Protein 2RFG (pdb70)

Solvent-accessible surface area: 39670 Å² total; per-residue (Å²): 158,10,133,2,0,0,0,5,2,1,1,0,0,91,138,19,111,30,25,94,185,14,0,24,36,1,0,57,45,0,26,160,64,30,8,69,0,0,1,2,2,11,14,13,0,5,23,25,6,9,67,50,89,35,3,35,146,3,1,30,30,0,14,124,47,1,123,75,114,18,42,3,0,0,2,0,22,0,12,17,1,80,43,0,20,93,15,0,81,45,0,42,146,19,49,5,67,0,0,4,0,4,4,0,27,10,9,86,8,30,61,70,0,1,18,53,0,0,68,65,0,5,83,38,6,107,25,30,0,0,0,13,2,14,26,49,27,1,54,17,20,5,88,0,107,10,0,25,113,0,8,86,21,94,71,0,13,0,0,12,6,5,15,61,60,7,20,12,0,3,109,0,58,105,77,15,146,66,127,16,1,15,0,1,19,36,11,24,5,0,5,0,6,11,4,6,25,10,31,0,0,4,0,18,1,0,0,0,4,0,44,42,1,7,96,0,1,62,2,8,70,134,34,63,16,163,65,0,22,128,8,7,58,108,1,5,58,0,4,62,1,0,90,102,37,42,12,3,6,1,0,0,22,0,0,30,64,42,68,31,18,64,62,64,23,39,50,1,8,18,109,14,56,132,115,3,33,54,36,0,109,90,27,9,91,137,37,108,112,137,11,127,0,0,0,0,5,1,1,1,0,3,79,141,49,104,8,16,71,184,16,1,32,36,1,0,56,54,0,25,160,64,29,7,60,0,0,2,1,2,13,14,13,0,4,25,26,8,13,77,55,104,10,4,46,64,2,2,34,56,0,14,131,45,0,120,75,114,18,41,4,0,0,2,0,25,1,12,16,1,85,50,0,21,90,20,0,66,37,1,57,150,27,49,6,66,0,0,5,0,4,2,0,24,8,9,82,6,30,60,66,0,0,18,51,0,0,70,58,0,5,85,39,7,109,24,26,0,0,0,14,2,13,29,49,27,1,52,15,20,3,89,12,118,12,0,25,111,0,7,87,20,93,74,0,14,0,0,14,6,5,16,64,54,7,7,19,0,3,101,0,66,81,82,20,156,63,132,14,3,14,0,1,19,36,8,43,6,1,5,1,7,12,3,8,24,8,27,0,0,4,0,18,0,0,1,9,12,3,45,43,0,4,95,0,0,48,7,8,49,141,26,58,16,176,44,0,25,110,0,4,56,66,0,4,49,0,1,89,1,1,86,100,35,41,11,3,7,1,0,0,22,0,0,30,59,42,69,25,16,56,68,67,30,52,58,0,8,19,104,13,56,122,115,3,36,53,37,0,93,95,33,9,81,75,27,75,137,64,101,124,145,132,122,163,205,125,15,103,0,0,0,0,4,2,1,1,0,8,77,145,55,110,7,14,68,178,17,1,35,36,2,0,57,46,0,26,165,65,29,8,47,0,0,1,1,2,10,16,10,0,5,25,25,6,12,74,54,102,12,4,48,63,2,2,33,55,0,13,133,49,0,120,72,112,19,31,4,0,0,2,0,22,2,13,16,0,75,47,0,19,99,13,0,68,40,0,57,151,30,50,6,66,0,0,4,0,3,3,0,26,9,10,84,8,29,63,67,0,1,18,51,0,0,69,67,0,5,84,40,6,110,25,30,0,0,0,10,2,14,29,48,22,0,52,16,21,5,93,18,115,13,0,26,112,0,8,88,22,96,70,0,35,0,0,11,8,5,15,63,60,7,23,24,0,3,95,0,67,79,85,21,158,60,132,14,7,13,0,1,19,36,7,25,5,0,3,1,6,11,3,8,22,8,34,0,0,4,0,15,0,0,0,0,5,0,46,39,0,4,95,0,0,47,7,9,53,144,39,71,16,214,58,0,31,118,0,5,60,85,0,2,51,0,3,34,1,0,89,102,37,40,10,4,6,1,0,0,29,0,0,28,70,44,69,24,17,59,54,103,28,47,54,1,7,19,103,13,56,127,112,4,35,44,34,0,85,80,28,12,89,133,39,111,116,173,8,121,0,0,0,0,6,2,1,1,0,8,75,142,55,101,8,16,76,183,15,1,34,35,1,0,55,50,0,26,163,62,29,7,60,0,0,1,1,1,13,16,14,0,5,27,26,8,12,73,56,103,10,4,47,62,2,1,35,56,0,14,128,48,0,129,73,116,19,42,3,1,0,2,0,24,0,12,14,0,80,54,0,21,85,22,0,75,25,0,57,139,27,48,5,67,0,0,4,0,4,3,0,24,8,8,84,8,33,62,65,0,0,21,51,0,0,71,66,0,6,83,39,7,110,26,31,0,0,0,13,2,15,28,50,26,1,56,18,21,5,95,25,138,11,0,27,105,0,9,87,20,95,72,0,29,0,0,14,6,4,17,59,59,6,22,24,0,3,99,0,65,71,79,15,148,68,126,17,0,15,0,1,19,34,8,27,4,0,4,0,6,11,3,7,22,8,23,0,0,4,0,16,0,0,0,0,5,1,48,39,0,4,91,0,0,49,6,9,63,141,37,66,16,211,58,0,30,119,0,4,60,82,0,3,52,0,4,41,1,1,90,98,36,41,10,3,6,1,0,0,31,0,0,25,67,46,69,26,16,57,75,104,28,49,51,1,8,21,115,12,56,127,116,3,40,44,37,0,92,77,25,12,87,131,43,104,119

Nearest PDB structures (foldseek):
  2rfg-assembly1_D  TM=1.002E+00  e=3.900E-53  Hahella chejuensis
  3flu-assembly1_B  TM=9.776E-01  e=7.282E-31  Neisseria meningitidis serogroup B
  6p90-assembly1_B  TM=9.715E-01  e=3.902E-30  Pseudomonas aeruginosa
  4nq1-assembly1_B  TM=9.819E-01  e=1.284E-29  Legionella pneumophila 2300/99 Alcoy
  3a5f-assembly1_A  TM=9.567E-01  e=3.688E-28  Clostridium botulinum A str. ATCC 19397

Organism: Hahella chejuensis (strain KCTC 2396) (NCBI:txid349521)

Radius of gyration: 30.72 Å; Cα contacts (8 Å, |Δi|>4): 2810; chains: 4; bounding box: 77×77×80 Å

Foldseek 3Di:
DAFAEEAADAFFDDPNHGPLVLLLLLLVVLLVQAHQEYEYLDVLNVVVPADLVRLLVSLLSSQVSNVPSHAYAYELEDQDLVSSLVSLVSNVVSRHQHYEYEYQAPVNDDLVSVLVSLVSNLVSDDHAYAYEAACVGRVDGNALVSLLVQLVRPRHAEYADNPPPLCRVVSNVVRHDDHHAYEYADLLCRLSNLVSPHRYYHDHLCSQNVNLSRVLSVCSVVVNSVVNVVSSVLCVLVVCLCPVAPPPLSSLLSCVLVVSHHSDDDPPRDHDDPVSSVSSNVSSVVVVD/DQFAAEEADAFFDDPRHGPLVLLLVLLVVLLVQFHQHYEAQDVLNVVVPDDLVRLLVSLLSSQVSNVPVHAYAYELEDQDLVSSLVSLASSVVSRHQHYEYEYQAPVNDDLVSVLVSLVSSLVSDDHAYAYEAACVGRVHGNALVSLQVLLVRPRDAEYADNPPPLCRVVSNVVRHDDHHAYEYAALLCRLVNLVSPHRYYHDHCCSQNVNLSRVLRVCSVVVNSVSNVVSSVLCVLVSCLCPVAPPPLSSLLSCVLVVSHHSDDDPPPDHDDPVSSVSSNVSSVVVVVVCVVPDDD/DQFAAEEADAFFDDPHATPLVLLLVLLVVLLVQAHQHYEALDVQNVVVPADLVRLLVSLLSSLVSNVPVHAYAYELEDQDLVSSLVSLVSNVVSPHQHYEYEYQAPVNDDLVVVLVSVVSSLVSDDHAYAYEAACVGRVDGNALVSLLVLLVRPRHAEYADNPPPLCRVVSNVVRHDDHHAYEYAALLCRLSNLVSPHRYYHDHLCSQNVNLSRVLRVCSVVVNSVSNVVSSVLCVLVSCLCPVDPPPLSSLLSCVLVVSHHSDDDPPDDHDDPVSSVSSNVSSVVSVD/DQFAEEEADAFFDDPRHGPLVLLLVLLVVLLVQAHQHYEALDVLNVVVPADPVRLLVSLLSSQVSNVPVHAYAYELEDQDLVSSLVSLASSVVSRHQHYEYEYQAPVNDDLVVVLVSLVSSLVSDDHAYAYEAACVGRVDGNALVSVLVSLVRPRHAEYADNPPPLCRVVSNPVRHDDHHAYEYAALLCRLVNLVSPHGYYHDHLCSQNVNLRRQLSVCSNVVNSVSNVVSSVLCVLVSCLCPVDPPPLSSLLSCVLVVSHHSDDDPVPDHDDPVSSVSSNVSSVVVVD

CATH classification: 3.20.20.70

B-factor: mean 15.88, std 7.18, range [5.64, 97.79]

Sequence (1164 aa):
MFRGSLLIAMITPFINGQVDEKKALAGLLVDWQIKHGAHGLVPVVGTTGESPTLTEEEHKRVVALVAEEQAQGRVPVIAGAGSNNPVEAVRYAQHAQQAGADAVLCVAGYYNRPSQEGLYQHFKMMVHDAIDIPIIVVYNIPPRAVVDIKPETMARLAALPRIVGVKDATTDLARISRERMLINKPFSSFLSGDDMTAIAYNASGGQGCISVSANIAPALYYGQMQTATLQGDFREALRIHDLLLAPLHHEALFREPSPAGAKYAASLLGLCNEECRLPIVPLSEQTKSDIKNIINELYRMFRRGSLIAMITPFINGQVDEKALAGLVDWQIKHGAHGLVPVGTTGESPTLTEEEHKRVVALVAEQAQGRVPVIAGAGSNNPVEAVRYAQHAQQAGADAVLCVAGYYNRPSQEGLYQHFKMVHDAIDIPIIIVYNIPPRAVVVDIKPETMARLAALPRRIVGVKDATTDLARISRERMMLINKPFSFLSGDDMTAIAYNASGGQQGCISVSSANIAPALYGQMQTATLQGDFREALRIHDLLAPLHEALFFREPSPAGAKYAASLLGLCNEEECRLPIVPLSEQTKSDIKNIINELYRLEHHHHHHMFRGSLIAMITPFINGQVDEKALAGLVDWQIKHGAHGLVPVGTTGESPTLTEEEHKRVVALVAEEQAQGRVPVIAGAGSNNPVEAVRYAQHAQQAGADAVLCVAGYYNRPSQEGLYQHFKMVHDAIDIPIIIVVYNIPPRAVVDIKKPETMARLAALPRIIVGVKDATTDLARISRERMLINNKPFSFLSGDDMTAIIAYNASGGQQGCISVSANIAPALYGQQMQTATLQGDFREALRIHDLLAPLHEALFREPSPAGAKYAASSLLGLCNEECRLPIVPLSEQTKSDIKNIINELYRMFRGSLIAMITPFINGQVDEKALAGLVDWQIKHGAHGLVPVVGTTGESPTLTEEEHKRVVALVAEQAQGRVPVIAGAGSNNPVEEAVRYAQHAQQAGADAVLCVAGYYNRRPSQEGLYQHFKMMVHDAIDIPIIVVYNIPPRAVVDIKPETMARLAALPRIVGVKDATTDLARISRERMLINKPFSFLSGDDMTAIAYNASGGQGCISVSANIAPALYGQMQTATLQGDFREALRIHDLLAPLHEALFREPSPAGAKYAASLLGLCNEECRLPIVPLSEQTKSDIKNIINELYR

Structure (mmCIF, N/CA/C/O backbone):
data_2RFG
#
_entry.id   2RFG
#
_cell.length_a   67.061
_cell.length_b   120.644
_cell.length_c   161.137
_cell.angle_alpha   90.00
_cell.angle_beta   90.00
_cell.angle_gamma   90.00
#
_symmetry.space_group_name_H-M   'P 21 21 21'
#
loop_
_entity.id
_entity.type
_entity.pdbx_description
1 polymer 'Dihydrodipicolinate synthase'
2 non-polymer 'MAGNESIUM ION'
3 non-polymer ETHANOL
4 water water
#
loop_
_atom_site.group_PDB
_atom_site.id
_atom_site.type_symbol
_atom_site.label_atom_id
_atom_site.label_alt_id
_atom_site.label_comp_id
_atom_site.label_asym_id
_atom_site.label_entity_id
_atom_site.label_seq_id
_atom_site.pdbx_PDB_ins_code
_atom_site.Cartn_x
_atom_site.Cartn_y
_atom_site.Cartn_z
_atom_site.occupancy
_atom_site.B_iso_or_equiv
_atom_site.auth_seq_id
_atom_site.auth_comp_id
_atom_site.auth_asym_id
_atom_site.auth_atom_id
_atom_site.pdbx_PDB_model_num
ATOM 1 N N . MET A 1 1 ? -41.676 -23.783 -0.986 1.00 25.51 1 MET A N 1
ATOM 2 C CA . MET A 1 1 ? -41.046 -24.356 -2.207 1.00 25.21 1 MET A CA 1
ATOM 3 C C . MET A 1 1 ? -39.834 -25.144 -1.770 1.00 23.75 1 MET A C 1
ATOM 4 O O . MET A 1 1 ? -39.386 -26.074 -2.452 1.00 25.07 1 MET A O 1
ATOM 9 N N . PHE A 1 2 ? -39.311 -24.751 -0.615 1.00 21.07 2 PHE A N 1
ATOM 10 C CA . PHE A 1 2 ? -38.093 -25.312 -0.073 1.00 17.97 2 PHE A CA 1
ATOM 11 C C . PHE A 1 2 ? -38.377 -25.774 1.340 1.00 15.54 2 PHE A C 1
ATOM 12 O O . PHE A 1 2 ? -38.987 -25.040 2.121 1.00 14.69 2 PHE A O 1
ATOM 20 N N . ARG A 1 3 ? -37.953 -26.997 1.647 1.00 13.73 3 ARG A N 1
ATOM 21 C CA . ARG A 1 3 ? -38.314 -27.669 2.902 1.00 13.33 3 ARG A CA 1
ATOM 22 C C . ARG A 1 3 ? -37.147 -28.504 3.379 1.00 12.50 3 ARG A C 1
ATOM 23 O O . ARG A 1 3 ? -36.425 -29.098 2.561 1.00 12.36 3 ARG A O 1
ATOM 31 N N . GLY A 1 4 ? -36.980 -28.587 4.696 1.00 10.84 4 GLY A N 1
ATOM 32 C CA . GLY A 1 4 ? -36.019 -29.515 5.297 1.00 11.43 4 GLY A CA 1
ATOM 33 C C . GLY A 1 4 ? -34.621 -28.956 5.441 1.00 11.51 4 GLY A C 1
ATOM 34 O O . GLY A 1 4 ? -34.433 -27.775 5.766 1.00 11.67 4 GLY A O 1
ATOM 35 N N . SER A 1 5 ? -33.633 -29.821 5.216 1.00 11.46 5 SER A N 1
ATOM 36 C CA . SER A 1 5 ? -32.240 -29.497 5.454 1.00 11.77 5 SER A CA 1
ATOM 37 C C . SER A 1 5 ? -31.566 -28.964 4.186 1.00 11.56 5 SER A C 1
ATOM 38 O O . SER A 1 5 ? -31.219 -29.736 3.281 1.00 11.68 5 SER A O 1
ATOM 41 N N . LEU A 1 6 ? -31.401 -27.644 4.129 1.00 11.52 6 LEU A N 1
ATOM 42 C CA A LEU A 1 6 ? -30.755 -26.974 3.010 0.50 11.82 6 LEU A CA 1
ATOM 43 C CA B LEU A 1 6 ? -30.725 -27.003 3.006 0.50 11.73 6 LEU A CA 1
ATOM 44 C C . LEU A 1 6 ? -29.358 -26.552 3.468 1.00 12.16 6 LEU A C 1
ATOM 45 O O . LEU A 1 6 ? -29.202 -26.063 4.579 1.00 13.95 6 LEU A O 1
ATOM 54 N N . ILE A 1 7 ? -28.353 -26.743 2.623 1.00 11.22 7 ILE A N 1
ATOM 55 C CA . ILE A 1 7 ? -26.980 -26.544 3.091 1.00 10.73 7 ILE A CA 1
ATOM 56 C C . ILE A 1 7 ? -26.407 -25.216 2.625 1.00 10.23 7 ILE A C 1
ATOM 57 O O . ILE A 1 7 ? -26.361 -24.942 1.425 1.00 10.69 7 ILE A O 1
ATOM 62 N N . ALA A 1 8 ? -25.947 -24.411 3.578 1.00 10.07 8 ALA A N 1
ATOM 63 C CA . ALA A 1 8 ? -25.240 -23.167 3.263 1.00 10.32 8 ALA A CA 1
ATOM 64 C C . ALA A 1 8 ? -23.813 -23.577 2.893 1.00 9.91 8 ALA A C 1
ATOM 65 O O . ALA A 1 8 ? -22.942 -23.667 3.763 1.00 10.02 8 ALA A O 1
ATOM 67 N N . MET A 1 9 ? -23.592 -23.871 1.614 1.00 10.02 9 MET A N 1
ATOM 68 C CA . MET A 1 9 ? -22.340 -24.543 1.210 1.00 10.25 9 MET A CA 1
ATOM 69 C C . MET A 1 9 ? -21.082 -23.740 1.484 1.00 9.94 9 MET A C 1
ATOM 70 O O . MET A 1 9 ? -21.008 -22.549 1.179 1.00 10.29 9 MET A O 1
ATOM 75 N N . ILE A 1 10 ? -20.072 -24.424 2.015 1.00 9.65 10 ILE A N 1
ATOM 76 C CA . ILE A 1 10 ? -18.706 -23.888 1.996 1.00 9.67 10 ILE A CA 1
ATOM 77 C C . ILE A 1 10 ? -18.170 -23.811 0.561 1.00 9.85 10 ILE A C 1
ATOM 78 O O . ILE A 1 10 ? -18.605 -24.573 -0.309 1.00 9.91 10 ILE A O 1
ATOM 83 N N . THR A 1 11 ? -17.238 -22.889 0.325 1.00 9.43 11 THR A N 1
ATOM 84 C CA . THR A 1 11 ? -16.518 -22.811 -0.950 1.00 9.71 11 THR A CA 1
ATOM 85 C C . THR A 1 11 ? -15.071 -23.231 -0.696 1.00 9.95 11 THR A C 1
ATOM 86 O O . THR A 1 11 ? -14.365 -22.579 0.047 1.00 10.14 11 THR A O 1
ATOM 90 N N . PRO A 1 12 ? -14.629 -24.342 -1.300 1.00 9.71 12 PRO A N 1
ATOM 91 C CA . PRO A 1 12 ? -13.269 -24.841 -1.076 1.00 9.80 12 PRO A CA 1
ATOM 92 C C . PRO A 1 12 ? -12.237 -24.091 -1.903 1.00 9.14 12 PRO A C 1
ATOM 93 O O . PRO A 1 12 ? -12.541 -23.655 -3.029 1.00 9.66 12 PRO A O 1
ATOM 97 N N . PHE A 1 13 ? -11.029 -23.958 -1.344 1.00 9.35 13 PHE A N 1
ATOM 98 C CA . PHE A 1 13 ? -9.923 -23.268 -2.000 1.00 9.62 13 PHE A CA 1
ATOM 99 C C . PHE A 1 13 ? -8.683 -24.143 -2.072 1.00 9.75 13 PHE A C 1
ATOM 100 O O . PHE A 1 13 ? -8.477 -25.020 -1.234 1.00 9.89 13 PHE A O 1
ATOM 108 N N . ILE A 1 14 ? -7.842 -23.861 -3.058 1.00 10.36 14 ILE A N 1
ATOM 109 C CA . ILE A 1 14 ? -6.476 -24.370 -3.063 1.00 11.54 14 ILE A CA 1
ATOM 110 C C . ILE A 1 14 ? -5.577 -23.241 -3.555 1.00 10.93 14 ILE A C 1
ATOM 111 O O . ILE A 1 14 ? -5.888 -22.589 -4.559 1.00 10.51 14 ILE A O 1
ATOM 116 N N . ASN A 1 15 ? -4.487 -22.988 -2.829 1.00 11.37 15 ASN A N 1
ATOM 117 C CA . ASN A 1 15 ? -3.685 -21.793 -3.077 1.00 11.61 15 ASN A CA 1
ATOM 118 C C . ASN A 1 15 ? -4.522 -20.523 -3.154 1.00 11.46 15 ASN A C 1
ATOM 119 O O . ASN A 1 15 ? -4.237 -19.610 -3.937 1.00 12.60 15 ASN A O 1
ATOM 124 N N . GLY A 1 16 ? -5.575 -20.478 -2.345 1.00 10.55 16 GLY A N 1
ATOM 125 C CA . GLY A 1 16 ? -6.441 -19.312 -2.313 1.00 11.33 16 GLY A CA 1
ATOM 126 C C . GLY A 1 16 ? -7.419 -19.195 -3.465 1.00 11.56 16 GLY A C 1
ATOM 127 O O . GLY A 1 16 ? -8.245 -18.283 -3.460 1.00 12.96 16 GLY A O 1
ATOM 128 N N . GLN A 1 17 ? -7.341 -20.108 -4.438 1.00 10.41 17 GLN A N 1
ATOM 129 C CA . GLN A 1 17 ? -8.227 -20.095 -5.607 1.00 10.48 17 GLN A CA 1
ATOM 130 C C . GLN A 1 17 ? -9.373 -21.080 -5.407 1.00 9.76 17 GLN A C 1
ATOM 131 O O . GLN A 1 17 ? -9.214 -22.070 -4.696 1.00 9.85 17 GLN A O 1
ATOM 137 N N . VAL A 1 18 ? -10.513 -20.841 -6.052 1.00 9.57 18 VAL A N 1
ATOM 138 C CA . VAL A 1 18 ? -11.628 -21.781 -5.901 1.00 9.75 18 VAL A CA 1
ATOM 139 C C . VAL A 1 18 ? -11.243 -23.163 -6.453 1.00 9.41 18 VAL A C 1
ATOM 140 O O . VAL A 1 18 ? -10.812 -23.295 -7.603 1.00 9.55 18 VAL A O 1
ATOM 144 N N . ASP A 1 19 ? -11.393 -24.175 -5.602 1.00 8.83 19 ASP A N 1
ATOM 145 C CA . ASP A 1 19 ? -11.095 -25.559 -5.965 1.00 9.23 19 ASP A CA 1
ATOM 146 C C . ASP A 1 19 ? -12.378 -26.145 -6.554 1.00 8.96 19 ASP A C 1
ATOM 147 O O . ASP A 1 19 ? -13.247 -26.647 -5.826 1.00 9.08 19 ASP A O 1
ATOM 152 N N . GLU A 1 20 ? -12.505 -26.007 -7.872 1.00 9.20 20 GLU A N 1
ATOM 153 C CA . GLU A 1 20 ? -13.693 -26.494 -8.576 1.00 9.23 20 GLU A CA 1
ATOM 154 C C . GLU A 1 20 ? -13.852 -28.007 -8.458 1.00 9.27 20 GLU A C 1
ATOM 155 O O . GLU A 1 20 ? -14.972 -28.516 -8.380 1.00 9.98 20 GLU A O 1
ATOM 161 N N . LYS A 1 21 ? -12.739 -28.731 -8.458 1.00 9.03 21 LYS A N 1
ATOM 162 C CA A LYS A 1 21 ? -12.796 -30.182 -8.281 0.50 9.07 21 LYS A CA 1
ATOM 163 C CA B LYS A 1 21 ? -12.794 -30.176 -8.290 0.50 8.98 21 LYS A CA 1
ATOM 164 C C . LYS A 1 21 ? -13.421 -30.529 -6.938 1.00 9.26 21 LYS A C 1
ATOM 165 O O . LYS A 1 21 ? -14.337 -31.351 -6.863 1.00 9.46 21 LYS A O 1
ATOM 176 N N . ALA A 1 22 ? -12.932 -29.891 -5.877 1.00 9.23 22 ALA A N 1
ATOM 177 C CA . ALA A 1 22 ? -13.492 -30.146 -4.550 1.00 9.27 22 ALA A CA 1
ATOM 178 C C . ALA A 1 22 ? -14.947 -29.705 -4.482 1.00 9.90 22 ALA A C 1
ATOM 179 O O . ALA A 1 22 ? -15.761 -30.381 -3.864 1.00 10.10 22 ALA A O 1
ATOM 181 N N . LEU A 1 23 ? -15.272 -28.578 -5.112 1.00 9.50 23 LEU A N 1
ATOM 182 C CA . LEU A 1 23 ? -16.639 -28.055 -5.055 1.00 10.21 23 LEU A CA 1
ATOM 183 C C . LEU A 1 23 ? -17.617 -29.023 -5.720 1.00 9.99 23 LEU A C 1
ATOM 184 O O . LEU A 1 23 ? -18.678 -29.332 -5.162 1.00 9.96 23 LEU A O 1
ATOM 189 N N . ALA A 1 24 ? -17.271 -29.512 -6.910 1.00 9.55 24 ALA A N 1
ATOM 190 C CA . ALA A 1 24 ? -18.131 -30.487 -7.585 1.00 9.88 24 ALA A CA 1
ATOM 191 C C . ALA A 1 24 ? -18.281 -31.749 -6.739 1.00 10.38 24 ALA A C 1
ATOM 192 O O . ALA A 1 24 ? -19.369 -32.315 -6.651 1.00 10.09 24 ALA A O 1
ATOM 194 N N . GLY A 1 25 ? -17.192 -32.189 -6.110 1.00 10.42 25 GLY A N 1
ATOM 195 C CA . GLY A 1 25 ? -17.240 -33.371 -5.248 1.00 11.23 25 GLY A CA 1
ATOM 196 C C . GLY A 1 25 ? -18.108 -33.150 -4.027 1.00 11.17 25 GLY A C 1
ATOM 197 O O . GLY A 1 25 ? -18.798 -34.064 -3.566 1.00 11.37 25 GLY A O 1
ATOM 198 N N . LEU A 1 26 ? -18.079 -31.929 -3.507 1.00 10.47 26 LEU A N 1
ATOM 199 C CA A LEU A 1 26 ? -18.903 -31.567 -2.364 0.50 10.75 26 LEU A CA 1
ATOM 200 C CA B LEU A 1 26 ? -18.910 -31.552 -2.354 0.50 10.55 26 LEU A CA 1
ATOM 201 C C . LEU A 1 26 ? -20.399 -31.587 -2.709 1.00 10.86 26 LEU A C 1
ATOM 202 O O . LEU A 1 26 ? -21.225 -32.074 -1.931 1.00 10.65 26 LEU A O 1
ATOM 211 N N . VAL A 1 27 ? -20.744 -31.068 -3.883 1.00 10.19 27 VAL A N 1
ATOM 212 C CA . VAL A 1 27 ? -22.133 -31.125 -4.348 1.00 9.86 27 VAL A CA 1
ATOM 213 C C . VAL A 1 27 ? -22.602 -32.582 -4.393 1.00 10.00 27 VAL A C 1
ATOM 214 O O . VAL A 1 27 ? -23.673 -32.924 -3.863 1.00 10.31 27 VAL A O 1
ATOM 218 N N . ASP A 1 28 ? -21.808 -33.446 -5.030 1.00 10.18 28 ASP A N 1
ATOM 219 C CA . ASP A 1 28 ? -22.194 -34.851 -5.158 1.00 9.94 28 ASP A CA 1
ATOM 220 C C . ASP A 1 28 ? -22.304 -35.531 -3.780 1.00 9.59 28 ASP A C 1
ATOM 221 O O . ASP A 1 28 ? -23.250 -36.273 -3.533 1.00 10.33 28 ASP A O 1
ATOM 226 N N . TRP A 1 29 ? -21.339 -35.285 -2.892 1.00 9.65 29 TRP A N 1
ATOM 227 C CA . TRP A 1 29 ? -21.304 -35.950 -1.589 1.00 9.20 29 TRP A CA 1
ATOM 228 C C . TRP A 1 29 ? -22.473 -35.483 -0.718 1.00 9.69 29 TRP A C 1
ATOM 229 O O . TRP A 1 29 ? -23.153 -36.292 -0.077 1.00 9.78 29 TRP A O 1
ATOM 240 N N . GLN A 1 30 ? -22.728 -34.177 -0.720 1.00 9.68 30 GLN A N 1
ATOM 241 C CA . GLN A 1 30 ? -23.822 -33.635 0.090 1.00 9.61 30 GLN A CA 1
ATOM 242 C C . GLN A 1 30 ? -25.189 -34.132 -0.389 1.00 9.88 30 GLN A C 1
ATOM 243 O O . GLN A 1 30 ? -26.043 -34.492 0.434 1.00 10.25 30 GLN A O 1
ATOM 249 N N . ILE A 1 31 ? -25.384 -34.201 -1.706 1.00 9.59 31 ILE A N 1
ATOM 250 C CA . ILE A 1 31 ? -26.618 -34.788 -2.241 1.00 9.89 31 ILE A CA 1
ATOM 251 C C . ILE A 1 31 ? -26.718 -36.281 -1.896 1.00 9.78 31 ILE A C 1
ATOM 252 O O . ILE A 1 31 ? -27.776 -36.746 -1.447 1.00 10.86 31 ILE A O 1
ATOM 257 N N . LYS A 1 32 ? -25.621 -37.025 -2.062 1.00 9.87 32 LYS A N 1
ATOM 258 C CA . LYS A 1 32 ? -25.630 -38.455 -1.742 1.00 10.22 32 LYS A CA 1
ATOM 259 C C . LYS A 1 32 ? -26.039 -38.693 -0.286 1.00 10.31 32 LYS A C 1
ATOM 260 O O . LYS A 1 32 ? -26.765 -39.654 0.011 1.00 11.81 32 LYS A O 1
ATOM 266 N N . HIS A 1 33 ? -25.579 -37.812 0.604 1.00 10.75 33 HIS A N 1
ATOM 267 C CA . HIS A 1 33 ? -25.762 -38.013 2.045 1.00 10.93 33 HIS A CA 1
ATOM 268 C C . HIS A 1 33 ? -26.878 -37.184 2.653 1.00 11.84 33 HIS A C 1
ATOM 269 O O . HIS A 1 33 ? -26.892 -36.959 3.869 1.00 13.50 33 HIS A O 1
ATOM 276 N N . GLY A 1 34 ? -27.812 -36.741 1.815 1.00 11.66 34 GLY A N 1
ATOM 277 C CA . GLY A 1 34 ? -29.107 -36.286 2.321 1.00 11.35 34 GLY A CA 1
ATOM 278 C C . GLY A 1 34 ? -29.442 -34.812 2.263 1.00 11.42 34 GLY A C 1
ATOM 279 O O . GLY A 1 34 ? -30.417 -34.397 2.882 1.00 11.60 34 GLY A O 1
ATOM 280 N N . ALA A 1 35 ? -28.693 -34.004 1.517 1.00 10.52 35 ALA A N 1
ATOM 281 C CA . ALA A 1 35 ? -29.085 -32.601 1.343 1.00 10.73 35 ALA A CA 1
ATOM 282 C C . ALA A 1 35 ? -30.480 -32.517 0.726 1.00 10.82 35 ALA A C 1
ATOM 283 O O . ALA A 1 35 ? -30.787 -33.248 -0.211 1.00 11.34 35 ALA A O 1
ATOM 285 N N . HIS A 1 36 ? -31.308 -31.613 1.242 1.00 11.07 36 HIS A N 1
ATOM 286 C CA . HIS A 1 36 ? -32.588 -31.294 0.594 1.00 10.79 36 HIS A CA 1
ATOM 287 C C . HIS A 1 36 ? -32.528 -30.112 -0.404 1.00 12.46 36 HIS A C 1
ATOM 288 O O . HIS A 1 36 ? -33.493 -29.849 -1.095 1.00 12.81 36 HIS A O 1
ATOM 295 N N . GLY A 1 37 ? -31.415 -29.370 -0.364 1.00 10.20 37 GLY A N 1
ATOM 296 C CA . GLY A 1 37 ? -31.190 -28.228 -1.225 1.00 10.19 37 GLY A CA 1
ATOM 297 C C . GLY A 1 37 ? -29.807 -27.720 -0.915 1.00 10.03 37 GLY A C 1
ATOM 298 O O . GLY A 1 37 ? -29.220 -28.073 0.117 1.00 10.31 37 GLY A O 1
ATOM 299 N N . LEU A 1 38 ? -29.284 -26.922 -1.838 1.00 10.32 38 LEU A N 1
ATOM 300 C CA . LEU A 1 38 ? -27.935 -26.376 -1.718 1.00 10.45 38 LEU A CA 1
ATOM 301 C C . LEU A 1 38 ? -28.002 -24.879 -1.884 1.00 11.08 38 LEU A C 1
ATOM 302 O O . LEU A 1 38 ? -28.705 -24.389 -2.772 1.00 10.41 38 LEU A O 1
ATOM 307 N N . VAL A 1 39 ? -27.299 -24.161 -1.011 1.00 10.57 39 VAL A N 1
ATOM 308 C CA . VAL A 1 39 ? -27.328 -22.702 -0.980 1.00 11.55 39 VAL A CA 1
ATOM 309 C C . VAL A 1 39 ? -25.889 -22.178 -1.057 1.00 12.20 39 VAL A C 1
ATOM 310 O O . VAL A 1 39 ? -25.294 -21.824 -0.033 1.00 13.00 39 VAL A O 1
ATOM 314 N N . PRO A 1 40 ? -25.325 -22.157 -2.274 1.00 12.50 40 PRO A N 1
ATOM 315 C CA . PRO A 1 40 ? -23.947 -21.704 -2.400 1.00 13.32 40 PRO A CA 1
ATOM 316 C C . PRO A 1 40 ? -23.820 -20.188 -2.319 1.00 13.37 40 PRO A C 1
ATOM 317 O O . PRO A 1 40 ? -24.782 -19.450 -2.564 1.00 14.27 40 PRO A O 1
ATOM 321 N N . VAL A 1 41 ? -22.603 -19.759 -1.995 1.00 12.35 41 VAL A N 1
ATOM 322 C CA A VAL A 1 41 ? -22.206 -18.341 -1.980 0.50 12.74 41 VAL A CA 1
ATOM 323 C CA B VAL A 1 41 ? -22.203 -18.344 -1.960 0.50 12.65 41 VAL A CA 1
ATOM 324 C C . VAL A 1 41 ? -23.097 -17.428 -1.117 1.00 12.98 41 VAL A C 1
ATOM 325 O O . VAL A 1 41 ? -23.445 -16.313 -1.527 1.00 13.14 41 VAL A O 1
ATOM 332 N N . GLY A 1 42 ? -23.445 -17.913 0.069 1.00 12.98 42 GLY A N 1
ATOM 333 C CA . GLY A 1 42 ? -23.849 -17.035 1.181 1.00 13.49 42 GLY A CA 1
ATOM 334 C C . GLY A 1 42 ? -22.557 -16.664 1.928 1.00 13.52 42 GLY A C 1
ATOM 335 O O . GLY A 1 42 ? -21.458 -16.911 1.411 1.00 13.31 42 GLY A O 1
ATOM 336 N N . THR A 1 43 ? -22.632 -16.115 3.152 1.00 14.23 43 THR A N 1
ATOM 337 C CA . THR A 1 43 ? -21.370 -15.832 3.852 1.00 14.78 43 THR A CA 1
ATOM 338 C C . THR A 1 43 ? -20.653 -17.099 4.248 1.00 13.40 43 THR A C 1
ATOM 339 O O . THR A 1 43 ? -19.433 -17.098 4.354 1.00 13.12 43 THR A O 1
ATOM 343 N N . THR A 1 44 ? -21.395 -18.192 4.458 1.00 12.52 44 THR A N 1
ATOM 344 C CA . THR A 1 44 ? -20.714 -19.469 4.747 1.00 12.14 44 THR A CA 1
ATOM 345 C C . THR A 1 44 ? -19.831 -19.905 3.566 1.00 11.72 44 THR A C 1
ATOM 346 O O . THR A 1 44 ? -18.792 -20.553 3.759 1.00 11.41 44 THR A O 1
ATOM 350 N N . GLY A 1 45 ? -20.258 -19.542 2.354 1.00 11.34 45 GLY A N 1
ATOM 351 C CA . GLY A 1 45 ? -19.491 -19.782 1.130 1.00 11.41 45 GLY A CA 1
ATOM 352 C C . GLY A 1 45 ? -18.513 -18.657 0.812 1.00 11.22 45 GLY A C 1
ATOM 353 O O . GLY A 1 45 ? -17.951 -18.607 -0.279 1.00 11.65 45 GLY A O 1
ATOM 354 N N . GLU A 1 46 ? -18.308 -17.757 1.779 1.00 10.88 46 GLU A N 1
ATOM 355 C CA . GLU A 1 46 ? -17.339 -16.655 1.671 1.00 10.88 46 GLU A CA 1
ATOM 356 C C . GLU A 1 46 ? -17.638 -15.690 0.524 1.00 11.54 46 GLU A C 1
ATOM 357 O O . GLU A 1 46 ? -16.730 -15.142 -0.103 1.00 11.84 46 GLU A O 1
ATOM 363 N N . SER A 1 47 ? -18.929 -15.454 0.290 1.00 12.13 47 SER A N 1
ATOM 364 C CA . SER A 1 47 ? -19.359 -14.442 -0.683 1.00 13.22 47 SER A CA 1
ATOM 365 C C . SER A 1 47 ? -18.594 -13.100 -0.558 1.00 13.00 47 SER A C 1
ATOM 366 O O . SER A 1 47 ? -18.222 -12.525 -1.578 1.00 13.30 47 SER A O 1
ATOM 369 N N . PRO A 1 48 ? -18.344 -12.612 0.677 1.00 12.72 48 PRO A N 1
ATOM 370 C CA . PRO A 1 48 ? -17.653 -11.314 0.748 1.00 12.42 48 PRO A CA 1
ATOM 371 C C . PRO A 1 48 ? -16.254 -11.248 0.141 1.00 12.28 48 PRO A C 1
ATOM 372 O O . PRO A 1 48 ? -15.816 -10.165 -0.281 1.00 13.09 48 PRO A O 1
ATOM 376 N N . THR A 1 49 ? -15.565 -12.382 0.081 1.00 11.58 49 THR A N 1
ATOM 377 C CA . THR A 1 49 ? -14.186 -12.354 -0.402 1.00 11.66 49 THR A CA 1
ATOM 378 C C . THR A 1 49 ? -14.013 -12.995 -1.783 1.00 11.89 49 THR A C 1
ATOM 379 O O . THR A 1 49 ? -12.896 -13.045 -2.302 1.00 12.74 49 THR A O 1
ATOM 383 N N . LEU A 1 50 ? -15.109 -13.475 -2.372 1.00 11.81 50 LEU A N 1
ATOM 384 C CA . LEU A 1 50 ? -15.096 -13.891 -3.784 1.00 12.26 50 LEU A CA 1
ATOM 385 C C . LEU A 1 50 ? -15.283 -12.661 -4.660 1.00 12.94 50 LEU A C 1
ATOM 386 O O . LEU A 1 50 ? -16.076 -11.762 -4.323 1.00 13.86 50 LEU A O 1
ATOM 391 N N . THR A 1 51 ? -14.590 -12.616 -5.794 1.00 12.93 51 THR A N 1
ATOM 392 C CA . THR A 1 51 ? -14.851 -11.558 -6.757 1.00 13.25 51 THR A CA 1
ATOM 393 C C . THR A 1 51 ? -16.230 -11.801 -7.350 1.00 13.35 51 THR A C 1
ATOM 394 O O . THR A 1 51 ? -16.774 -12.914 -7.275 1.00 12.71 51 THR A O 1
ATOM 398 N N . GLU A 1 52 ? -16.801 -10.776 -7.968 1.00 14.39 52 GLU A N 1
ATOM 399 C CA . GLU A 1 52 ? -18.084 -10.935 -8.642 1.00 15.32 52 GLU A CA 1
ATOM 400 C C . GLU A 1 52 ? -18.041 -12.102 -9.644 1.00 14.65 52 GLU A C 1
ATOM 401 O O . GLU A 1 52 ? -18.973 -12.910 -9.718 1.00 15.04 52 GLU A O 1
ATOM 407 N N . GLU A 1 53 ? -16.954 -12.211 -10.400 1.00 13.98 53 GLU A N 1
ATOM 408 C CA . GLU A 1 53 ? -16.849 -13.271 -11.394 1.00 13.34 53 GLU A CA 1
ATOM 409 C C . GLU A 1 53 ? -16.699 -14.655 -10.753 1.00 13.16 53 GLU A C 1
ATOM 410 O O . GLU A 1 53 ? -17.287 -15.643 -11.227 1.00 13.68 53 GLU A O 1
ATOM 416 N N . GLU A 1 54 ? -15.924 -14.731 -9.671 1.00 11.99 54 GLU A N 1
ATOM 417 C CA . GLU A 1 54 ? -15.799 -15.994 -8.939 1.00 12.04 54 GLU A CA 1
ATOM 418 C C . GLU A 1 54 ? -17.153 -16.455 -8.399 1.00 12.24 54 GLU A C 1
ATOM 419 O O . GLU A 1 54 ? -17.502 -17.634 -8.469 1.00 11.96 54 GLU A O 1
ATOM 425 N N . HIS A 1 55 ? -17.903 -15.511 -7.851 1.00 12.92 55 HIS A N 1
ATOM 426 C CA . HIS A 1 55 ? -19.220 -15.770 -7.287 1.00 13.81 55 HIS A CA 1
ATOM 427 C C . HIS A 1 55 ? -20.098 -16.439 -8.345 1.00 13.74 55 HIS A C 1
ATOM 428 O O . HIS A 1 55 ? -20.697 -17.504 -8.111 1.00 14.14 55 HIS A O 1
ATOM 435 N N . LYS A 1 56 ? -20.148 -15.831 -9.527 1.00 13.93 56 LYS A N 1
ATOM 436 C CA . LYS A 1 56 ? -20.936 -16.334 -10.636 1.00 14.15 56 LYS A CA 1
ATOM 437 C C . LYS A 1 56 ? -20.473 -17.724 -11.062 1.00 13.50 56 LYS A C 1
ATOM 438 O O . LYS A 1 56 ? -21.281 -18.620 -11.283 1.00 13.93 56 LYS A O 1
ATOM 444 N N . ARG A 1 57 ? -19.165 -17.923 -11.156 1.00 13.05 57 ARG A N 1
ATOM 445 C CA . ARG A 1 57 ? -18.681 -19.221 -11.594 1.00 13.27 57 ARG A CA 1
ATOM 446 C C . ARG A 1 57 ? -18.984 -20.339 -10.581 1.00 12.67 57 ARG A C 1
ATOM 447 O O . ARG A 1 57 ? -19.263 -21.468 -10.978 1.00 13.22 57 ARG A O 1
ATOM 455 N N . VAL A 1 58 ? -18.943 -20.017 -9.287 1.00 12.17 58 VAL A N 1
ATOM 456 C CA . VAL A 1 58 ? -19.318 -20.967 -8.239 1.00 12.23 58 VAL A CA 1
ATOM 457 C C . VAL A 1 58 ? -20.800 -21.352 -8.357 1.00 12.35 58 VAL A C 1
ATOM 458 O O . VAL A 1 58 ? -21.143 -22.529 -8.327 1.00 12.53 58 VAL A O 1
ATOM 462 N N . VAL A 1 59 ? -21.677 -20.360 -8.486 1.00 12.48 59 VAL A N 1
ATOM 463 C CA . VAL A 1 59 ? -23.101 -20.644 -8.659 1.00 12.53 59 VAL A CA 1
ATOM 464 C C . VAL A 1 59 ? -23.354 -21.538 -9.875 1.00 12.30 59 VAL A C 1
ATOM 465 O O . VAL A 1 59 ? -24.114 -22.521 -9.800 1.00 12.45 59 VAL A O 1
ATOM 469 N N . ALA A 1 60 ? -22.726 -21.205 -11.008 1.00 11.91 60 ALA A N 1
ATOM 470 C CA . ALA A 1 60 ? -22.889 -21.989 -12.222 1.00 12.73 60 ALA A CA 1
ATOM 471 C C . ALA A 1 60 ? -22.465 -23.444 -12.021 1.00 12.25 60 ALA A C 1
ATOM 472 O O . ALA A 1 60 ? -23.165 -24.369 -12.440 1.00 13.01 60 ALA A O 1
ATOM 474 N N . LEU A 1 61 ? -21.322 -23.650 -11.369 1.00 12.25 61 LEU A N 1
ATOM 475 C CA . LEU A 1 61 ? -20.847 -25.004 -11.149 1.00 11.30 61 LEU A CA 1
ATOM 476 C C . LEU A 1 61 ? -21.824 -25.790 -10.273 1.00 11.30 61 LEU A C 1
ATOM 477 O O . LEU A 1 61 ? -22.129 -26.942 -10.561 1.00 11.52 61 LEU A O 1
ATOM 482 N N . VAL A 1 62 ? -22.290 -25.180 -9.187 1.00 10.71 62 VAL A N 1
ATOM 483 C CA . VAL A 1 62 ? -23.183 -25.900 -8.284 1.00 10.66 62 VAL A CA 1
ATOM 484 C C . VAL A 1 62 ? -24.508 -26.234 -8.978 1.00 11.03 62 VAL A C 1
ATOM 485 O O . VAL A 1 62 ? -25.007 -27.357 -8.860 1.00 11.23 62 VAL A O 1
ATOM 489 N N . ALA A 1 63 ? -25.062 -25.273 -9.714 1.00 11.31 63 ALA A N 1
ATOM 490 C CA . ALA A 1 63 ? -26.293 -25.538 -10.459 1.00 11.55 63 ALA A CA 1
ATOM 491 C C . ALA A 1 63 ? -26.110 -26.681 -11.457 1.00 12.16 63 ALA A C 1
ATOM 492 O O . ALA A 1 63 ? -26.942 -27.593 -11.543 1.00 12.15 63 ALA A O 1
ATOM 494 N N . GLU A 1 64 ? -25.016 -26.643 -12.209 1.00 12.09 64 GLU A N 1
ATOM 495 C CA A GLU A 1 64 ? -24.737 -27.694 -13.185 0.50 12.52 64 GLU A CA 1
ATOM 496 C CA B GLU A 1 64 ? -24.727 -27.690 -13.184 0.50 12.75 64 GLU A CA 1
ATOM 497 C C . GLU A 1 64 ? -24.527 -29.050 -12.515 1.00 12.33 64 GLU A C 1
ATOM 498 O O . GLU A 1 64 ? -25.135 -30.045 -12.917 1.00 12.96 64 GLU A O 1
ATOM 509 N N . GLN A 1 65 ? -23.670 -29.095 -11.493 1.00 11.69 65 GLN A N 1
ATOM 510 C CA . GLN A 1 65 ? -23.338 -30.370 -10.855 1.00 11.44 65 GLN A CA 1
ATOM 511 C C . GLN A 1 65 ? -24.528 -30.975 -10.108 1.00 11.56 65 GLN A C 1
ATOM 512 O O . GLN A 1 65 ? -24.650 -32.204 -10.020 1.00 11.68 65 GLN A O 1
ATOM 518 N N . ALA A 1 66 ? -25.409 -30.125 -9.588 1.00 11.19 66 ALA A N 1
ATOM 519 C CA . ALA A 1 66 ? -26.594 -30.626 -8.888 1.00 11.29 66 ALA A CA 1
ATOM 520 C C . ALA A 1 66 ? -27.497 -31.418 -9.838 1.00 11.85 66 ALA A C 1
ATOM 521 O O . ALA A 1 66 ? -28.191 -32.343 -9.401 1.00 11.52 66 ALA A O 1
ATOM 523 N N . GLN A 1 67 ? -27.474 -31.051 -11.121 1.00 12.20 67 GLN A N 1
ATOM 524 C CA . GLN A 1 67 ? -28.221 -31.779 -12.157 1.00 13.26 67 GLN A CA 1
ATOM 525 C C . GLN A 1 67 ? -29.708 -31.945 -11.795 1.00 13.16 67 GLN A C 1
ATOM 526 O O . GLN A 1 67 ? -30.313 -32.991 -12.074 1.00 14.18 67 GLN A O 1
ATOM 532 N N . GLY A 1 68 ? -30.276 -30.916 -11.170 1.00 13.19 68 GLY A N 1
ATOM 533 C CA . GLY A 1 68 ? -31.694 -30.886 -10.814 1.00 12.99 68 GLY A CA 1
ATOM 534 C C . GLY A 1 68 ? -32.120 -31.843 -9.719 1.00 13.06 68 GLY A C 1
ATOM 535 O O . GLY A 1 68 ? -33.320 -32.011 -9.468 1.00 13.63 68 GLY A O 1
ATOM 536 N N . ARG A 1 69 ? -31.157 -32.471 -9.048 1.00 12.50 69 ARG A N 1
ATOM 537 C CA . ARG A 1 69 ? -31.478 -33.474 -8.035 1.00 12.30 69 ARG A CA 1
ATOM 538 C C . ARG A 1 69 ? -32.072 -32.886 -6.773 1.00 12.23 69 ARG A C 1
ATOM 539 O O . ARG A 1 69 ? -32.880 -33.531 -6.113 1.00 13.75 69 ARG A O 1
ATOM 547 N N . VAL A 1 70 ? -31.630 -31.673 -6.438 1.00 11.82 70 VAL A N 1
ATOM 548 C CA . VAL A 1 70 ? -32.152 -30.887 -5.315 1.00 11.99 70 VAL A CA 1
ATOM 549 C C . VAL A 1 70 ? -32.171 -29.422 -5.767 1.00 11.84 70 VAL A C 1
ATOM 550 O O . VAL A 1 70 ? -31.450 -29.059 -6.695 1.00 12.15 70 VAL A O 1
ATOM 554 N N . PRO A 1 71 ? -33.021 -28.577 -5.146 1.00 12.26 71 PRO A N 1
ATOM 555 C CA . PRO A 1 71 ? -33.016 -27.144 -5.478 1.00 12.44 71 PRO A CA 1
ATOM 556 C C . PRO A 1 71 ? -31.690 -26.479 -5.140 1.00 11.62 71 PRO A C 1
ATOM 557 O O . PRO A 1 71 ? -31.054 -26.816 -4.127 1.00 11.47 71 PRO A O 1
ATOM 561 N N . VAL A 1 72 ? -31.280 -25.559 -6.003 1.00 11.28 72 VAL A N 1
ATOM 562 C CA . VAL A 1 72 ? -30.099 -24.736 -5.775 1.00 10.93 72 VAL A CA 1
ATOM 563 C C . VAL A 1 72 ? -30.572 -23.287 -5.620 1.00 11.25 72 VAL A C 1
ATOM 564 O O . VAL A 1 72 ? -31.198 -22.716 -6.528 1.00 11.44 72 VAL A O 1
ATOM 568 N N . ILE A 1 73 ? -30.314 -22.728 -4.445 1.00 10.60 73 ILE A N 1
ATOM 569 C CA . ILE A 1 73 ? -30.697 -21.356 -4.120 1.00 11.32 73 ILE A CA 1
ATOM 570 C C . ILE A 1 73 ? -29.412 -20.569 -4.050 1.00 11.67 73 ILE A C 1
ATOM 571 O O . ILE A 1 73 ? -28.643 -20.745 -3.113 1.00 11.64 73 ILE A O 1
ATOM 576 N N . ALA A 1 74 ? -29.180 -19.702 -5.029 1.00 11.34 74 ALA A N 1
ATOM 577 C CA . ALA A 1 74 ? -27.892 -19.019 -5.139 1.00 11.18 74 ALA A CA 1
ATOM 578 C C . ALA A 1 74 ? -27.847 -17.761 -4.297 1.00 11.09 74 ALA A C 1
ATOM 579 O O . ALA A 1 74 ? -28.771 -16.954 -4.335 1.00 10.81 74 ALA A O 1
ATOM 581 N N . GLY A 1 75 ? -26.763 -17.561 -3.551 1.00 11.11 75 GLY A N 1
ATOM 582 C CA . GLY A 1 75 ? -26.601 -16.295 -2.838 1.00 11.45 75 GLY A CA 1
ATOM 583 C C . GLY A 1 75 ? -26.543 -15.161 -3.848 1.00 11.80 75 GLY A C 1
ATOM 584 O O . GLY A 1 75 ? -25.846 -15.260 -4.872 1.00 12.70 75 GLY A O 1
ATOM 585 N N . ALA A 1 76 ? -27.311 -14.109 -3.586 1.00 11.48 76 ALA A N 1
ATOM 586 C CA . ALA A 1 76 ? -27.258 -12.878 -4.382 1.00 12.00 76 ALA A CA 1
ATOM 587 C C . ALA A 1 76 ? -27.287 -11.676 -3.442 1.00 11.91 76 ALA A C 1
ATOM 588 O O . ALA A 1 76 ? -28.048 -10.718 -3.628 1.00 13.09 76 ALA A O 1
ATOM 590 N N . GLY A 1 77 ? -26.452 -11.748 -2.412 1.00 12.28 77 GLY A N 1
ATOM 591 C CA . GLY A 1 77 ? -26.392 -10.701 -1.412 1.00 12.11 77 GLY A CA 1
ATOM 592 C C . GLY A 1 77 ? -25.490 -9.563 -1.827 1.00 12.11 77 GLY A C 1
ATOM 593 O O . GLY A 1 77 ? -24.489 -9.758 -2.523 1.00 13.50 77 GLY A O 1
ATOM 594 N N . SER A 1 78 ? -25.875 -8.364 -1.412 1.00 11.67 78 SER A N 1
ATOM 595 C CA . SER A 1 78 ? -25.030 -7.180 -1.501 1.00 11.25 78 SER A CA 1
ATOM 596 C C . SER A 1 78 ? -25.709 -6.072 -0.719 1.00 10.79 78 SER A C 1
ATOM 597 O O . SER A 1 78 ? -26.917 -6.118 -0.503 1.00 10.83 78 SER A O 1
ATOM 600 N N . ASN A 1 79 ? -24.931 -5.078 -0.304 1.00 10.55 79 ASN A N 1
ATOM 601 C CA . ASN A 1 79 ? -25.519 -3.845 0.220 1.00 10.46 79 ASN A CA 1
ATOM 602 C C . ASN A 1 79 ? -25.829 -2.812 -0.870 1.00 10.86 79 ASN A C 1
ATOM 603 O O . ASN A 1 79 ? -26.372 -1.739 -0.587 1.00 10.86 79 ASN A O 1
ATOM 608 N N . ASN A 1 80 ? -25.502 -3.179 -2.112 1.00 10.45 80 ASN A N 1
ATOM 609 C CA . ASN A 1 80 ? -25.842 -2.380 -3.283 1.00 10.22 80 ASN A CA 1
ATOM 610 C C . ASN A 1 80 ? -26.819 -3.165 -4.171 1.00 10.24 80 ASN A C 1
ATOM 611 O O . ASN A 1 80 ? -26.426 -4.184 -4.765 1.00 9.67 80 ASN A O 1
ATOM 616 N N . PRO A 1 81 ? -28.089 -2.706 -4.272 1.00 10.38 81 PRO A N 1
ATOM 617 C CA . PRO A 1 81 ? -29.042 -3.505 -5.064 1.00 10.60 81 PRO A CA 1
ATOM 618 C C . PRO A 1 81 ? -28.670 -3.653 -6.536 1.00 10.51 81 PRO A C 1
ATOM 619 O O . PRO A 1 81 ? -29.049 -4.639 -7.159 1.00 10.34 81 PRO A O 1
ATOM 623 N N . VAL A 1 82 ? -27.916 -2.701 -7.075 1.00 10.54 82 VAL A N 1
ATOM 624 C CA . VAL A 1 82 ? -27.445 -2.814 -8.461 1.00 11.30 82 VAL A CA 1
ATOM 625 C C . VAL A 1 82 ? -26.552 -4.057 -8.623 1.00 11.42 82 VAL A C 1
ATOM 626 O O . VAL A 1 82 ? -26.679 -4.803 -9.602 1.00 11.63 82 VAL A O 1
ATOM 630 N N . GLU A 1 83 ? -25.675 -4.293 -7.649 1.00 11.79 83 GLU A N 1
ATOM 631 C CA . GLU A 1 83 ? -24.834 -5.489 -7.644 1.00 13.23 83 GLU A CA 1
ATOM 632 C C . GLU A 1 83 ? -25.649 -6.770 -7.398 1.00 12.19 83 GLU A C 1
ATOM 633 O O . GLU A 1 83 ? -25.432 -7.796 -8.055 1.00 12.34 83 GLU A O 1
ATOM 639 N N . ALA A 1 84 ? -26.587 -6.704 -6.454 1.00 11.81 84 ALA A N 1
ATOM 640 C CA . ALA A 1 84 ? -27.459 -7.838 -6.192 1.00 11.30 84 ALA A CA 1
ATOM 641 C C . ALA A 1 84 ? -28.235 -8.265 -7.454 1.00 10.93 84 ALA A C 1
ATOM 642 O O . ALA A 1 84 ? -28.400 -9.464 -7.723 1.00 11.26 84 ALA A O 1
ATOM 644 N N . VAL A 1 85 ? -28.709 -7.280 -8.223 1.00 10.88 85 VAL A N 1
ATOM 645 C CA . VAL A 1 85 ? -29.395 -7.571 -9.479 1.00 10.71 85 VAL A CA 1
ATOM 646 C C . VAL A 1 85 ? -28.478 -8.377 -10.410 1.00 10.90 85 VAL A C 1
ATOM 647 O O . VAL A 1 85 ? -28.914 -9.373 -10.996 1.00 11.55 85 VAL A O 1
ATOM 651 N N . ARG A 1 86 ? -27.215 -7.963 -10.529 1.00 11.36 86 ARG A N 1
ATOM 652 C CA . ARG A 1 86 ? -26.279 -8.693 -11.399 1.00 11.89 86 ARG A CA 1
ATOM 653 C C . ARG A 1 86 ? -26.083 -10.136 -10.935 1.00 12.28 86 ARG A C 1
ATOM 654 O O . ARG A 1 86 ? -26.086 -11.053 -11.752 1.00 13.64 86 ARG A O 1
ATOM 662 N N . TYR A 1 87 ? -25.935 -10.346 -9.627 1.00 12.89 87 TYR A N 1
ATOM 663 C CA . TYR A 1 87 ? -25.799 -11.712 -9.110 1.00 13.74 87 TYR A CA 1
ATOM 664 C C . TYR A 1 87 ? -27.033 -12.545 -9.393 1.00 13.49 87 TYR A C 1
ATOM 665 O O . TYR A 1 87 ? -26.928 -13.717 -9.766 1.00 14.38 87 TYR A O 1
ATOM 674 N N . ALA A 1 88 ? -28.209 -11.953 -9.198 1.00 12.43 88 ALA A N 1
ATOM 675 C CA . ALA A 1 88 ? -29.454 -12.698 -9.366 1.00 13.14 88 ALA A CA 1
ATOM 676 C C . ALA A 1 88 ? -29.719 -13.038 -10.831 1.00 13.39 88 ALA A C 1
ATOM 677 O O . ALA A 1 88 ? -30.206 -14.135 -11.147 1.00 13.51 88 ALA A O 1
ATOM 679 N N . GLN A 1 89 ? -29.419 -12.090 -11.722 1.00 13.83 89 GLN A N 1
ATOM 680 C CA . GLN A 1 89 ? -29.569 -12.329 -13.159 1.00 14.31 89 GLN A CA 1
ATOM 681 C C . GLN A 1 89 ? -28.632 -13.430 -13.633 1.00 14.57 89 GLN A C 1
ATOM 682 O O . GLN A 1 89 ? -29.032 -14.302 -14.414 1.00 14.79 89 GLN A O 1
ATOM 688 N N . HIS A 1 90 ? -27.392 -13.406 -13.156 1.00 15.36 90 HIS A N 1
ATOM 689 C CA . HIS A 1 90 ? -26.496 -14.487 -13.526 1.00 16.34 90 HIS A CA 1
ATOM 690 C C . HIS A 1 90 ? -27.019 -15.825 -12.988 1.00 16.46 90 HIS A C 1
ATOM 691 O O . HIS A 1 90 ? -27.014 -16.839 -13.700 1.00 16.55 90 HIS A O 1
ATOM 698 N N . ALA A 1 91 ? -27.439 -15.832 -11.722 1.00 16.05 91 ALA A N 1
ATOM 699 C CA . ALA A 1 91 ? -27.954 -17.060 -11.106 1.00 15.75 91 ALA A CA 1
ATOM 700 C C . ALA A 1 91 ? -29.056 -17.686 -11.948 1.00 16.16 91 ALA A C 1
ATOM 701 O O . ALA A 1 91 ? -29.057 -18.894 -12.193 1.00 15.44 91 ALA A O 1
ATOM 703 N N . GLN A 1 92 ? -29.988 -16.861 -12.423 1.00 15.41 92 GLN A N 1
ATOM 704 C CA . GLN A 1 92 ? -31.077 -17.357 -13.250 1.00 15.86 92 GLN A CA 1
ATOM 705 C C . GLN A 1 92 ? -30.551 -17.974 -14.543 1.00 16.31 92 GLN A C 1
ATOM 706 O O . GLN A 1 92 ? -30.948 -19.077 -14.934 1.00 16.99 92 GLN A O 1
ATOM 712 N N . GLN A 1 93 ? -29.655 -17.251 -15.199 1.00 17.10 93 GLN A N 1
ATOM 713 C CA . GLN A 1 93 ? -29.093 -17.722 -16.467 1.00 18.00 93 GLN A CA 1
ATOM 714 C C . GLN A 1 93 ? -28.301 -19.013 -16.295 1.00 18.41 93 GLN A C 1
ATOM 715 O O . GLN A 1 93 ? -28.262 -19.856 -17.201 1.00 18.77 93 GLN A O 1
ATOM 721 N N . ALA A 1 94 ? -27.699 -19.171 -15.117 1.00 17.52 94 ALA A N 1
ATOM 722 C CA . ALA A 1 94 ? -26.898 -20.355 -14.791 1.00 18.06 94 ALA A CA 1
ATOM 723 C C . ALA A 1 94 ? -27.746 -21.554 -14.353 1.00 17.78 94 ALA A C 1
ATOM 724 O O . ALA A 1 94 ? -27.220 -22.663 -14.195 1.00 18.91 94 ALA A O 1
ATOM 726 N N . GLY A 1 95 ? -29.045 -21.343 -14.172 1.00 17.25 95 GLY A N 1
ATOM 727 C CA . GLY A 1 95 ? -29.954 -22.434 -13.863 1.00 16.65 95 GLY A CA 1
ATOM 728 C C . GLY A 1 95 ? -30.240 -22.637 -12.387 1.00 16.32 95 GLY A C 1
ATOM 729 O O . GLY A 1 95 ? -30.756 -23.689 -12.001 1.00 16.25 95 GLY A O 1
ATOM 730 N N . ALA A 1 96 ? -29.931 -21.634 -11.567 1.00 15.48 96 ALA A N 1
ATOM 731 C CA . ALA A 1 96 ? -30.337 -21.674 -10.159 1.00 14.84 96 ALA A CA 1
ATOM 732 C C . ALA A 1 96 ? -31.857 -21.650 -10.079 1.00 14.32 96 ALA A C 1
ATOM 733 O O . ALA A 1 96 ? -32.520 -21.076 -10.950 1.00 14.92 96 ALA A O 1
ATOM 735 N N . ASP A 1 97 ? -32.405 -22.276 -9.045 1.00 13.35 97 ASP A N 1
ATOM 736 C CA . ASP A 1 97 ? -33.853 -22.345 -8.847 1.00 13.39 97 ASP A CA 1
ATOM 737 C C . ASP A 1 97 ? -34.440 -21.130 -8.132 1.00 13.14 97 ASP A C 1
ATOM 738 O O . ASP A 1 97 ? -35.626 -20.834 -8.254 1.00 13.78 97 ASP A O 1
ATOM 743 N N . ALA A 1 98 ? -33.603 -20.445 -7.359 1.00 12.31 98 ALA A N 1
ATOM 744 C CA . ALA A 1 98 ? -34.011 -19.288 -6.573 1.00 11.70 98 ALA A CA 1
ATOM 745 C C . ALA A 1 98 ? -32.745 -18.560 -6.158 1.00 10.63 98 ALA A C 1
ATOM 746 O O . ALA A 1 98 ? -31.635 -19.047 -6.416 1.00 10.65 98 ALA A O 1
ATOM 748 N N . VAL A 1 99 ? -32.915 -17.392 -5.529 1.00 9.96 99 VAL A N 1
ATOM 749 C CA . VAL A 1 99 ? -31.790 -16.665 -4.941 1.00 10.48 99 VAL A CA 1
ATOM 750 C C . VAL A 1 99 ? -32.078 -16.334 -3.484 1.00 10.14 99 VAL A C 1
ATOM 751 O O . VAL A 1 99 ? -33.245 -16.195 -3.085 1.00 10.63 99 VAL A O 1
ATOM 755 N N . LEU A 1 100 ? -30.996 -16.220 -2.709 1.00 9.77 100 LEU A N 1
ATOM 756 C CA . LEU A 1 100 ? -31.041 -15.828 -1.303 1.00 9.89 100 LEU A CA 1
ATOM 757 C C . LEU A 1 100 ? -30.433 -14.429 -1.205 1.00 10.08 100 LEU A C 1
ATOM 758 O O . LEU A 1 100 ? -29.265 -14.251 -1.556 1.00 10.20 100 LEU A O 1
ATOM 763 N N . CYS A 1 101 ? -31.206 -13.466 -0.695 1.00 10.60 101 CYS A N 1
ATOM 764 C CA . CYS A 1 101 ? -30.805 -12.055 -0.740 1.00 10.68 101 CYS A CA 1
ATOM 765 C C . CYS A 1 101 ? -30.805 -11.360 0.615 1.00 10.67 101 CYS A C 1
ATOM 766 O O . CYS A 1 101 ? -31.860 -11.142 1.208 1.00 10.37 101 CYS A O 1
ATOM 769 N N . VAL A 1 102 ? -29.610 -10.997 1.077 1.00 11.14 102 VAL A N 1
ATOM 770 C CA . VAL A 1 102 ? -29.446 -10.061 2.184 1.00 11.36 102 VAL A CA 1
ATOM 771 C C . VAL A 1 102 ? -29.310 -8.650 1.606 1.00 11.55 102 VAL A C 1
ATOM 772 O O . VAL A 1 102 ? -28.922 -8.489 0.434 1.00 11.65 102 VAL A O 1
ATOM 776 N N . ALA A 1 103 ? -29.615 -7.639 2.420 1.00 10.77 103 ALA A N 1
ATOM 777 C CA . ALA A 1 103 ? -29.492 -6.235 1.999 1.00 10.73 103 ALA A CA 1
ATOM 778 C C . ALA A 1 103 ? -29.040 -5.377 3.168 1.00 10.67 103 ALA A C 1
ATOM 779 O O . ALA A 1 103 ? -29.230 -5.750 4.330 1.00 11.12 103 ALA A O 1
ATOM 781 N N . GLY A 1 104 ? -28.456 -4.221 2.856 1.00 10.24 104 GLY A N 1
ATOM 782 C CA . GLY A 1 104 ? -28.350 -3.134 3.829 1.00 9.98 104 GLY A CA 1
ATOM 783 C C . GLY A 1 104 ? -27.275 -3.229 4.895 1.00 9.56 104 GLY A C 1
ATOM 784 O O . GLY A 1 104 ? -27.229 -2.385 5.794 1.00 10.57 104 GLY A O 1
ATOM 785 N N . TYR A 1 105 ? -26.409 -4.240 4.829 1.00 10.07 105 TYR A N 1
ATOM 786 C CA . TYR A 1 105 ? -25.301 -4.256 5.788 1.00 10.08 105 TYR A CA 1
ATOM 787 C C . TYR A 1 105 ? -24.353 -3.082 5.547 1.00 10.32 105 TYR A C 1
ATOM 788 O O . TYR A 1 105 ? -24.094 -2.693 4.407 1.00 10.68 105 TYR A O 1
ATOM 797 N N . TYR A 1 106 ? -23.866 -2.514 6.647 1.00 10.36 106 TYR A N 1
ATOM 798 C CA . TYR A 1 106 ? -22.901 -1.423 6.655 1.00 11.15 106 TYR A CA 1
ATOM 799 C C . TYR A 1 106 ? -23.488 -0.049 6.289 1.00 11.12 106 TYR A C 1
ATOM 800 O O . TYR A 1 106 ? -23.366 0.900 7.084 1.00 11.48 106 TYR A O 1
ATOM 809 N N . ASN A 1 107 ? -24.150 0.073 5.136 1.00 11.07 107 ASN A N 1
ATOM 810 C CA . ASN A 1 107 ? -24.835 1.344 4.839 1.00 10.82 107 ASN A CA 1
ATOM 811 C C . ASN A 1 107 ? -26.115 1.602 5.651 1.00 11.24 107 ASN A C 1
ATOM 812 O O . ASN A 1 107 ? -26.515 2.754 5.813 1.00 10.97 107 ASN A O 1
ATOM 817 N N . ARG A 1 108 ? -26.723 0.541 6.180 1.00 11.32 108 ARG A N 1
ATOM 818 C CA . ARG A 1 108 ? -27.750 0.644 7.228 1.00 12.01 108 ARG A CA 1
ATOM 819 C C . ARG A 1 108 ? -28.975 1.503 6.838 1.00 11.55 108 ARG A C 1
ATOM 820 O O . ARG A 1 108 ? -29.286 2.498 7.507 1.00 11.99 108 ARG A O 1
ATOM 828 N N . PRO A 1 109 ? -29.676 1.120 5.752 1.00 11.33 109 PRO A N 1
ATOM 829 C CA . PRO A 1 109 ? -30.830 1.888 5.280 1.00 11.14 109 PRO A CA 1
ATOM 830 C C . PRO A 1 109 ? -32.096 1.699 6.120 1.00 11.36 109 PRO A C 1
ATOM 831 O O . PRO A 1 109 ? -32.152 0.840 7.009 1.00 12.19 109 PRO A O 1
ATOM 835 N N . SER A 1 110 ? -33.102 2.509 5.793 1.00 10.78 110 SER A N 1
ATOM 836 C CA . SER A 1 110 ? -34.439 2.423 6.373 1.00 10.96 110 SER A CA 1
ATOM 837 C C . SER A 1 110 ? -35.207 1.198 5.869 1.00 11.18 110 SER A C 1
ATOM 838 O O . SER A 1 110 ? -34.783 0.514 4.928 1.00 11.11 110 SER A O 1
ATOM 841 N N . GLN A 1 111 ? -36.369 0.956 6.472 1.00 10.67 111 GLN A N 1
ATOM 842 C CA . GLN A 1 111 ? -37.248 -0.103 5.996 1.00 11.13 111 GLN A CA 1
ATOM 843 C C . GLN A 1 111 ? -37.652 0.110 4.534 1.00 11.03 111 GLN A C 1
ATOM 844 O O . GLN A 1 111 ? -37.682 -0.848 3.760 1.00 11.60 111 GLN A O 1
ATOM 850 N N . GLU A 1 112 ? -37.936 1.358 4.158 1.00 11.13 112 GLU A N 1
ATOM 851 C CA . GLU A 1 112 ? -38.291 1.662 2.772 1.00 11.23 112 GLU A CA 1
ATOM 852 C C . GLU A 1 112 ? -37.115 1.382 1.825 1.00 10.97 112 GLU A C 1
ATOM 853 O O . GLU A 1 112 ? -37.312 0.877 0.717 1.00 10.97 112 GLU A O 1
ATOM 859 N N . GLY A 1 113 ? -35.895 1.708 2.260 1.00 10.90 113 GLY A N 1
ATOM 860 C CA . GLY A 1 113 ? -34.692 1.423 1.474 1.00 11.42 113 GLY A CA 1
ATOM 861 C C . GLY A 1 113 ? -34.517 -0.071 1.253 1.00 10.75 113 GLY A C 1
ATOM 862 O O . GLY A 1 113 ? -34.197 -0.516 0.136 1.00 10.55 113 GLY A O 1
ATOM 863 N N . LEU A 1 114 ? -34.740 -0.852 2.315 1.00 10.98 114 LEU A N 1
ATOM 864 C CA . LEU A 1 114 ? -34.673 -2.313 2.208 1.00 10.83 114 LEU A CA 1
ATOM 865 C C . LEU A 1 114 ? -35.727 -2.827 1.231 1.00 11.04 114 LEU A C 1
ATOM 866 O O . LEU A 1 114 ? -35.427 -3.646 0.354 1.00 11.26 114 LEU A O 1
ATOM 871 N N . TYR A 1 115 ? -36.955 -2.330 1.376 1.00 10.97 115 TYR A N 1
ATOM 872 C CA . TYR A 1 115 ? -38.023 -2.724 0.471 1.00 10.93 115 TYR A CA 1
ATOM 873 C C . TYR A 1 115 ? -37.646 -2.459 -0.989 1.00 11.30 115 TYR A C 1
ATOM 874 O O . TYR A 1 115 ? -37.793 -3.332 -1.847 1.00 11.38 115 TYR A O 1
ATOM 883 N N . GLN A 1 116 ? -37.159 -1.253 -1.268 1.00 10.94 116 GLN A N 1
ATOM 884 C CA . GLN A 1 116 ? -36.790 -0.899 -2.642 1.00 11.50 116 GLN A CA 1
ATOM 885 C C . GLN A 1 116 ? -35.646 -1.759 -3.195 1.00 10.98 116 GLN A C 1
ATOM 886 O O . GLN A 1 116 ? -35.633 -2.101 -4.382 1.00 11.58 116 GLN A O 1
ATOM 892 N N . HIS A 1 117 ? -34.696 -2.117 -2.331 1.00 10.49 117 HIS A N 1
ATOM 893 C CA . HIS A 1 117 ? -33.614 -3.011 -2.730 1.00 10.07 117 HIS A CA 1
ATOM 894 C C . HIS A 1 117 ? -34.191 -4.337 -3.219 1.00 10.22 117 HIS A C 1
ATOM 895 O O . HIS A 1 117 ? -33.907 -4.778 -4.342 1.00 10.34 117 HIS A O 1
ATOM 902 N N . PHE A 1 118 ? -35.019 -4.965 -2.377 1.00 10.35 118 PHE A N 1
ATOM 903 C CA . PHE A 1 118 ? -35.590 -6.263 -2.725 1.00 10.79 118 PHE A CA 1
ATOM 904 C C . PHE A 1 118 ? -36.507 -6.171 -3.926 1.00 10.67 118 PHE A C 1
ATOM 905 O O . PHE A 1 118 ? -36.518 -7.082 -4.750 1.00 11.35 118 PHE A O 1
ATOM 913 N N . LYS A 1 119 ? -37.253 -5.073 -4.040 1.00 11.25 119 LYS A N 1
ATOM 914 C CA . LYS A 1 119 ? -38.142 -4.899 -5.199 1.00 11.76 119 LYS A CA 1
ATOM 915 C C . LYS A 1 119 ? -37.337 -4.788 -6.501 1.00 11.71 119 LYS A C 1
ATOM 916 O O . LYS A 1 119 ? -37.749 -5.327 -7.536 1.00 11.46 119 LYS A O 1
ATOM 922 N N . MET A 1 120 ? -36.186 -4.110 -6.452 1.00 11.58 120 MET A N 1
ATOM 923 C CA A MET A 1 120 ? -35.316 -4.017 -7.621 0.50 12.09 120 MET A CA 1
ATOM 924 C CA B MET A 1 120 ? -35.294 -4.026 -7.612 0.50 11.81 120 MET A CA 1
ATOM 925 C C . MET A 1 120 ? -34.867 -5.411 -8.073 1.00 11.81 120 MET A C 1
ATOM 926 O O . MET A 1 120 ? -34.902 -5.727 -9.264 1.00 12.31 120 MET A O 1
ATOM 935 N N . VAL A 1 121 ? -34.444 -6.244 -7.121 1.00 11.23 121 VAL A N 1
ATOM 936 C CA . VAL A 1 121 ? -33.989 -7.585 -7.470 1.00 11.46 121 VAL A CA 1
ATOM 937 C C . VAL A 1 121 ? -35.165 -8.397 -8.021 1.00 11.51 121 VAL A C 1
ATOM 938 O O . VAL A 1 121 ? -35.048 -9.045 -9.063 1.00 11.90 121 VAL A O 1
ATOM 942 N N . HIS A 1 122 ? -36.296 -8.337 -7.323 1.00 11.52 122 HIS A N 1
ATOM 943 C CA . HIS A 1 122 ? -37.509 -9.043 -7.721 1.00 11.54 122 HIS A CA 1
ATOM 944 C C . HIS A 1 122 ? -37.888 -8.728 -9.162 1.00 11.92 122 HIS A C 1
ATOM 945 O O . HIS A 1 122 ? -38.101 -9.639 -9.970 1.00 12.10 122 HIS A O 1
ATOM 952 N N . ASP A 1 123 ? -37.943 -7.437 -9.481 1.00 12.15 123 ASP A N 1
ATOM 953 C CA . ASP A 1 123 ? -38.431 -6.996 -10.787 1.00 12.50 123 ASP A CA 1
ATOM 954 C C . ASP A 1 123 ? -37.460 -7.311 -11.927 1.00 13.16 123 ASP A C 1
ATOM 955 O O . ASP A 1 123 ? -37.856 -7.292 -13.097 1.00 13.69 123 ASP A O 1
ATOM 960 N N . ALA A 1 124 ? -36.208 -7.614 -11.586 1.00 13.15 124 ALA A N 1
ATOM 961 C CA . ALA A 1 124 ? -35.164 -7.858 -12.580 1.00 14.07 124 ALA A CA 1
ATOM 962 C C . ALA A 1 124 ? -35.027 -9.320 -13.001 1.00 14.36 124 ALA A C 1
ATOM 963 O O . ALA A 1 124 ? -34.307 -9.622 -13.955 1.00 15.76 124 ALA A O 1
ATOM 965 N N . ILE A 1 125 ? -35.713 -10.224 -12.303 1.00 14.36 125 ILE A N 1
ATOM 966 C CA . ILE A 1 125 ? -35.547 -11.667 -12.537 1.00 14.38 125 ILE A CA 1
ATOM 967 C C . ILE A 1 125 ? -36.887 -12.397 -12.592 1.00 14.55 125 ILE A C 1
ATOM 968 O O . ILE A 1 125 ? -37.928 -11.830 -12.244 1.00 14.86 125 ILE A O 1
ATOM 973 N N . ASP A 1 126 ? -36.851 -13.655 -13.036 1.00 14.70 126 ASP A N 1
ATOM 974 C CA . ASP A 1 126 ? -38.053 -14.477 -13.153 1.00 15.77 126 ASP A CA 1
ATOM 975 C C . ASP A 1 126 ? -38.096 -15.612 -12.139 1.00 15.42 126 ASP A C 1
ATOM 976 O O . ASP A 1 126 ? -39.119 -16.283 -12.007 1.00 16.95 126 ASP A O 1
ATOM 981 N N . ILE A 1 127 ? -36.990 -15.828 -11.430 1.00 14.49 127 ILE A N 1
ATOM 982 C CA . ILE A 1 127 ? -36.934 -16.878 -10.412 1.00 14.01 127 ILE A CA 1
ATOM 983 C C . ILE A 1 127 ? -37.235 -16.312 -9.019 1.00 13.63 127 ILE A C 1
ATOM 984 O O . ILE A 1 127 ? -37.129 -15.098 -8.796 1.00 13.89 127 ILE A O 1
ATOM 989 N N . PRO A 1 128 ? -37.670 -17.176 -8.094 1.00 13.06 128 PRO A N 1
ATOM 990 C CA . PRO A 1 128 ? -38.024 -16.660 -6.771 1.00 13.01 128 PRO A CA 1
ATOM 991 C C . PRO A 1 128 ? -36.859 -16.253 -5.868 1.00 12.34 128 PRO A C 1
ATOM 992 O O . PRO A 1 128 ? -35.695 -16.623 -6.109 1.00 12.24 128 PRO A O 1
ATOM 996 N N . ILE A 1 129 ? -37.224 -15.509 -4.822 1.00 11.32 129 ILE A N 1
ATOM 997 C CA . ILE A 1 129 ? -36.298 -14.932 -3.839 1.00 11.22 129 ILE A CA 1
ATOM 998 C C . ILE A 1 129 ? -36.662 -15.406 -2.444 1.00 10.96 129 ILE A C 1
ATOM 999 O O . ILE A 1 129 ? -37.846 -15.411 -2.051 1.00 10.97 129 ILE A O 1
ATOM 1004 N N . ILE A 1 130 ? -35.630 -15.803 -1.709 1.00 10.34 130 ILE A N 1
ATOM 1005 C CA . ILE A 1 130 ? -35.697 -15.969 -0.258 1.00 10.11 130 ILE A CA 1
ATOM 1006 C C . ILE A 1 130 ? -34.997 -14.749 0.351 1.00 10.35 130 ILE A C 1
ATOM 1007 O O . ILE A 1 130 ? -33.815 -14.510 0.080 1.00 10.51 130 ILE A O 1
ATOM 1012 N N . VAL A 1 131 ? -35.720 -13.983 1.159 1.00 10.10 131 VAL A N 1
ATOM 1013 C CA A VAL A 1 131 ? -35.207 -12.802 1.870 0.50 10.13 131 VAL A CA 1
ATOM 1014 C CA B VAL A 1 131 ? -35.086 -12.828 1.779 0.50 10.49 131 VAL A CA 1
ATOM 1015 C C . VAL A 1 131 ? -34.322 -13.250 3.033 1.00 10.28 131 VAL A C 1
ATOM 1016 O O . VAL A 1 131 ? -34.738 -14.109 3.790 1.00 11.25 131 VAL A O 1
ATOM 1023 N N . TYR A 1 132 ? -33.146 -12.658 3.202 1.00 10.24 132 TYR A N 1
ATOM 1024 C CA . TYR A 1 132 ? -32.225 -13.061 4.265 1.00 10.26 132 TYR A CA 1
ATOM 1025 C C . TYR A 1 132 ? -32.221 -12.003 5.364 1.00 10.81 132 TYR A C 1
ATOM 1026 O O . TYR A 1 132 ? -31.727 -10.889 5.157 1.00 10.98 132 TYR A O 1
ATOM 1035 N N . ASN A 1 133 ? -32.807 -12.332 6.519 1.00 9.87 133 ASN A N 1
ATOM 1036 C CA . ASN A 1 133 ? -32.879 -11.376 7.626 1.00 10.18 133 ASN A CA 1
ATOM 1037 C C . ASN A 1 133 ? -31.858 -11.767 8.680 1.00 10.22 133 ASN A C 1
ATOM 1038 O O . ASN A 1 133 ? -32.014 -12.783 9.353 1.00 10.48 133 ASN A O 1
ATOM 1043 N N . ILE A 1 134 ? -30.790 -10.987 8.794 1.00 10.04 134 ILE A N 1
ATOM 1044 C CA . ILE A 1 134 ? -29.695 -11.339 9.689 1.00 10.33 134 ILE A CA 1
ATOM 1045 C C . ILE A 1 134 ? -29.112 -10.108 10.413 1.00 9.92 134 ILE A C 1
ATOM 1046 O O . ILE A 1 134 ? -27.950 -9.738 10.213 1.00 9.69 134 ILE A O 1
ATOM 1051 N N . PRO A 1 135 ? -29.918 -9.485 11.291 1.00 9.73 135 PRO A N 1
ATOM 1052 C CA . PRO A 1 135 ? -29.394 -8.340 12.055 1.00 10.13 135 PRO A CA 1
ATOM 1053 C C . PRO A 1 135 ? -28.055 -8.596 12.805 1.00 9.79 135 PRO A C 1
ATOM 1054 O O . PRO A 1 135 ? -27.252 -7.679 12.905 1.00 9.94 135 PRO A O 1
ATOM 1058 N N . PRO A 1 136 ? -27.812 -9.821 13.335 1.00 10.14 136 PRO A N 1
ATOM 1059 C CA . PRO A 1 136 ? -26.507 -10.026 13.983 1.00 10.58 136 PRO A CA 1
ATOM 1060 C C . PRO A 1 136 ? -25.267 -9.777 13.124 1.00 10.99 136 PRO A C 1
ATOM 1061 O O . PRO A 1 136 ? -24.200 -9.509 13.683 1.00 12.21 136 PRO A O 1
ATOM 1065 N N . ARG A 1 137 ? -25.407 -9.847 11.798 1.00 10.45 137 ARG A N 1
ATOM 1066 C CA . ARG A 1 137 ? -24.316 -9.512 10.888 1.00 10.50 137 ARG A CA 1
ATOM 1067 C C . ARG A 1 137 ? -24.537 -8.168 10.197 1.00 10.91 137 ARG A C 1
ATOM 1068 O O . ARG A 1 137 ? -23.574 -7.431 9.968 1.00 10.89 137 ARG A O 1
ATOM 1076 N N . ALA A 1 138 ? -25.786 -7.863 9.850 1.00 10.51 138 ALA A N 1
ATOM 1077 C CA . ALA A 1 138 ? -26.100 -6.710 8.987 1.00 10.89 138 ALA A CA 1
ATOM 1078 C C . ALA A 1 138 ? -26.572 -5.475 9.734 1.00 11.38 138 ALA A C 1
ATOM 1079 O O . ALA A 1 138 ? -26.657 -4.387 9.142 1.00 10.78 138 ALA A O 1
ATOM 1081 N N . VAL A 1 139 ? -26.863 -5.645 11.027 1.00 11.15 139 VAL A N 1
ATOM 1082 C CA . VAL A 1 139 ? -27.464 -4.623 11.916 1.00 11.17 139 VAL A CA 1
ATOM 1083 C C . VAL A 1 139 ? -28.919 -4.315 11.568 1.00 11.13 139 VAL A C 1
ATOM 1084 O O . VAL A 1 139 ? -29.802 -4.397 12.432 1.00 11.46 139 VAL A O 1
ATOM 1088 N N . VAL A 1 140 ? -29.163 -3.962 10.308 1.00 11.17 140 VAL A N 1
ATOM 1089 C CA . VAL A 1 140 ? -30.534 -3.752 9.857 1.00 12.15 140 VAL A CA 1
ATOM 1090 C C . VAL A 1 140 ? -31.365 -5.016 10.048 1.00 11.48 140 VAL A C 1
ATOM 1091 O O . VAL A 1 140 ? -30.859 -6.147 9.967 1.00 10.74 140 VAL A O 1
ATOM 1095 N N . ASP A 1 141 ? -32.649 -4.794 10.286 1.00 11.78 141 ASP A N 1
ATOM 1096 C CA . ASP A 1 141 ? -33.587 -5.847 10.589 1.00 12.54 141 ASP A CA 1
ATOM 1097 C C . ASP A 1 141 ? -34.826 -5.564 9.762 1.00 12.39 141 ASP A C 1
ATOM 1098 O O . ASP A 1 141 ? -35.449 -4.515 9.932 1.00 13.56 141 ASP A O 1
ATOM 1103 N N . ILE A 1 142 ? -35.167 -6.485 8.857 1.00 12.05 142 ILE A N 1
ATOM 1104 C CA . ILE A 1 142 ? -36.441 -6.406 8.128 1.00 12.62 142 ILE A CA 1
ATOM 1105 C C . ILE A 1 142 ? -37.601 -6.694 9.092 1.00 12.27 142 ILE A C 1
ATOM 1106 O O . ILE A 1 142 ? -37.794 -7.825 9.531 1.00 12.37 142 ILE A O 1
ATOM 1111 N N . LYS A 1 143 ? -38.357 -5.655 9.438 1.00 12.14 143 LYS A N 1
ATOM 1112 C CA . LYS A 1 143 ? -39.456 -5.792 10.400 1.00 12.53 143 LYS A CA 1
ATOM 1113 C C . LYS A 1 143 ? -40.659 -6.533 9.820 1.00 12.29 143 LYS A C 1
ATOM 1114 O O . LYS A 1 143 ? -40.822 -6.585 8.600 1.00 12.09 143 LYS A O 1
ATOM 1120 N N . PRO A 1 144 ? -41.504 -7.120 10.692 1.00 11.94 144 PRO A N 1
ATOM 1121 C CA . PRO A 1 144 ? -42.629 -7.920 10.193 1.00 12.26 144 PRO A CA 1
ATOM 1122 C C . PRO A 1 144 ? -43.502 -7.220 9.140 1.00 12.33 144 PRO A C 1
ATOM 1123 O O . PRO A 1 144 ? -43.876 -7.844 8.147 1.00 12.71 144 PRO A O 1
ATOM 1127 N N . GLU A 1 145 ? -43.811 -5.944 9.342 1.00 12.95 145 GLU A N 1
ATOM 1128 C CA . GLU A 1 145 ? -44.640 -5.215 8.383 1.00 13.50 145 GLU A CA 1
ATOM 1129 C C . GLU A 1 145 ? -43.943 -5.092 7.023 1.00 12.53 145 GLU A C 1
ATOM 1130 O O . GLU A 1 145 ? -44.587 -5.165 5.971 1.00 13.06 145 GLU A O 1
ATOM 1136 N N . THR A 1 146 ? -42.621 -4.959 7.051 1.00 12.15 146 THR A N 1
ATOM 1137 C CA . THR A 1 146 ? -41.825 -4.888 5.828 1.00 11.52 146 THR A CA 1
ATOM 1138 C C . THR A 1 146 ? -41.775 -6.257 5.153 1.00 11.55 146 THR A C 1
ATOM 1139 O O . THR A 1 146 ? -41.887 -6.357 3.928 1.00 11.38 146 THR A O 1
ATOM 1143 N N . MET A 1 147 ? -41.626 -7.306 5.958 1.00 11.51 147 MET A N 1
ATOM 1144 C CA . MET A 1 147 ? -41.670 -8.669 5.456 1.00 11.76 147 MET A CA 1
ATOM 1145 C C . MET A 1 147 ? -42.997 -8.969 4.755 1.00 11.75 147 MET A C 1
ATOM 1146 O O . MET A 1 147 ? -43.009 -9.634 3.718 1.00 12.67 147 MET A O 1
ATOM 1151 N N . ALA A 1 148 ? -44.100 -8.469 5.318 1.00 12.16 148 ALA A N 1
ATOM 1152 C CA . ALA A 1 148 ? -45.426 -8.670 4.724 1.00 12.22 148 ALA A CA 1
ATOM 1153 C C . ALA A 1 148 ? -45.535 -7.920 3.394 1.00 12.60 148 ALA A C 1
ATOM 1154 O O . ALA A 1 148 ? -46.097 -8.449 2.429 1.00 13.07 148 ALA A O 1
ATOM 1156 N N . ARG A 1 149 ? -44.989 -6.704 3.344 1.00 12.98 149 ARG A N 1
ATOM 1157 C CA . ARG A 1 149 ? -44.916 -5.953 2.082 1.00 13.75 149 ARG A CA 1
ATOM 1158 C C . ARG A 1 149 ? -44.145 -6.743 1.024 1.00 13.59 149 ARG A C 1
ATOM 1159 O O . ARG A 1 149 ? -44.555 -6.832 -0.139 1.00 13.68 149 ARG A O 1
ATOM 1167 N N . LEU A 1 150 ? -43.015 -7.313 1.427 1.00 12.65 150 LEU A N 1
ATOM 1168 C CA . LEU A 1 150 ? -42.224 -8.151 0.526 1.00 12.69 150 LEU A CA 1
ATOM 1169 C C . LEU A 1 150 ? -43.000 -9.389 0.058 1.00 13.17 150 LEU A C 1
ATOM 1170 O O . LEU A 1 150 ? -42.970 -9.732 -1.131 1.00 13.38 150 LEU A O 1
ATOM 1175 N N . ALA A 1 151 ? -43.716 -10.044 0.978 1.00 12.62 151 ALA A N 1
ATOM 1176 C CA . ALA A 1 151 ? -44.490 -11.247 0.642 1.00 13.41 151 ALA A CA 1
ATOM 1177 C C . ALA A 1 151 ? -45.633 -10.947 -0.328 1.00 13.60 151 ALA A C 1
ATOM 1178 O O . ALA A 1 151 ? -46.138 -11.855 -0.997 1.00 13.82 151 ALA A O 1
ATOM 1180 N N . ALA A 1 152 ? -46.027 -9.677 -0.419 1.00 13.98 152 ALA A N 1
ATOM 1181 C CA . ALA A 1 152 ? -47.042 -9.256 -1.383 1.00 14.10 152 ALA A CA 1
ATOM 1182 C C . ALA A 1 152 ? -46.533 -9.296 -2.828 1.00 13.95 152 ALA A C 1
ATOM 1183 O O . ALA A 1 152 ? -47.341 -9.294 -3.777 1.00 15.49 152 ALA A O 1
ATOM 1185 N N . LEU A 1 153 ? -45.211 -9.317 -2.995 1.00 13.97 153 LEU A N 1
ATOM 1186 C CA . LEU A 1 153 ? -44.608 -9.453 -4.318 1.00 13.64 153 LEU A CA 1
ATOM 1187 C C . LEU A 1 153 ? -44.656 -10.925 -4.717 1.00 13.62 153 LEU A C 1
ATOM 1188 O O . LEU A 1 153 ? -44.348 -11.800 -3.897 1.00 13.70 153 LEU A O 1
ATOM 1193 N N . PRO A 1 154 ? -45.034 -11.214 -5.975 1.00 13.44 154 PRO A N 1
ATOM 1194 C CA . PRO A 1 154 ? -45.343 -12.594 -6.361 1.00 13.32 154 PRO A CA 1
ATOM 1195 C C . PRO A 1 154 ? -44.176 -13.576 -6.252 1.00 13.28 154 PRO A C 1
ATOM 1196 O O . PRO A 1 154 ? -44.398 -14.760 -5.985 1.00 14.09 154 PRO A O 1
ATOM 1200 N N . ARG A 1 155 ? -42.948 -13.101 -6.440 1.00 13.13 155 ARG A N 1
ATOM 1201 C CA . ARG A 1 155 ? -41.814 -14.020 -6.458 1.00 13.47 155 ARG A CA 1
ATOM 1202 C C . ARG A 1 155 ? -40.912 -13.909 -5.221 1.00 12.50 155 ARG A C 1
ATOM 1203 O O . ARG A 1 155 ? -39.813 -14.472 -5.211 1.00 12.42 155 ARG A O 1
ATOM 1211 N N . ILE A 1 156 ? -41.375 -13.212 -4.182 1.00 11.93 156 ILE A N 1
ATOM 1212 C CA . ILE A 1 156 ? -40.743 -13.343 -2.865 1.00 12.20 156 ILE A CA 1
ATOM 1213 C C . ILE A 1 156 ? -41.464 -14.492 -2.168 1.00 11.99 156 ILE A C 1
ATOM 1214 O O . ILE A 1 156 ? -42.668 -14.401 -1.884 1.00 12.50 156 ILE A O 1
ATOM 1219 N N . VAL A 1 157 ? -40.747 -15.586 -1.922 1.00 11.73 157 VAL A N 1
ATOM 1220 C CA . VAL A 1 157 ? -41.422 -16.835 -1.531 1.00 11.39 157 VAL A CA 1
ATOM 1221 C C . VAL A 1 157 ? -41.017 -17.404 -0.174 1.00 11.33 157 VAL A C 1
ATOM 1222 O O . VAL A 1 157 ? -41.523 -18.447 0.230 1.00 11.74 157 VAL A O 1
ATOM 1226 N N . GLY A 1 158 ? -40.113 -16.729 0.528 1.00 10.56 158 GLY A N 1
ATOM 1227 C CA . GLY A 1 158 ? -39.696 -17.211 1.831 1.00 10.21 158 GLY A CA 1
ATOM 1228 C C . GLY A 1 158 ? -38.662 -16.315 2.475 1.00 10.15 158 GLY A C 1
ATOM 1229 O O . GLY A 1 158 ? -38.297 -15.264 1.928 1.00 9.82 158 GLY A O 1
ATOM 1230 N N . VAL A 1 159 ? -38.217 -16.737 3.660 1.00 9.50 159 VAL A N 1
ATOM 1231 C CA . VAL A 1 159 ? -37.250 -15.987 4.453 1.00 10.09 159 VAL A CA 1
ATOM 1232 C C . VAL A 1 159 ? -36.270 -16.958 5.096 1.00 10.01 159 VAL A C 1
ATOM 1233 O O . VAL A 1 159 ? -36.658 -18.054 5.523 1.00 10.10 159 VAL A O 1
ATOM 1237 N N . LYS A 1 160 ? -34.996 -16.564 5.113 1.00 9.72 160 LYS A N 1
ATOM 1238 C CA . LYS A 1 160 ? -33.992 -17.203 5.973 1.00 9.88 160 LYS A CA 1
ATOM 1239 C C . LYS A 1 160 ? -33.875 -16.303 7.199 1.00 9.89 160 LYS A C 1
ATOM 1240 O O . LYS A 1 160 ? -33.319 -15.202 7.128 1.00 10.19 160 LYS A O 1
ATOM 1246 N N . ASP A 1 161 ? -34.447 -16.760 8.310 1.00 10.34 161 ASP A N 1
ATOM 1247 C CA . ASP A 1 161 ? -34.538 -15.946 9.519 1.00 10.47 161 ASP A CA 1
ATOM 1248 C C . ASP A 1 161 ? -33.377 -16.249 10.449 1.00 10.54 161 ASP A C 1
ATOM 1249 O O . ASP A 1 161 ? -33.356 -17.285 11.137 1.00 10.36 161 ASP A O 1
ATOM 1254 N N . ALA A 1 162 ? -32.395 -15.355 10.434 1.00 10.40 162 ALA A N 1
ATOM 1255 C CA . ALA A 1 162 ? -31.229 -15.479 11.305 1.00 10.83 162 ALA A CA 1
ATOM 1256 C C . ALA A 1 162 ? -31.235 -14.383 12.379 1.00 11.04 162 ALA A C 1
ATOM 1257 O O . ALA A 1 162 ? -30.179 -13.947 12.870 1.00 11.74 162 ALA A O 1
ATOM 1259 N N . THR A 1 163 ? -32.429 -13.953 12.767 1.00 10.91 163 THR A N 1
ATOM 1260 C CA . THR A 1 163 ? -32.536 -12.959 13.832 1.00 11.09 163 THR A CA 1
ATOM 1261 C C . THR A 1 163 ? -32.179 -13.557 15.198 1.00 12.10 163 THR A C 1
ATOM 1262 O O . THR A 1 163 ? -31.754 -12.835 16.091 1.00 12.95 163 THR A O 1
ATOM 1266 N N . THR A 1 164 ? -32.378 -14.871 15.331 1.00 12.60 164 THR A N 1
ATOM 1267 C CA . THR A 1 164 ? -32.341 -15.601 16.617 1.00 14.48 164 THR A CA 1
ATOM 1268 C C . THR A 1 164 ? -33.431 -15.151 17.591 1.00 14.12 164 THR A C 1
ATOM 1269 O O . THR A 1 164 ? -33.401 -15.512 18.774 1.00 15.23 164 THR A O 1
ATOM 1273 N N . ASP A 1 165 ? -34.384 -14.365 17.096 1.00 12.67 165 ASP A N 1
ATOM 1274 C CA . ASP A 1 165 ? -35.548 -13.942 17.879 1.00 12.12 165 ASP A CA 1
ATOM 1275 C C . ASP A 1 165 ? -36.688 -14.884 17.541 1.00 11.54 165 ASP A C 1
ATOM 1276 O O . ASP A 1 165 ? -37.323 -14.759 16.487 1.00 11.12 165 ASP A O 1
ATOM 1281 N N . LEU A 1 166 ? -36.941 -15.852 18.418 1.00 10.95 166 LEU A N 1
ATOM 1282 C CA . LEU A 1 166 ? -37.930 -16.884 18.108 1.00 10.91 166 LEU A CA 1
ATOM 1283 C C . LEU A 1 166 ? -39.379 -16.410 18.154 1.00 10.74 166 LEU A C 1
ATOM 1284 O O . LEU A 1 166 ? -40.285 -17.146 17.748 1.00 11.87 166 LEU A O 1
ATOM 1289 N N . ALA A 1 167 ? -39.595 -15.184 18.632 1.00 10.63 167 ALA A N 1
ATOM 1290 C CA . ALA A 1 167 ? -40.917 -14.565 18.553 1.00 10.38 167 ALA A CA 1
ATOM 1291 C C . ALA A 1 167 ? -41.193 -13.986 17.157 1.00 10.76 167 ALA A C 1
ATOM 1292 O O . ALA A 1 167 ? -42.336 -13.693 16.830 1.00 11.45 167 ALA A O 1
ATOM 1294 N N . ARG A 1 168 ? -40.149 -13.831 16.342 1.00 11.50 168 ARG A N 1
ATOM 1295 C CA . ARG A 1 168 ? -40.316 -13.127 15.065 1.00 11.57 168 ARG A CA 1
ATOM 1296 C C . ARG A 1 168 ? -41.198 -13.875 14.077 1.00 11.81 168 ARG A C 1
ATOM 1297 O O . ARG A 1 168 ? -42.053 -13.276 13.413 1.00 11.56 168 ARG A O 1
ATOM 1305 N N . ILE A 1 169 ? -41.003 -15.187 13.985 1.00 11.96 169 ILE A N 1
ATOM 1306 C CA . ILE A 1 169 ? -41.784 -15.964 13.024 1.00 12.46 169 ILE A CA 1
ATOM 1307 C C . ILE A 1 169 ? -43.305 -15.862 13.265 1.00 13.11 169 ILE A C 1
ATOM 1308 O O . ILE A 1 169 ? -44.073 -15.776 12.309 1.00 13.23 169 ILE A O 1
ATOM 1313 N N . SER A 1 170 ? -43.718 -15.830 14.531 1.00 14.36 170 SER A N 1
ATOM 1314 C CA . SER A 1 170 ? -45.133 -15.657 14.892 1.00 15.84 170 SER A CA 1
ATOM 1315 C C . SER A 1 170 ? -45.667 -14.343 14.305 1.00 15.59 170 SER A C 1
ATOM 1316 O O . SER A 1 170 ? -46.745 -14.302 13.703 1.00 16.40 170 SER A O 1
ATOM 1319 N N . ARG A 1 171 ? -44.880 -13.279 14.458 1.00 15.55 171 ARG A N 1
ATOM 1320 C CA . ARG A 1 171 ? -45.270 -11.954 13.982 1.00 15.85 171 ARG A CA 1
ATOM 1321 C C . ARG A 1 171 ? -45.401 -11.905 12.458 1.00 15.10 171 ARG A C 1
ATOM 1322 O O . ARG A 1 171 ? -46.325 -11.294 11.928 1.00 15.67 171 ARG A O 1
ATOM 1330 N N . GLU A 1 172 ? -44.495 -12.574 11.757 1.00 13.88 172 GLU A N 1
ATOM 1331 C CA . GLU A 1 172 ? -44.562 -12.626 10.301 1.00 13.70 172 GLU A CA 1
ATOM 1332 C C . GLU A 1 172 ? -45.727 -13.486 9.817 1.00 14.22 172 GLU A C 1
ATOM 1333 O O . GLU A 1 172 ? -46.466 -13.104 8.909 1.00 14.12 172 GLU A O 1
ATOM 1339 N N . ARG A 1 173 ? -45.882 -14.657 10.427 1.00 13.91 173 ARG A N 1
ATOM 1340 C CA . ARG A 1 173 ? -46.954 -15.578 10.062 1.00 14.62 173 ARG A CA 1
ATOM 1341 C C . ARG A 1 173 ? -48.341 -14.940 10.123 1.00 15.48 173 ARG A C 1
ATOM 1342 O O . ARG A 1 173 ? -49.177 -15.186 9.245 1.00 15.51 173 ARG A O 1
ATOM 1350 N N . MET A 1 174 ? -48.562 -14.116 11.146 1.00 15.91 174 MET A N 1
ATOM 1351 C CA . MET A 1 174 ? -49.827 -13.388 11.335 1.00 18.42 174 MET A CA 1
ATOM 1352 C C . MET A 1 174 ? -50.162 -12.445 10.184 1.00 16.60 174 MET A C 1
ATOM 1353 O O . MET A 1 174 ? -51.324 -12.075 9.998 1.00 16.52 174 MET A O 1
ATOM 1358 N N . LEU A 1 175 ? -49.136 -12.038 9.440 1.00 14.96 175 LEU A N 1
ATOM 1359 C CA . LEU A 1 175 ? -49.274 -11.001 8.419 1.00 13.94 175 LEU A CA 1
ATOM 1360 C C . LEU A 1 175 ? -49.167 -11.522 6.994 1.00 13.73 175 LEU A C 1
ATOM 1361 O O . LEU A 1 175 ? -49.440 -10.789 6.046 1.00 14.82 175 LEU A O 1
ATOM 1366 N N . ILE A 1 176 ? -48.759 -12.780 6.844 1.00 13.25 176 ILE A N 1
ATOM 1367 C CA . ILE A 1 176 ? -48.523 -13.360 5.525 1.00 13.51 176 ILE A CA 1
ATOM 1368 C C . ILE A 1 176 ? -49.579 -14.423 5.229 1.00 13.80 176 ILE A C 1
ATOM 1369 O O . ILE A 1 176 ? -49.837 -15.295 6.069 1.00 14.78 176 ILE A O 1
ATOM 1374 N N . ASN A 1 177 ? -50.185 -14.335 4.045 1.00 14.06 177 ASN A N 1
ATOM 1375 C CA . ASN A 1 177 ? -51.362 -15.144 3.711 1.00 14.19 177 ASN A CA 1
ATOM 1376 C C . ASN A 1 177 ? -51.257 -15.920 2.404 1.00 13.99 177 ASN A C 1
ATOM 1377 O O . ASN A 1 177 ? -52.234 -16.106 1.677 1.00 14.63 177 ASN A O 1
ATOM 1382 N N . LYS A 1 178 ? -50.043 -16.377 2.124 1.00 12.90 178 LYS A N 1
ATOM 1383 C CA . LYS A 1 178 ? -49.769 -17.246 0.991 1.00 12.76 178 LYS A CA 1
ATOM 1384 C C . LYS A 1 178 ? -48.744 -18.288 1.444 1.00 12.57 178 LYS A C 1
ATOM 1385 O O . LYS A 1 178 ? -48.076 -18.087 2.476 1.00 12.76 178 LYS A O 1
ATOM 1391 N N . PRO A 1 179 ? -48.612 -19.405 0.695 1.00 12.33 179 PRO A N 1
ATOM 1392 C CA . PRO A 1 179 ? -47.518 -20.327 0.986 1.00 12.09 179 PRO A CA 1
ATOM 1393 C C . PRO A 1 179 ? -46.198 -19.549 1.028 1.00 11.74 179 PRO A C 1
ATOM 1394 O O . PRO A 1 179 ? -45.920 -18.733 0.143 1.00 12.57 179 PRO A O 1
ATOM 1398 N N . PHE A 1 180 ? -45.416 -19.789 2.071 1.00 11.50 180 PHE A N 1
ATOM 1399 C CA . PHE A 1 180 ? -44.199 -19.008 2.320 1.00 10.61 180 PHE A CA 1
ATOM 1400 C C . PHE A 1 180 ? -43.210 -19.923 3.020 1.00 10.70 180 PHE A C 1
ATOM 1401 O O . PHE A 1 180 ? -43.557 -20.567 4.023 1.00 11.88 180 PHE A O 1
ATOM 1409 N N . SER A 1 181 ? -41.995 -20.000 2.500 1.00 10.59 181 SER A N 1
ATOM 1410 C CA A SER A 1 181 ? -40.988 -20.888 3.060 0.50 10.37 181 SER A CA 1
ATOM 1411 C CA B SER A 1 181 ? -40.994 -20.892 3.074 0.50 10.86 181 SER A CA 1
ATOM 1412 C C . SER A 1 181 ? -40.260 -20.208 4.219 1.00 10.65 181 SER A C 1
ATOM 1413 O O . SER A 1 181 ? -39.279 -19.491 3.998 1.00 10.63 181 SER A O 1
ATOM 1418 N N . PHE A 1 182 ? -40.760 -20.415 5.438 1.00 10.08 182 PHE A N 1
ATOM 1419 C CA . PHE A 1 182 ? -40.081 -19.935 6.635 1.00 9.87 182 PHE A CA 1
ATOM 1420 C C . PHE A 1 182 ? -38.951 -20.899 6.967 1.00 9.90 182 PHE A C 1
ATOM 1421 O O . PHE A 1 182 ? -39.211 -22.063 7.315 1.00 9.80 182 PHE A O 1
ATOM 1429 N N . LEU A 1 183 ? -37.711 -20.417 6.838 1.00 9.75 183 LEU A N 1
ATOM 1430 C CA . LEU A 1 183 ? -36.513 -21.247 7.024 1.00 9.72 183 LEU A CA 1
ATOM 1431 C C . LEU A 1 183 ? -35.615 -20.651 8.093 1.00 9.80 183 LEU A C 1
ATOM 1432 O O . LEU A 1 183 ? -35.355 -19.450 8.084 1.00 10.56 183 LEU A O 1
ATOM 1437 N N . SER A 1 184 ? -35.171 -21.484 9.025 1.00 9.56 184 SER A N 1
ATOM 1438 C CA . SER A 1 184 ? -34.259 -21.010 10.050 1.00 9.67 184 SER A CA 1
ATOM 1439 C C . SER A 1 184 ? -32.914 -20.674 9.426 1.00 10.12 184 SER A C 1
ATOM 1440 O O . SER A 1 184 ? -32.425 -21.382 8.538 1.00 11.15 184 SER A O 1
ATOM 1443 N N . GLY A 1 185 ? -32.296 -19.618 9.937 1.00 10.42 185 GLY A N 1
ATOM 1444 C CA . GLY A 1 185 ? -30.906 -19.321 9.590 1.00 11.88 185 GLY A CA 1
ATOM 1445 C C . GLY A 1 185 ? -29.988 -19.511 10.784 1.00 12.54 185 GLY A C 1
ATOM 1446 O O . GLY A 1 185 ? -28.908 -18.925 10.836 1.00 13.96 185 GLY A O 1
ATOM 1447 N N . ASP A 1 186 ? -30.403 -20.331 11.747 1.00 12.02 186 ASP A N 1
ATOM 1448 C CA . ASP A 1 186 ? -29.625 -20.560 12.969 1.00 12.77 186 ASP A CA 1
ATOM 1449 C C . ASP A 1 186 ? -29.727 -22.029 13.386 1.00 12.59 186 ASP A C 1
ATOM 1450 O O . ASP A 1 186 ? -30.780 -22.476 13.854 1.00 13.05 186 ASP A O 1
ATOM 1455 N N . ASP A 1 187 ? -28.638 -22.778 13.219 1.00 12.37 187 ASP A N 1
ATOM 1456 C CA . ASP A 1 187 ? -28.636 -24.200 13.547 1.00 12.29 187 ASP A CA 1
ATOM 1457 C C . ASP A 1 187 ? -29.045 -24.512 14.974 1.00 12.46 187 ASP A C 1
ATOM 1458 O O . ASP A 1 187 ? -29.776 -25.483 15.206 1.00 12.21 187 ASP A O 1
ATOM 1463 N N . MET A 1 188 ? -28.576 -23.710 15.929 1.00 12.92 188 MET A N 1
ATOM 1464 C CA . MET A 1 188 ? -28.839 -24.042 17.325 1.00 13.42 188 MET A CA 1
ATOM 1465 C C . MET A 1 188 ? -30.326 -23.970 17.689 1.00 13.36 188 MET A C 1
ATOM 1466 O O . MET A 1 188 ? -30.768 -24.674 18.600 1.00 15.31 188 MET A O 1
ATOM 1471 N N . THR A 1 189 ? -31.093 -23.154 16.964 1.00 11.92 189 THR A N 1
ATOM 1472 C CA . THR A 1 189 ? -32.524 -23.000 17.272 1.00 11.33 189 THR A CA 1
ATOM 1473 C C . THR A 1 189 ? -33.425 -23.543 16.157 1.00 11.12 189 THR A C 1
ATOM 1474 O O . THR A 1 189 ? -34.613 -23.222 16.083 1.00 10.78 189 THR A O 1
ATOM 1478 N N . ALA A 1 190 ? -32.879 -24.408 15.308 1.00 10.87 190 ALA A N 1
ATOM 1479 C CA . ALA A 1 190 ? -33.632 -24.938 14.174 1.00 10.96 190 ALA A CA 1
ATOM 1480 C C . ALA A 1 190 ? -34.908 -25.674 14.592 1.00 10.60 190 ALA A C 1
ATOM 1481 O O . ALA A 1 190 ? -35.957 -25.533 13.946 1.00 10.87 190 ALA A O 1
ATOM 1483 N N . ILE A 1 191 ? -34.826 -26.464 15.666 1.00 10.48 191 ILE A N 1
ATOM 1484 C CA . ILE A 1 191 ? -36.006 -27.208 16.151 1.00 10.90 191 ILE A CA 1
ATOM 1485 C C . ILE A 1 191 ? -37.063 -26.231 16.682 1.00 10.58 191 ILE A C 1
ATOM 1486 O O . ILE A 1 191 ? -38.247 -26.349 16.351 1.00 10.65 191 ILE A O 1
ATOM 1491 N N . ALA A 1 192 ? -36.620 -25.264 17.491 1.00 9.77 192 ALA A N 1
ATOM 1492 C CA . ALA A 1 192 ? -37.519 -24.231 18.009 1.00 9.00 192 ALA A CA 1
ATOM 1493 C C . ALA A 1 192 ? -38.234 -23.502 16.869 1.00 8.73 192 ALA A C 1
ATOM 1494 O O . ALA A 1 192 ? -39.456 -23.246 16.951 1.00 8.79 192 ALA A O 1
ATOM 1496 N N . TYR A 1 193 ? -37.490 -23.172 15.816 1.00 8.50 193 TYR A N 1
ATOM 1497 C CA . TYR A 1 193 ? -38.056 -22.459 14.677 1.00 8.54 193 TYR A CA 1
ATOM 1498 C C . TYR A 1 193 ? -39.143 -23.268 13.969 1.00 8.62 193 TYR A C 1
ATOM 1499 O O . TYR A 1 193 ? -40.230 -22.747 13.674 1.00 8.38 193 TYR A O 1
ATOM 1508 N N . ASN A 1 194 ? -38.861 -24.543 13.700 1.00 8.43 194 ASN A N 1
ATOM 1509 C CA . ASN A 1 194 ? -39.852 -25.387 13.046 1.00 8.85 194 ASN A CA 1
ATOM 1510 C C . ASN A 1 194 ? -41.081 -25.624 13.917 1.00 9.02 194 ASN A C 1
ATOM 1511 O O . ASN A 1 194 ? -42.203 -25.637 13.405 1.00 9.78 194 ASN A O 1
ATOM 1516 N N . ALA A 1 195 ? -40.887 -25.785 15.230 1.00 8.82 195 ALA A N 1
ATOM 1517 C CA . ALA A 1 195 ? -42.038 -25.914 16.144 1.00 9.01 195 ALA A CA 1
ATOM 1518 C C . ALA A 1 195 ? -42.950 -24.693 16.087 1.00 8.82 195 ALA A C 1
ATOM 1519 O O . ALA A 1 195 ? -44.157 -24.799 16.356 1.00 10.14 195 ALA A O 1
ATOM 1521 N N . SER A 1 196 ? -42.360 -23.541 15.750 1.00 8.87 196 SER A N 1
ATOM 1522 C CA . SER A 1 196 ? -43.048 -22.255 15.719 1.00 9.79 196 SER A CA 1
ATOM 1523 C C . SER A 1 196 ? -43.612 -21.919 14.335 1.00 9.55 196 SER A C 1
ATOM 1524 O O . SER A 1 196 ? -44.144 -20.823 14.133 1.00 9.72 196 SER A O 1
ATOM 1527 N N . GLY A 1 197 ? -43.498 -22.855 13.391 1.00 9.48 197 GLY A N 1
ATOM 1528 C CA . GLY A 1 197 ? -44.088 -22.667 12.066 1.00 9.69 197 GLY A CA 1
ATOM 1529 C C . GLY A 1 197 ? -43.110 -22.775 10.911 1.00 9.56 197 GLY A C 1
ATOM 1530 O O . GLY A 1 197 ? -43.524 -22.734 9.744 1.00 10.54 197 GLY A O 1
ATOM 1531 N N . GLY A 1 198 ? -41.818 -22.914 11.220 1.00 9.02 198 GLY A N 1
ATOM 1532 C CA . GLY A 1 198 ? -40.796 -23.060 10.176 1.00 9.16 198 GLY A CA 1
ATOM 1533 C C . GLY A 1 198 ? -40.900 -24.407 9.468 1.00 8.49 198 GLY A C 1
ATOM 1534 O O . GLY A 1 198 ? -41.484 -25.372 9.996 1.00 9.47 198 GLY A O 1
ATOM 1535 N N . GLN A 1 199 ? -40.304 -24.488 8.276 1.00 8.57 199 GLN A N 1
ATOM 1536 C CA . GLN A 1 199 ? -40.374 -25.730 7.503 1.00 9.17 199 GLN A CA 1
ATOM 1537 C C . GLN A 1 199 ? -39.017 -26.199 7.036 1.00 9.25 199 GLN A C 1
ATOM 1538 O O . GLN A 1 199 ? -38.926 -27.058 6.170 1.00 9.33 199 GLN A O 1
ATOM 1544 N N . GLY A 1 200 ? -37.957 -25.662 7.625 1.00 9.26 200 GLY A N 1
ATOM 1545 C CA . GLY A 1 200 ? -36.614 -26.105 7.279 1.00 9.73 200 GLY A CA 1
ATOM 1546 C C . GLY A 1 200 ? -35.568 -25.153 7.816 1.00 9.93 200 GLY A C 1
ATOM 1547 O O . GLY A 1 200 ? -35.888 -24.238 8.585 1.00 9.77 200 GLY A O 1
ATOM 1548 N N . CYS A 1 201 ? -34.324 -25.376 7.404 1.00 10.80 201 CYS A N 1
ATOM 1549 C CA . CYS A 1 201 ? -33.195 -24.561 7.847 1.00 10.77 201 CYS A CA 1
ATOM 1550 C C . CYS A 1 201 ? -32.160 -24.520 6.757 1.00 10.77 201 CYS A C 1
ATOM 1551 O O . CYS A 1 201 ? -31.904 -25.533 6.097 1.00 12.81 201 CYS A O 1
ATOM 1554 N N . ILE A 1 202 ? -31.585 -23.346 6.557 1.00 10.17 202 ILE A N 1
ATOM 1555 C CA . ILE A 1 202 ? -30.417 -23.188 5.696 1.00 10.64 202 ILE A CA 1
ATOM 1556 C C . ILE A 1 202 ? -29.254 -23.190 6.688 1.00 10.25 202 ILE A C 1
ATOM 1557 O O . ILE A 1 202 ? -29.053 -22.236 7.459 1.00 11.53 202 ILE A O 1
ATOM 1562 N N . SER A 1 203 ? -28.547 -24.318 6.678 1.00 11.14 203 SER A N 1
ATOM 1563 C CA . SER A 1 203 ? -27.675 -24.775 7.756 1.00 11.19 203 SER A CA 1
ATOM 1564 C C . SER A 1 203 ? -26.199 -24.770 7.411 1.00 11.33 203 SER A C 1
ATOM 1565 O O . SER A 1 203 ? -25.824 -25.155 6.306 1.00 11.44 203 SER A O 1
ATOM 1568 N N . VAL A 1 204 ? -25.373 -24.372 8.375 1.00 10.63 204 VAL A N 1
ATOM 1569 C CA . VAL A 1 204 ? -23.924 -24.506 8.245 1.00 10.81 204 VAL A CA 1
ATOM 1570 C C . VAL A 1 204 ? -23.500 -25.933 8.603 1.00 11.27 204 VAL A C 1
ATOM 1571 O O . VAL A 1 204 ? -22.704 -26.564 7.883 1.00 10.90 204 VAL A O 1
ATOM 1575 N N . SER A 1 205 ? -24.024 -26.449 9.716 1.00 10.72 205 SER A N 1
ATOM 1576 C CA . SER A 1 205 ? -23.553 -27.738 10.212 1.00 11.71 205 SER A CA 1
ATOM 1577 C C . SER A 1 205 ? -23.923 -28.901 9.300 1.00 11.05 205 SER A C 1
ATOM 1578 O O . SER A 1 205 ? -23.229 -29.941 9.305 1.00 11.00 205 SER A O 1
ATOM 1581 N N . ALA A 1 206 ? -24.985 -28.739 8.510 1.00 10.47 206 ALA A N 1
ATOM 1582 C CA . ALA A 1 206 ? -25.350 -29.751 7.524 1.00 10.44 206 ALA A CA 1
ATOM 1583 C C . ALA A 1 206 ? -24.268 -29.964 6.447 1.00 10.18 206 ALA A C 1
ATOM 1584 O O . ALA A 1 206 ? -24.292 -30.974 5.740 1.00 10.81 206 ALA A O 1
ATOM 1586 N N . ASN A 1 207 ? -23.312 -29.035 6.321 1.00 10.10 207 ASN A N 1
ATOM 1587 C CA . ASN A 1 207 ? -22.175 -29.286 5.416 1.00 10.16 207 ASN A CA 1
ATOM 1588 C C . ASN A 1 207 ? -21.427 -30.550 5.820 1.00 10.50 207 ASN A C 1
ATOM 1589 O O . ASN A 1 207 ? -20.843 -31.232 4.962 1.00 11.35 207 ASN A O 1
ATOM 1594 N N . ILE A 1 208 ? -21.412 -30.811 7.129 1.00 10.46 208 ILE A N 1
ATOM 1595 C CA . ILE A 1 208 ? -20.523 -31.794 7.754 1.00 10.88 208 ILE A CA 1
ATOM 1596 C C . ILE A 1 208 ? -21.252 -33.069 8.147 1.00 10.99 208 ILE A C 1
ATOM 1597 O O . ILE A 1 208 ? -20.692 -34.169 8.051 1.00 10.90 208 ILE A O 1
ATOM 1602 N N . ALA A 1 209 ? -22.499 -32.919 8.587 1.00 10.53 209 ALA A N 1
ATOM 1603 C CA . ALA A 1 209 ? -23.337 -34.045 8.978 1.00 10.54 209 ALA A CA 1
ATOM 1604 C C . ALA A 1 209 ? -24.676 -33.966 8.228 1.00 10.96 209 ALA A C 1
ATOM 1605 O O . ALA A 1 209 ? -25.738 -33.857 8.844 1.00 10.99 209 ALA A O 1
ATOM 1607 N N . PRO A 1 210 ? -24.630 -34.011 6.881 1.00 10.44 210 PRO A N 1
ATOM 1608 C CA . PRO A 1 210 ? -25.883 -33.862 6.129 1.00 10.64 210 PRO A CA 1
ATOM 1609 C C . PRO A 1 210 ? -26.901 -34.960 6.454 1.00 10.37 210 PRO A C 1
ATOM 1610 O O . PRO A 1 210 ? -28.112 -34.703 6.457 1.00 10.15 210 PRO A O 1
ATOM 1614 N N . ALA A 1 211 ? -26.436 -36.177 6.720 1.00 10.56 211 ALA A N 1
ATOM 1615 C CA . ALA A 1 211 ? -27.380 -37.268 6.925 1.00 10.59 211 ALA A CA 1
ATOM 1616 C C . ALA A 1 211 ? -28.142 -37.089 8.227 1.00 10.80 211 ALA A C 1
ATOM 1617 O O . ALA A 1 211 ? -29.374 -37.159 8.234 1.00 11.33 211 ALA A O 1
ATOM 1619 N N . LEU A 1 212 ? -27.424 -36.840 9.319 1.00 11.17 212 LEU A N 1
ATOM 1620 C CA . LEU A 1 212 ? -28.089 -36.603 10.600 1.00 11.48 212 LEU A CA 1
ATOM 1621 C C . LEU A 1 212 ? -28.951 -35.351 10.598 1.00 11.60 212 LEU A C 1
ATOM 1622 O O . LEU A 1 212 ? -30.049 -35.351 11.149 1.00 11.23 212 LEU A O 1
ATOM 1627 N N . TYR A 1 213 ? -28.449 -34.272 10.007 1.00 11.54 213 TYR A N 1
ATOM 1628 C CA A TYR A 1 213 ? -29.224 -33.046 9.922 0.50 11.71 213 TYR A CA 1
ATOM 1629 C CA B TYR A 1 213 ? -29.241 -33.045 9.926 0.50 12.32 213 TYR A CA 1
ATOM 1630 C C . TYR A 1 213 ? -30.504 -33.268 9.114 1.00 11.67 213 TYR A C 1
ATOM 1631 O O . TYR A 1 213 ? -31.578 -32.770 9.484 1.00 12.06 213 TYR A O 1
ATOM 1648 N N . GLY A 1 214 ? -30.396 -34.034 8.025 1.00 11.27 214 GLY A N 1
ATOM 1649 C CA . GLY A 1 214 ? -31.562 -34.375 7.222 1.00 10.97 214 GLY A CA 1
ATOM 1650 C C . GLY A 1 214 ? -32.575 -35.159 8.026 1.00 10.56 214 GLY A C 1
ATOM 1651 O O . GLY A 1 214 ? -33.784 -34.931 7.904 1.00 11.01 214 GLY A O 1
ATOM 1652 N N . GLN A 1 215 ? -32.083 -36.074 8.855 1.00 10.30 215 GLN A N 1
ATOM 1653 C CA . GLN A 1 215 ? -32.943 -36.877 9.723 1.00 10.81 215 GLN A CA 1
ATOM 1654 C C . GLN A 1 215 ? -33.626 -36.002 10.787 1.00 10.46 215 GLN A C 1
ATOM 1655 O O . GLN A 1 215 ? -34.805 -36.190 11.104 1.00 10.42 215 GLN A O 1
ATOM 1661 N N . MET A 1 216 ? -32.887 -35.037 11.325 1.00 10.16 216 MET A N 1
ATOM 1662 C CA . MET A 1 216 ? -33.446 -34.133 12.338 1.00 10.16 216 MET A CA 1
ATOM 1663 C C . MET A 1 216 ? -34.571 -33.287 11.735 1.00 9.63 216 MET A C 1
ATOM 1664 O O . MET A 1 216 ? -35.654 -33.169 12.310 1.00 9.26 216 MET A O 1
ATOM 1669 N N . GLN A 1 217 ? -34.309 -32.710 10.572 1.00 9.56 217 GLN A N 1
ATOM 1670 C CA . GLN A 1 217 ? -35.320 -31.916 9.885 1.00 9.34 217 GLN A CA 1
ATOM 1671 C C . GLN A 1 217 ? -36.541 -32.754 9.534 1.00 9.23 217 GLN A C 1
ATOM 1672 O O . GLN A 1 217 ? -37.670 -32.330 9.761 1.00 9.37 217 GLN A O 1
ATOM 1678 N N . THR A 1 218 ? -36.305 -33.955 8.999 1.00 9.59 218 THR A N 1
ATOM 1679 C CA . THR A 1 218 ? -37.393 -34.882 8.675 1.00 9.42 218 THR A CA 1
ATOM 1680 C C . THR A 1 218 ? -38.268 -35.134 9.907 1.00 9.08 218 THR A C 1
ATOM 1681 O O . THR A 1 218 ? -39.496 -35.042 9.827 1.00 10.20 218 THR A O 1
ATOM 1685 N N . ALA A 1 219 ? -37.631 -35.411 11.047 1.00 8.58 219 ALA A N 1
ATOM 1686 C CA . ALA A 1 219 ? -38.379 -35.638 12.280 1.00 8.55 219 ALA A CA 1
ATOM 1687 C C . ALA A 1 219 ? -39.291 -34.461 12.625 1.00 8.43 219 ALA A C 1
ATOM 1688 O O . ALA A 1 219 ? -40.457 -34.655 12.989 1.00 8.26 219 ALA A O 1
ATOM 1690 N N . THR A 1 220 ? -38.788 -33.233 12.498 1.00 8.56 220 THR A N 1
ATOM 1691 C CA . THR A 1 220 ? -39.650 -32.079 12.815 1.00 9.02 220 THR A CA 1
ATOM 1692 C C . THR A 1 220 ? -40.838 -31.980 11.847 1.00 9.25 220 THR A C 1
ATOM 1693 O O . THR A 1 220 ? -41.948 -31.651 12.270 1.00 9.97 220 THR A O 1
ATOM 1697 N N . LEU A 1 221 ? -40.601 -32.272 10.559 1.00 9.02 221 LEU A N 1
ATOM 1698 C CA . LEU A 1 221 ? -41.692 -32.215 9.562 1.00 9.57 221 LEU A CA 1
ATOM 1699 C C . LEU A 1 221 ? -42.700 -33.357 9.745 1.00 9.27 221 LEU A C 1
ATOM 1700 O O . LEU A 1 221 ? -43.885 -33.219 9.397 1.00 9.60 221 LEU A O 1
ATOM 1705 N N . GLN A 1 222 ? -42.240 -34.461 10.338 1.00 9.25 222 GLN A N 1
ATOM 1706 C CA . GLN A 1 222 ? -43.127 -35.563 10.726 1.00 10.23 222 GLN A CA 1
ATOM 1707 C C . GLN A 1 222 ? -43.932 -35.259 11.980 1.00 10.50 222 GLN A C 1
ATOM 1708 O O . GLN A 1 222 ? -44.866 -36.004 12.311 1.00 11.49 222 GLN A O 1
ATOM 1714 N N . GLY A 1 223 ? -43.538 -34.215 12.700 1.00 10.91 223 GLY A N 1
ATOM 1715 C CA . GLY A 1 223 ? -44.132 -33.893 13.992 1.00 11.42 223 GLY A CA 1
ATOM 1716 C C . GLY A 1 223 ? -43.508 -34.613 15.177 1.00 11.99 223 GLY A C 1
ATOM 1717 O O . GLY A 1 223 ? -44.006 -34.493 16.307 1.00 12.32 223 GLY A O 1
ATOM 1718 N N . ASP A 1 224 ? -42.424 -35.353 14.937 1.00 11.76 224 ASP A N 1
ATOM 1719 C CA . ASP A 1 224 ? -41.743 -36.079 16.009 1.00 11.49 224 ASP A CA 1
ATOM 1720 C C . ASP A 1 224 ? -40.599 -35.243 16.574 1.00 10.66 224 ASP A C 1
ATOM 1721 O O . ASP A 1 224 ? -39.413 -35.448 16.245 1.00 10.26 224 ASP A O 1
ATOM 1726 N N . PHE A 1 225 ? -40.968 -34.298 17.432 1.00 10.54 225 PHE A N 1
ATOM 1727 C CA . PHE A 1 225 ? -39.987 -33.392 18.027 1.00 10.55 225 PHE A CA 1
ATOM 1728 C C . PHE A 1 225 ? -39.128 -34.053 19.085 1.00 10.81 225 PHE A C 1
ATOM 1729 O O . PHE A 1 225 ? -38.040 -33.568 19.383 1.00 11.16 225 PHE A O 1
ATOM 1737 N N . ARG A 1 226 ? -39.590 -35.183 19.603 1.00 11.00 226 ARG A N 1
ATOM 1738 C CA . ARG A 1 226 ? -38.778 -35.948 20.551 1.00 11.05 226 ARG A CA 1
ATOM 1739 C C . ARG A 1 226 ? -37.573 -36.563 19.840 1.00 10.98 226 ARG A C 1
ATOM 1740 O O . ARG A 1 226 ? -36.436 -36.433 20.302 1.00 11.09 226 ARG A O 1
ATOM 1748 N N . GLU A 1 227 ? -37.818 -37.215 18.705 1.00 10.96 227 GLU A N 1
ATOM 1749 C CA . GLU A 1 227 ? -36.721 -37.729 17.892 1.00 11.25 227 GLU A CA 1
ATOM 1750 C C . GLU A 1 227 ? -35.822 -36.599 17.389 1.00 10.92 227 GLU A C 1
ATOM 1751 O O . GLU A 1 227 ? -34.587 -36.712 17.445 1.00 11.14 227 GLU A O 1
ATOM 1757 N N . ALA A 1 228 ? -36.420 -35.492 16.940 1.00 9.92 228 ALA A N 1
ATOM 1758 C CA . ALA A 1 228 ? -35.619 -34.353 16.471 1.00 9.76 228 ALA A CA 1
ATOM 1759 C C . ALA A 1 228 ? -34.669 -33.892 17.577 1.00 9.72 228 ALA A C 1
ATOM 1760 O O . ALA A 1 228 ? -33.485 -33.647 17.325 1.00 10.06 228 ALA A O 1
ATOM 1762 N N . LEU A 1 229 ? -35.185 -33.798 18.808 1.00 9.49 229 LEU A N 1
ATOM 1763 C CA . LEU A 1 229 ? -34.346 -33.322 19.914 1.00 9.93 229 LEU A CA 1
ATOM 1764 C C . LEU A 1 229 ? -33.232 -34.309 20.258 1.00 10.00 229 LEU A C 1
ATOM 1765 O O . LEU A 1 229 ? -32.110 -33.902 20.573 1.00 10.09 229 LEU A O 1
ATOM 1770 N N . ARG A 1 230 ? -33.524 -35.605 20.178 1.00 10.20 230 ARG A N 1
ATOM 1771 C CA . ARG A 1 230 ? -32.466 -36.591 20.405 1.00 11.13 230 ARG A CA 1
ATOM 1772 C C . ARG A 1 230 ? -31.336 -36.441 19.383 1.00 10.78 230 ARG A C 1
ATOM 1773 O O . ARG A 1 230 ? -30.154 -36.575 19.735 1.00 11.54 230 ARG A O 1
ATOM 1781 N N . ILE A 1 231 ? -31.683 -36.128 18.134 1.00 10.73 231 ILE A N 1
ATOM 1782 C CA . ILE A 1 231 ? -30.661 -35.919 17.101 1.00 11.25 231 ILE A CA 1
ATOM 1783 C C . ILE A 1 231 ? -29.911 -34.609 17.342 1.00 11.34 231 ILE A C 1
ATOM 1784 O O . ILE A 1 231 ? -28.685 -34.551 17.236 1.00 11.51 231 ILE A O 1
ATOM 1789 N N . HIS A 1 232 ? -30.658 -33.567 17.687 1.00 11.11 232 HIS A N 1
ATOM 1790 C CA . HIS A 1 232 ? -30.073 -32.294 18.077 1.00 11.76 232 HIS A CA 1
ATOM 1791 C C . HIS A 1 232 ? -29.029 -32.473 19.180 1.00 12.04 232 HIS A C 1
ATOM 1792 O O . HIS A 1 232 ? -27.962 -31.868 19.117 1.00 12.57 232 HIS A O 1
ATOM 1799 N N . ASP A 1 233 ? -29.331 -33.320 20.164 1.00 12.41 233 ASP A N 1
ATOM 1800 C CA . ASP A 1 233 ? -28.403 -33.569 21.271 1.00 13.10 233 ASP A CA 1
ATOM 1801 C C . ASP A 1 233 ? -27.115 -34.250 20.799 1.00 14.00 233 ASP A C 1
ATOM 1802 O O . ASP A 1 233 ? -26.035 -33.971 21.336 1.00 14.30 233 ASP A O 1
ATOM 1807 N N . LEU A 1 234 ? -27.223 -35.114 19.790 1.00 14.69 234 LEU A N 1
ATOM 1808 C CA A LEU A 1 234 ? -26.044 -35.762 19.208 0.50 15.39 234 LEU A CA 1
ATOM 1809 C CA B LEU A 1 234 ? -26.049 -35.765 19.216 0.50 15.70 234 LEU A CA 1
ATOM 1810 C C . LEU A 1 234 ? -25.161 -34.752 18.485 1.00 15.95 234 LEU A C 1
ATOM 1811 O O . LEU A 1 234 ? -23.927 -34.873 18.503 1.00 16.96 234 LEU A O 1
ATOM 1820 N N . LEU A 1 235 ? -25.797 -33.754 17.862 1.00 15.45 235 LEU A N 1
ATOM 1821 C CA . LEU A 1 235 ? -25.118 -32.733 17.048 1.00 16.29 235 LEU A CA 1
ATOM 1822 C C . LEU A 1 235 ? -24.652 -31.510 17.838 1.00 17.45 235 LEU A C 1
ATOM 1823 O O . LEU A 1 235 ? -23.977 -30.629 17.287 1.00 16.79 235 LEU A O 1
ATOM 1828 N N . ALA A 1 236 ? -25.020 -31.452 19.115 1.00 17.91 236 ALA A N 1
ATOM 1829 C CA . ALA A 1 236 ? -24.757 -30.268 19.943 1.00 19.14 236 ALA A CA 1
ATOM 1830 C C . ALA A 1 236 ? -23.269 -29.933 20.045 1.00 18.83 236 ALA A C 1
ATOM 1831 O O . ALA A 1 236 ? -22.895 -28.771 19.795 1.00 19.47 236 ALA A O 1
ATOM 1833 N N . PRO A 1 237 ? -22.424 -30.929 20.405 1.00 19.25 237 PRO A N 1
ATOM 1834 C CA . PRO A 1 237 ? -20.982 -30.672 20.439 1.00 19.08 237 PRO A CA 1
ATOM 1835 C C . PRO A 1 237 ? -20.452 -30.176 19.086 1.00 18.97 237 PRO A C 1
ATOM 1836 O O . PRO A 1 237 ? -19.616 -29.261 19.052 1.00 18.44 237 PRO A O 1
ATOM 1840 N N . LEU A 1 238 ? -20.960 -30.734 17.983 1.00 18.57 238 LEU A N 1
ATOM 1841 C CA . LEU A 1 238 ? -20.544 -30.276 16.650 1.00 18.63 238 LEU A CA 1
ATOM 1842 C C . LEU A 1 238 ? -20.897 -28.808 16.396 1.00 18.56 238 LEU A C 1
ATOM 1843 O O . LEU A 1 238 ? -20.032 -28.034 15.946 1.00 18.33 238 LEU A O 1
ATOM 1848 N N . HIS A 1 239 ? -22.143 -28.406 16.664 1.00 18.23 239 HIS A N 1
ATOM 1849 C CA A HIS A 1 239 ? -22.563 -27.011 16.485 0.50 17.80 239 HIS A CA 1
ATOM 1850 C CA B HIS A 1 239 ? -22.505 -27.018 16.447 0.50 18.82 239 HIS A CA 1
ATOM 1851 C C . HIS A 1 239 ? -21.588 -26.090 17.245 1.00 18.49 239 HIS A C 1
ATOM 1852 O O . HIS A 1 239 ? -21.064 -25.127 16.691 1.00 19.19 239 HIS A O 1
ATOM 1865 N N . GLU A 1 240 ? -21.366 -26.389 18.526 1.00 18.02 240 GLU A N 1
ATOM 1866 C CA . GLU A 1 240 ? -20.497 -25.539 19.353 1.00 17.12 240 GLU A CA 1
ATOM 1867 C C . GLU A 1 240 ? -19.105 -25.403 18.751 1.00 16.83 240 GLU A C 1
ATOM 1868 O O . GLU A 1 240 ? -18.561 -24.293 18.664 1.00 16.40 240 GLU A O 1
ATOM 1874 N N . ALA A 1 241 ? -18.522 -26.529 18.352 1.00 16.22 241 ALA A N 1
ATOM 1875 C CA . ALA A 1 241 ? -17.152 -26.515 17.824 1.00 15.58 241 ALA A CA 1
ATOM 1876 C C . ALA A 1 241 ? -17.067 -25.797 16.476 1.00 15.39 241 ALA A C 1
ATOM 1877 O O . ALA A 1 241 ? -16.087 -25.098 16.201 1.00 14.93 241 ALA A O 1
ATOM 1879 N N . LEU A 1 242 ? -18.092 -25.945 15.637 1.00 15.01 242 LEU A N 1
ATOM 1880 C CA . LEU A 1 242 ? -18.097 -25.273 14.329 1.00 14.81 242 LEU A CA 1
ATOM 1881 C C . LEU A 1 242 ? -18.271 -23.762 14.398 1.00 15.00 242 LEU A C 1
ATOM 1882 O O . LEU A 1 242 ? -18.000 -23.065 13.420 1.00 14.56 242 LEU A O 1
ATOM 1887 N N . PHE A 1 243 ? -18.721 -23.245 15.543 1.00 14.75 243 PHE A N 1
ATOM 1888 C CA . PHE A 1 243 ? -18.953 -21.811 15.678 1.00 15.41 243 PHE A CA 1
ATOM 1889 C C . PHE A 1 243 ? -18.104 -21.156 16.753 1.00 14.98 243 PHE A C 1
ATOM 1890 O O . PHE A 1 243 ? -18.264 -19.956 17.022 1.00 15.51 243 PHE A O 1
ATOM 1898 N N . ARG A 1 244 ? -17.200 -21.932 17.344 1.00 14.33 244 ARG A N 1
ATOM 1899 C CA . ARG A 1 244 ? -16.337 -21.422 18.419 1.00 13.73 244 ARG A CA 1
ATOM 1900 C C . ARG A 1 244 ? -15.482 -20.244 17.944 1.00 13.64 244 ARG A C 1
ATOM 1901 O O . ARG A 1 244 ? -15.374 -19.222 18.631 1.00 14.70 244 ARG A O 1
ATOM 1909 N N . GLU A 1 245 ? -14.859 -20.417 16.784 1.00 12.64 245 GLU A N 1
ATOM 1910 C CA . GLU A 1 245 ? -14.147 -19.348 16.081 1.00 12.09 245 GLU A CA 1
ATOM 1911 C C . GLU A 1 245 ? -15.019 -18.907 14.892 1.00 11.86 245 GLU A C 1
ATOM 1912 O O . GLU A 1 245 ? -15.956 -19.623 14.520 1.00 11.62 245 GLU A O 1
ATOM 1918 N N . PRO A 1 246 ? -14.769 -17.711 14.328 1.00 11.72 246 PRO A N 1
ATOM 1919 C CA . PRO A 1 246 ? -15.667 -17.253 13.255 1.00 11.34 246 PRO A CA 1
ATOM 1920 C C . PRO A 1 246 ? -15.799 -18.191 12.048 1.00 11.10 246 PRO A C 1
ATOM 1921 O O . PRO A 1 246 ? -14.827 -18.525 11.355 1.00 11.33 246 PRO A O 1
ATOM 1925 N N . SER A 1 247 ? -17.033 -18.609 11.825 1.00 11.04 247 SER A N 1
ATOM 1926 C CA . SER A 1 247 ? -17.393 -19.429 10.680 1.00 11.05 247 SER A CA 1
ATOM 1927 C C . SER A 1 247 ? -17.098 -18.675 9.375 1.00 11.09 247 SER A C 1
ATOM 1928 O O . SER A 1 247 ? -17.257 -17.453 9.306 1.00 11.56 247 SER A O 1
ATOM 1931 N N . PRO A 1 248 ? -16.731 -19.393 8.304 1.00 10.34 248 PRO A N 1
ATOM 1932 C CA . PRO A 1 248 ? -16.679 -20.848 8.125 1.00 10.34 248 PRO A CA 1
ATOM 1933 C C . PRO A 1 248 ? -15.348 -21.561 8.432 1.00 10.15 248 PRO A C 1
ATOM 1934 O O . PRO A 1 248 ? -15.132 -22.678 7.942 1.00 10.20 248 PRO A O 1
ATOM 1938 N N . ALA A 1 249 ? -14.481 -20.979 9.262 1.00 10.24 249 ALA A N 1
ATOM 1939 C CA . ALA A 1 249 ? -13.208 -21.663 9.575 1.00 10.16 249 ALA A CA 1
ATOM 1940 C C . ALA A 1 249 ? -13.451 -23.100 10.063 1.00 10.48 249 ALA A C 1
ATOM 1941 O O . ALA A 1 249 ? -12.782 -24.039 9.627 1.00 10.67 249 ALA A O 1
ATOM 1943 N N . GLY A 1 250 ? -14.408 -23.262 10.974 1.00 10.09 250 GLY A N 1
ATOM 1944 C CA . GLY A 1 250 ? -14.707 -24.570 11.556 1.00 10.44 250 GLY A CA 1
ATOM 1945 C C . GLY A 1 250 ? -15.221 -25.581 10.544 1.00 10.38 250 GLY A C 1
ATOM 1946 O O . GLY A 1 250 ? -14.713 -26.711 10.471 1.00 10.69 250 GLY A O 1
ATOM 1947 N N . ALA A 1 251 ? -16.233 -25.190 9.770 1.00 10.18 251 ALA A N 1
ATOM 1948 C CA . ALA A 1 251 ? -16.800 -26.087 8.758 1.00 9.90 251 ALA A CA 1
ATOM 1949 C C . ALA A 1 251 ? -15.763 -26.496 7.720 1.00 10.29 251 ALA A C 1
ATOM 1950 O O . ALA A 1 251 ? -15.713 -27.661 7.296 1.00 11.05 251 ALA A O 1
ATOM 1952 N N . LYS A 1 252 ? -14.923 -25.541 7.323 1.00 10.09 252 LYS A N 1
ATOM 1953 C CA . LYS A 1 252 ? -13.919 -25.854 6.305 1.00 10.00 252 LYS A CA 1
ATOM 1954 C C . LYS A 1 252 ? -12.906 -26.884 6.826 1.00 10.25 252 LYS A C 1
ATOM 1955 O O . LYS A 1 252 ? -12.521 -27.812 6.105 1.00 10.36 252 LYS A O 1
ATOM 1961 N N . TYR A 1 253 ? -12.474 -26.722 8.077 1.00 10.62 253 TYR A N 1
ATOM 1962 C CA . TYR A 1 253 ? -11.594 -27.712 8.690 1.00 10.71 253 TYR A CA 1
ATOM 1963 C C . TYR A 1 253 ? -12.266 -29.092 8.846 1.00 10.74 253 TYR A C 1
ATOM 1964 O O . TYR A 1 253 ? -11.680 -30.136 8.528 1.00 10.98 253 TYR A O 1
ATOM 1973 N N . ALA A 1 254 ? -13.503 -29.102 9.322 1.00 10.46 254 ALA A N 1
ATOM 1974 C CA . ALA A 1 254 ? -14.213 -30.367 9.466 1.00 10.48 254 ALA A CA 1
ATOM 1975 C C . ALA A 1 254 ? -14.332 -31.099 8.119 1.00 10.57 254 ALA A C 1
ATOM 1976 O O . ALA A 1 254 ? -14.125 -32.313 8.044 1.00 10.86 254 ALA A O 1
ATOM 1978 N N . ALA A 1 255 ? -14.649 -30.358 7.055 1.00 10.37 255 ALA A N 1
ATOM 1979 C CA . ALA A 1 255 ? -14.767 -30.970 5.724 1.00 10.57 255 ALA A CA 1
ATOM 1980 C C . ALA A 1 255 ? -13.428 -31.544 5.259 1.00 10.63 255 ALA A C 1
ATOM 1981 O O . ALA A 1 255 ? -13.390 -32.574 4.569 1.00 11.12 255 ALA A O 1
ATOM 1983 N N . SER A 1 256 ? -12.330 -30.896 5.650 1.00 10.81 256 SER A N 1
ATOM 1984 C CA . SER A 1 256 ? -11.008 -31.415 5.295 1.00 10.99 256 SER A CA 1
ATOM 1985 C C . SER A 1 256 ? -10.728 -32.771 5.948 1.00 11.76 256 SER A C 1
ATOM 1986 O O . SER A 1 256 ? -10.116 -33.644 5.333 1.00 12.05 256 SER A O 1
ATOM 1989 N N . LEU A 1 257 ? -11.223 -32.955 7.173 1.00 11.66 257 LEU A N 1
ATOM 1990 C CA . LEU A 1 257 ? -11.074 -34.232 7.884 1.00 12.63 257 LEU A CA 1
ATOM 1991 C C . LEU A 1 257 ? -11.855 -35.358 7.208 1.00 12.62 257 LEU A C 1
ATOM 1992 O O . LEU A 1 257 ? -11.480 -36.530 7.322 1.00 14.13 257 LEU A O 1
ATOM 1997 N N . LEU A 1 258 ? -12.929 -34.998 6.506 1.00 12.43 258 LEU A N 1
ATOM 1998 C CA . LEU A 1 258 ? -13.732 -35.973 5.763 1.00 12.86 258 LEU A CA 1
ATOM 1999 C C . LEU A 1 258 ? -13.141 -36.258 4.381 1.00 12.38 258 LEU A C 1
ATOM 2000 O O . LEU A 1 258 ? -13.679 -37.074 3.636 1.00 13.20 258 LEU A O 1
ATOM 2005 N N . GLY A 1 259 ? -12.036 -35.587 4.052 1.00 12.40 259 GLY A N 1
ATOM 2006 C CA . GLY A 1 259 ? -11.339 -35.794 2.777 1.00 12.47 259 GLY A CA 1
ATOM 2007 C C . GLY A 1 259 ? -11.960 -35.049 1.604 1.00 12.21 259 GLY A C 1
ATOM 2008 O O . GLY A 1 259 ? -11.688 -35.376 0.445 1.00 13.34 259 GLY A O 1
ATOM 2009 N N . LEU A 1 260 ? -12.767 -34.028 1.888 1.00 11.56 260 LEU A N 1
ATOM 2010 C CA . LEU A 1 260 ? -13.569 -33.385 0.849 1.00 11.80 260 LEU A CA 1
ATOM 2011 C C . LEU A 1 260 ? -12.922 -32.144 0.252 1.00 11.68 260 LEU A C 1
ATOM 2012 O O . LEU A 1 260 ? -13.257 -31.741 -0.865 1.00 12.56 260 LEU A O 1
ATOM 2017 N N . CYS A 1 261 ? -12.012 -31.524 0.999 1.00 11.29 261 CYS A N 1
ATOM 2018 C CA . CYS A 1 261 ? -11.383 -30.281 0.584 1.00 11.30 261 CYS A CA 1
ATOM 2019 C C . CYS A 1 261 ? -10.255 -29.892 1.503 1.00 10.93 261 CYS A C 1
ATOM 2020 O O . CYS A 1 261 ? -10.056 -30.528 2.529 1.00 12.14 261 CYS A O 1
ATOM 2023 N N . ASN A 1 262 ? -9.530 -28.838 1.142 1.00 10.33 262 ASN A N 1
ATOM 2024 C CA . ASN A 1 262 ? -8.562 -28.245 2.052 1.00 10.37 262 ASN A CA 1
ATOM 2025 C C . ASN A 1 262 ? -9.251 -27.410 3.127 1.00 9.99 262 ASN A C 1
ATOM 2026 O O . ASN A 1 262 ? -10.402 -26.982 2.954 1.00 10.54 262 ASN A O 1
ATOM 2031 N N . GLU A 1 263 ? -8.542 -27.183 4.235 1.00 10.61 263 GLU A N 1
ATOM 2032 C CA . GLU A 1 263 ? -9.109 -26.378 5.325 1.00 10.27 263 GLU A CA 1
ATOM 2033 C C . GLU A 1 263 ? -9.076 -24.865 5.077 1.00 10.79 263 GLU A C 1
ATOM 2034 O O . GLU A 1 263 ? -9.698 -24.106 5.823 1.00 10.83 263 GLU A O 1
ATOM 2040 N N . GLU A 1 264 ? -8.356 -24.433 4.042 1.00 10.68 264 GLU A N 1
ATOM 2041 C CA . GLU A 1 264 ? -8.091 -23.008 3.823 1.00 11.84 264 GLU A CA 1
ATOM 2042 C C . GLU A 1 264 ? -9.350 -22.155 3.652 1.00 11.15 264 GLU A C 1
ATOM 2043 O O . GLU A 1 264 ? -10.270 -22.526 2.914 1.00 10.67 264 GLU A O 1
ATOM 2049 N N . CYS A 1 265 ? -9.361 -20.998 4.323 1.00 10.30 265 CYS A N 1
ATOM 2050 C CA . CYS A 1 265 ? -10.333 -19.935 4.048 1.00 10.85 265 CYS A CA 1
ATOM 2051 C C . CYS A 1 265 ? -9.589 -18.656 3.678 1.00 10.48 265 CYS A C 1
ATOM 2052 O O . CYS A 1 265 ? -8.380 -18.545 3.912 1.00 11.86 265 CYS A O 1
ATOM 2055 N N . ARG A 1 266 ? -10.297 -17.695 3.092 1.00 10.54 266 ARG A N 1
ATOM 2056 C CA . ARG A 1 266 ? -9.675 -16.414 2.740 1.00 10.30 266 ARG A CA 1
ATOM 2057 C C . ARG A 1 266 ? -9.762 -15.419 3.900 1.00 10.71 266 ARG A C 1
ATOM 2058 O O . ARG A 1 266 ? -10.780 -15.337 4.598 1.00 11.03 266 ARG A O 1
ATOM 2066 N N . LEU A 1 267 ? -8.701 -14.640 4.091 1.00 10.74 267 LEU A N 1
ATOM 2067 C CA . LEU A 1 267 ? -8.752 -13.550 5.069 1.00 11.03 267 LEU A CA 1
ATOM 2068 C C . LEU A 1 267 ? -9.993 -12.684 4.797 1.00 11.20 267 LEU A C 1
ATOM 2069 O O . LEU A 1 267 ? -10.341 -12.431 3.647 1.00 11.67 267 LEU A O 1
ATOM 2074 N N . PRO A 1 268 ? -10.666 -12.196 5.854 1.00 10.82 268 PRO A N 1
ATOM 2075 C CA . PRO A 1 268 ? -10.257 -12.183 7.266 1.00 10.99 268 PRO A CA 1
ATOM 2076 C C . PRO A 1 268 ? -10.632 -13.427 8.090 1.00 10.94 268 PRO A C 1
ATOM 2077 O O . PRO A 1 268 ? -10.498 -13.417 9.319 1.00 11.37 268 PRO A O 1
ATOM 2081 N N . ILE A 1 269 ? -11.085 -14.495 7.431 1.00 10.89 269 ILE A N 1
ATOM 2082 C CA . ILE A 1 269 ? -11.255 -15.771 8.128 1.00 11.19 269 ILE A CA 1
ATOM 2083 C C . ILE A 1 269 ? -9.851 -16.338 8.296 1.00 11.47 269 ILE A C 1
ATOM 2084 O O . ILE A 1 269 ? -9.054 -16.270 7.366 1.00 12.04 269 ILE A O 1
ATOM 2089 N N . VAL A 1 270 ? -9.533 -16.827 9.491 1.00 11.08 270 VAL A N 1
ATOM 2090 C CA . VAL A 1 270 ? -8.156 -17.227 9.823 1.00 11.01 270 VAL A CA 1
ATOM 2091 C C . VAL A 1 270 ? -8.085 -18.702 10.254 1.00 10.65 270 VAL A C 1
ATOM 2092 O O . VAL A 1 270 ? -9.104 -19.302 10.601 1.00 10.25 270 VAL A O 1
ATOM 2096 N N . PRO A 1 271 ? -6.875 -19.296 10.212 1.00 10.37 271 PRO A N 1
ATOM 2097 C CA . PRO A 1 271 ? -6.752 -20.690 10.653 1.00 10.95 271 PRO A CA 1
ATOM 2098 C C . PRO A 1 271 ? -7.196 -20.902 12.100 1.00 10.60 271 PRO A C 1
ATOM 2099 O O . PRO A 1 271 ? -7.002 -20.029 12.962 1.00 11.80 271 PRO A O 1
ATOM 2103 N N . LEU A 1 272 ? -7.807 -22.059 12.350 1.00 10.75 272 LEU A N 1
ATOM 2104 C CA . LEU A 1 272 ? -8.238 -22.436 13.689 1.00 11.29 272 LEU A CA 1
ATOM 2105 C C . LEU A 1 272 ? -7.070 -22.655 14.631 1.00 11.32 272 LEU A C 1
ATOM 2106 O O . LEU A 1 272 ? -5.963 -23.003 14.201 1.00 12.05 272 LEU A O 1
ATOM 2111 N N . SER A 1 273 ? -7.333 -22.491 15.924 1.00 11.67 273 SER A N 1
ATOM 2112 C CA . SER A 1 273 ? -6.353 -22.893 16.932 1.00 11.74 273 SER A CA 1
ATOM 2113 C C . SER A 1 273 ? -6.250 -24.419 16.977 1.00 12.10 273 SER A C 1
ATOM 2114 O O . SER A 1 273 ? -7.156 -25.128 16.517 1.00 12.41 273 SER A O 1
ATOM 2117 N N . GLU A 1 274 ? -5.150 -24.923 17.533 1.00 12.45 274 GLU A N 1
ATOM 2118 C CA . GLU A 1 274 ? -4.968 -26.365 17.662 1.00 13.56 274 GLU A CA 1
ATOM 2119 C C . GLU A 1 274 ? -6.022 -26.989 18.583 1.00 13.35 274 GLU A C 1
ATOM 2120 O O . GLU A 1 274 ? -6.444 -28.130 18.360 1.00 13.29 274 GLU A O 1
ATOM 2126 N N . GLN A 1 275 ? -6.461 -26.247 19.600 1.00 13.48 275 GLN A N 1
ATOM 2127 C CA . GLN A 1 275 ? -7.511 -26.756 20.487 1.00 13.64 275 GLN A CA 1
ATOM 2128 C C . GLN A 1 275 ? -8.832 -26.927 19.744 1.00 13.05 275 GLN A C 1
ATOM 2129 O O . GLN A 1 275 ? -9.503 -27.950 19.891 1.00 13.12 275 GLN A O 1
ATOM 2135 N N . THR A 1 276 ? -9.211 -25.932 18.943 1.00 12.55 276 THR A N 1
ATOM 2136 C CA . THR A 1 276 ? -10.454 -26.063 18.183 1.00 12.37 276 THR A CA 1
ATOM 2137 C C . THR A 1 276 ? -10.353 -27.228 17.192 1.00 12.40 276 THR A C 1
ATOM 2138 O O . THR A 1 276 ? -11.281 -28.037 17.080 1.00 12.14 276 THR A O 1
ATOM 2142 N N . LYS A 1 277 ? -9.217 -27.335 16.509 1.00 12.27 277 LYS A N 1
ATOM 2143 C CA . LYS A 1 277 ? -9.004 -28.453 15.590 1.00 12.55 277 LYS A CA 1
ATOM 2144 C C . LYS A 1 277 ? -9.125 -29.795 16.304 1.00 12.90 277 LYS A C 1
ATOM 2145 O O . LYS A 1 277 ? -9.800 -30.705 15.808 1.00 13.16 277 LYS A O 1
ATOM 2151 N N . SER A 1 278 ? -8.474 -29.915 17.463 1.00 13.22 278 SER A N 1
ATOM 2152 C CA . SER A 1 278 ? -8.502 -31.163 18.220 1.00 13.57 278 SER A CA 1
ATOM 2153 C C . SER A 1 278 ? -9.926 -31.541 18.621 1.00 13.75 278 SER A C 1
ATOM 2154 O O . SER A 1 278 ? -10.318 -32.710 18.497 1.00 14.48 278 SER A O 1
ATOM 2157 N N . ASP A 1 279 ? -10.693 -30.554 19.081 1.00 13.28 279 ASP A N 1
ATOM 2158 C CA . ASP A 1 279 ? -12.077 -30.775 19.502 1.00 13.89 279 ASP A CA 1
ATOM 2159 C C . ASP A 1 279 ? -12.947 -31.213 18.328 1.00 14.10 279 ASP A C 1
ATOM 2160 O O . ASP A 1 279 ? -13.736 -32.146 18.459 1.00 14.40 279 ASP A O 1
ATOM 2165 N N . ILE A 1 280 ? -12.796 -30.556 17.178 1.00 13.56 280 ILE A N 1
ATOM 2166 C CA . ILE A 1 280 ? -13.558 -30.936 15.989 1.00 13.49 280 ILE A CA 1
ATOM 2167 C C . ILE A 1 280 ? -13.193 -32.352 15.547 1.00 14.30 280 ILE A C 1
ATOM 2168 O O . ILE A 1 280 ? -14.072 -33.151 15.223 1.00 13.80 280 ILE A O 1
ATOM 2173 N N . LYS A 1 281 ? -11.901 -32.669 15.550 1.00 15.35 281 LYS A N 1
ATOM 2174 C CA . LYS A 1 281 ? -11.441 -33.997 15.151 1.00 16.58 281 LYS A CA 1
ATOM 2175 C C . LYS A 1 281 ? -12.072 -35.075 16.031 1.00 17.25 281 LYS A C 1
ATOM 2176 O O . LYS A 1 281 ? -12.514 -36.105 15.526 1.00 16.86 281 LYS A O 1
ATOM 2182 N N . ASN A 1 282 ? -12.109 -34.825 17.340 1.00 17.58 282 ASN A N 1
ATOM 2183 C CA . ASN A 1 282 ? -12.710 -35.769 18.280 1.00 18.67 282 ASN A CA 1
ATOM 2184 C C . ASN A 1 282 ? -14.190 -35.965 18.017 1.00 19.11 282 ASN A C 1
ATOM 2185 O O . ASN A 1 282 ? -14.683 -37.097 18.074 1.00 19.43 282 ASN A O 1
ATOM 2190 N N . ILE A 1 283 ? -14.890 -34.865 17.740 1.00 19.32 283 ILE A N 1
ATOM 2191 C CA . ILE A 1 283 ? -16.328 -34.886 17.453 1.00 20.34 283 ILE A CA 1
ATOM 2192 C C . ILE A 1 283 ? -16.627 -35.660 16.168 1.00 20.81 283 ILE A C 1
ATOM 2193 O O . ILE A 1 283 ? -17.560 -36.474 16.133 1.00 21.11 283 ILE A O 1
ATOM 2198 N N . ILE A 1 284 ? -15.828 -35.417 15.130 1.00 21.37 284 ILE A N 1
ATOM 2199 C CA . ILE A 1 284 ? -15.961 -36.115 13.844 1.00 22.49 284 ILE A CA 1
ATOM 2200 C C . ILE A 1 284 ? -15.744 -37.620 14.023 1.00 23.40 284 ILE A C 1
ATOM 2201 O O . ILE A 1 284 ? -16.481 -38.431 13.458 1.00 23.45 284 ILE A O 1
ATOM 2206 N N . ASN A 1 285 ? -14.745 -37.985 14.820 1.00 24.15 285 ASN A N 1
ATOM 2207 C CA . ASN A 1 285 ? -14.487 -39.392 15.128 1.00 25.53 285 ASN A CA 1
ATOM 2208 C C . ASN A 1 285 ? -15.651 -40.052 15.862 1.00 26.40 285 ASN A C 1
ATOM 2209 O O . ASN A 1 285 ? -15.988 -41.203 15.580 1.00 26.42 285 ASN A O 1
ATOM 2214 N N . GLU A 1 286 ? -16.262 -39.320 16.792 1.00 27.47 286 GLU A N 1
ATOM 2215 C CA . GLU A 1 286 ? -17.422 -39.812 17.541 1.00 28.96 286 GLU A CA 1
ATOM 2216 C C . GLU A 1 286 ? -18.641 -40.001 16.635 1.00 29.53 286 GLU A C 1
ATOM 2217 O O . GLU A 1 286 ? -19.405 -40.957 16.806 1.00 30.23 286 GLU A O 1
ATOM 2223 N N . LEU A 1 287 ? -18.820 -39.096 15.675 1.00 30.16 287 LEU A N 1
ATOM 2224 C CA . LEU A 1 287 ? -19.947 -39.169 14.742 1.00 30.82 287 LEU A CA 1
ATOM 2225 C C . LEU A 1 287 ? -19.727 -40.162 13.593 1.00 31.82 287 LEU A C 1
ATOM 2226 O O . LEU A 1 287 ? -20.668 -40.847 13.181 1.00 31.99 287 LEU A O 1
ATOM 2231 N N . TYR A 1 288 ? -18.494 -40.235 13.085 1.00 32.86 288 TYR A N 1
ATOM 2232 C CA . TYR A 1 288 ? -18.172 -41.007 11.873 1.00 33.84 288 TYR A CA 1
ATOM 2233 C C . TYR A 1 288 ? -17.233 -42.217 12.088 1.00 34.49 288 TYR A C 1
ATOM 2234 O O . TYR A 1 288 ? -16.284 -42.376 11.314 1.00 35.28 288 TYR A O 1
ATOM 2243 N N . ARG A 1 289 ? -17.461 -43.093 13.072 1.00 35.18 289 ARG A N 1
ATOM 2244 C CA . ARG A 1 289 ? -18.611 -43.108 13.969 1.00 35.42 289 ARG A CA 1
ATOM 2245 C C . ARG A 1 289 ? -18.145 -43.307 15.412 1.00 35.49 289 ARG A C 1
ATOM 2246 O O . ARG A 1 289 ? -18.377 -44.349 16.031 1.00 35.84 289 ARG A O 1
ATOM 2248 N N . MET B 1 1 ? -40.418 -32.115 37.781 1.00 28.56 1 MET B N 1
ATOM 2249 C CA . MET B 1 1 ? -41.109 -31.885 39.080 1.00 28.49 1 MET B CA 1
ATOM 2250 C C . MET B 1 1 ? -42.280 -30.923 38.927 1.00 26.09 1 MET B C 1
ATOM 2251 O O . MET B 1 1 ? -43.372 -31.185 39.437 1.00 26.67 1 MET B O 1
ATOM 2256 N N . PHE B 1 2 ? -42.031 -29.808 38.237 1.00 23.19 2 PHE B N 1
ATOM 2257 C CA . PHE B 1 2 ? -43.032 -28.775 37.989 1.00 20.21 2 PHE B CA 1
ATOM 2258 C C . PHE B 1 2 ? -43.148 -28.624 36.480 1.00 18.64 2 PHE B C 1
ATOM 2259 O O . PHE B 1 2 ? -42.168 -28.307 35.809 1.00 18.93 2 PHE B O 1
ATOM 2267 N N . ARG B 1 3 ? -44.345 -28.885 35.963 1.00 17.05 3 ARG B N 1
ATOM 2268 C CA A ARG B 1 3 ? -44.568 -28.981 34.516 0.50 15.82 3 ARG B CA 1
ATOM 2269 C CA B ARG B 1 3 ? -44.570 -28.973 34.517 0.50 16.47 3 ARG B CA 1
ATOM 2270 C C . ARG B 1 3 ? -45.850 -28.283 34.071 1.00 15.42 3 ARG B C 1
ATOM 2271 O O . ARG B 1 3 ? -46.799 -28.150 34.841 1.00 15.33 3 ARG B O 1
ATOM 2286 N N . GLY B 1 4 ? -45.873 -27.855 32.811 1.00 13.90 4 GLY B N 1
ATOM 2287 C CA . GLY B 1 4 ? -47.076 -27.320 32.205 1.00 13.16 4 GLY B CA 1
ATOM 2288 C C . GLY B 1 4 ? -47.314 -25.847 32.446 1.00 12.28 4 GLY B C 1
ATOM 2289 O O . GLY B 1 4 ? -46.371 -25.049 32.550 1.00 11.80 4 GLY B O 1
ATOM 2290 N N . SER B 1 5 ? -48.593 -25.491 32.514 1.00 11.68 5 SER B N 1
ATOM 2291 C CA . SER B 1 5 ? -49.022 -24.103 32.624 1.00 12.21 5 SER B CA 1
ATOM 2292 C C . SER B 1 5 ? -49.041 -23.644 34.080 1.00 11.84 5 SER B C 1
ATOM 2293 O O . SER B 1 5 ? -49.963 -23.985 34.837 1.00 11.81 5 SER B O 1
ATOM 2296 N N . LEU B 1 6 ? -48.022 -22.883 34.470 1.00 11.24 6 LEU B N 1
ATOM 2297 C CA . LEU B 1 6 ? -47.868 -22.416 35.852 1.00 11.37 6 LEU B CA 1
ATOM 2298 C C . LEU B 1 6 ? -48.118 -20.908 35.836 1.00 11.65 6 LEU B C 1
ATOM 2299 O O . LEU B 1 6 ? -47.424 -20.173 35.142 1.00 12.58 6 LEU B O 1
ATOM 2304 N N . ILE B 1 7 ? -49.131 -20.453 36.569 1.00 10.65 7 ILE B N 1
ATOM 2305 C CA . ILE B 1 7 ? -49.581 -19.076 36.410 1.00 10.88 7 ILE B CA 1
ATOM 2306 C C . ILE B 1 7 ? -48.797 -18.106 37.277 1.00 10.77 7 ILE B C 1
ATOM 2307 O O . ILE B 1 7 ? -48.768 -18.246 38.495 1.00 10.97 7 ILE B O 1
ATOM 2312 N N . ALA B 1 8 ? -48.172 -17.116 36.632 1.00 10.33 8 ALA B N 1
ATOM 2313 C CA . ALA B 1 8 ? -47.519 -16.013 37.340 1.00 10.47 8 ALA B CA 1
ATOM 2314 C C . ALA B 1 8 ? -48.617 -15.060 37.823 1.00 10.55 8 ALA B C 1
ATOM 2315 O O . ALA B 1 8 ? -48.964 -14.089 37.141 1.00 11.02 8 ALA B O 1
ATOM 2317 N N . MET B 1 9 ? -49.153 -15.348 39.008 1.00 10.40 9 MET B N 1
ATOM 2318 C CA . MET B 1 9 ? -50.392 -14.706 39.460 1.00 11.14 9 MET B CA 1
ATOM 2319 C C . MET B 1 9 ? -50.299 -13.209 39.655 1.00 11.16 9 MET B C 1
ATOM 2320 O O . MET B 1 9 ? -49.373 -12.702 40.288 1.00 12.08 9 MET B O 1
ATOM 2325 N N . ILE B 1 10 ? -51.303 -12.508 39.146 1.00 10.63 10 ILE B N 1
ATOM 2326 C CA . ILE B 1 10 ? -51.535 -11.122 39.554 1.00 10.96 10 ILE B CA 1
ATOM 2327 C C . ILE B 1 10 ? -51.953 -11.054 41.033 1.00 11.19 10 ILE B C 1
ATOM 2328 O O . ILE B 1 10 ? -52.498 -12.022 41.588 1.00 11.94 10 ILE B O 1
ATOM 2333 N N . THR B 1 11 ? -51.693 -9.910 41.666 1.00 10.98 11 THR B N 1
ATOM 2334 C CA . THR B 1 11 ? -52.164 -9.648 43.029 1.00 11.19 11 THR B CA 1
ATOM 2335 C C . THR B 1 11 ? -53.258 -8.575 42.960 1.00 11.59 11 THR B C 1
ATOM 2336 O O . THR B 1 11 ? -52.975 -7.447 42.563 1.00 12.20 11 THR B O 1
ATOM 2340 N N . PRO B 1 12 ? -54.506 -8.925 43.326 1.00 11.70 12 PRO B N 1
ATOM 2341 C CA . PRO B 1 12 ? -55.582 -7.929 43.272 1.00 11.87 12 PRO B CA 1
ATOM 2342 C C . PRO B 1 12 ? -55.539 -6.960 44.451 1.00 12.03 12 PRO B C 1
ATOM 2343 O O . PRO B 1 12 ? -55.202 -7.361 45.568 1.00 11.96 12 PRO B O 1
ATOM 2347 N N . PHE B 1 13 ? -55.894 -5.703 44.185 1.00 12.17 13 PHE B N 1
ATOM 2348 C CA . PHE B 1 13 ? -55.955 -4.661 45.210 1.00 12.62 13 PHE B CA 1
ATOM 2349 C C . PHE B 1 13 ? -57.355 -4.057 45.306 1.00 13.48 13 PHE B C 1
ATOM 2350 O O . PHE B 1 13 ? -58.099 -4.031 44.323 1.00 13.50 13 PHE B O 1
ATOM 2358 N N . ILE B 1 14 ? -57.700 -3.566 46.492 1.00 14.14 14 ILE B N 1
ATOM 2359 C CA . ILE B 1 14 ? -58.950 -2.830 46.704 1.00 15.38 14 ILE B CA 1
ATOM 2360 C C . ILE B 1 14 ? -58.700 -1.804 47.800 1.00 15.83 14 ILE B C 1
ATOM 2361 O O . ILE B 1 14 ? -58.133 -2.130 48.846 1.00 15.43 14 ILE B O 1
ATOM 2366 N N . ASN B 1 15 ? -59.104 -0.560 47.545 1.00 16.64 15 ASN B N 1
ATOM 2367 C CA . ASN B 1 15 ? -58.890 0.534 48.494 1.00 17.59 15 ASN B CA 1
ATOM 2368 C C . ASN B 1 15 ? -57.474 0.564 49.090 1.00 17.64 15 ASN B C 1
ATOM 2369 O O . ASN B 1 15 ? -57.301 0.720 50.304 1.00 18.05 15 ASN B O 1
ATOM 2374 N N . GLY B 1 16 ? -56.475 0.392 48.223 1.00 17.85 16 GLY B N 1
ATOM 2375 C CA . GLY B 1 16 ? -55.066 0.464 48.609 1.00 17.52 16 GLY B CA 1
ATOM 2376 C C . GLY B 1 16 ? -54.471 -0.767 49.276 1.00 17.33 16 GLY B C 1
ATOM 2377 O O . GLY B 1 16 ? -53.285 -0.769 49.630 1.00 17.85 16 GLY B O 1
ATOM 2378 N N . GLN B 1 17 ? -55.283 -1.808 49.447 1.00 16.18 17 GLN B N 1
ATOM 2379 C CA . GLN B 1 17 ? -54.883 -2.998 50.195 1.00 15.76 17 GLN B CA 1
ATOM 2380 C C . GLN B 1 17 ? -54.968 -4.238 49.317 1.00 14.72 17 GLN B C 1
ATOM 2381 O O . GLN B 1 17 ? -55.604 -4.219 48.262 1.00 13.89 17 GLN B O 1
ATOM 2387 N N . VAL B 1 18 ? -54.334 -5.325 49.750 1.00 13.85 18 VAL B N 1
ATOM 2388 C CA . VAL B 1 18 ? -54.539 -6.617 49.089 1.00 13.83 18 VAL B CA 1
ATOM 2389 C C . VAL B 1 18 ? -56.020 -6.998 49.171 1.00 13.56 18 VAL B C 1
ATOM 2390 O O . VAL B 1 18 ? -56.618 -6.951 50.249 1.00 13.32 18 VAL B O 1
ATOM 2394 N N . ASP B 1 19 ? -56.609 -7.335 48.023 1.00 13.19 19 ASP B N 1
ATOM 2395 C CA . ASP B 1 19 ? -58.006 -7.766 47.984 1.00 12.90 19 ASP B CA 1
ATOM 2396 C C . ASP B 1 19 ? -58.077 -9.274 48.244 1.00 12.91 19 ASP B C 1
ATOM 2397 O O . ASP B 1 19 ? -58.034 -10.082 47.312 1.00 12.87 19 ASP B O 1
ATOM 2402 N N . GLU B 1 20 ? -58.190 -9.640 49.519 1.00 12.79 20 GLU B N 1
ATOM 2403 C CA . GLU B 1 20 ? -58.135 -11.043 49.934 1.00 13.94 20 GLU B CA 1
ATOM 2404 C C . GLU B 1 20 ? -59.264 -11.892 49.363 1.00 13.61 20 GLU B C 1
ATOM 2405 O O . GLU B 1 20 ? -59.037 -13.035 48.965 1.00 13.62 20 GLU B O 1
ATOM 2411 N N . LYS B 1 21 ? -60.476 -11.338 49.328 1.00 13.82 21 LYS B N 1
ATOM 2412 C CA . LYS B 1 21 ? -61.617 -12.033 48.728 1.00 13.74 21 LYS B CA 1
ATOM 2413 C C . LYS B 1 21 ? -61.412 -12.299 47.238 1.00 13.37 21 LYS B C 1
ATOM 2414 O O . LYS B 1 21 ? -61.670 -13.403 46.756 1.00 13.11 21 LYS B O 1
ATOM 2420 N N . ALA B 1 22 ? -60.936 -11.291 46.512 1.00 12.65 22 ALA B N 1
ATOM 2421 C CA . ALA B 1 22 ? -60.657 -11.462 45.084 1.00 12.36 22 ALA B CA 1
ATOM 2422 C C . ALA B 1 22 ? -59.537 -12.467 44.862 1.00 11.89 22 ALA B C 1
ATOM 2423 O O . ALA B 1 22 ? -59.584 -13.250 43.914 1.00 12.14 22 ALA B O 1
ATOM 2425 N N . LEU B 1 23 ? -58.530 -12.438 45.731 1.00 11.50 23 LEU B N 1
ATOM 2426 C CA . LEU B 1 23 ? -57.380 -13.334 45.594 1.00 12.07 23 LEU B CA 1
ATOM 2427 C C . LEU B 1 23 ? -57.805 -14.791 45.779 1.00 12.14 23 LEU B C 1
ATOM 2428 O O . LEU B 1 23 ? -57.431 -15.654 44.984 1.00 11.98 23 LEU B O 1
ATOM 2433 N N . ALA B 1 24 ? -58.590 -15.061 46.821 1.00 12.24 24 ALA B N 1
ATOM 2434 C CA . ALA B 1 24 ? -59.120 -16.407 47.034 1.00 12.28 24 ALA B CA 1
ATOM 2435 C C . ALA B 1 24 ? -59.970 -16.861 45.844 1.00 12.42 24 ALA B C 1
ATOM 2436 O O . ALA B 1 24 ? -59.836 -17.998 45.372 1.00 12.44 24 ALA B O 1
ATOM 2438 N N . GLY B 1 25 ? -60.827 -15.967 45.352 1.00 12.29 25 GLY B N 1
ATOM 2439 C CA . GLY B 1 25 ? -61.666 -16.264 44.193 1.00 12.60 25 GLY B CA 1
ATOM 2440 C C . GLY B 1 25 ? -60.852 -16.537 42.942 1.00 12.70 25 GLY B C 1
ATOM 2441 O O . GLY B 1 25 ? -61.218 -17.389 42.116 1.00 13.36 25 GLY B O 1
ATOM 2442 N N . LEU B 1 26 ? -59.739 -15.818 42.804 1.00 12.59 26 LEU B N 1
ATOM 2443 C CA . LEU B 1 26 ? -58.850 -15.983 41.663 1.00 13.03 26 LEU B CA 1
ATOM 2444 C C . LEU B 1 26 ? -58.174 -17.355 41.666 1.00 12.37 26 LEU B C 1
ATOM 2445 O O . LEU B 1 26 ? -58.094 -18.010 40.632 1.00 11.72 26 LEU B O 1
ATOM 2450 N N . VAL B 1 27 ? -57.689 -17.778 42.831 1.00 11.67 27 VAL B N 1
ATOM 2451 C CA . VAL B 1 27 ? -57.115 -19.116 42.988 1.00 11.38 27 VAL B CA 1
ATOM 2452 C C . VAL B 1 27 ? -58.136 -20.184 42.578 1.00 11.21 27 VAL B C 1
ATOM 2453 O O . VAL B 1 27 ? -57.833 -21.079 41.793 1.00 10.87 27 VAL B O 1
ATOM 2457 N N . ASP B 1 28 ? -59.351 -20.092 43.111 1.00 11.21 28 ASP B N 1
ATOM 2458 C CA . ASP B 1 28 ? -60.375 -21.078 42.774 1.00 11.42 28 ASP B CA 1
ATOM 2459 C C . ASP B 1 28 ? -60.709 -21.076 41.287 1.00 11.28 28 ASP B C 1
ATOM 2460 O O . ASP B 1 28 ? -60.866 -22.133 40.687 1.00 11.60 28 ASP B O 1
ATOM 2465 N N . TRP B 1 29 ? -60.810 -19.885 40.696 1.00 11.07 29 TRP B N 1
ATOM 2466 C CA . TRP B 1 29 ? -61.188 -19.754 39.291 1.00 10.72 29 TRP B CA 1
ATOM 2467 C C . TRP B 1 29 ? -60.074 -20.283 38.381 1.00 10.70 29 TRP B C 1
ATOM 2468 O O . TRP B 1 29 ? -60.331 -21.020 37.422 1.00 10.94 29 TRP B O 1
ATOM 2479 N N . GLN B 1 30 ? -58.838 -19.931 38.703 1.00 10.25 30 GLN B N 1
ATOM 2480 C CA . GLN B 1 30 ? -57.705 -20.387 37.891 1.00 10.49 30 GLN B CA 1
ATOM 2481 C C . GLN B 1 30 ? -57.518 -21.908 37.945 1.00 10.74 30 GLN B C 1
ATOM 2482 O O . GLN B 1 30 ? -57.277 -22.549 36.918 1.00 11.02 30 GLN B O 1
ATOM 2488 N N . ILE B 1 31 ? -57.681 -22.488 39.129 1.00 10.81 31 ILE B N 1
ATOM 2489 C CA . ILE B 1 31 ? -57.624 -23.948 39.263 1.00 11.40 31 ILE B CA 1
ATOM 2490 C C . ILE B 1 31 ? -58.790 -24.614 38.524 1.00 11.56 31 ILE B C 1
ATOM 2491 O O . ILE B 1 31 ? -58.596 -25.584 37.785 1.00 11.85 31 ILE B O 1
ATOM 2496 N N . LYS B 1 32 ? -60.000 -24.092 38.722 1.00 11.77 32 LYS B N 1
ATOM 2497 C CA . LYS B 1 32 ? -61.172 -24.609 38.016 1.00 12.21 32 LYS B CA 1
ATOM 2498 C C . LYS B 1 32 ? -60.957 -24.626 36.503 1.00 12.42 32 LYS B C 1
ATOM 2499 O O . LYS B 1 32 ? -61.357 -25.569 35.819 1.00 13.08 32 LYS B O 1
ATOM 2505 N N . HIS B 1 33 ? -60.318 -23.581 35.986 1.00 12.26 33 HIS B N 1
ATOM 2506 C CA . HIS B 1 33 ? -60.174 -23.434 34.542 1.00 12.92 33 HIS B CA 1
ATOM 2507 C C . HIS B 1 33 ? -58.811 -23.854 33.977 1.00 13.06 33 HIS B C 1
ATOM 2508 O O . HIS B 1 33 ? -58.432 -23.421 32.886 1.00 14.08 33 HIS B O 1
ATOM 2515 N N . GLY B 1 34 ? -58.089 -24.691 34.718 1.00 12.98 34 GLY B N 1
ATOM 2516 C CA . GLY B 1 34 ? -56.992 -25.459 34.128 1.00 12.58 34 GLY B CA 1
ATOM 2517 C C . GLY B 1 34 ? -55.563 -25.108 34.493 1.00 12.36 34 GLY B C 1
ATOM 2518 O O . GLY B 1 34 ? -54.636 -25.583 33.839 1.00 12.93 34 GLY B O 1
ATOM 2519 N N . ALA B 1 35 ? -55.363 -24.300 35.531 1.00 11.87 35 ALA B N 1
ATOM 2520 C CA . ALA B 1 35 ? -54.002 -24.051 35.995 1.00 11.40 35 ALA B CA 1
ATOM 2521 C C . ALA B 1 35 ? -53.330 -25.374 36.345 1.00 11.25 35 ALA B C 1
ATOM 2522 O O . ALA B 1 35 ? -53.935 -26.218 37.006 1.00 11.88 35 ALA B O 1
ATOM 2524 N N . HIS B 1 36 ? -52.071 -25.538 35.946 1.00 11.16 36 HIS B N 1
ATOM 2525 C CA . HIS B 1 36 ? -51.301 -26.700 36.399 1.00 11.39 36 HIS B CA 1
ATOM 2526 C C . HIS B 1 36 ? -50.504 -26.391 37.659 1.00 11.08 36 HIS B C 1
ATOM 2527 O O . HIS B 1 36 ? -49.995 -27.296 38.308 1.00 12.46 36 HIS B O 1
ATOM 2534 N N . GLY B 1 37 ? -50.411 -25.108 38.001 1.00 11.02 37 GLY B N 1
ATOM 2535 C CA . GLY B 1 37 ? -49.670 -24.649 39.167 1.00 10.95 37 GLY B CA 1
ATOM 2536 C C . GLY B 1 37 ? -49.840 -23.149 39.282 1.00 10.52 37 GLY B C 1
ATOM 2537 O O . GLY B 1 37 ? -50.303 -22.484 38.340 1.00 11.08 37 GLY B O 1
ATOM 2538 N N . LEU B 1 38 ? -49.495 -22.619 40.457 1.00 10.66 38 LEU B N 1
ATOM 2539 C CA . LEU B 1 38 ? -49.656 -21.199 40.749 1.00 10.30 38 LEU B CA 1
ATOM 2540 C C . LEU B 1 38 ? -48.357 -20.631 41.291 1.00 10.85 38 LEU B C 1
ATOM 2541 O O . LEU B 1 38 ? -47.714 -21.262 42.130 1.00 10.93 38 LEU B O 1
ATOM 2546 N N . VAL B 1 39 ? -48.003 -19.439 40.821 1.00 11.16 39 VAL B N 1
ATOM 2547 C CA . VAL B 1 39 ? -46.758 -18.777 41.201 1.00 11.87 39 VAL B CA 1
ATOM 2548 C C . VAL B 1 39 ? -47.086 -17.369 41.716 1.00 12.64 39 VAL B C 1
ATOM 2549 O O . VAL B 1 39 ? -47.007 -16.394 40.961 1.00 13.34 39 VAL B O 1
ATOM 2553 N N . PRO B 1 40 ? -47.496 -17.274 42.991 1.00 12.98 40 PRO B N 1
ATOM 2554 C CA . PRO B 1 40 ? -47.826 -15.967 43.563 1.00 13.11 40 PRO B CA 1
ATOM 2555 C C . PRO B 1 40 ? -46.582 -15.140 43.880 1.00 13.75 40 PRO B C 1
ATOM 2556 O O . PRO B 1 40 ? -45.504 -15.682 44.136 1.00 14.51 40 PRO B O 1
ATOM 2560 N N . VAL B 1 41 ? -46.772 -13.826 43.880 1.00 13.18 41 VAL B N 1
ATOM 2561 C CA . VAL B 1 41 ? -45.761 -12.842 44.299 1.00 13.74 41 VAL B CA 1
ATOM 2562 C C . VAL B 1 41 ? -44.412 -12.922 43.560 1.00 13.90 41 VAL B C 1
ATOM 2563 O O . VAL B 1 41 ? -43.341 -12.815 44.167 1.00 13.61 41 VAL B O 1
ATOM 2567 N N . GLY B 1 42 ? -44.487 -13.095 42.245 1.00 13.63 42 GLY B N 1
ATOM 2568 C CA . GLY B 1 42 ? -43.388 -12.715 41.342 1.00 14.63 42 GLY B CA 1
ATOM 2569 C C . GLY B 1 42 ? -43.602 -11.259 40.910 1.00 14.65 42 GLY B C 1
ATOM 2570 O O . GLY B 1 42 ? -44.430 -10.568 41.496 1.00 15.20 42 GLY B O 1
ATOM 2571 N N . THR B 1 43 ? -42.901 -10.767 39.882 1.00 15.86 43 THR B N 1
ATOM 2572 C CA . THR B 1 43 ? -43.143 -9.362 39.491 1.00 15.97 43 THR B CA 1
ATOM 2573 C C . THR B 1 43 ? -44.522 -9.160 38.876 1.00 14.65 43 THR B C 1
ATOM 2574 O O . THR B 1 43 ? -45.076 -8.070 38.961 1.00 14.79 43 THR B O 1
ATOM 2578 N N . THR B 1 44 ? -45.085 -10.209 38.268 1.00 13.74 44 THR B N 1
ATOM 2579 C CA . THR B 1 44 ? -46.456 -10.095 37.757 1.00 13.01 44 THR B CA 1
ATOM 2580 C C . THR B 1 44 ? -47.425 -9.877 38.925 1.00 11.91 44 THR B C 1
ATOM 2581 O O . THR B 1 44 ? -48.475 -9.233 38.774 1.00 12.15 44 THR B O 1
ATOM 2585 N N . GLY B 1 45 ? -47.043 -10.385 40.098 1.00 11.80 45 GLY B N 1
ATOM 2586 C CA . GLY B 1 45 ? -47.797 -10.194 41.333 1.00 11.79 45 GLY B CA 1
ATOM 2587 C C . GLY B 1 45 ? -47.365 -8.952 42.096 1.00 11.40 45 GLY B C 1
ATOM 2588 O O . GLY B 1 45 ? -47.738 -8.769 43.248 1.00 11.75 45 GLY B O 1
ATOM 2589 N N . GLU B 1 46 ? -46.575 -8.098 41.446 1.00 11.78 46 GLU B N 1
ATOM 2590 C CA . GLU B 1 46 ? -46.116 -6.819 42.027 1.00 11.87 46 GLU B CA 1
ATOM 2591 C C . GLU B 1 46 ? -45.304 -6.965 43.313 1.00 12.05 46 GLU B C 1
ATOM 2592 O O . GLU B 1 46 ? -45.379 -6.133 44.213 1.00 11.24 46 GLU B O 1
ATOM 2598 N N . SER B 1 47 ? -44.488 -8.019 43.362 1.00 12.37 47 SER B N 1
ATOM 2599 C CA . SER B 1 47 ? -43.585 -8.222 44.488 1.00 13.06 47 SER B CA 1
ATOM 2600 C C . SER B 1 47 ? -42.779 -6.957 44.867 1.00 13.08 47 SER B C 1
ATOM 2601 O O . SER B 1 47 ? -42.608 -6.697 46.056 1.00 13.04 47 SER B O 1
ATOM 2604 N N . PRO B 1 48 ? -42.300 -6.158 43.875 1.00 12.66 48 PRO B N 1
ATOM 2605 C CA . PRO B 1 48 ? -41.532 -4.967 44.301 1.00 12.73 48 PRO B CA 1
ATOM 2606 C C . PRO B 1 48 ? -42.287 -3.931 45.143 1.00 12.42 48 PRO B C 1
ATOM 2607 O O . PRO B 1 48 ? -41.654 -3.186 45.908 1.00 12.84 48 PRO B O 1
ATOM 2611 N N . THR B 1 49 ? -43.612 -3.869 45.010 1.00 12.26 49 THR B N 1
ATOM 2612 C CA . THR B 1 49 ? -44.387 -2.840 45.715 1.00 12.79 49 THR B CA 1
ATOM 2613 C C . THR B 1 49 ? -45.263 -3.379 46.849 1.00 13.25 49 THR B C 1
ATOM 2614 O O . THR B 1 49 ? -45.987 -2.614 47.483 1.00 13.33 49 THR B O 1
ATOM 2618 N N . LEU B 1 50 ? -45.197 -4.687 47.105 1.00 13.12 50 LEU B N 1
ATOM 2619 C CA . LEU B 1 50 ? -45.818 -5.251 48.305 1.00 13.81 50 LEU B CA 1
ATOM 2620 C C . LEU B 1 50 ? -44.893 -5.032 49.495 1.00 14.60 50 LEU B C 1
ATOM 2621 O O . LEU B 1 50 ? -43.672 -5.109 49.353 1.00 16.07 50 LEU B O 1
ATOM 2626 N N . THR B 1 51 ? -45.466 -4.785 50.667 1.00 15.27 51 THR B N 1
ATOM 2627 C CA . THR B 1 51 ? -44.675 -4.812 51.894 1.00 15.93 51 THR B CA 1
ATOM 2628 C C . THR B 1 51 ? -44.262 -6.260 52.172 1.00 16.59 51 THR B C 1
ATOM 2629 O O . THR B 1 51 ? -44.849 -7.195 51.621 1.00 16.25 51 THR B O 1
ATOM 2633 N N . GLU B 1 52 ? -43.258 -6.445 53.028 1.00 17.34 52 GLU B N 1
ATOM 2634 C CA . GLU B 1 52 ? -42.830 -7.795 53.402 1.00 18.49 52 GLU B CA 1
ATOM 2635 C C . GLU B 1 52 ? -44.003 -8.588 53.996 1.00 17.99 52 GLU B C 1
ATOM 2636 O O . GLU B 1 52 ? -44.164 -9.778 53.705 1.00 18.36 52 GLU B O 1
ATOM 2642 N N . GLU B 1 53 ? -44.832 -7.917 54.796 1.00 17.58 53 GLU B N 1
ATOM 2643 C CA . GLU B 1 53 ? -46.037 -8.521 55.380 1.00 17.16 53 GLU B CA 1
ATOM 2644 C C . GLU B 1 53 ? -47.056 -8.938 54.317 1.00 16.31 53 GLU B C 1
ATOM 2645 O O . GLU B 1 53 ? -47.627 -10.025 54.400 1.00 16.21 53 GLU B O 1
ATOM 2651 N N . GLU B 1 54 ? -47.289 -8.069 53.334 1.00 15.46 54 GLU B N 1
ATOM 2652 C CA . GLU B 1 54 ? -48.232 -8.375 52.256 1.00 14.56 54 GLU B CA 1
ATOM 2653 C C . GLU B 1 54 ? -47.746 -9.549 51.415 1.00 14.64 54 GLU B C 1
ATOM 2654 O O . GLU B 1 54 ? -48.533 -10.431 51.074 1.00 14.24 54 GLU B O 1
ATOM 2660 N N . HIS B 1 55 ? -46.455 -9.543 51.092 1.00 14.82 55 HIS B N 1
ATOM 2661 C CA . HIS B 1 55 ? -45.814 -10.626 50.339 1.00 15.88 55 HIS B CA 1
ATOM 2662 C C . HIS B 1 55 ? -46.116 -11.978 51.001 1.00 15.75 55 HIS B C 1
ATOM 2663 O O . HIS B 1 55 ? -46.618 -12.915 50.358 1.00 15.48 55 HIS B O 1
ATOM 2670 N N . LYS B 1 56 ? -45.819 -12.066 52.293 1.00 16.05 56 LYS B N 1
ATOM 2671 C CA . LYS B 1 56 ? -46.012 -13.304 53.041 1.00 16.35 56 LYS B CA 1
ATOM 2672 C C . LYS B 1 56 ? -47.493 -13.697 53.132 1.00 15.64 56 LYS B C 1
ATOM 2673 O O . LYS B 1 56 ? -47.848 -14.862 52.954 1.00 15.56 56 LYS B O 1
ATOM 2679 N N . ARG B 1 57 ? -48.356 -12.711 53.377 1.00 14.70 57 ARG B N 1
ATOM 2680 C CA . ARG B 1 57 ? -49.804 -12.933 53.439 1.00 14.27 57 ARG B CA 1
ATOM 2681 C C . ARG B 1 57 ? -50.385 -13.452 52.117 1.00 13.77 57 ARG B C 1
ATOM 2682 O O . ARG B 1 57 ? -51.239 -14.335 52.114 1.00 13.43 57 ARG B O 1
ATOM 2690 N N . VAL B 1 58 ? -49.927 -12.905 50.994 1.00 13.02 58 VAL B N 1
ATOM 2691 C CA . VAL B 1 58 ? -50.419 -13.360 49.699 1.00 13.19 58 VAL B CA 1
ATOM 2692 C C . VAL B 1 58 ? -49.991 -14.812 49.463 1.00 13.57 58 VAL B C 1
ATOM 2693 O O . VAL B 1 58 ? -50.805 -15.640 49.054 1.00 13.37 58 VAL B O 1
ATOM 2697 N N . VAL B 1 59 ? -48.726 -15.116 49.748 1.00 13.81 59 VAL B N 1
ATOM 2698 C CA . VAL B 1 59 ? -48.240 -16.501 49.641 1.00 14.62 59 VAL B CA 1
ATOM 2699 C C . VAL B 1 59 ? -49.065 -17.438 50.530 1.00 14.41 59 VAL B C 1
ATOM 2700 O O . VAL B 1 59 ? -49.534 -18.485 50.072 1.00 14.72 59 VAL B O 1
ATOM 2704 N N . ALA B 1 60 ? -49.260 -17.054 51.792 1.00 14.18 60 ALA B N 1
ATOM 2705 C CA . ALA B 1 60 ? -50.024 -17.879 52.718 1.00 14.41 60 ALA B CA 1
ATOM 2706 C C . ALA B 1 60 ? -51.446 -18.125 52.229 1.00 14.26 60 ALA B C 1
ATOM 2707 O O . ALA B 1 60 ? -51.925 -19.254 52.278 1.00 14.54 60 ALA B O 1
ATOM 2709 N N . LEU B 1 61 ? -52.110 -17.074 51.740 1.00 13.98 61 LEU B N 1
ATOM 2710 C CA . LEU B 1 61 ? -53.498 -17.185 51.289 1.00 13.76 61 LEU B CA 1
ATOM 2711 C C . LEU B 1 61 ? -53.652 -18.055 50.038 1.00 13.44 61 LEU B C 1
ATOM 2712 O O . LEU B 1 61 ? -54.617 -18.816 49.909 1.00 13.18 61 LEU B O 1
ATOM 2717 N N . VAL B 1 62 ? -52.701 -17.936 49.119 1.00 13.03 62 VAL B N 1
ATOM 2718 C CA . VAL B 1 62 ? -52.725 -18.756 47.912 1.00 12.68 62 VAL B CA 1
ATOM 2719 C C . VAL B 1 62 ? -52.475 -20.237 48.234 1.00 13.04 62 VAL B C 1
ATOM 2720 O O . VAL B 1 62 ? -53.188 -21.103 47.732 1.00 13.34 62 VAL B O 1
ATOM 2724 N N . ALA B 1 63 ? -51.482 -20.515 49.077 1.00 13.32 63 ALA B N 1
ATOM 2725 C CA . ALA B 1 63 ? -51.201 -21.891 49.498 1.00 13.85 63 ALA B CA 1
ATOM 2726 C C . ALA B 1 63 ? -52.413 -22.506 50.199 1.00 14.15 63 ALA B C 1
ATOM 2727 O O . ALA B 1 63 ? -52.792 -23.656 49.929 1.00 14.70 63 ALA B O 1
ATOM 2729 N N . GLU B 1 64 ? -53.036 -21.731 51.085 1.00 14.56 64 GLU B N 1
ATOM 2730 C CA . GLU B 1 64 ? -54.224 -22.188 51.798 1.00 15.28 64 GLU B CA 1
ATOM 2731 C C . GLU B 1 64 ? -55.379 -22.471 50.829 1.00 14.67 64 GLU B C 1
ATOM 2732 O O . GLU B 1 64 ? -55.981 -23.537 50.880 1.00 15.50 64 GLU B O 1
ATOM 2738 N N . GLN B 1 65 ? -55.656 -21.537 49.919 1.00 13.85 65 GLN B N 1
ATOM 2739 C CA . GLN B 1 65 ? -56.799 -21.683 49.021 1.00 13.27 65 GLN B CA 1
ATOM 2740 C C . GLN B 1 65 ? -56.598 -22.789 47.977 1.00 12.87 65 GLN B C 1
ATOM 2741 O O . GLN B 1 65 ? -57.555 -23.462 47.601 1.00 13.00 65 GLN B O 1
ATOM 2747 N N . ALA B 1 66 ? -55.359 -22.978 47.519 1.00 12.17 66 ALA B N 1
ATOM 2748 C CA . ALA B 1 66 ? -55.054 -24.048 46.565 1.00 12.68 66 ALA B CA 1
ATOM 2749 C C . ALA B 1 66 ? -55.405 -25.417 47.141 1.00 13.18 66 ALA B C 1
ATOM 2750 O O . ALA B 1 66 ? -55.835 -26.313 46.409 1.00 13.42 66 ALA B O 1
ATOM 2752 N N . GLN B 1 67 ? -55.223 -25.569 48.454 1.00 13.25 67 GLN B N 1
ATOM 2753 C CA . GLN B 1 67 ? -55.592 -26.805 49.152 1.00 14.39 67 GLN B CA 1
ATOM 2754 C C . GLN B 1 67 ? -54.933 -28.050 48.541 1.00 13.44 67 GLN B C 1
ATOM 2755 O O . GLN B 1 67 ? -55.548 -29.120 48.477 1.00 14.08 67 GLN B O 1
ATOM 2761 N N . GLY B 1 68 ? -53.690 -27.899 48.086 1.00 13.24 68 GLY B N 1
ATOM 2762 C CA . GLY B 1 68 ? -52.918 -29.020 47.552 1.00 12.86 68 GLY B CA 1
ATOM 2763 C C . GLY B 1 68 ? -53.355 -29.516 46.182 1.00 12.88 68 GLY B C 1
ATOM 2764 O O . GLY B 1 68 ? -52.825 -30.522 45.694 1.00 13.01 68 GLY B O 1
ATOM 2765 N N . ARG B 1 69 ? -54.290 -28.809 45.547 1.00 12.68 69 ARG B N 1
ATOM 2766 C CA . ARG B 1 69 ? -54.846 -29.245 44.254 1.00 12.46 69 ARG B CA 1
ATOM 2767 C C . ARG B 1 69 ? -53.844 -29.111 43.108 1.00 12.65 69 ARG B C 1
ATOM 2768 O O . ARG B 1 69 ? -53.857 -29.903 42.159 1.00 13.37 69 ARG B O 1
ATOM 2776 N N . VAL B 1 70 ? -53.005 -28.078 43.190 1.00 12.48 70 VAL B N 1
ATOM 2777 C CA . VAL B 1 70 ? -51.916 -27.843 42.243 1.00 12.32 70 VAL B CA 1
ATOM 2778 C C . VAL B 1 70 ? -50.724 -27.338 43.052 1.00 12.08 70 VAL B C 1
ATOM 2779 O O . VAL B 1 70 ? -50.915 -26.842 44.164 1.00 12.05 70 VAL B O 1
ATOM 2783 N N . PRO B 1 71 ? -49.491 -27.497 42.524 1.00 11.93 71 PRO B N 1
ATOM 2784 C CA . PRO B 1 71 ? -48.339 -26.939 43.236 1.00 11.99 71 PRO B CA 1
ATOM 2785 C C . PRO B 1 71 ? -48.369 -25.419 43.310 1.00 11.68 71 PRO B C 1
ATOM 2786 O O . PRO B 1 71 ? -48.825 -24.753 42.381 1.00 11.82 71 PRO B O 1
ATOM 2790 N N . VAL B 1 72 ? -47.880 -24.893 44.427 1.00 11.54 72 VAL B N 1
ATOM 2791 C CA . VAL B 1 72 ? -47.754 -23.459 44.638 1.00 11.78 72 VAL B CA 1
ATOM 2792 C C . VAL B 1 72 ? -46.267 -23.152 44.775 1.00 12.14 72 VAL B C 1
ATOM 2793 O O . VAL B 1 72 ? -45.605 -23.654 45.688 1.00 12.25 72 VAL B O 1
ATOM 2797 N N . ILE B 1 73 ? -45.752 -22.344 43.849 1.00 11.87 73 ILE B N 1
ATOM 2798 C CA . ILE B 1 73 ? -44.343 -21.970 43.805 1.00 12.35 73 ILE B CA 1
ATOM 2799 C C . ILE B 1 73 ? -44.299 -20.495 44.185 1.00 11.65 73 ILE B C 1
ATOM 2800 O O . ILE B 1 73 ? -44.710 -19.653 43.393 1.00 12.18 73 ILE B O 1
ATOM 2805 N N . ALA B 1 74 ? -43.850 -20.187 45.399 1.00 11.83 74 ALA B N 1
ATOM 2806 C CA . ALA B 1 74 ? -43.899 -18.811 45.903 1.00 11.76 74 ALA B CA 1
ATOM 2807 C C . ALA B 1 74 ? -42.712 -17.977 45.435 1.00 11.65 74 ALA B C 1
ATOM 2808 O O . ALA B 1 74 ? -41.580 -18.441 45.496 1.00 11.29 74 ALA B O 1
ATOM 2810 N N . GLY B 1 75 ? -42.963 -16.742 45.010 1.00 11.86 75 GLY B N 1
ATOM 2811 C CA . GLY B 1 75 ? -41.873 -15.822 44.719 1.00 12.16 75 GLY B CA 1
ATOM 2812 C C . GLY B 1 75 ? -41.074 -15.556 45.985 1.00 12.62 75 GLY B C 1
ATOM 2813 O O . GLY B 1 75 ? -41.641 -15.260 47.041 1.00 13.04 75 GLY B O 1
ATOM 2814 N N . ALA B 1 76 ? -39.756 -15.700 45.884 1.00 12.19 76 ALA B N 1
ATOM 2815 C CA . ALA B 1 76 ? -38.838 -15.300 46.952 1.00 12.36 76 ALA B CA 1
ATOM 2816 C C . ALA B 1 76 ? -37.661 -14.553 46.320 1.00 12.69 76 ALA B C 1
ATOM 2817 O O . ALA B 1 76 ? -36.484 -14.838 46.590 1.00 13.18 76 ALA B O 1
ATOM 2819 N N . GLY B 1 77 ? -38.002 -13.608 45.455 1.00 13.01 77 GLY B N 1
ATOM 2820 C CA . GLY B 1 77 ? -37.008 -12.772 44.789 1.00 13.48 77 GLY B CA 1
ATOM 2821 C C . GLY B 1 77 ? -36.523 -11.614 45.640 1.00 13.62 77 GLY B C 1
ATOM 2822 O O . GLY B 1 77 ? -37.278 -11.029 46.408 1.00 14.67 77 GLY B O 1
ATOM 2823 N N . SER B 1 78 ? -35.242 -11.291 45.482 1.00 12.91 78 SER B N 1
ATOM 2824 C CA . SER B 1 78 ? -34.649 -10.078 46.026 1.00 12.31 78 SER B CA 1
ATOM 2825 C C . SER B 1 78 ? -33.259 -9.953 45.452 1.00 11.88 78 SER B C 1
ATOM 2826 O O . SER B 1 78 ? -32.675 -10.951 45.030 1.00 11.98 78 SER B O 1
ATOM 2829 N N . ASN B 1 79 ? -32.727 -8.730 45.432 1.00 10.68 79 ASN B N 1
ATOM 2830 C CA . ASN B 1 79 ? -31.306 -8.555 45.151 1.00 10.92 79 ASN B CA 1
ATOM 2831 C C . ASN B 1 79 ? -30.440 -8.642 46.413 1.00 9.99 79 ASN B C 1
ATOM 2832 O O . ASN B 1 79 ? -29.215 -8.544 46.345 1.00 10.26 79 ASN B O 1
ATOM 2837 N N . ASN B 1 80 ? -31.089 -8.861 47.556 1.00 10.13 80 ASN B N 1
ATOM 2838 C CA . ASN B 1 80 ? -30.397 -9.100 48.822 1.00 10.29 80 ASN B CA 1
ATOM 2839 C C . ASN B 1 80 ? -30.713 -10.524 49.299 1.00 10.57 80 ASN B C 1
ATOM 2840 O O . ASN B 1 80 ? -31.859 -10.791 49.657 1.00 10.61 80 ASN B O 1
ATOM 2845 N N . PRO B 1 81 ? -29.715 -11.434 49.307 1.00 10.75 81 PRO B N 1
ATOM 2846 C CA . PRO B 1 81 ? -30.059 -12.824 49.684 1.00 10.76 81 PRO B CA 1
ATOM 2847 C C . PRO B 1 81 ? -30.585 -12.958 51.120 1.00 11.02 81 PRO B C 1
ATOM 2848 O O . PRO B 1 81 ? -31.298 -13.913 51.411 1.00 11.16 81 PRO B O 1
ATOM 2852 N N . VAL B 1 82 ? -30.235 -12.023 52.004 1.00 11.63 82 VAL B N 1
ATOM 2853 C CA . VAL B 1 82 ? -30.764 -12.052 53.379 1.00 11.82 82 VAL B CA 1
ATOM 2854 C C . VAL B 1 82 ? -32.292 -11.921 53.370 1.00 11.92 82 VAL B C 1
ATOM 2855 O O . VAL B 1 82 ? -32.996 -12.632 54.099 1.00 11.48 82 VAL B O 1
ATOM 2859 N N . GLU B 1 83 ? -32.790 -11.033 52.519 1.00 12.01 83 GLU B N 1
ATOM 2860 C CA . GLU B 1 83 ? -34.220 -10.833 52.341 1.00 12.74 83 GLU B CA 1
ATOM 2861 C C . GLU B 1 83 ? -34.852 -12.041 51.647 1.00 12.53 83 GLU B C 1
ATOM 2862 O O . GLU B 1 83 ? -35.914 -12.512 52.049 1.00 12.50 83 GLU B O 1
ATOM 2868 N N . ALA B 1 84 ? -34.206 -12.541 50.592 1.00 11.79 84 ALA B N 1
ATOM 2869 C CA . ALA B 1 84 ? -34.706 -13.725 49.896 1.00 11.99 84 ALA B CA 1
ATOM 2870 C C . ALA B 1 84 ? -34.867 -14.921 50.845 1.00 11.64 84 ALA B C 1
ATOM 2871 O O . ALA B 1 84 ? -35.854 -15.668 50.759 1.00 12.41 84 ALA B O 1
ATOM 2873 N N . VAL B 1 85 ? -33.910 -15.086 51.764 1.00 11.87 85 VAL B N 1
ATOM 2874 C CA . VAL B 1 85 ? -33.989 -16.156 52.759 1.00 11.92 85 VAL B CA 1
ATOM 2875 C C . VAL B 1 85 ? -35.265 -16.007 53.600 1.00 12.23 85 VAL B C 1
ATOM 2876 O O . VAL B 1 85 ? -35.984 -16.988 53.818 1.00 12.66 85 VAL B O 1
ATOM 2880 N N . ARG B 1 86 ? -35.553 -14.782 54.041 1.00 12.87 86 ARG B N 1
ATOM 2881 C CA . ARG B 1 86 ? -36.771 -14.515 54.816 1.00 13.78 86 ARG B CA 1
ATOM 2882 C C . ARG B 1 86 ? -38.040 -14.892 54.042 1.00 13.99 86 ARG B C 1
ATOM 2883 O O . ARG B 1 86 ? -38.913 -15.568 54.582 1.00 14.32 86 ARG B O 1
ATOM 2891 N N . TYR B 1 87 ? -38.130 -14.495 52.770 1.00 13.91 87 TYR B N 1
ATOM 2892 C CA . TYR B 1 87 ? -39.292 -14.866 51.949 1.00 14.89 87 TYR B CA 1
ATOM 2893 C C . TYR B 1 87 ? -39.425 -16.372 51.759 1.00 14.69 87 TYR B C 1
ATOM 2894 O O . TYR B 1 87 ? -40.527 -16.923 51.833 1.00 15.28 87 TYR B O 1
ATOM 2903 N N . ALA B 1 88 ? -38.299 -17.037 51.512 1.00 13.85 88 ALA B N 1
ATOM 2904 C CA . ALA B 1 88 ? -38.291 -18.476 51.263 1.00 14.07 88 ALA B CA 1
ATOM 2905 C C . ALA B 1 88 ? -38.651 -19.288 52.514 1.00 14.34 88 ALA B C 1
ATOM 2906 O O . ALA B 1 88 ? -39.369 -20.293 52.433 1.00 14.25 88 ALA B O 1
ATOM 2908 N N . GLN B 1 89 ? -38.125 -18.867 53.663 1.00 14.24 89 GLN B N 1
ATOM 2909 C CA . GLN B 1 89 ? -38.446 -19.534 54.923 1.00 14.71 89 GLN B CA 1
ATOM 2910 C C . GLN B 1 89 ? -39.920 -19.407 55.243 1.00 15.12 89 GLN B C 1
ATOM 2911 O O . GLN B 1 89 ? -40.555 -20.380 55.672 1.00 15.07 89 GLN B O 1
ATOM 2917 N N . HIS B 1 90 ? -40.471 -18.218 55.036 1.00 15.42 90 HIS B N 1
ATOM 2918 C CA . HIS B 1 90 ? -41.891 -18.046 55.266 1.00 17.17 90 HIS B CA 1
ATOM 2919 C C . HIS B 1 90 ? -42.711 -18.916 54.317 1.00 17.20 90 HIS B C 1
ATOM 2920 O O . HIS B 1 90 ? -43.668 -19.574 54.725 1.00 17.89 90 HIS B O 1
ATOM 2927 N N . ALA B 1 91 ? -42.328 -18.909 53.048 1.00 17.58 91 ALA B N 1
ATOM 2928 C CA . ALA B 1 91 ? -43.012 -19.722 52.049 1.00 17.51 91 ALA B CA 1
ATOM 2929 C C . ALA B 1 91 ? -43.109 -21.183 52.481 1.00 17.98 91 ALA B C 1
ATOM 2930 O O . ALA B 1 91 ? -44.174 -21.808 52.371 1.00 17.78 91 ALA B O 1
ATOM 2932 N N . GLN B 1 92 ? -42.003 -21.724 52.987 1.00 17.81 92 GLN B N 1
ATOM 2933 C CA . GLN B 1 92 ? -41.979 -23.098 53.472 1.00 18.26 92 GLN B CA 1
ATOM 2934 C C . GLN B 1 92 ? -42.950 -23.278 54.638 1.00 18.49 92 GLN B C 1
ATOM 2935 O O . GLN B 1 92 ? -43.688 -24.263 54.690 1.00 17.95 92 GLN B O 1
ATOM 2941 N N . GLN B 1 93 ? -42.937 -22.317 55.557 1.00 19.18 93 GLN B N 1
ATOM 2942 C CA . GLN B 1 93 ? -43.796 -22.351 56.747 1.00 20.35 93 GLN B CA 1
ATOM 2943 C C . GLN B 1 93 ? -45.274 -22.237 56.376 1.00 20.16 93 GLN B C 1
ATOM 2944 O O . GLN B 1 93 ? -46.131 -22.861 57.015 1.00 20.16 93 GLN B O 1
ATOM 2950 N N . ALA B 1 94 ? -45.558 -21.452 55.335 1.00 19.82 94 ALA B N 1
ATOM 2951 C CA . ALA B 1 94 ? -46.925 -21.244 54.855 1.00 19.68 94 ALA B CA 1
ATOM 2952 C C . ALA B 1 94 ? -47.446 -22.372 53.952 1.00 19.47 94 ALA B C 1
ATOM 2953 O O . ALA B 1 94 ? -48.596 -22.332 53.511 1.00 20.24 94 ALA B O 1
ATOM 2955 N N . GLY B 1 95 ? -46.607 -23.371 53.687 1.00 18.77 95 GLY B N 1
ATOM 2956 C CA . GLY B 1 95 ? -47.022 -24.544 52.934 1.00 17.92 95 GLY B CA 1
ATOM 2957 C C . GLY B 1 95 ? -46.832 -24.464 51.428 1.00 17.46 95 GLY B C 1
ATOM 2958 O O . GLY B 1 95 ? -47.429 -25.248 50.689 1.00 17.84 95 GLY B O 1
ATOM 2959 N N . ALA B 1 96 ? -45.993 -23.538 50.966 1.00 16.89 96 ALA B N 1
ATOM 2960 C CA . ALA B 1 96 ? -45.618 -23.522 49.546 1.00 15.90 96 ALA B CA 1
ATOM 2961 C C . ALA B 1 96 ? -44.827 -24.774 49.203 1.00 15.35 96 ALA B C 1
ATOM 2962 O O . ALA B 1 96 ? -44.142 -25.351 50.059 1.00 15.50 96 ALA B O 1
ATOM 2964 N N . ASP B 1 97 ? -44.933 -25.207 47.954 1.00 14.44 97 ASP B N 1
ATOM 2965 C CA . ASP B 1 97 ? -44.257 -26.412 47.498 1.00 14.16 97 ASP B CA 1
ATOM 2966 C C . ASP B 1 97 ? -42.839 -26.166 47.006 1.00 13.76 97 ASP B C 1
ATOM 2967 O O . ASP B 1 97 ? -42.032 -27.093 46.929 1.00 14.35 97 ASP B O 1
ATOM 2972 N N . ALA B 1 98 ? -42.555 -24.917 46.642 1.00 12.62 98 ALA B N 1
ATOM 2973 C CA . ALA B 1 98 ? -41.238 -24.532 46.139 1.00 11.76 98 ALA B CA 1
ATOM 2974 C C . ALA B 1 98 ? -41.187 -23.025 46.145 1.00 11.35 98 ALA B C 1
ATOM 2975 O O . ALA B 1 98 ? -42.203 -22.375 46.431 1.00 10.87 98 ALA B O 1
ATOM 2977 N N . VAL B 1 99 ? -40.012 -22.468 45.835 1.00 10.48 99 VAL B N 1
ATOM 2978 C CA . VAL B 1 99 ? -39.883 -21.027 45.636 1.00 10.75 99 VAL B CA 1
ATOM 2979 C C . VAL B 1 99 ? -39.246 -20.714 44.281 1.00 10.41 99 VAL B C 1
ATOM 2980 O O . VAL B 1 99 ? -38.498 -21.529 43.746 1.00 10.57 99 VAL B O 1
ATOM 2984 N N . LEU B 1 100 ? -39.567 -19.528 43.764 1.00 10.36 100 LEU B N 1
ATOM 2985 C CA . LEU B 1 100 ? -38.977 -18.968 42.546 1.00 10.34 100 LEU B CA 1
ATOM 2986 C C . LEU B 1 100 ? -38.061 -17.808 42.945 1.00 10.95 100 LEU B C 1
ATOM 2987 O O . LEU B 1 100 ? -38.532 -16.860 43.573 1.00 11.22 100 LEU B O 1
ATOM 2992 N N . CYS B 1 101 ? -36.781 -17.874 42.559 1.00 10.73 101 CYS B N 1
ATOM 2993 C CA . CYS B 1 101 ? -35.780 -16.919 43.059 1.00 10.97 101 CYS B CA 1
ATOM 2994 C C . CYS B 1 101 ? -34.988 -16.219 41.962 1.00 11.22 101 CYS B C 1
ATOM 2995 O O . CYS B 1 101 ? -34.166 -16.851 41.287 1.00 10.90 101 CYS B O 1
ATOM 2998 N N . VAL B 1 102 ? -35.236 -14.919 41.799 1.00 11.28 102 VAL B N 1
ATOM 2999 C CA . VAL B 1 102 ? -34.360 -14.055 41.001 1.00 11.87 102 VAL B CA 1
ATOM 3000 C C . VAL B 1 102 ? -33.289 -13.492 41.944 1.00 11.76 102 VAL B C 1
ATOM 3001 O O . VAL B 1 102 ? -33.500 -13.440 43.160 1.00 12.71 102 VAL B O 1
ATOM 3005 N N . ALA B 1 103 ? -32.146 -13.083 41.389 1.00 11.25 103 ALA B N 1
ATOM 3006 C CA . ALA B 1 103 ? -31.071 -12.494 42.180 1.00 11.19 103 ALA B CA 1
ATOM 3007 C C . ALA B 1 103 ? -30.385 -11.405 41.358 1.00 10.70 103 ALA B C 1
ATOM 3008 O O . ALA B 1 103 ? -30.447 -11.407 40.132 1.00 11.55 103 ALA B O 1
ATOM 3010 N N . GLY B 1 104 ? -29.747 -10.463 42.044 1.00 10.55 104 GLY B N 1
ATOM 3011 C CA . GLY B 1 104 ? -28.745 -9.617 41.404 1.00 9.93 104 GLY B CA 1
ATOM 3012 C C . GLY B 1 104 ? -29.208 -8.447 40.550 1.00 9.72 104 GLY B C 1
ATOM 3013 O O . GLY B 1 104 ? -28.379 -7.777 39.927 1.00 10.14 104 GLY B O 1
ATOM 3014 N N . TYR B 1 105 ? -30.508 -8.167 40.517 1.00 10.31 105 TYR B N 1
ATOM 3015 C CA . TYR B 1 105 ? -30.943 -6.976 39.789 1.00 10.21 105 TYR B CA 1
ATOM 3016 C C . TYR B 1 105 ? -30.410 -5.731 40.492 1.00 9.95 105 TYR B C 1
ATOM 3017 O O . TYR B 1 105 ? -30.377 -5.653 41.728 1.00 10.58 105 TYR B O 1
ATOM 3026 N N . TYR B 1 106 ? -29.990 -4.771 39.676 1.00 10.14 106 TYR B N 1
ATOM 3027 C CA . TYR B 1 106 ? -29.538 -3.455 40.109 1.00 10.58 106 TYR B CA 1
ATOM 3028 C C . TYR B 1 106 ? -28.136 -3.460 40.730 1.00 10.67 106 TYR B C 1
ATOM 3029 O O . TYR B 1 106 ? -27.255 -2.707 40.273 1.00 10.20 106 TYR B O 1
ATOM 3038 N N . ASN B 1 107 ? -27.897 -4.295 41.743 1.00 10.39 107 ASN B N 1
ATOM 3039 C CA . ASN B 1 107 ? -26.515 -4.422 42.248 1.00 10.57 107 ASN B CA 1
ATOM 3040 C C . ASN B 1 107 ? -25.536 -5.177 41.324 1.00 10.48 107 ASN B C 1
ATOM 3041 O O . ASN B 1 107 ? -24.316 -4.994 41.436 1.00 10.69 107 ASN B O 1
ATOM 3046 N N . ARG B 1 108 ? -26.083 -5.976 40.404 1.00 10.54 108 ARG B N 1
ATOM 3047 C CA . ARG B 1 108 ? -25.339 -6.501 39.253 1.00 10.88 108 ARG B CA 1
ATOM 3048 C C . ARG B 1 108 ? -24.053 -7.255 39.658 1.00 10.45 108 ARG B C 1
ATOM 3049 O O . ARG B 1 108 ? -22.947 -6.875 39.270 1.00 11.08 108 ARG B O 1
ATOM 3057 N N . PRO B 1 109 ? -24.200 -8.327 40.459 1.00 10.94 109 PRO B N 1
ATOM 3058 C CA . PRO B 1 109 ? -23.034 -9.085 40.927 1.00 10.45 109 PRO B CA 1
ATOM 3059 C C . PRO B 1 109 ? -22.415 -9.991 39.865 1.00 10.63 109 PRO B C 1
ATOM 3060 O O . PRO B 1 109 ? -22.974 -10.180 38.786 1.00 11.33 109 PRO B O 1
ATOM 3064 N N . SER B 1 110 ? -21.263 -10.546 40.217 1.00 10.36 110 SER B N 1
ATOM 3065 C CA . SER B 1 110 ? -20.577 -11.552 39.415 1.00 10.64 110 SER B CA 1
ATOM 3066 C C . SER B 1 110 ? -21.304 -12.900 39.459 1.00 10.72 110 SER B C 1
ATOM 3067 O O . SER B 1 110 ? -22.231 -13.100 40.256 1.00 11.27 110 SER B O 1
ATOM 3070 N N . GLN B 1 111 ? -20.842 -13.839 38.631 1.00 10.55 111 GLN B N 1
ATOM 3071 C CA . GLN B 1 111 ? -21.381 -15.202 38.646 1.00 10.42 111 GLN B CA 1
ATOM 3072 C C . GLN B 1 111 ? -21.211 -15.849 40.019 1.00 10.43 111 GLN B C 1
ATOM 3073 O O . GLN B 1 111 ? -22.132 -16.512 40.516 1.00 10.55 111 GLN B O 1
ATOM 3079 N N . GLU B 1 112 ? -20.041 -15.658 40.633 1.00 10.47 112 GLU B N 1
ATOM 3080 C CA . GLU B 1 112 ? -19.801 -16.176 41.978 1.00 11.09 112 GLU B CA 1
ATOM 3081 C C . GLU B 1 112 ? -20.802 -15.592 42.985 1.00 10.62 112 GLU B C 1
ATOM 3082 O O . GLU B 1 112 ? -21.317 -16.317 43.828 1.00 11.12 112 GLU B O 1
ATOM 3088 N N . GLY B 1 113 ? -21.086 -14.292 42.870 1.00 10.77 113 GLY B N 1
ATOM 3089 C CA . GLY B 1 113 ? -22.080 -13.646 43.736 1.00 10.54 113 GLY B CA 1
ATOM 3090 C C . GLY B 1 113 ? -23.472 -14.232 43.558 1.00 10.60 113 GLY B C 1
ATOM 3091 O O . GLY B 1 113 ? -24.184 -14.471 44.540 1.00 11.06 113 GLY B O 1
ATOM 3092 N N . LEU B 1 114 ? -23.871 -14.453 42.306 1.00 10.60 114 LEU B N 1
ATOM 3093 C CA . LEU B 1 114 ? -25.153 -15.115 42.044 1.00 10.66 114 LEU B CA 1
ATOM 3094 C C . LEU B 1 114 ? -25.206 -16.501 42.672 1.00 10.78 114 LEU B C 1
ATOM 3095 O O . LEU B 1 114 ? -26.197 -16.857 43.322 1.00 11.21 114 LEU B O 1
ATOM 3100 N N . TYR B 1 115 ? -24.137 -17.274 42.486 1.00 10.22 115 TYR B N 1
ATOM 3101 C CA . TYR B 1 115 ? -24.059 -18.611 43.050 1.00 11.20 115 TYR B CA 1
ATOM 3102 C C . TYR B 1 115 ? -24.219 -18.563 44.568 1.00 11.21 115 TYR B C 1
ATOM 3103 O O . TYR B 1 115 ? -24.997 -19.333 45.147 1.00 12.18 115 TYR B O 1
ATOM 3112 N N . GLN B 1 116 ? -23.496 -17.655 45.217 1.00 11.36 116 GLN B N 1
ATOM 3113 C CA . GLN B 1 116 ? -23.549 -17.597 46.677 1.00 11.60 116 GLN B CA 1
ATOM 3114 C C . GLN B 1 116 ? -24.919 -17.144 47.186 1.00 11.28 116 GLN B C 1
ATOM 3115 O O . GLN B 1 116 ? -25.387 -17.626 48.218 1.00 11.00 116 GLN B O 1
ATOM 3121 N N . HIS B 1 117 ? -25.571 -16.246 46.443 1.00 10.86 117 HIS B N 1
ATOM 3122 C CA . HIS B 1 117 ? -26.941 -15.838 46.778 1.00 10.74 117 HIS B CA 1
ATOM 3123 C C . HIS B 1 117 ? -27.849 -17.058 46.791 1.00 10.95 117 HIS B C 1
ATOM 3124 O O . HIS B 1 117 ? -28.505 -17.349 47.800 1.00 10.70 117 HIS B O 1
ATOM 3131 N N . PHE B 1 118 ? -27.853 -17.797 45.685 1.00 11.03 118 PHE B N 1
ATOM 3132 C CA . PHE B 1 118 ? -28.725 -18.962 45.593 1.00 11.18 118 PHE B CA 1
ATOM 3133 C C . PHE B 1 118 ? -28.375 -20.055 46.597 1.00 11.78 118 PHE B C 1
ATOM 3134 O O . PHE B 1 118 ? -29.275 -20.700 47.131 1.00 12.42 118 PHE B O 1
ATOM 3142 N N . LYS B 1 119 ? -27.083 -20.249 46.867 1.00 11.69 119 LYS B N 1
ATOM 3143 C CA . LYS B 1 119 ? -26.673 -21.261 47.848 1.00 12.35 119 LYS B CA 1
ATOM 3144 C C . LYS B 1 119 ? -27.188 -20.890 49.236 1.00 12.68 119 LYS B C 1
ATOM 3145 O O . LYS B 1 119 ? -27.595 -21.757 50.005 1.00 12.97 119 LYS B O 1
ATOM 3151 N N . MET B 1 120 ? -27.170 -19.597 49.555 1.00 12.94 120 MET B N 1
ATOM 3152 C CA . MET B 1 120 ? -27.679 -19.134 50.845 1.00 13.71 120 MET B CA 1
ATOM 3153 C C . MET B 1 120 ? -29.156 -19.477 51.010 1.00 12.86 120 MET B C 1
ATOM 3154 O O . MET B 1 120 ? -29.580 -19.990 52.046 1.00 13.18 120 MET B O 1
ATOM 3159 N N . VAL B 1 121 ? -29.946 -19.192 49.976 1.00 12.67 121 VAL B N 1
ATOM 3160 C CA . VAL B 1 121 ? -31.373 -19.502 50.029 1.00 12.64 121 VAL B CA 1
ATOM 3161 C C . VAL B 1 121 ? -31.562 -21.013 50.132 1.00 12.71 121 VAL B C 1
ATOM 3162 O O . VAL B 1 121 ? -32.306 -21.495 50.993 1.00 12.89 121 VAL B O 1
ATOM 3166 N N . HIS B 1 122 ? -30.847 -21.752 49.282 1.00 12.39 122 HIS B N 1
ATOM 3167 C CA . HIS B 1 122 ? -30.909 -23.216 49.253 1.00 12.46 122 HIS B CA 1
ATOM 3168 C C . HIS B 1 122 ? -30.664 -23.812 50.639 1.00 12.71 122 HIS B C 1
ATOM 3169 O O . HIS B 1 122 ? -31.436 -24.649 51.111 1.00 13.07 122 HIS B O 1
ATOM 3176 N N . ASP B 1 123 ? -29.602 -23.355 51.298 1.00 12.97 123 ASP B N 1
ATOM 3177 C CA . ASP B 1 123 ? -29.173 -23.948 52.569 1.00 13.86 123 ASP B CA 1
ATOM 3178 C C . ASP B 1 123 ? -30.077 -23.561 53.743 1.00 14.15 123 ASP B C 1
ATOM 3179 O O . ASP B 1 123 ? -30.028 -24.192 54.812 1.00 15.70 123 ASP B O 1
ATOM 3184 N N . ALA B 1 124 ? -30.907 -22.536 53.539 1.00 14.62 124 ALA B N 1
ATOM 3185 C CA . ALA B 1 124 ? -31.790 -22.021 54.587 1.00 15.11 124 ALA B CA 1
ATOM 3186 C C . ALA B 1 124 ? -33.176 -22.675 54.625 1.00 15.24 124 ALA B C 1
ATOM 3187 O O . ALA B 1 124 ? -33.926 -22.475 55.588 1.00 16.23 124 ALA B O 1
ATOM 3189 N N . ILE B 1 125 ? -33.517 -23.454 53.597 1.00 15.30 125 ILE B N 1
ATOM 3190 C CA . ILE B 1 125 ? -34.859 -24.038 53.478 1.00 15.33 125 ILE B CA 1
ATOM 3191 C C . ILE B 1 125 ? -34.805 -25.523 53.107 1.00 15.93 125 ILE B C 1
ATOM 3192 O O . ILE B 1 125 ? -33.741 -26.049 52.785 1.00 16.52 125 ILE B O 1
ATOM 3197 N N . ASP B 1 126 ? -35.960 -26.186 53.134 1.00 16.00 126 ASP B N 1
ATOM 3198 C CA . ASP B 1 126 ? -36.053 -27.614 52.855 1.00 16.64 126 ASP B CA 1
ATOM 3199 C C . ASP B 1 126 ? -36.871 -27.932 51.611 1.00 15.96 126 ASP B C 1
ATOM 3200 O O . ASP B 1 126 ? -36.975 -29.098 51.216 1.00 17.01 126 ASP B O 1
ATOM 3205 N N . ILE B 1 127 ? -37.443 -26.894 50.999 1.00 14.88 127 ILE B N 1
ATOM 3206 C CA . ILE B 1 127 ? -38.219 -27.028 49.770 1.00 13.67 127 ILE B CA 1
ATOM 3207 C C . ILE B 1 127 ? -37.361 -26.666 48.541 1.00 13.28 127 ILE B C 1
ATOM 3208 O O . ILE B 1 127 ? -36.335 -25.997 48.670 1.00 13.40 127 ILE B O 1
ATOM 3213 N N . PRO B 1 128 ? -37.760 -27.140 47.351 1.00 12.77 128 PRO B N 1
ATOM 3214 C CA . PRO B 1 128 ? -37.027 -26.863 46.111 1.00 12.55 128 PRO B CA 1
ATOM 3215 C C . PRO B 1 128 ? -37.061 -25.408 45.639 1.00 12.07 128 PRO B C 1
ATOM 3216 O O . PRO B 1 128 ? -37.975 -24.650 45.963 1.00 12.07 128 PRO B O 1
ATOM 3220 N N . ILE B 1 129 ? -36.061 -25.066 44.837 1.00 11.45 129 ILE B N 1
ATOM 3221 C CA . ILE B 1 129 ? -35.933 -23.745 44.249 1.00 11.19 129 ILE B CA 1
ATOM 3222 C C . ILE B 1 129 ? -35.869 -23.833 42.729 1.00 11.30 129 ILE B C 1
ATOM 3223 O O . ILE B 1 129 ? -35.165 -24.685 42.173 1.00 11.53 129 ILE B O 1
ATOM 3228 N N . ILE B 1 130 ? -36.640 -22.956 42.087 1.00 10.47 130 ILE B N 1
ATOM 3229 C CA A ILE B 1 130 ? -36.519 -22.657 40.664 0.50 10.89 130 ILE B CA 1
ATOM 3230 C CA B ILE B 1 130 ? -36.500 -22.667 40.667 0.50 11.12 130 ILE B CA 1
ATOM 3231 C C . ILE B 1 130 ? -35.779 -21.317 40.571 1.00 11.10 130 ILE B C 1
ATOM 3232 O O . ILE B 1 130 ? -36.246 -20.309 41.119 1.00 10.75 130 ILE B O 1
ATOM 3241 N N . VAL B 1 131 ? -34.621 -21.305 39.912 1.00 10.96 131 VAL B N 1
ATOM 3242 C CA . VAL B 1 131 ? -33.880 -20.051 39.771 1.00 11.57 131 VAL B CA 1
ATOM 3243 C C . VAL B 1 131 ? -34.451 -19.296 38.588 1.00 11.18 131 VAL B C 1
ATOM 3244 O O . VAL B 1 131 ? -34.942 -19.892 37.633 1.00 11.78 131 VAL B O 1
ATOM 3248 N N . TYR B 1 132 ? -34.398 -17.976 38.654 1.00 10.96 132 TYR B N 1
ATOM 3249 C CA . TYR B 1 132 ? -35.097 -17.146 37.691 1.00 10.85 132 TYR B CA 1
ATOM 3250 C C . TYR B 1 132 ? -34.074 -16.329 36.926 1.00 11.41 132 TYR B C 1
ATOM 3251 O O . TYR B 1 132 ? -33.444 -15.440 37.495 1.00 11.60 132 TYR B O 1
ATOM 3260 N N . ASN B 1 133 ? -33.901 -16.650 35.649 1.00 10.35 133 ASN B N 1
ATOM 3261 C CA . ASN B 1 133 ? -32.901 -15.976 34.831 1.00 10.64 133 ASN B CA 1
ATOM 3262 C C . ASN B 1 133 ? -33.611 -15.007 33.916 1.00 10.69 133 ASN B C 1
ATOM 3263 O O . ASN B 1 133 ? -34.322 -15.415 32.998 1.00 11.06 133 ASN B O 1
ATOM 3268 N N . ILE B 1 134 ? -33.436 -13.713 34.190 1.00 10.75 134 ILE B N 1
ATOM 3269 C CA . ILE B 1 134 ? -34.157 -12.687 33.433 1.00 10.37 134 ILE B CA 1
ATOM 3270 C C . ILE B 1 134 ? -33.305 -11.429 33.174 1.00 11.08 134 ILE B C 1
ATOM 3271 O O . ILE B 1 134 ? -33.598 -10.330 33.679 1.00 10.06 134 ILE B O 1
ATOM 3276 N N . PRO B 1 135 ? -32.262 -11.569 32.339 1.00 10.62 135 PRO B N 1
ATOM 3277 C CA . PRO B 1 135 ? -31.449 -10.398 31.974 1.00 10.89 135 PRO B CA 1
ATOM 3278 C C . PRO B 1 135 ? -32.257 -9.184 31.470 1.00 10.86 135 PRO B C 1
ATOM 3279 O O . PRO B 1 135 ? -31.889 -8.056 31.785 1.00 10.71 135 PRO B O 1
ATOM 3283 N N . PRO B 1 136 ? -33.345 -9.389 30.702 1.00 10.45 136 PRO B N 1
ATOM 3284 C CA . PRO B 1 136 ? -34.119 -8.205 30.272 1.00 10.96 136 PRO B CA 1
ATOM 3285 C C . PRO B 1 136 ? -34.695 -7.324 31.380 1.00 11.16 136 PRO B C 1
ATOM 3286 O O . PRO B 1 136 ? -35.013 -6.151 31.101 1.00 12.28 136 PRO B O 1
ATOM 3290 N N . ARG B 1 137 ? -34.826 -7.853 32.596 1.00 10.91 137 ARG B N 1
ATOM 3291 C CA . ARG B 1 137 ? -35.193 -7.022 33.763 1.00 11.71 137 ARG B CA 1
ATOM 3292 C C . ARG B 1 137 ? -34.027 -6.797 34.729 1.00 11.61 137 ARG B C 1
ATOM 3293 O O . ARG B 1 137 ? -33.929 -5.730 35.342 1.00 11.49 137 ARG B O 1
ATOM 3301 N N . ALA B 1 138 ? -33.172 -7.802 34.894 1.00 11.50 138 ALA B N 1
ATOM 3302 C CA . ALA B 1 138 ? -32.169 -7.778 35.961 1.00 10.86 138 ALA B CA 1
ATOM 3303 C C . ALA B 1 138 ? -30.764 -7.404 35.482 1.00 11.20 138 ALA B C 1
ATOM 3304 O O . ALA B 1 138 ? -29.879 -7.162 36.314 1.00 11.64 138 ALA B O 1
ATOM 3306 N N . VAL B 1 139 ? -30.569 -7.366 34.160 1.00 10.99 139 VAL B N 1
ATOM 3307 C CA . VAL B 1 139 ? -29.259 -7.166 33.490 1.00 11.12 139 VAL B CA 1
ATOM 3308 C C . VAL B 1 139 ? -28.342 -8.380 33.661 1.00 11.30 139 VAL B C 1
ATOM 3309 O O . VAL B 1 139 ? -27.856 -8.947 32.673 1.00 11.59 139 VAL B O 1
ATOM 3313 N N . VAL B 1 140 ? -28.111 -8.777 34.912 1.00 11.15 140 VAL B N 1
ATOM 3314 C CA A VAL B 1 140 ? -27.307 -9.952 35.210 0.50 11.80 140 VAL B CA 1
ATOM 3315 C CA B VAL B 1 140 ? -27.306 -9.970 35.194 0.50 11.84 140 VAL B CA 1
ATOM 3316 C C . VAL B 1 140 ? -27.899 -11.198 34.530 1.00 11.76 140 VAL B C 1
ATOM 3317 O O . VAL B 1 140 ? -29.115 -11.303 34.366 1.00 11.48 140 VAL B O 1
ATOM 3324 N N . ASP B 1 141 ? -27.023 -12.122 34.163 1.00 12.27 141 ASP B N 1
ATOM 3325 C CA . ASP B 1 141 ? -27.400 -13.322 33.434 1.00 12.66 141 ASP B CA 1
ATOM 3326 C C . ASP B 1 141 ? -26.708 -14.486 34.126 1.00 12.53 141 ASP B C 1
ATOM 3327 O O . ASP B 1 141 ? -25.480 -14.488 34.233 1.00 13.28 141 ASP B O 1
ATOM 3332 N N . ILE B 1 142 ? -27.481 -15.448 34.625 1.00 11.69 142 ILE B N 1
ATOM 3333 C CA . ILE B 1 142 ? -26.904 -16.693 35.153 1.00 12.19 142 ILE B CA 1
ATOM 3334 C C . ILE B 1 142 ? -26.410 -17.506 33.955 1.00 12.44 142 ILE B C 1
ATOM 3335 O O . ILE B 1 142 ? -27.219 -18.058 33.195 1.00 12.48 142 ILE B O 1
ATOM 3340 N N . LYS B 1 143 ? -25.091 -17.565 33.782 1.00 11.81 143 LYS B N 1
ATOM 3341 C CA . LYS B 1 143 ? -24.510 -18.231 32.609 1.00 12.28 143 LYS B CA 1
ATOM 3342 C C . LYS B 1 143 ? -24.618 -19.754 32.738 1.00 11.96 143 LYS B C 1
ATOM 3343 O O . LYS B 1 143 ? -24.778 -20.257 33.845 1.00 11.98 143 LYS B O 1
ATOM 3349 N N . PRO B 1 144 ? -24.563 -20.490 31.607 1.00 12.12 144 PRO B N 1
ATOM 3350 C CA . PRO B 1 144 ? -24.744 -21.947 31.657 1.00 12.07 144 PRO B CA 1
ATOM 3351 C C . PRO B 1 144 ? -23.833 -22.678 32.646 1.00 12.34 144 PRO B C 1
ATOM 3352 O O . PRO B 1 144 ? -24.284 -23.592 33.336 1.00 12.48 144 PRO B O 1
ATOM 3356 N N . GLU B 1 145 ? -22.573 -22.268 32.729 1.00 12.17 145 GLU B N 1
ATOM 3357 C CA . GLU B 1 145 ? -21.635 -22.898 33.669 1.00 12.96 145 GLU B CA 1
ATOM 3358 C C . GLU B 1 145 ? -22.062 -22.672 35.124 1.00 12.57 145 GLU B C 1
ATOM 3359 O O . GLU B 1 145 ? -21.907 -23.545 35.981 1.00 12.65 145 GLU B O 1
ATOM 3365 N N . THR B 1 146 ? -22.616 -21.496 35.393 1.00 11.59 146 THR B N 1
ATOM 3366 C CA . THR B 1 146 ? -23.158 -21.197 36.713 1.00 11.80 146 THR B CA 1
ATOM 3367 C C . THR B 1 146 ? -24.429 -22.001 36.979 1.00 11.51 146 THR B C 1
ATOM 3368 O O . THR B 1 146 ? -24.611 -22.520 38.085 1.00 11.78 146 THR B O 1
ATOM 3372 N N . MET B 1 147 ? -25.293 -22.103 35.968 1.00 11.75 147 MET B N 1
ATOM 3373 C CA . MET B 1 147 ? -26.493 -22.940 36.071 1.00 11.82 147 MET B CA 1
ATOM 3374 C C . MET B 1 147 ? -26.121 -24.391 36.408 1.00 11.77 147 MET B C 1
ATOM 3375 O O . MET B 1 147 ? -26.765 -25.025 37.247 1.00 11.97 147 MET B O 1
ATOM 3380 N N . ALA B 1 148 ? -25.064 -24.900 35.773 1.00 12.14 148 ALA B N 1
ATOM 3381 C CA . ALA B 1 148 ? -24.597 -26.263 36.048 1.00 12.49 148 ALA B CA 1
ATOM 3382 C C . ALA B 1 148 ? -24.073 -26.402 37.479 1.00 12.69 148 ALA B C 1
ATOM 3383 O O . ALA B 1 148 ? -24.317 -27.417 38.140 1.00 13.46 148 ALA B O 1
ATOM 3385 N N . ARG B 1 149 ? -23.380 -25.375 37.972 1.00 12.71 149 ARG B N 1
ATOM 3386 C CA . ARG B 1 149 ? -22.905 -25.387 39.348 1.00 13.45 149 ARG B CA 1
ATOM 3387 C C . ARG B 1 149 ? -24.092 -25.393 40.315 1.00 13.07 149 ARG B C 1
ATOM 3388 O O . ARG B 1 149 ? -24.103 -26.129 41.303 1.00 13.50 149 ARG B O 1
ATOM 3396 N N . LEU B 1 150 ? -25.103 -24.587 40.013 1.00 13.03 150 LEU B N 1
ATOM 3397 C CA . LEU B 1 150 ? -26.334 -24.562 40.801 1.00 13.18 150 LEU B CA 1
ATOM 3398 C C . LEU B 1 150 ? -27.043 -25.914 40.795 1.00 12.98 150 LEU B C 1
ATOM 3399 O O . LEU B 1 150 ? -27.524 -26.377 41.831 1.00 12.58 150 LEU B O 1
ATOM 3404 N N . ALA B 1 151 ? -27.089 -26.547 39.624 1.00 13.01 151 ALA B N 1
ATOM 3405 C CA . ALA B 1 151 ? -27.750 -27.848 39.467 1.00 13.43 151 ALA B CA 1
ATOM 3406 C C . ALA B 1 151 ? -27.081 -28.947 40.299 1.00 13.61 151 ALA B C 1
ATOM 3407 O O . ALA B 1 151 ? -27.695 -29.978 40.570 1.00 14.38 151 ALA B O 1
ATOM 3409 N N . ALA B 1 152 ? -25.827 -28.736 40.701 1.00 13.65 152 ALA B N 1
ATOM 3410 C CA . ALA B 1 152 ? -25.138 -29.711 41.552 1.00 13.89 152 ALA B CA 1
ATOM 3411 C C . ALA B 1 152 ? -25.724 -29.734 42.964 1.00 13.77 152 ALA B C 1
ATOM 3412 O O . ALA B 1 152 ? -25.547 -30.715 43.699 1.00 14.77 152 ALA B O 1
ATOM 3414 N N . LEU B 1 153 ? -26.415 -28.655 43.343 1.00 13.56 153 LEU B N 1
ATOM 3415 C CA . LEU B 1 153 ? -27.088 -28.586 44.642 1.00 12.94 153 LEU B CA 1
ATOM 3416 C C . LEU B 1 153 ? -28.381 -29.409 44.612 1.00 12.96 153 LEU B C 1
ATOM 3417 O O . LEU B 1 153 ? -29.113 -29.365 43.624 1.00 13.00 153 LEU B O 1
ATOM 3422 N N . PRO B 1 154 ? -28.661 -30.169 45.686 1.00 12.39 154 PRO B N 1
ATOM 3423 C CA . PRO B 1 154 ? -29.780 -31.125 45.634 1.00 12.26 154 PRO B CA 1
ATOM 3424 C C . PRO B 1 154 ? -31.170 -30.521 45.436 1.00 12.07 154 PRO B C 1
ATOM 3425 O O . PRO B 1 154 ? -32.044 -31.176 44.853 1.00 12.53 154 PRO B O 1
ATOM 3429 N N . ARG B 1 155 ? -31.384 -29.286 45.894 1.00 11.74 155 ARG B N 1
ATOM 3430 C CA A ARG B 1 155 ? -32.720 -28.705 45.810 0.50 11.65 155 ARG B CA 1
ATOM 3431 C CA B ARG B 1 155 ? -32.717 -28.683 45.828 0.50 11.97 155 ARG B CA 1
ATOM 3432 C C . ARG B 1 155 ? -32.844 -27.495 44.872 1.00 11.87 155 ARG B C 1
ATOM 3433 O O . ARG B 1 155 ? -33.852 -26.785 44.885 1.00 12.44 155 ARG B O 1
ATOM 3448 N N . ILE B 1 156 ? -31.830 -27.273 44.038 1.00 11.42 156 ILE B N 1
ATOM 3449 C CA . ILE B 1 156 ? -32.024 -26.373 42.891 1.00 11.65 156 ILE B CA 1
ATOM 3450 C C . ILE B 1 156 ? -32.550 -27.288 41.791 1.00 11.69 156 ILE B C 1
ATOM 3451 O O . ILE B 1 156 ? -31.813 -28.132 41.283 1.00 11.95 156 ILE B O 1
ATOM 3456 N N . VAL B 1 157 ? -33.827 -27.134 41.440 1.00 11.37 157 VAL B N 1
ATOM 3457 C CA . VAL B 1 157 ? -34.487 -28.140 40.596 1.00 11.34 157 VAL B CA 1
ATOM 3458 C C . VAL B 1 157 ? -34.915 -27.681 39.209 1.00 10.62 157 VAL B C 1
ATOM 3459 O O . VAL B 1 157 ? -35.396 -28.490 38.416 1.00 11.64 157 VAL B O 1
ATOM 3463 N N . GLY B 1 158 ? -34.763 -26.393 38.916 1.00 10.06 158 GLY B N 1
ATOM 3464 C CA . GLY B 1 158 ? -35.144 -25.914 37.604 1.00 9.98 158 GLY B CA 1
ATOM 3465 C C . GLY B 1 158 ? -34.830 -24.448 37.432 1.00 9.99 158 GLY B C 1
ATOM 3466 O O . GLY B 1 158 ? -34.241 -23.810 38.317 1.00 10.11 158 GLY B O 1
ATOM 3467 N N . VAL B 1 159 ? -35.244 -23.926 36.278 1.00 9.92 159 VAL B N 1
ATOM 3468 C CA . VAL B 1 159 ? -35.009 -22.536 35.896 1.00 10.62 159 VAL B CA 1
ATOM 3469 C C . VAL B 1 159 ? -36.246 -21.978 35.199 1.00 10.82 159 VAL B C 1
ATOM 3470 O O . VAL B 1 159 ? -36.875 -22.665 34.390 1.00 11.02 159 VAL B O 1
ATOM 3474 N N . LYS B 1 160 ? -36.587 -20.732 35.530 1.00 10.26 160 LYS B N 1
ATOM 3475 C CA . LYS B 1 160 ? -37.515 -19.948 34.723 1.00 10.27 160 LYS B CA 1
ATOM 3476 C C . LYS B 1 160 ? -36.644 -19.114 33.798 1.00 10.24 160 LYS B C 1
ATOM 3477 O O . LYS B 1 160 ? -35.975 -18.161 34.238 1.00 10.90 160 LYS B O 1
ATOM 3483 N N . ASP B 1 161 ? -36.613 -19.508 32.525 1.00 10.49 161 ASP B N 1
ATOM 3484 C CA . ASP B 1 161 ? -35.709 -18.878 31.563 1.00 10.98 161 ASP B CA 1
ATOM 3485 C C . ASP B 1 161 ? -36.443 -17.781 30.809 1.00 11.34 161 ASP B C 1
ATOM 3486 O O . ASP B 1 161 ? -37.210 -18.056 29.885 1.00 11.25 161 ASP B O 1
ATOM 3491 N N . ALA B 1 162 ? -36.192 -16.538 31.217 1.00 11.43 162 ALA B N 1
ATOM 3492 C CA . ALA B 1 162 ? -36.770 -15.376 30.548 1.00 11.72 162 ALA B CA 1
ATOM 3493 C C . ALA B 1 162 ? -35.711 -14.608 29.751 1.00 11.97 162 ALA B C 1
ATOM 3494 O O . ALA B 1 162 ? -35.823 -13.388 29.549 1.00 12.07 162 ALA B O 1
ATOM 3496 N N . THR B 1 163 ? -34.683 -15.319 29.284 1.00 11.63 163 THR B N 1
ATOM 3497 C CA . THR B 1 163 ? -33.647 -14.675 28.470 1.00 11.68 163 THR B CA 1
ATOM 3498 C C . THR B 1 163 ? -34.160 -14.284 27.091 1.00 12.64 163 THR B C 1
ATOM 3499 O O . THR B 1 163 ? -33.635 -13.346 26.482 1.00 13.21 163 THR B O 1
ATOM 3503 N N . THR B 1 164 ? -35.165 -15.022 26.617 1.00 13.19 164 THR B N 1
ATOM 3504 C CA . THR B 1 164 ? -35.643 -15.008 25.210 1.00 15.02 164 THR B CA 1
ATOM 3505 C C . THR B 1 164 ? -34.578 -15.487 24.205 1.00 14.65 164 THR B C 1
ATOM 3506 O O . THR B 1 164 ? -34.750 -15.326 22.988 1.00 15.36 164 THR B O 1
ATOM 3510 N N . ASP B 1 165 ? -33.484 -16.057 24.704 1.00 13.49 165 ASP B N 1
ATOM 3511 C CA . ASP B 1 165 ? -32.460 -16.634 23.840 1.00 12.95 165 ASP B CA 1
ATOM 3512 C C . ASP B 1 165 ? -32.736 -18.130 23.792 1.00 12.04 165 ASP B C 1
ATOM 3513 O O . ASP B 1 165 ? -32.441 -18.860 24.741 1.00 12.11 165 ASP B O 1
ATOM 3518 N N . LEU B 1 166 ? -33.324 -18.594 22.692 1.00 11.76 166 LEU B N 1
ATOM 3519 C CA . LEU B 1 166 ? -33.746 -19.986 22.633 1.00 11.19 166 LEU B CA 1
ATOM 3520 C C . LEU B 1 166 ? -32.581 -20.963 22.477 1.00 11.51 166 LEU B C 1
ATOM 3521 O O . LEU B 1 166 ? -32.778 -22.179 22.571 1.00 12.58 166 LEU B O 1
ATOM 3526 N N . ALA B 1 167 ? -31.374 -20.446 22.250 1.00 11.45 167 ALA B N 1
ATOM 3527 C CA . ALA B 1 167 ? -30.194 -21.299 22.269 1.00 11.47 167 ALA B CA 1
ATOM 3528 C C . ALA B 1 167 ? -29.774 -21.628 23.700 1.00 11.41 167 ALA B C 1
ATOM 3529 O O . ALA B 1 167 ? -29.043 -22.589 23.923 1.00 11.72 167 ALA B O 1
ATOM 3531 N N . ARG B 1 168 ? -30.243 -20.826 24.666 1.00 11.36 168 ARG B N 1
ATOM 3532 C CA . ARG B 1 168 ? -29.758 -20.962 26.045 1.00 12.01 168 ARG B CA 1
ATOM 3533 C C . ARG B 1 168 ? -30.092 -22.325 26.633 1.00 11.54 168 ARG B C 1
ATOM 3534 O O . ARG B 1 168 ? -29.236 -22.955 27.265 1.00 11.74 168 ARG B O 1
ATOM 3542 N N . ILE B 1 169 ? -31.324 -22.794 26.424 1.00 11.42 169 ILE B N 1
ATOM 3543 C CA . ILE B 1 169 ? -31.714 -24.095 26.977 1.00 11.34 169 ILE B CA 1
ATOM 3544 C C . ILE B 1 169 ? -30.790 -25.210 26.460 1.00 11.65 169 ILE B C 1
ATOM 3545 O O . ILE B 1 169 ? -30.432 -26.122 27.204 1.00 11.90 169 ILE B O 1
ATOM 3550 N N . SER B 1 170 ? -30.386 -25.118 25.189 1.00 11.81 170 SER B N 1
ATOM 3551 C CA . SER B 1 170 ? -29.472 -26.108 24.620 1.00 12.70 170 SER B CA 1
ATOM 3552 C C . SER B 1 170 ? -28.111 -26.063 25.316 1.00 13.22 170 SER B C 1
ATOM 3553 O O . SER B 1 170 ? -27.543 -27.109 25.628 1.00 14.47 170 SER B O 1
ATOM 3556 N N . ARG B 1 171 ? -27.603 -24.854 25.564 1.00 13.29 171 ARG B N 1
ATOM 3557 C CA . ARG B 1 171 ? -26.310 -24.708 26.249 1.00 14.37 171 ARG B CA 1
ATOM 3558 C C . ARG B 1 171 ? -26.363 -25.237 27.683 1.00 13.59 171 ARG B C 1
ATOM 3559 O O . ARG B 1 171 ? -25.398 -25.830 28.160 1.00 14.08 171 ARG B O 1
ATOM 3567 N N . GLU B 1 172 ? -27.488 -25.018 28.363 1.00 12.59 172 GLU B N 1
ATOM 3568 C CA . GLU B 1 172 ? -27.688 -25.544 29.715 1.00 12.61 172 GLU B CA 1
ATOM 3569 C C . GLU B 1 172 ? -27.817 -27.055 29.727 1.00 12.89 172 GLU B C 1
ATOM 3570 O O . GLU B 1 172 ? -27.217 -27.727 30.574 1.00 13.25 172 GLU B O 1
ATOM 3576 N N . ARG B 1 173 ? -28.598 -27.588 28.788 1.00 12.89 173 ARG B N 1
ATOM 3577 C CA . ARG B 1 173 ? -28.788 -29.034 28.696 1.00 13.28 173 ARG B CA 1
ATOM 3578 C C . ARG B 1 173 ? -27.491 -29.786 28.404 1.00 14.05 173 ARG B C 1
ATOM 3579 O O . ARG B 1 173 ? -27.351 -30.928 28.834 1.00 15.60 173 ARG B O 1
ATOM 3587 N N . MET B 1 174 ? -26.552 -29.141 27.704 1.00 14.54 174 MET B N 1
ATOM 3588 C CA A MET B 1 174 ? -25.241 -29.732 27.412 0.50 14.44 174 MET B CA 1
ATOM 3589 C CA B MET B 1 174 ? -25.247 -29.751 27.414 0.50 15.80 174 MET B CA 1
ATOM 3590 C C . MET B 1 174 ? -24.388 -29.902 28.667 1.00 14.83 174 MET B C 1
ATOM 3591 O O . MET B 1 174 ? -23.467 -30.725 28.693 1.00 14.98 174 MET B O 1
ATOM 3600 N N . LEU B 1 175 ? -24.688 -29.112 29.702 1.00 14.22 175 LEU B N 1
ATOM 3601 C CA . LEU B 1 175 ? -23.855 -29.054 30.912 1.00 13.97 175 LEU B CA 1
ATOM 3602 C C . LEU B 1 175 ? -24.491 -29.634 32.170 1.00 14.17 175 LEU B C 1
ATOM 3603 O O . LEU B 1 175 ? -23.787 -29.901 33.154 1.00 15.05 175 LEU B O 1
ATOM 3608 N N . ILE B 1 176 ? -25.809 -29.804 32.151 1.00 14.24 176 ILE B N 1
ATOM 3609 C CA . ILE B 1 176 ? -26.546 -30.266 33.319 1.00 14.85 176 ILE B CA 1
ATOM 3610 C C . ILE B 1 176 ? -26.838 -31.754 33.143 1.00 15.53 176 ILE B C 1
ATOM 3611 O O . ILE B 1 176 ? -27.440 -32.163 32.150 1.00 16.86 176 ILE B O 1
ATOM 3616 N N . ASN B 1 177 ? -26.390 -32.553 34.109 1.00 16.27 177 ASN B N 1
ATOM 3617 C CA . ASN B 1 177 ? -26.469 -34.009 33.984 1.00 16.47 177 ASN B CA 1
ATOM 3618 C C . ASN B 1 177 ? -27.459 -34.666 34.950 1.00 15.68 177 ASN B C 1
ATOM 3619 O O . ASN B 1 177 ? -27.330 -35.846 35.268 1.00 15.33 177 ASN B O 1
ATOM 3624 N N . LYS B 1 178 ? -28.437 -33.891 35.411 1.00 14.96 178 LYS B N 1
ATOM 3625 C CA . LYS B 1 178 ? -29.576 -34.409 36.167 1.00 13.83 178 LYS B CA 1
ATOM 3626 C C . LYS B 1 178 ? -30.863 -33.891 35.541 1.00 14.36 178 LYS B C 1
ATOM 3627 O O . LYS B 1 178 ? -30.843 -32.865 34.847 1.00 14.21 178 LYS B O 1
ATOM 3633 N N . PRO B 1 179 ? -31.989 -34.591 35.751 1.00 14.33 179 PRO B N 1
ATOM 3634 C CA . PRO B 1 179 ? -33.283 -34.026 35.326 1.00 14.76 179 PRO B CA 1
ATOM 3635 C C . PRO B 1 179 ? -33.526 -32.645 35.937 1.00 14.32 179 PRO B C 1
ATOM 3636 O O . PRO B 1 179 ? -33.242 -32.422 37.114 1.00 15.10 179 PRO B O 1
ATOM 3640 N N . PHE B 1 180 ? -34.043 -31.729 35.128 1.00 13.56 180 PHE B N 1
ATOM 3641 C CA . PHE B 1 180 ? -34.141 -30.324 35.523 1.00 13.05 180 PHE B CA 1
ATOM 3642 C C . PHE B 1 180 ? -35.425 -29.767 34.944 1.00 12.80 180 PHE B C 1
ATOM 3643 O O . PHE B 1 180 ? -35.773 -30.076 33.795 1.00 13.22 180 PHE B O 1
ATOM 3651 N N . SER B 1 181 ? -36.146 -28.983 35.743 1.00 12.27 181 SER B N 1
ATOM 3652 C CA . SER B 1 181 ? -37.402 -28.403 35.299 1.00 12.13 181 SER B CA 1
ATOM 3653 C C . SER B 1 181 ? -37.116 -27.114 34.537 1.00 11.29 181 SER B C 1
ATOM 3654 O O . SER B 1 181 ? -37.095 -26.023 35.123 1.00 11.35 181 SER B O 1
ATOM 3657 N N . PHE B 1 182 ? -36.877 -27.258 33.236 1.00 10.34 182 PHE B N 1
ATOM 3658 C CA . PHE B 1 182 ? -36.711 -26.120 32.347 1.00 10.20 182 PHE B CA 1
ATOM 3659 C C . PHE B 1 182 ? -38.084 -25.512 32.066 1.00 9.93 182 PHE B C 1
ATOM 3660 O O . PHE B 1 182 ? -38.957 -26.170 31.478 1.00 10.84 182 PHE B O 1
ATOM 3668 N N . LEU B 1 183 ? -38.268 -24.262 32.486 1.00 9.97 183 LEU B N 1
ATOM 3669 C CA . LEU B 1 183 ? -39.563 -23.584 32.322 1.00 9.84 183 LEU B CA 1
ATOM 3670 C C . LEU B 1 183 ? -39.372 -22.273 31.574 1.00 10.46 183 LEU B C 1
ATOM 3671 O O . LEU B 1 183 ? -38.466 -21.493 31.891 1.00 11.08 183 LEU B O 1
ATOM 3676 N N . SER B 1 184 ? -40.223 -22.026 30.581 1.00 9.90 184 SER B N 1
ATOM 3677 C CA . SER B 1 184 ? -40.180 -20.763 29.858 1.00 10.85 184 SER B CA 1
ATOM 3678 C C . SER B 1 184 ? -40.641 -19.623 30.747 1.00 11.12 184 SER B C 1
ATOM 3679 O O . SER B 1 184 ? -41.565 -19.768 31.545 1.00 11.37 184 SER B O 1
ATOM 3682 N N . GLY B 1 185 ? -39.955 -18.495 30.605 1.00 10.82 185 GLY B N 1
ATOM 3683 C CA . GLY B 1 185 ? -40.399 -17.230 31.189 1.00 11.58 185 GLY B CA 1
ATOM 3684 C C . GLY B 1 185 ? -40.851 -16.236 30.135 1.00 12.24 185 GLY B C 1
ATOM 3685 O O . GLY B 1 185 ? -40.779 -15.022 30.355 1.00 13.87 185 GLY B O 1
ATOM 3686 N N . ASP B 1 186 ? -41.296 -16.736 28.983 1.00 11.40 186 ASP B N 1
ATOM 3687 C CA . ASP B 1 186 ? -41.706 -15.877 27.876 1.00 12.00 186 ASP B CA 1
ATOM 3688 C C . ASP B 1 186 ? -42.847 -16.517 27.109 1.00 11.99 186 ASP B C 1
ATOM 3689 O O . ASP B 1 186 ? -42.641 -17.455 26.340 1.00 12.23 186 ASP B O 1
ATOM 3694 N N . ASP B 1 187 ? -44.054 -15.995 27.302 1.00 11.54 187 ASP B N 1
ATOM 3695 C CA . ASP B 1 187 ? -45.236 -16.563 26.649 1.00 11.68 187 ASP B CA 1
ATOM 3696 C C . ASP B 1 187 ? -45.116 -16.676 25.128 1.00 11.50 187 ASP B C 1
ATOM 3697 O O . ASP B 1 187 ? -45.548 -17.671 24.535 1.00 11.93 187 ASP B O 1
ATOM 3702 N N . MET B 1 188 ? -44.534 -15.658 24.496 1.00 11.77 188 MET B N 1
ATOM 3703 C CA . MET B 1 188 ? -44.445 -15.648 23.029 1.00 12.33 188 MET B CA 1
ATOM 3704 C C . MET B 1 188 ? -43.564 -16.755 22.455 1.00 12.49 188 MET B C 1
ATOM 3705 O O . MET B 1 188 ? -43.723 -17.107 21.288 1.00 14.20 188 MET B O 1
ATOM 3710 N N . THR B 1 189 ? -42.643 -17.295 23.256 1.00 11.44 189 THR B N 1
ATOM 3711 C CA . THR B 1 189 ? -41.763 -18.376 22.764 1.00 11.07 189 THR B CA 1
ATOM 3712 C C . THR B 1 189 ? -41.923 -19.671 23.553 1.00 10.94 189 THR B C 1
ATOM 3713 O O . THR B 1 189 ? -41.060 -20.554 23.494 1.00 11.24 189 THR B O 1
ATOM 3717 N N . ALA B 1 190 ? -43.047 -19.814 24.253 1.00 10.84 190 ALA B N 1
ATOM 3718 C CA . ALA B 1 190 ? -43.288 -20.996 25.065 1.00 10.56 190 ALA B CA 1
ATOM 3719 C C . ALA B 1 190 ? -43.256 -22.292 24.254 1.00 10.94 190 ALA B C 1
ATOM 3720 O O . ALA B 1 190 ? -42.762 -23.314 24.740 1.00 11.66 190 ALA B O 1
ATOM 3722 N N . ILE B 1 191 ? -43.781 -22.259 23.030 1.00 11.12 191 ILE B N 1
ATOM 3723 C CA . ILE B 1 191 ? -43.790 -23.460 22.183 1.00 12.41 191 ILE B CA 1
ATOM 3724 C C . ILE B 1 191 ? -42.379 -23.815 21.734 1.00 11.22 191 ILE B C 1
ATOM 3725 O O . ILE B 1 191 ? -41.972 -24.984 21.809 1.00 11.21 191 ILE B O 1
ATOM 3730 N N . ALA B 1 192 ? -41.643 -22.809 21.277 1.00 10.72 192 ALA B N 1
ATOM 3731 C CA . ALA B 1 192 ? -40.252 -22.986 20.876 1.00 10.17 192 ALA B CA 1
ATOM 3732 C C . ALA B 1 192 ? -39.437 -23.584 22.036 1.00 10.06 192 ALA B C 1
ATOM 3733 O O . ALA B 1 192 ? -38.608 -24.481 21.830 1.00 10.39 192 ALA B O 1
ATOM 3735 N N . TYR B 1 193 ? -39.684 -23.093 23.247 1.00 9.48 193 TYR B N 1
ATOM 3736 C CA . TYR B 1 193 ? -38.941 -23.534 24.429 1.00 9.54 193 TYR B CA 1
ATOM 3737 C C . TYR B 1 193 ? -39.213 -25.004 24.749 1.00 9.59 193 TYR B C 1
ATOM 3738 O O . TYR B 1 193 ? -38.265 -25.777 24.973 1.00 9.77 193 TYR B O 1
ATOM 3747 N N . ASN B 1 194 ? -40.483 -25.413 24.747 1.00 9.20 194 ASN B N 1
ATOM 3748 C CA . ASN B 1 194 ? -40.802 -26.811 25.041 1.00 9.28 194 ASN B CA 1
ATOM 3749 C C . ASN B 1 194 ? -40.322 -27.769 23.941 1.00 9.78 194 ASN B C 1
ATOM 3750 O O . ASN B 1 194 ? -39.895 -28.893 24.241 1.00 11.20 194 ASN B O 1
ATOM 3755 N N . ALA B 1 195 ? -40.325 -27.323 22.684 1.00 10.27 195 ALA B N 1
ATOM 3756 C CA . ALA B 1 195 ? -39.792 -28.159 21.599 1.00 10.36 195 ALA B CA 1
ATOM 3757 C C . ALA B 1 195 ? -38.291 -28.396 21.784 1.00 10.18 195 ALA B C 1
ATOM 3758 O O . ALA B 1 195 ? -37.754 -29.387 21.278 1.00 10.68 195 ALA B O 1
ATOM 3760 N N . SER B 1 196 ? -37.642 -27.488 22.518 1.00 10.05 196 SER B N 1
ATOM 3761 C CA . SER B 1 196 ? -36.203 -27.508 22.730 1.00 10.28 196 SER B CA 1
ATOM 3762 C C . SER B 1 196 ? -35.806 -28.190 24.032 1.00 10.04 196 SER B C 1
ATOM 3763 O O . SER B 1 196 ? -34.630 -28.164 24.405 1.00 10.13 196 SER B O 1
ATOM 3766 N N . GLY B 1 197 ? -36.779 -28.795 24.716 1.00 10.28 197 GLY B N 1
ATOM 3767 C CA . GLY B 1 197 ? -36.499 -29.529 25.956 1.00 10.52 197 GLY B CA 1
ATOM 3768 C C . GLY B 1 197 ? -37.202 -28.955 27.173 1.00 10.52 197 GLY B C 1
ATOM 3769 O O . GLY B 1 197 ? -37.098 -29.521 28.272 1.00 10.71 197 GLY B O 1
ATOM 3770 N N . GLY B 1 198 ? -37.918 -27.846 26.990 1.00 10.51 198 GLY B N 1
ATOM 3771 C CA . GLY B 1 198 ? -38.675 -27.246 28.085 1.00 10.27 198 GLY B CA 1
ATOM 3772 C C . GLY B 1 198 ? -39.840 -28.119 28.524 1.00 10.46 198 GLY B C 1
ATOM 3773 O O . GLY B 1 198 ? -40.335 -28.950 27.750 1.00 11.26 198 GLY B O 1
ATOM 3774 N N . GLN B 1 199 ? -40.289 -27.908 29.765 1.00 10.34 199 GLN B N 1
ATOM 3775 C CA A GLN B 1 199 ? -41.409 -28.731 30.240 0.50 10.76 199 GLN B CA 1
ATOM 3776 C CA B GLN B 1 199 ? -41.299 -28.718 30.439 0.50 11.06 199 GLN B CA 1
ATOM 3777 C C . GLN B 1 199 ? -42.541 -27.919 30.837 1.00 10.59 199 GLN B C 1
ATOM 3778 O O . GLN B 1 199 ? -43.395 -28.451 31.549 1.00 11.84 199 GLN B O 1
ATOM 3789 N N . GLY B 1 200 ? -42.594 -26.645 30.470 1.00 10.44 200 GLY B N 1
ATOM 3790 C CA . GLY B 1 200 ? -43.686 -25.779 30.914 1.00 10.32 200 GLY B CA 1
ATOM 3791 C C . GLY B 1 200 ? -43.341 -24.314 30.781 1.00 10.36 200 GLY B C 1
ATOM 3792 O O . GLY B 1 200 ? -42.307 -23.962 30.209 1.00 10.60 200 GLY B O 1
ATOM 3793 N N . CYS B 1 201 ? -44.216 -23.460 31.316 1.00 10.94 201 CYS B N 1
ATOM 3794 C CA . CYS B 1 201 ? -44.019 -22.009 31.257 1.00 11.22 201 CYS B CA 1
ATOM 3795 C C . CYS B 1 201 ? -44.638 -21.395 32.502 1.00 11.14 201 CYS B C 1
ATOM 3796 O O . CYS B 1 201 ? -45.764 -21.749 32.879 1.00 12.39 201 CYS B O 1
ATOM 3799 N N . ILE B 1 202 ? -43.903 -20.490 33.139 1.00 10.87 202 ILE B N 1
ATOM 3800 C CA . ILE B 1 202 ? -44.453 -19.643 34.189 1.00 10.60 202 ILE B CA 1
ATOM 3801 C C . ILE B 1 202 ? -44.959 -18.408 33.441 1.00 10.71 202 ILE B C 1
ATOM 3802 O O . ILE B 1 202 ? -44.170 -17.570 32.965 1.00 11.59 202 ILE B O 1
ATOM 3807 N N . SER B 1 203 ? -46.288 -18.369 33.301 1.00 11.19 203 SER B N 1
ATOM 3808 C CA . SER B 1 203 ? -46.979 -17.576 32.288 1.00 11.20 203 SER B CA 1
ATOM 3809 C C . SER B 1 203 ? -47.784 -16.422 32.854 1.00 11.44 203 SER B C 1
ATOM 3810 O O . SER B 1 203 ? -48.478 -16.573 33.862 1.00 11.87 203 SER B O 1
ATOM 3813 N N . VAL B 1 204 ? -47.724 -15.281 32.169 1.00 11.49 204 VAL B N 1
ATOM 3814 C CA . VAL B 1 204 ? -48.592 -14.149 32.484 1.00 11.64 204 VAL B CA 1
ATOM 3815 C C . VAL B 1 204 ? -49.979 -14.309 31.848 1.00 11.71 204 VAL B C 1
ATOM 3816 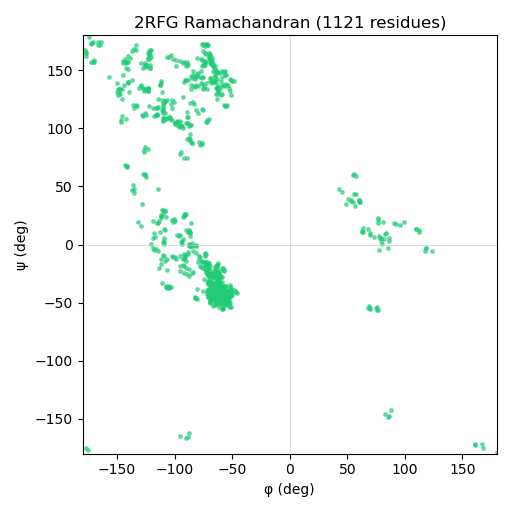O O . VAL B 1 204 ? -51.010 -14.102 32.513 1.00 11.58 204 VAL B O 1
ATOM 3820 N N . SER B 1 205 ? -50.016 -14.682 30.567 1.00 11.38 205 SER B N 1
ATOM 3821 C CA A SER B 1 205 ? -51.285 -14.778 29.841 0.50 11.25 205 SER B CA 1
ATOM 3822 C CA B SER B 1 205 ? -51.288 -14.771 29.843 0.50 11.76 205 SER B CA 1
ATOM 3823 C C . SER B 1 205 ? -52.204 -15.852 30.404 1.00 11.54 205 SER B C 1
ATOM 3824 O O . SER B 1 205 ? -53.433 -15.761 30.265 1.00 11.39 205 SER B O 1
ATOM 3829 N N . ALA B 1 206 ? -51.613 -16.863 31.044 1.00 10.92 206 ALA B N 1
ATOM 3830 C CA . ALA B 1 206 ? -52.410 -17.917 31.666 1.00 11.03 206 ALA B CA 1
ATOM 3831 C C . ALA B 1 206 ? -53.299 -17.386 32.802 1.00 10.42 206 ALA B C 1
ATOM 3832 O O . ALA B 1 206 ? -54.264 -18.049 33.183 1.00 11.08 206 ALA B O 1
ATOM 3834 N N . ASN B 1 207 ? -53.000 -16.192 33.333 1.00 10.79 207 ASN B N 1
ATOM 3835 C CA . ASN B 1 207 ? -53.925 -15.540 34.288 1.00 11.06 207 ASN B CA 1
ATOM 3836 C C . ASN B 1 207 ? -55.319 -15.376 33.687 1.00 11.21 207 ASN B C 1
ATOM 3837 O O . ASN B 1 207 ? -56.328 -15.444 34.398 1.00 11.89 207 ASN B O 1
ATOM 3842 N N . ILE B 1 208 ? -55.342 -15.106 32.380 1.00 11.00 208 ILE B N 1
ATOM 3843 C CA . ILE B 1 208 ? -56.534 -14.614 31.670 1.00 11.39 208 ILE B CA 1
ATOM 3844 C C . ILE B 1 208 ? -57.189 -15.716 30.830 1.00 11.63 208 ILE B C 1
ATOM 3845 O O . ILE B 1 208 ? -58.424 -15.790 30.742 1.00 12.08 208 ILE B O 1
ATOM 3850 N N . ALA B 1 209 ? -56.365 -16.573 30.226 1.00 11.08 209 ALA B N 1
ATOM 3851 C CA . ALA B 1 209 ? -56.857 -17.676 29.395 1.00 10.75 209 ALA B CA 1
ATOM 3852 C C . ALA B 1 209 ? -56.291 -18.997 29.916 1.00 10.92 209 ALA B C 1
ATOM 3853 O O . ALA B 1 209 ? -55.615 -19.720 29.174 1.00 10.47 209 ALA B O 1
ATOM 3855 N N . PRO B 1 210 ? -56.556 -19.323 31.197 1.00 11.09 210 PRO B N 1
ATOM 3856 C CA . PRO B 1 210 ? -55.946 -20.536 31.748 1.00 11.12 210 PRO B CA 1
ATOM 3857 C C . PRO B 1 210 ? -56.347 -21.825 31.011 1.00 11.31 210 PRO B C 1
ATOM 3858 O O . PRO B 1 210 ? -55.535 -22.750 30.910 1.00 11.18 210 PRO B O 1
ATOM 3862 N N . ALA B 1 211 ? -57.571 -21.895 30.489 1.00 11.06 211 ALA B N 1
ATOM 3863 C CA . ALA B 1 211 ? -58.022 -23.141 29.855 1.00 10.89 211 ALA B CA 1
ATOM 3864 C C . ALA B 1 211 ? -57.268 -23.395 28.553 1.00 11.30 211 ALA B C 1
ATOM 3865 O O . ALA B 1 211 ? -56.696 -24.475 28.358 1.00 11.73 211 ALA B O 1
ATOM 3867 N N . LEU B 1 212 ? -57.218 -22.386 27.692 1.00 11.01 212 LEU B N 1
ATOM 3868 C CA . LEU B 1 212 ? -56.482 -22.505 26.439 1.00 11.19 212 LEU B CA 1
ATOM 3869 C C . LEU B 1 212 ? -54.990 -22.688 26.681 1.00 11.29 212 LEU B C 1
ATOM 3870 O O . LEU B 1 212 ? -54.348 -23.497 26.017 1.00 11.67 212 LEU B O 1
ATOM 3875 N N . TYR B 1 213 ? -54.439 -21.927 27.620 1.00 11.64 213 TYR B N 1
ATOM 3876 C CA . TYR B 1 213 ? -53.009 -22.007 27.864 1.00 12.43 213 TYR B CA 1
ATOM 3877 C C . TYR B 1 213 ? -52.641 -23.398 28.395 1.00 12.16 213 TYR B C 1
ATOM 3878 O O . TYR B 1 213 ? -51.638 -23.985 27.969 1.00 12.33 213 TYR B O 1
ATOM 3887 N N . GLY B 1 214 ? -53.469 -23.946 29.284 1.00 11.72 214 GLY B N 1
ATOM 3888 C CA . GLY B 1 214 ? -53.271 -25.308 29.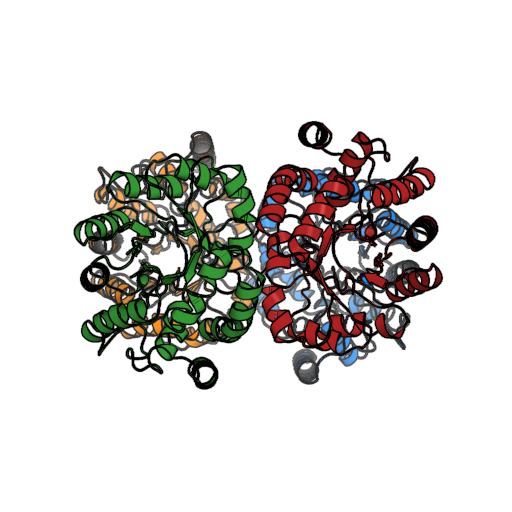776 1.00 11.39 214 GLY B CA 1
ATOM 3889 C C . GLY B 1 214 ? -53.328 -26.340 28.662 1.00 11.41 214 GLY B C 1
ATOM 3890 O O . GLY B 1 214 ? -52.509 -27.266 28.613 1.00 11.49 214 GLY B O 1
ATOM 3891 N N . GLN B 1 215 ? -54.307 -26.199 27.770 1.00 11.05 215 GLN B N 1
ATOM 3892 C CA . GLN B 1 215 ? -54.419 -27.100 26.624 1.00 11.40 215 GLN B CA 1
ATOM 3893 C C . GLN B 1 215 ? -53.174 -27.027 25.732 1.00 10.90 215 GLN B C 1
ATOM 3894 O O . GLN B 1 215 ? -52.690 -28.050 25.241 1.00 10.64 215 GLN B O 1
ATOM 3900 N N . MET B 1 216 ? -52.668 -25.814 25.527 1.00 10.77 216 MET B N 1
ATOM 3901 C CA . MET B 1 216 ? -51.495 -25.608 24.699 1.00 11.27 216 MET B CA 1
ATOM 3902 C C . MET B 1 216 ? -50.279 -26.286 25.326 1.00 10.60 216 MET B C 1
ATOM 3903 O O . MET B 1 216 ? -49.533 -27.003 24.651 1.00 10.56 216 MET B O 1
ATOM 3908 N N . GLN B 1 217 ? -50.080 -26.057 26.619 1.00 10.59 217 GLN B N 1
ATOM 3909 C CA . GLN B 1 217 ? -48.954 -26.677 27.318 1.00 10.12 217 GLN B CA 1
ATOM 3910 C C . GLN B 1 217 ? -49.047 -28.201 27.277 1.00 9.61 217 GLN B C 1
ATOM 3911 O O . GLN B 1 217 ? -48.072 -28.874 26.950 1.00 9.76 217 GLN B O 1
ATOM 3917 N N . THR B 1 218 ? -50.222 -28.740 27.600 1.00 9.75 218 THR B N 1
ATOM 3918 C CA . THR B 1 218 ? -50.408 -30.188 27.557 1.00 9.76 218 THR B CA 1
ATOM 3919 C C . THR B 1 218 ? -50.121 -30.750 26.171 1.00 9.88 218 THR B C 1
ATOM 3920 O O . THR B 1 218 ? -49.467 -31.791 26.052 1.00 9.25 218 THR B O 1
ATOM 3924 N N . ALA B 1 219 ? -50.538 -30.030 25.125 1.00 9.49 219 ALA B N 1
ATOM 3925 C CA . ALA B 1 219 ? -50.249 -30.478 23.764 1.00 9.81 219 ALA B CA 1
ATOM 3926 C C . ALA B 1 219 ? -48.738 -30.584 23.519 1.00 9.66 219 ALA B C 1
ATOM 3927 O O . ALA B 1 219 ? -48.273 -31.588 22.982 1.00 9.86 219 ALA B O 1
ATOM 3929 N N . THR B 1 220 ? -47.969 -29.577 23.935 1.00 9.89 220 THR B N 1
ATOM 3930 C CA . THR B 1 220 ? -46.512 -29.670 23.768 1.00 10.11 220 THR B CA 1
ATOM 3931 C C . THR B 1 220 ? -45.924 -30.860 24.533 1.00 10.92 220 THR B C 1
ATOM 3932 O O . THR B 1 220 ? -45.031 -31.543 24.036 1.00 12.06 220 THR B O 1
ATOM 3936 N N . LEU B 1 221 ? -46.447 -31.103 25.734 1.00 10.62 221 LEU B N 1
ATOM 3937 C CA . LEU B 1 221 ? -45.918 -32.182 26.586 1.00 11.84 221 LEU B CA 1
ATOM 3938 C C . LEU B 1 221 ? -46.263 -33.552 26.045 1.00 11.81 221 LEU B C 1
ATOM 3939 O O . LEU B 1 221 ? -45.544 -34.518 26.307 1.00 12.29 221 LEU B O 1
ATOM 3944 N N . GLN B 1 222 ? -47.344 -33.632 25.271 1.00 11.20 222 GLN B N 1
ATOM 3945 C CA . GLN B 1 222 ? -47.776 -34.878 24.643 1.00 12.73 222 GLN B CA 1
ATOM 3946 C C . GLN B 1 222 ? -47.214 -35.030 23.221 1.00 12.19 222 GLN B C 1
ATOM 3947 O O . GLN B 1 222 ? -47.534 -35.996 22.524 1.00 13.16 222 GLN B O 1
ATOM 3953 N N . GLY B 1 223 ? -46.391 -34.062 22.815 1.00 12.50 223 GLY B N 1
ATOM 3954 C CA . GLY B 1 223 ? -45.664 -34.108 21.546 1.00 12.81 223 GLY B CA 1
ATOM 3955 C C . GLY B 1 223 ? -46.477 -33.632 20.352 1.00 13.07 223 GLY B C 1
ATOM 3956 O O . GLY B 1 223 ? -46.033 -33.771 19.193 1.00 13.61 223 GLY B O 1
ATOM 3957 N N . ASP B 1 224 ? -47.652 -33.055 20.624 1.00 11.74 224 ASP B N 1
ATOM 3958 C CA . ASP B 1 224 ? -48.566 -32.593 19.577 1.00 11.66 224 ASP B CA 1
ATOM 3959 C C . ASP B 1 224 ? -48.347 -31.105 19.300 1.00 10.71 224 ASP B C 1
ATOM 3960 O O . ASP B 1 224 ? -49.115 -30.250 19.739 1.00 10.31 224 ASP B O 1
ATOM 3965 N N . PHE B 1 225 ? -47.293 -30.805 18.550 1.00 10.27 225 PHE B N 1
ATOM 3966 C CA . PHE B 1 225 ? -46.944 -29.420 18.275 1.00 10.11 225 PHE B CA 1
ATOM 3967 C C . PHE B 1 225 ? -47.838 -28.734 17.246 1.00 10.13 225 PHE B C 1
ATOM 3968 O O . PHE B 1 225 ? -47.903 -27.505 17.233 1.00 10.84 225 PHE B O 1
ATOM 3976 N N . ARG B 1 226 ? -48.530 -29.512 16.419 1.00 10.41 226 ARG B N 1
ATOM 3977 C CA . ARG B 1 226 ? -49.526 -28.934 15.514 1.00 10.19 226 ARG B CA 1
ATOM 3978 C C . ARG B 1 226 ? -50.654 -28.310 16.342 1.00 10.44 226 ARG B C 1
ATOM 3979 O O . ARG B 1 226 ? -51.007 -27.145 16.150 1.00 10.62 226 ARG B O 1
ATOM 3987 N N . GLU B 1 227 ? -51.182 -29.081 17.288 1.00 10.36 227 GLU B N 1
ATOM 3988 C CA . GLU B 1 227 ? -52.248 -28.570 18.144 1.00 10.64 227 GLU B CA 1
ATOM 3989 C C . GLU B 1 227 ? -51.760 -27.398 18.994 1.00 10.59 227 GLU B C 1
ATOM 3990 O O . GLU B 1 227 ? -52.455 -26.389 19.141 1.00 11.04 227 GLU B O 1
ATOM 3996 N N . ALA B 1 228 ? -50.547 -27.511 19.534 1.00 10.28 228 ALA B N 1
ATOM 3997 C CA . ALA B 1 228 ? -50.014 -26.436 20.372 1.00 10.38 228 ALA B CA 1
ATOM 3998 C C . ALA B 1 228 ? -49.918 -25.129 19.593 1.00 10.11 228 ALA B C 1
ATOM 3999 O O . ALA B 1 228 ? -50.306 -24.075 20.098 1.00 10.34 228 ALA B O 1
ATOM 4001 N N . LEU B 1 229 ? -49.397 -25.194 18.368 1.00 10.32 229 LEU B N 1
ATOM 4002 C CA . LEU B 1 229 ? -49.227 -23.970 17.580 1.00 10.41 229 LEU B CA 1
ATOM 4003 C C . LEU B 1 229 ? -50.574 -23.360 17.183 1.00 10.76 229 LEU B C 1
ATOM 4004 O O . LEU B 1 229 ? -50.718 -22.125 17.146 1.00 10.90 229 LEU B O 1
ATOM 4009 N N . ARG B 1 230 ? -51.557 -24.221 16.933 1.00 10.40 230 ARG B N 1
ATOM 4010 C CA . ARG B 1 230 ? -52.925 -23.751 16.648 1.00 11.30 230 ARG B CA 1
ATOM 4011 C C . ARG B 1 230 ? -53.417 -22.868 17.788 1.00 11.01 230 ARG B C 1
ATOM 4012 O O . ARG B 1 230 ? -53.923 -21.758 17.557 1.00 11.31 230 ARG B O 1
ATOM 4020 N N . ILE B 1 231 ? -53.243 -23.338 19.023 1.00 10.59 231 ILE B N 1
ATOM 4021 C CA . ILE B 1 231 ? -53.679 -22.559 20.181 1.00 11.15 231 ILE B CA 1
ATOM 4022 C C . ILE B 1 231 ? -52.807 -21.303 20.382 1.00 11.50 231 ILE B C 1
ATOM 4023 O O . ILE B 1 231 ? -53.318 -20.214 20.655 1.00 11.77 231 ILE B O 1
ATOM 4028 N N . HIS B 1 232 ? -51.489 -21.440 20.211 1.00 11.58 232 HIS B N 1
ATOM 4029 C CA . HIS 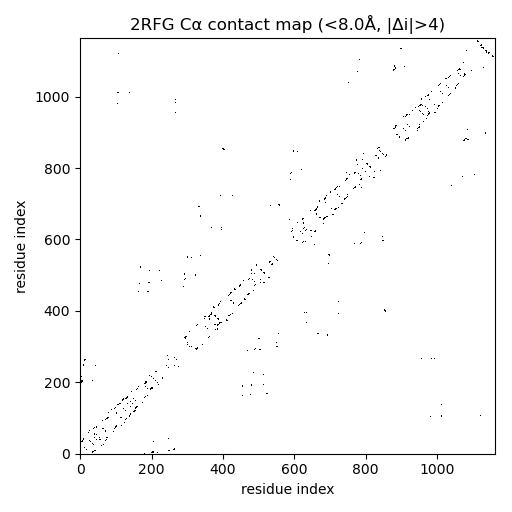B 1 232 ? -50.594 -20.292 20.279 1.00 12.77 232 HIS B CA 1
ATOM 4030 C C . HIS B 1 232 ? -51.051 -19.176 19.337 1.00 12.20 232 HIS B C 1
ATOM 4031 O O . HIS B 1 232 ? -51.070 -18.003 19.704 1.00 12.54 232 HIS B O 1
ATOM 4038 N N . ASP B 1 233 ? -51.409 -19.555 18.116 1.00 12.08 233 ASP B N 1
ATOM 4039 C CA . ASP B 1 233 ? -51.854 -18.574 17.134 1.00 12.64 233 ASP B CA 1
ATOM 4040 C C . ASP B 1 233 ? -53.139 -17.874 17.574 1.00 13.22 233 ASP B C 1
ATOM 4041 O O . ASP B 1 233 ? -53.303 -16.679 17.323 1.00 14.32 233 ASP B O 1
ATOM 4046 N N . LEU B 1 234 ? -54.036 -18.611 18.229 1.00 12.99 234 LEU B N 1
ATOM 4047 C CA . LEU B 1 234 ? -55.262 -18.015 18.776 1.00 13.71 234 LEU B CA 1
ATOM 4048 C C . LEU B 1 234 ? -54.938 -16.994 19.855 1.00 13.88 234 LEU B C 1
ATOM 4049 O O . LEU B 1 234 ? -55.630 -15.979 19.975 1.00 14.18 234 LEU B O 1
ATOM 4054 N N . LEU B 1 235 ? -53.892 -17.266 20.634 1.00 13.15 235 LEU B N 1
ATOM 4055 C CA . LEU B 1 235 ? -53.532 -16.432 21.781 1.00 13.47 235 LEU B CA 1
ATOM 4056 C C . LEU B 1 235 ? -52.594 -15.275 21.449 1.00 14.29 235 LEU B C 1
ATOM 4057 O O . LEU B 1 235 ? -52.361 -14.418 22.303 1.00 14.08 235 LEU B O 1
ATOM 4062 N N . ALA B 1 236 ? -52.064 -15.232 20.230 1.00 14.85 236 ALA B N 1
ATOM 4063 C CA . ALA B 1 236 ? -51.024 -14.244 19.909 1.00 15.80 236 ALA B CA 1
ATOM 4064 C C . ALA B 1 236 ? -51.497 -12.796 20.045 1.00 16.00 236 ALA B C 1
ATOM 4065 O O . ALA B 1 236 ? -50.769 -11.981 20.628 1.00 16.27 236 ALA B O 1
ATOM 4067 N N . PRO B 1 237 ? -52.697 -12.459 19.521 1.00 15.95 237 PRO B N 1
ATOM 4068 C CA . PRO B 1 237 ? -53.210 -11.100 19.749 1.00 15.95 237 PRO B CA 1
ATOM 4069 C C . PRO B 1 237 ? -53.352 -10.747 21.241 1.00 15.92 237 PRO B C 1
ATOM 4070 O O . PRO B 1 237 ? -53.016 -9.623 21.647 1.00 15.39 237 PRO B O 1
ATOM 4074 N N . LEU B 1 238 ? -53.825 -11.697 22.046 1.00 15.60 238 LEU B N 1
ATOM 4075 C CA . LEU B 1 238 ? -53.902 -11.483 23.489 1.00 15.75 238 LEU B CA 1
ATOM 4076 C C . LEU B 1 238 ? -52.517 -11.214 24.077 1.00 15.90 238 LEU B C 1
ATOM 4077 O O . LEU B 1 238 ? -52.342 -10.244 24.840 1.00 16.16 238 LEU B O 1
ATOM 4082 N N . HIS B 1 239 ? -51.533 -12.058 23.748 1.00 15.69 239 HIS B N 1
ATOM 4083 C CA . HIS B 1 239 ? -50.154 -11.842 24.212 1.00 15.63 239 HIS B CA 1
ATOM 4084 C C . HIS B 1 239 ? -49.712 -10.403 23.889 1.00 15.38 239 HIS B C 1
ATOM 4085 O O . HIS B 1 239 ? -49.295 -9.660 24.781 1.00 15.58 239 HIS B O 1
ATOM 4092 N N . GLU B 1 240 ? -49.827 -9.993 22.626 1.00 14.73 240 GLU B N 1
ATOM 4093 C CA . GLU B 1 240 ? -49.368 -8.651 22.249 1.00 14.86 240 GLU B CA 1
ATOM 4094 C C . GLU B 1 240 ? -50.034 -7.565 23.097 1.00 14.55 240 GLU B C 1
ATOM 4095 O O . GLU B 1 240 ? -49.373 -6.627 23.561 1.00 14.83 240 GLU B O 1
ATOM 4101 N N . ALA B 1 241 ? -51.346 -7.673 23.277 1.00 13.80 241 ALA B N 1
ATOM 4102 C CA . ALA B 1 241 ? -52.101 -6.646 23.986 1.00 13.59 241 ALA B CA 1
ATOM 4103 C C . ALA B 1 241 ? -51.766 -6.622 25.480 1.00 13.31 241 ALA B C 1
ATOM 4104 O O . ALA B 1 241 ? -51.717 -5.542 26.084 1.00 12.99 241 ALA B O 1
ATOM 4106 N N . LEU B 1 242 ? -51.518 -7.797 26.068 1.00 13.38 242 LEU B N 1
ATOM 4107 C CA . LEU B 1 242 ? -51.182 -7.886 27.496 1.00 13.17 242 LEU B CA 1
ATOM 4108 C C . LEU B 1 242 ? -49.796 -7.340 27.809 1.00 13.51 242 LEU B C 1
ATOM 4109 O O . LEU B 1 242 ? -49.505 -7.022 28.974 1.00 13.28 242 LEU B O 1
ATOM 4114 N N . PHE B 1 243 ? -48.932 -7.240 26.792 1.00 13.75 243 PHE B N 1
ATOM 4115 C CA A PHE B 1 243 ? -47.559 -6.784 27.011 0.50 14.22 243 PHE B CA 1
ATOM 4116 C CA B PHE B 1 243 ? -47.546 -6.817 27.000 0.50 14.29 243 PHE B CA 1
ATOM 4117 C C . PHE B 1 243 ? -47.213 -5.470 26.342 1.00 14.10 243 PHE B C 1
ATOM 4118 O O . PHE B 1 243 ? -46.078 -4.991 26.454 1.00 15.39 243 PHE B O 1
ATOM 4133 N N . ARG B 1 244 ? -48.190 -4.864 25.676 1.00 13.59 244 ARG B N 1
ATOM 4134 C CA . ARG B 1 244 ? -47.955 -3.617 24.953 1.00 12.92 244 ARG B CA 1
ATOM 4135 C C . ARG B 1 244 ? -47.444 -2.506 25.870 1.00 12.94 244 ARG B C 1
ATOM 4136 O O . ARG B 1 244 ? -46.470 -1.819 25.537 1.00 14.57 244 ARG B O 1
ATOM 4144 N N . GLU B 1 245 ? -48.129 -2.313 26.993 1.00 11.63 245 GLU B N 1
ATOM 4145 C CA . GLU B 1 245 ? -47.687 -1.405 28.056 1.00 11.46 245 GLU B CA 1
ATOM 4146 C C . GLU B 1 245 ? -47.074 -2.261 29.174 1.00 11.32 245 GLU B C 1
ATOM 4147 O O . GLU B 1 245 ? -47.313 -3.471 29.232 1.00 11.36 245 GLU B O 1
ATOM 4153 N N . PRO B 1 246 ? -46.236 -1.666 30.047 1.00 11.34 246 PRO B N 1
ATOM 4154 C CA . PRO B 1 246 ? -45.569 -2.494 31.051 1.00 11.56 246 PRO B CA 1
ATOM 4155 C C . PRO B 1 246 ? -46.490 -3.355 31.937 1.00 11.18 246 PRO B C 1
ATOM 4156 O O . PRO B 1 246 ? -47.367 -2.854 32.658 1.00 11.39 246 PRO B O 1
ATOM 4160 N N . SER B 1 247 ? -46.276 -4.667 31.855 1.00 11.07 247 SER B N 1
ATOM 4161 C CA . SER B 1 247 ? -47.005 -5.654 32.651 1.00 10.99 247 SER B CA 1
ATOM 4162 C C . SER B 1 247 ? -46.690 -5.423 34.143 1.00 11.15 247 SER B C 1
ATOM 4163 O O . SER B 1 247 ? -45.558 -5.046 34.476 1.00 11.41 247 SER B O 1
ATOM 4166 N N . PRO B 1 248 ? -47.647 -5.710 35.050 1.00 10.78 248 PRO B N 1
ATOM 4167 C CA . PRO B 1 248 ? -48.951 -6.345 34.853 1.00 10.82 248 PRO B CA 1
ATOM 4168 C C . PRO B 1 248 ? -50.157 -5.436 34.603 1.00 10.57 248 PRO B C 1
ATOM 4169 O O . PRO B 1 248 ? -51.283 -5.864 34.863 1.00 11.01 248 PRO B O 1
ATOM 4173 N N . ALA B 1 249 ? -49.955 -4.223 34.088 1.00 10.38 249 ALA B N 1
ATOM 4174 C CA . ALA B 1 249 ? -51.103 -3.345 33.821 1.00 10.23 249 ALA B CA 1
ATOM 4175 C C . ALA B 1 249 ? -52.144 -4.057 32.946 1.00 10.21 249 ALA B C 1
ATOM 4176 O O . ALA B 1 249 ? -53.347 -4.010 33.224 1.00 11.01 249 ALA B O 1
ATOM 4178 N N . GLY B 1 250 ? -51.665 -4.725 31.897 1.00 10.13 250 GLY B N 1
ATOM 4179 C CA . GLY B 1 250 ? -52.540 -5.435 30.959 1.00 9.70 250 GLY B CA 1
ATOM 4180 C C . GLY B 1 250 ? -53.300 -6.583 31.584 1.00 9.61 250 GLY B C 1
ATOM 4181 O O . GLY B 1 250 ? -54.530 -6.668 31.452 1.00 10.22 250 GLY B O 1
ATOM 4182 N N . ALA B 1 251 ? -52.581 -7.463 32.281 1.00 9.70 251 ALA B N 1
ATOM 4183 C CA . ALA B 1 251 ? -53.218 -8.624 32.888 1.00 10.05 251 ALA B CA 1
ATOM 4184 C C . ALA B 1 251 ? -54.228 -8.197 33.942 1.00 10.01 251 ALA B C 1
ATOM 4185 O O . ALA B 1 251 ? -55.311 -8.780 34.044 1.00 10.53 251 ALA B O 1
ATOM 4187 N N . LYS B 1 252 ? -53.893 -7.165 34.714 1.00 10.34 252 LYS B N 1
ATOM 4188 C CA . LYS B 1 252 ? -54.806 -6.701 35.761 1.00 10.55 252 LYS B CA 1
ATOM 4189 C C . LYS B 1 252 ? -56.091 -6.147 35.148 1.00 10.57 252 LYS B C 1
ATOM 4190 O O . LYS B 1 252 ? -57.182 -6.440 35.632 1.00 10.98 252 LYS B O 1
ATOM 4196 N N . TYR B 1 253 ? -55.958 -5.366 34.078 1.00 10.46 253 TYR B N 1
ATOM 4197 C CA . TYR B 1 253 ? -57.140 -4.839 33.402 1.00 10.92 253 TYR B CA 1
ATOM 4198 C C . TYR B 1 253 ? -57.968 -5.974 32.796 1.00 10.81 253 TYR B C 1
ATOM 4199 O O . TYR B 1 253 ? -59.196 -6.009 32.954 1.00 11.21 253 TYR B O 1
ATOM 4208 N N . ALA B 1 254 ? -57.303 -6.905 32.112 1.00 10.38 254 ALA B N 1
ATOM 4209 C CA . ALA B 1 254 ? -57.999 -8.064 31.533 1.00 10.69 254 ALA B CA 1
ATOM 4210 C C . ALA B 1 254 ? -58.782 -8.861 32.590 1.00 11.11 254 ALA B C 1
ATOM 4211 O O . ALA B 1 254 ? -59.947 -9.216 32.381 1.00 11.41 254 ALA B O 1
ATOM 4213 N N . ALA B 1 255 ? -58.157 -9.109 33.743 1.00 11.54 255 ALA B N 1
ATOM 4214 C CA . ALA B 1 255 ? -58.825 -9.829 34.825 1.00 12.02 255 ALA B CA 1
ATOM 4215 C C . ALA B 1 255 ? -60.043 -9.057 35.325 1.00 12.17 255 ALA B C 1
ATOM 4216 O O . ALA B 1 255 ? -61.061 -9.661 35.672 1.00 12.38 255 ALA B O 1
ATOM 4218 N N . SER B 1 256 ? -59.951 -7.726 35.343 1.00 12.26 256 SER B N 1
ATOM 4219 C CA . SER B 1 256 ? -61.094 -6.903 35.748 1.00 12.68 256 SER B CA 1
ATOM 4220 C C . SER B 1 256 ? -62.281 -7.071 34.789 1.00 13.02 256 SER B C 1
ATOM 4221 O O . SER B 1 256 ? -63.438 -7.119 35.221 1.00 12.87 256 SER B O 1
ATOM 4224 N N . LEU B 1 257 ? -61.988 -7.197 33.494 1.00 13.22 257 LEU B N 1
ATOM 4225 C CA . LEU B 1 257 ? -63.035 -7.429 32.491 1.00 13.74 257 LEU B CA 1
ATOM 4226 C C . LEU B 1 257 ? -63.749 -8.763 32.710 1.00 13.73 257 LEU B C 1
ATOM 4227 O O . LEU B 1 257 ? -64.938 -8.893 32.406 1.00 14.25 257 LEU B O 1
ATOM 4232 N N . LEU B 1 258 ? -63.018 -9.745 33.238 1.00 13.99 258 LEU B N 1
ATOM 4233 C CA . LEU B 1 258 ? -63.578 -11.054 33.583 1.00 13.98 258 LEU B CA 1
ATOM 4234 C C . LEU B 1 258 ? -64.292 -11.067 34.938 1.00 13.99 258 LEU B C 1
ATOM 4235 O O . LEU B 1 258 ? -64.805 -12.111 35.358 1.00 14.62 258 LEU B O 1
ATOM 4240 N N . GLY B 1 259 ? -64.311 -9.924 35.622 1.00 13.81 259 GLY B N 1
ATOM 4241 C CA . GLY B 1 259 ? -64.979 -9.792 36.916 1.00 13.86 259 GLY B CA 1
ATOM 4242 C C . GLY B 1 259 ? -64.217 -10.387 38.082 1.00 14.11 259 GLY B C 1
ATOM 4243 O O . GLY B 1 259 ? -64.793 -10.632 39.142 1.00 14.93 259 GLY B O 1
ATOM 4244 N N . LEU B 1 260 ? -62.919 -10.610 37.898 1.00 13.44 260 LEU B N 1
ATOM 4245 C CA . LEU B 1 260 ? -62.104 -11.286 38.913 1.00 13.40 260 LEU B CA 1
ATOM 4246 C C . LEU B 1 260 ? -61.511 -10.366 39.976 1.00 13.58 260 LEU B C 1
ATOM 4247 O O . LEU B 1 260 ? -61.230 -10.803 41.099 1.00 14.16 260 LEU B O 1
ATOM 4252 N N . CYS B 1 261 ? -61.301 -9.100 39.619 1.00 13.51 261 CYS B N 1
ATOM 4253 C CA . CYS B 1 261 ? -60.636 -8.144 40.504 1.00 13.48 261 CYS B CA 1
ATOM 4254 C C . CYS B 1 261 ? -60.732 -6.738 39.939 1.00 13.13 261 CYS B C 1
ATOM 4255 O O . CYS B 1 261 ? -61.222 -6.539 38.828 1.00 13.39 261 CYS B O 1
ATOM 4258 N N . ASN B 1 262 ? -60.262 -5.771 40.715 1.00 12.84 262 ASN B N 1
ATOM 4259 C CA . ASN B 1 262 ? -60.119 -4.399 40.246 1.00 12.77 262 ASN B CA 1
ATOM 4260 C C . ASN B 1 262 ? -58.915 -4.262 39.308 1.00 12.32 262 ASN B C 1
ATOM 4261 O O . ASN B 1 262 ? -57.960 -5.037 39.395 1.00 12.02 262 ASN B O 1
ATOM 4266 N N . GLU B 1 263 ? -58.968 -3.271 38.420 1.00 12.08 263 GLU B N 1
ATOM 4267 C CA A GLU B 1 263 ? -57.923 -3.060 37.414 0.50 11.97 263 GLU B CA 1
ATOM 4268 C CA B GLU B 1 263 ? -57.923 -3.071 37.418 0.50 12.15 263 GLU B CA 1
ATOM 4269 C C . GLU B 1 263 ? -56.643 -2.442 37.982 1.00 12.13 263 GLU B C 1
ATOM 4270 O O . GLU B 1 263 ? -55.588 -2.479 37.334 1.00 12.38 263 GLU B O 1
ATOM 4281 N N . GLU B 1 264 ? -56.734 -1.874 39.182 1.00 12.36 264 GLU B N 1
ATOM 4282 C CA . GLU B 1 264 ? -55.636 -1.087 39.759 1.00 13.25 264 GLU B CA 1
ATOM 4283 C C . GLU B 1 264 ? -54.338 -1.853 40.020 1.00 12.45 264 GLU B C 1
ATOM 4284 O O . GLU B 1 264 ? -54.332 -3.001 40.498 1.00 11.96 264 GLU B O 1
ATOM 4290 N N . CYS B 1 265 ? -53.238 -1.182 39.691 1.00 11.58 265 CYS B N 1
ATOM 4291 C CA . CYS B 1 265 ? -51.897 -1.596 40.068 1.00 11.43 265 CYS B CA 1
ATOM 4292 C C . CYS B 1 265 ? -51.227 -0.464 40.841 1.00 11.14 265 CYS B C 1
ATOM 4293 O O . CYS B 1 265 ? -51.690 0.679 40.806 1.00 11.75 265 CYS B O 1
ATOM 4296 N N . ARG B 1 266 ? -50.132 -0.788 41.525 1.00 11.02 266 ARG B N 1
ATOM 4297 C CA . ARG B 1 266 ? -49.380 0.203 42.287 1.00 10.96 266 ARG B CA 1
ATOM 4298 C C . ARG B 1 266 ? -48.291 0.852 41.447 1.00 10.63 266 ARG B C 1
ATOM 4299 O O . ARG B 1 266 ? -47.634 0.185 40.633 1.00 10.70 266 ARG B O 1
ATOM 4307 N N . LEU B 1 267 ? -48.099 2.157 41.639 1.00 10.39 267 LEU B N 1
ATOM 4308 C CA . LEU B 1 267 ? -46.981 2.841 40.985 1.00 10.68 267 LEU B CA 1
ATOM 4309 C C . LEU B 1 267 ? -45.683 2.077 41.250 1.00 10.65 267 LEU B C 1
ATOM 4310 O O . LEU B 1 267 ? -45.476 1.583 42.361 1.00 10.95 267 LEU B O 1
ATOM 4315 N N . PRO B 1 268 ? -44.787 1.996 40.246 1.00 10.61 268 PRO B N 1
ATOM 4316 C CA . PRO B 1 268 ? -44.775 2.718 38.965 1.00 10.66 268 PRO B CA 1
ATOM 4317 C C . PRO B 1 268 ? -45.564 2.083 37.815 1.00 10.56 268 PRO B C 1
ATOM 4318 O O . PRO B 1 268 ? -45.460 2.551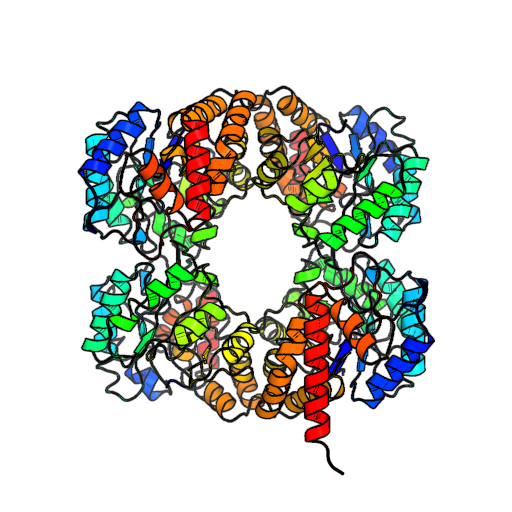 36.683 1.00 10.99 268 PRO B O 1
ATOM 4322 N N . ILE B 1 269 ? -46.322 1.020 38.089 1.00 10.68 269 ILE B N 1
ATOM 4323 C CA . ILE B 1 269 ? -47.269 0.514 37.098 1.00 10.82 269 ILE B CA 1
ATOM 4324 C C . ILE B 1 269 ? -48.411 1.531 37.016 1.00 10.93 269 ILE B C 1
ATOM 4325 O O . ILE B 1 269 ? -48.880 2.022 38.050 1.00 11.80 269 ILE B O 1
ATOM 4330 N N . VAL B 1 270 ? -48.810 1.888 35.795 1.00 10.61 270 VAL B N 1
ATOM 4331 C CA . VAL B 1 270 ? -49.782 2.962 35.585 1.00 10.79 270 VAL B CA 1
ATOM 4332 C C . VAL B 1 270 ? -50.984 2.455 34.793 1.00 10.79 270 VAL B C 1
ATOM 4333 O O . VAL B 1 270 ? -50.887 1.425 34.115 1.00 10.71 270 VAL B O 1
ATOM 4337 N N . PRO B 1 271 ? -52.118 3.175 34.872 1.00 10.85 271 PRO B N 1
ATOM 4338 C CA . PRO B 1 271 ? -53.292 2.770 34.098 1.00 11.06 271 PRO B CA 1
ATOM 4339 C C . PRO B 1 271 ? -53.005 2.677 32.602 1.00 11.03 271 PRO B C 1
ATOM 4340 O O . PRO B 1 271 ? -52.174 3.424 32.065 1.00 11.45 271 PRO B O 1
ATOM 4344 N N . LEU B 1 272 ? -53.704 1.764 31.941 1.00 10.86 272 LEU B N 1
ATOM 4345 C CA . LEU B 1 272 ? -53.588 1.599 30.495 1.00 11.51 272 LEU B CA 1
ATOM 4346 C C . LEU B 1 272 ? -54.187 2.776 29.730 1.00 11.73 272 LEU B C 1
ATOM 4347 O O . LEU B 1 272 ? -55.070 3.483 30.233 1.00 12.03 272 LEU B O 1
ATOM 4352 N N . SER B 1 273 ? -53.721 2.964 28.499 1.00 11.79 273 SER B N 1
ATOM 4353 C CA . SER B 1 273 ? -54.364 3.915 27.589 1.00 12.60 273 SER B CA 1
ATOM 4354 C C . SER B 1 273 ? -55.731 3.374 27.179 1.00 13.02 273 SER B C 1
ATOM 4355 O O . SER B 1 273 ? -55.992 2.164 27.270 1.00 12.52 273 SER B O 1
ATOM 4358 N N . GLU B 1 274 ? -56.613 4.257 26.728 1.00 13.66 274 GLU B N 1
ATOM 4359 C CA . GLU B 1 274 ? -57.927 3.808 26.278 1.00 14.25 274 GLU B CA 1
ATOM 4360 C C . GLU B 1 274 ? -57.820 2.877 25.072 1.00 14.05 274 GLU B C 1
ATOM 4361 O O . GLU B 1 274 ? -58.610 1.943 24.945 1.00 14.00 274 GLU B O 1
ATOM 4367 N N . GLN B 1 275 ? -56.841 3.125 24.201 1.00 13.92 275 GLN B N 1
ATOM 4368 C CA . GLN B 1 275 ? -56.605 2.242 23.059 1.00 14.29 275 GLN B CA 1
ATOM 4369 C C . GLN B 1 275 ? -56.228 0.820 23.494 1.00 13.95 275 GLN B C 1
ATOM 4370 O O . GLN B 1 275 ? -56.781 -0.160 22.979 1.00 14.05 275 GLN B O 1
ATOM 4376 N N . THR B 1 276 ? -55.300 0.700 24.444 1.00 13.11 276 THR B N 1
ATOM 4377 C CA . THR B 1 276 ? -54.915 -0.633 24.924 1.00 12.78 276 THR B CA 1
ATOM 4378 C C . THR B 1 276 ? -56.089 -1.353 25.596 1.00 12.58 276 THR B C 1
ATOM 4379 O O . THR B 1 276 ? -56.318 -2.541 25.348 1.00 12.37 276 THR B O 1
ATOM 4383 N N . LYS B 1 277 ? -56.837 -0.634 26.430 1.00 12.67 277 LYS B N 1
ATOM 4384 C CA . LYS B 1 277 ? -58.031 -1.191 27.062 1.00 13.07 277 LYS B CA 1
ATOM 4385 C C . LYS B 1 277 ? -59.018 -1.727 26.019 1.00 13.38 277 LYS B C 1
ATOM 4386 O O . LYS B 1 277 ? -59.501 -2.862 26.139 1.00 13.16 277 LYS B O 1
ATOM 4392 N N . SER B 1 278 ? -59.302 -0.908 25.002 1.00 13.91 278 SER B N 1
ATOM 4393 C CA . SER B 1 278 ? -60.199 -1.299 23.907 1.00 14.45 278 SER B CA 1
ATOM 4394 C C . SER B 1 278 ? -59.746 -2.572 23.196 1.00 14.52 278 SER B C 1
ATOM 4395 O O . SER B 1 278 ? -60.540 -3.488 22.984 1.00 14.21 278 SER B O 1
ATOM 4398 N N . ASP B 1 279 ? -58.465 -2.623 22.838 1.00 14.00 279 ASP B N 1
ATOM 4399 C CA . ASP B 1 279 ? -57.894 -3.791 22.179 1.00 14.36 279 ASP B CA 1
ATOM 4400 C C . ASP B 1 279 ? -57.991 -5.046 23.039 1.00 14.09 279 ASP B C 1
ATOM 4401 O O . ASP B 1 279 ? -58.381 -6.101 22.541 1.00 14.22 279 ASP B O 1
ATOM 4406 N N . ILE B 1 280 ? -57.662 -4.935 24.327 1.00 13.58 280 ILE B N 1
ATOM 4407 C CA . ILE B 1 280 ? -57.813 -6.075 25.232 1.00 13.33 280 ILE B CA 1
ATOM 4408 C C . ILE B 1 280 ? -59.261 -6.551 25.303 1.00 13.82 280 ILE B C 1
ATOM 4409 O O . ILE B 1 280 ? -59.529 -7.753 25.215 1.00 13.29 280 ILE B O 1
ATOM 4414 N N . LYS B 1 281 ? -60.188 -5.609 25.451 1.00 14.38 281 LYS B N 1
ATOM 4415 C CA . LYS B 1 281 ? -61.613 -5.943 25.548 1.00 15.47 281 LYS B CA 1
ATOM 4416 C C . LYS B 1 281 ? -62.118 -6.666 24.307 1.00 15.61 281 LYS B C 1
ATOM 4417 O O . LYS B 1 281 ? -62.829 -7.663 24.413 1.00 15.82 281 LYS B O 1
ATOM 4423 N N . ASN B 1 282 ? -61.746 -6.157 23.138 1.00 15.61 282 ASN B N 1
ATOM 4424 C CA . ASN B 1 282 ? -62.187 -6.758 21.887 1.00 16.03 282 ASN B CA 1
ATOM 4425 C C . ASN B 1 282 ? -61.613 -8.162 21.691 1.00 15.57 282 ASN B C 1
ATOM 4426 O O . ASN B 1 282 ? -62.318 -9.076 21.253 1.00 14.91 282 ASN B O 1
ATOM 4431 N N . ILE B 1 283 ? -60.346 -8.344 22.052 1.00 14.89 283 ILE B N 1
ATOM 4432 C CA . ILE B 1 283 ? -59.713 -9.663 21.981 1.00 14.84 283 ILE B CA 1
ATOM 4433 C C . ILE B 1 283 ? -60.381 -10.677 22.926 1.00 14.74 283 ILE B C 1
ATOM 4434 O O . ILE B 1 283 ? -60.667 -11.812 22.528 1.00 14.30 283 ILE B O 1
ATOM 4439 N N . ILE B 1 284 ? -60.631 -10.268 24.169 1.00 14.10 284 ILE B N 1
ATOM 4440 C CA . ILE B 1 284 ? -61.299 -11.147 25.129 1.00 14.73 284 ILE B CA 1
ATOM 4441 C C . ILE B 1 284 ? -62.713 -11.499 24.656 1.00 14.69 284 ILE B C 1
ATOM 4442 O O . ILE B 1 284 ? -63.105 -12.666 24.695 1.00 14.01 284 ILE B O 1
ATOM 4447 N N . ASN B 1 285 ? -63.451 -10.500 24.185 1.00 14.66 285 ASN B N 1
ATOM 4448 C CA . ASN B 1 285 ? -64.793 -10.744 23.660 1.00 15.41 285 ASN B CA 1
ATOM 4449 C C . ASN B 1 285 ? -64.765 -11.736 22.495 1.00 15.82 285 ASN B C 1
ATOM 4450 O O . ASN B 1 285 ? -65.650 -12.591 22.381 1.00 15.62 285 ASN B O 1
ATOM 4455 N N . GLU B 1 286 ? -63.744 -11.639 21.647 1.00 15.99 286 GLU B N 1
ATOM 4456 C CA . GLU B 1 286 ? -63.626 -12.543 20.499 1.00 16.57 286 GLU B CA 1
ATOM 4457 C C . GLU B 1 286 ? -63.305 -13.983 20.914 1.00 16.08 286 GLU B C 1
ATOM 4458 O O . GLU B 1 286 ? -63.887 -14.938 20.385 1.00 15.30 286 GLU B O 1
ATOM 4464 N N . LEU B 1 287 ? -62.395 -14.145 21.870 1.00 15.30 287 LEU B N 1
ATOM 4465 C CA . LEU B 1 287 ? -62.100 -15.464 22.414 1.00 15.04 287 LEU B CA 1
ATOM 4466 C C . LEU B 1 287 ? -63.344 -16.099 23.033 1.00 14.95 287 LEU B C 1
ATOM 4467 O O . LEU B 1 287 ? -63.571 -17.300 22.868 1.00 14.51 287 LEU B O 1
ATOM 4472 N N . TYR B 1 288 ? -64.151 -15.299 23.727 1.00 14.99 288 TYR B N 1
ATOM 4473 C CA . TYR B 1 288 ? -65.386 -15.824 24.304 1.00 15.69 288 TYR B CA 1
ATOM 4474 C C . TYR B 1 288 ? -66.439 -16.149 23.261 1.00 15.54 288 TYR B C 1
ATOM 4475 O O . TYR B 1 288 ? -67.119 -17.162 23.386 1.00 15.08 288 TYR B O 1
ATOM 4484 N N . ARG B 1 289 ? -66.548 -15.313 22.228 1.00 15.51 289 ARG B N 1
ATOM 4485 C CA . ARG B 1 289 ? -67.432 -15.604 21.093 1.00 16.38 289 ARG B CA 1
ATOM 4486 C C . ARG B 1 289 ? -67.097 -16.956 20.471 1.00 16.62 289 ARG B C 1
ATOM 4487 O O . ARG B 1 289 ? -67.995 -17.764 20.199 1.00 16.10 289 ARG B O 1
ATOM 4495 N N . LEU B 1 290 ? -65.807 -17.186 20.240 1.00 17.03 290 LEU B N 1
ATOM 4496 C CA . LEU B 1 290 ? -65.321 -18.420 19.623 1.00 17.76 290 LEU B CA 1
ATOM 4497 C C . LEU B 1 290 ? -65.583 -19.640 20.504 1.00 18.04 290 LEU B C 1
ATOM 4498 O O . LEU B 1 290 ? -66.017 -20.683 20.008 1.00 17.63 290 LEU B O 1
ATOM 4503 N N . GLU B 1 291 ? -65.341 -19.497 21.805 1.00 18.29 291 GLU B N 1
ATOM 4504 C CA . GLU B 1 291 ? -65.568 -20.578 22.763 1.00 19.29 291 GLU B CA 1
ATOM 4505 C C . GLU B 1 291 ? -67.053 -20.954 22.810 1.00 18.49 291 GLU B C 1
ATOM 4506 O O . GLU B 1 291 ? -67.396 -22.144 22.779 1.00 18.07 291 GLU B O 1
ATOM 4512 N N . HIS B 1 292 ? -67.925 -19.948 22.857 1.00 18.11 292 HIS B N 1
ATOM 4513 C CA . HIS B 1 292 ? -69.366 -20.204 22.917 1.00 18.77 292 HIS B CA 1
ATOM 4514 C C . HIS B 1 292 ? -69.878 -20.839 21.627 1.00 18.60 292 HIS B C 1
ATOM 4515 O O . HIS B 1 292 ? -70.775 -21.684 21.662 1.00 18.03 292 HIS B O 1
ATOM 4522 N N . HIS B 1 293 ? -69.299 -20.444 20.495 1.00 18.68 293 HIS B N 1
ATOM 4523 C CA . HIS B 1 293 ? -69.700 -21.007 19.205 1.00 19.30 293 HIS B CA 1
ATOM 4524 C C . HIS B 1 293 ? -69.300 -22.476 19.068 1.00 19.68 293 HIS B C 1
ATOM 4525 O O . HIS B 1 293 ? -70.047 -23.274 18.501 1.00 18.58 293 HIS B O 1
ATOM 4532 N N . HIS B 1 294 ? -68.134 -22.832 19.603 1.00 20.36 294 HIS B N 1
ATOM 4533 C CA . HIS B 1 294 ? -67.573 -24.169 19.416 1.00 22.01 294 HIS B CA 1
ATOM 4534 C C . HIS B 1 294 ? -67.951 -25.186 20.490 1.00 22.38 294 HIS B C 1
ATOM 4535 O O . HIS B 1 294 ? -67.841 -26.391 20.263 1.00 22.58 294 HIS B O 1
ATOM 4542 N N . HIS B 1 295 ? -68.408 -24.706 21.644 1.00 23.29 295 HIS B N 1
ATOM 4543 C CA . HIS B 1 295 ? -68.740 -25.581 22.766 1.00 24.64 295 HIS B CA 1
ATOM 4544 C C . HIS B 1 295 ? -70.024 -26.369 22.528 1.00 25.04 295 HIS B C 1
ATOM 4545 O O . HIS B 1 295 ? -70.998 -25.834 22.009 1.00 24.86 295 HIS B O 1
ATOM 4552 N N . HIS B 1 296 ? -70.011 -27.641 22.920 1.00 25.73 296 HIS B N 1
ATOM 4553 C CA . HIS B 1 296 ? -71.217 -28.469 22.921 1.00 26.74 296 HIS B CA 1
ATOM 4554 C C . HIS B 1 296 ? -71.096 -29.633 23.902 1.00 27.31 296 HIS B C 1
ATOM 4555 O O . HIS B 1 296 ? -70.016 -30.202 24.076 1.00 27.66 296 HIS B O 1
ATOM 4562 N N . HIS B 1 297 ? -72.215 -29.970 24.539 1.00 28.30 297 HIS B N 1
ATOM 4563 C CA . HIS B 1 297 ? -72.296 -31.136 25.418 1.00 29.10 297 HIS B CA 1
ATOM 4564 C C . HIS B 1 297 ? -73.634 -31.851 25.251 1.00 29.26 297 HIS B C 1
ATOM 4565 O O . HIS B 1 297 ? -74.619 -31.251 24.811 1.00 29.50 297 HIS B O 1
ATOM 4572 N N . MET C 1 1 ? -25.989 24.044 45.278 1.00 31.40 1 MET C N 1
ATOM 4573 C CA . MET C 1 1 ? -24.967 23.515 44.330 1.00 30.95 1 MET C CA 1
ATOM 4574 C C . MET C 1 1 ? -25.697 22.972 43.074 1.00 28.61 1 MET C C 1
ATOM 4575 O O . MET C 1 1 ? -26.506 23.715 42.491 1.00 29.52 1 MET C O 1
ATOM 4580 N N . PHE C 1 2 ? -25.468 21.733 42.617 1.00 25.41 2 PHE C N 1
ATOM 4581 C CA . PHE C 1 2 ? -24.532 20.734 43.153 1.00 22.42 2 PHE C CA 1
ATOM 4582 C C . PHE C 1 2 ? -23.450 20.487 42.102 1.00 20.69 2 PHE C C 1
ATOM 4583 O O . PHE C 1 2 ? -23.764 20.181 40.956 1.00 21.17 2 PHE C O 1
ATOM 4591 N N . ARG C 1 3 ? -22.184 20.656 42.491 1.00 18.77 3 ARG C N 1
ATOM 4592 C CA . ARG C 1 3 ? -21.074 20.776 41.532 1.00 17.84 3 ARG C CA 1
ATOM 4593 C C . ARG C 1 3 ? -19.800 20.083 42.004 1.00 15.89 3 ARG C C 1
ATOM 4594 O O . ARG C 1 3 ? -19.545 19.962 43.206 1.00 15.97 3 ARG C O 1
ATOM 4602 N N . GLY C 1 4 ? -18.994 19.640 41.045 1.00 13.12 4 GLY C N 1
ATOM 4603 C CA . GLY C 1 4 ? -17.661 19.111 41.329 1.00 12.43 4 GLY C CA 1
ATOM 4604 C C . GLY C 1 4 ? -17.626 17.656 41.755 1.00 12.26 4 GLY C C 1
ATOM 4605 O O . GLY C 1 4 ? -18.414 16.832 41.284 1.00 12.04 4 GLY C O 1
ATOM 4606 N N . SER C 1 5 ? -16.689 17.352 42.649 1.00 12.06 5 SER C N 1
ATOM 4607 C CA . SER C 1 5 ? -16.405 15.983 43.070 1.00 11.96 5 SER C CA 1
ATOM 4608 C C . SER C 1 5 ? -17.308 15.591 44.235 1.00 12.06 5 SER C C 1
ATOM 4609 O O . SER C 1 5 ? -17.058 15.984 45.383 1.00 11.87 5 SER C O 1
ATOM 4612 N N . LEU C 1 6 ? -18.350 14.817 43.937 1.00 11.33 6 LEU C N 1
ATOM 4613 C CA . LEU C 1 6 ? -19.340 14.392 44.927 1.00 11.56 6 LEU C CA 1
ATOM 4614 C C . LEU C 1 6 ? -19.163 12.895 45.141 1.00 11.60 6 LEU C C 1
ATOM 4615 O O . LEU C 1 6 ? -19.330 12.110 44.215 1.00 12.32 6 LEU C O 1
ATOM 4620 N N . ILE C 1 7 ? -18.781 12.499 46.349 1.00 10.88 7 ILE C N 1
ATOM 4621 C CA . ILE C 1 7 ? -18.331 11.117 46.560 1.00 10.99 7 ILE C CA 1
ATOM 4622 C C . ILE C 1 7 ? -19.502 10.148 46.765 1.00 10.78 7 ILE C C 1
ATOM 4623 O O . ILE C 1 7 ? -20.295 10.317 47.696 1.00 10.80 7 ILE C O 1
ATOM 4628 N N . ALA C 1 8 ? -19.592 9.133 45.897 1.00 10.96 8 ALA C N 1
ATOM 4629 C CA . ALA C 1 8 ? -20.550 8.043 46.062 1.00 10.79 8 ALA C CA 1
ATOM 4630 C C . ALA C 1 8 ? -19.997 7.132 47.150 1.00 10.89 8 ALA C C 1
ATOM 4631 O O . ALA C 1 8 ? -19.281 6.166 46.861 1.00 11.41 8 ALA C O 1
ATOM 4633 N N . MET C 1 9 ? -20.316 7.462 48.401 1.00 10.68 9 MET C N 1
ATOM 4634 C CA . MET C 1 9 ? -19.640 6.839 49.543 1.00 11.05 9 MET C CA 1
ATOM 4635 C C . MET C 1 9 ? -19.845 5.343 49.682 1.00 10.35 9 MET C C 1
ATOM 4636 O O . MET C 1 9 ? -20.972 4.836 49.608 1.00 10.99 9 MET C O 1
ATOM 4641 N N . ILE C 1 10 ? -18.745 4.639 49.941 1.00 10.54 10 ILE C N 1
ATOM 4642 C CA . ILE C 1 10 ? -18.842 3.278 50.451 1.00 10.90 10 ILE C CA 1
ATOM 4643 C C . ILE C 1 10 ? -19.444 3.270 51.871 1.00 10.94 10 ILE C C 1
ATOM 4644 O O . ILE C 1 10 ? -19.338 4.271 52.603 1.00 11.57 10 ILE C O 1
ATOM 4649 N N . THR C 1 11 ? -20.071 2.146 52.227 1.00 10.30 11 THR C N 1
ATOM 4650 C CA . THR C 1 11 ? -20.556 1.907 53.596 1.00 10.98 11 THR C CA 1
ATOM 4651 C C . THR C 1 11 ? -19.676 0.855 54.244 1.00 11.49 11 THR C C 1
ATOM 4652 O O . THR C 1 11 ? -19.673 -0.290 53.813 1.00 11.35 11 THR C O 1
ATOM 4656 N N . PRO C 1 12 ? -18.909 1.241 55.278 1.00 11.75 12 PRO C N 1
ATOM 4657 C CA . PRO C 1 12 ? -18.038 0.264 55.945 1.00 11.51 12 PRO C CA 1
ATOM 4658 C C . PRO C 1 12 ? -18.818 -0.686 56.843 1.00 11.38 12 PRO C C 1
ATOM 4659 O O . PRO C 1 12 ? -19.786 -0.265 57.490 1.00 11.35 12 PRO C O 1
ATOM 4663 N N . PHE C 1 13 ? -18.375 -1.942 56.901 1.00 11.02 13 PHE C N 1
ATOM 4664 C CA . PHE C 1 13 ? -19.004 -2.952 57.757 1.00 10.82 13 PHE C CA 1
ATOM 4665 C C . PHE C 1 13 ? -18.009 -3.519 58.749 1.00 11.18 13 PHE C C 1
ATOM 4666 O O . PHE C 1 13 ? -16.798 -3.522 58.507 1.00 11.52 13 PHE C O 1
ATOM 4674 N N . ILE C 1 14 ? -18.537 -4.008 59.868 1.00 11.28 14 ILE C N 1
ATOM 4675 C CA . ILE C 1 14 ? -17.735 -4.697 60.866 1.00 11.95 14 ILE C CA 1
ATOM 4676 C C . ILE C 1 14 ? -18.588 -5.791 61.501 1.00 12.42 14 ILE C C 1
ATOM 4677 O O . ILE C 1 14 ? -19.687 -5.531 61.991 1.00 12.06 14 ILE C O 1
ATOM 4682 N N . ASN C 1 15 ? -18.083 -7.024 61.464 1.00 12.86 15 ASN C N 1
ATOM 4683 C CA . ASN C 1 15 ? -18.799 -8.185 62.020 1.00 13.73 15 ASN C CA 1
ATOM 4684 C C . ASN C 1 15 ? -20.291 -8.191 61.692 1.00 14.00 15 ASN C C 1
ATOM 4685 O O . ASN C 1 15 ? -21.135 -8.396 62.567 1.00 14.82 15 ASN C O 1
ATOM 4690 N N . GLY C 1 16 ? -20.602 -7.954 60.421 1.00 14.19 16 GLY C N 1
ATOM 4691 C CA . GLY C 1 16 ? -21.974 -8.056 59.938 1.00 14.52 16 GLY C CA 1
ATOM 4692 C C . GLY C 1 16 ? -22.849 -6.826 60.100 1.00 14.61 16 GLY C C 1
ATOM 4693 O O . GLY C 1 16 ? -24.004 -6.830 59.666 1.00 16.02 16 GLY C O 1
ATOM 4694 N N . GLN C 1 17 ? -22.311 -5.777 60.719 1.00 13.99 17 GLN C N 1
ATOM 4695 C CA . GLN C 1 17 ? -23.086 -4.563 60.989 1.00 13.16 17 GLN C CA 1
ATOM 4696 C C . GLN C 1 17 ? -22.414 -3.347 60.354 1.00 12.21 17 GLN C C 1
ATOM 4697 O O . GLN C 1 17 ? -21.264 -3.423 59.942 1.00 11.95 17 GLN C O 1
ATOM 4703 N N . VAL C 1 18 ? -23.129 -2.228 60.278 1.00 11.16 18 VAL C N 1
ATOM 4704 C CA . VAL C 1 18 ? -22.522 -0.967 59.840 1.00 11.12 18 VAL C CA 1
ATOM 4705 C C . VAL C 1 18 ? -21.430 -0.585 60.837 1.00 10.90 18 VAL C C 1
ATOM 4706 O O . VAL C 1 18 ? -21.646 -0.625 62.056 1.00 11.19 18 VAL C O 1
ATOM 4710 N N . ASP C 1 19 ? -20.257 -0.232 60.317 1.00 10.48 19 ASP C N 1
ATOM 4711 C CA . ASP C 1 19 ? -19.131 0.172 61.158 1.00 10.62 19 ASP C CA 1
ATOM 4712 C C . ASP C 1 19 ? -19.241 1.674 61.407 1.00 10.94 19 ASP C C 1
ATOM 4713 O O . ASP C 1 19 ? -18.758 2.482 60.617 1.00 10.84 19 ASP C O 1
ATOM 4718 N N . GLU C 1 20 ? -19.910 2.045 62.495 1.00 10.83 20 GLU C N 1
ATOM 4719 C CA . GLU C 1 20 ? -20.213 3.457 62.736 1.00 11.63 20 GLU C CA 1
ATOM 4720 C C . GLU C 1 20 ? -18.948 4.273 62.953 1.00 11.02 20 GLU C C 1
ATOM 4721 O O . GLU C 1 20 ? -18.867 5.428 62.518 1.00 11.10 20 GLU C O 1
ATOM 4727 N N . LYS C 1 21 ? -17.962 3.686 63.631 1.00 10.90 21 LYS C N 1
ATOM 4728 C CA . LYS C 1 21 ? -16.721 4.403 63.906 1.00 11.03 21 LYS C CA 1
ATOM 4729 C C . LYS C 1 21 ? -15.935 4.649 62.624 1.00 10.91 21 LYS C C 1
ATOM 4730 O O . LYS C 1 21 ? -15.463 5.761 62.389 1.00 11.36 21 LYS C O 1
ATOM 4736 N N . ALA C 1 22 ? -15.816 3.623 61.783 1.00 10.50 22 ALA C N 1
ATOM 4737 C CA . ALA C 1 22 ? -15.136 3.808 60.497 1.00 10.37 22 ALA C CA 1
ATOM 4738 C C . ALA C 1 22 ? -15.885 4.804 59.619 1.00 10.87 22 ALA C C 1
ATOM 4739 O O . ALA C 1 22 ? -15.265 5.585 58.893 1.00 11.31 22 ALA C O 1
ATOM 4741 N N . LEU C 1 23 ? -17.218 4.777 59.681 1.00 10.62 23 LEU C N 1
ATOM 4742 C CA . LEU C 1 23 ? -18.019 5.678 58.862 1.00 10.93 23 LEU C CA 1
ATOM 4743 C C . LEU C 1 23 ? -17.760 7.144 59.228 1.00 10.63 23 LEU C C 1
ATOM 4744 O O . LEU C 1 23 ? -17.550 7.986 58.336 1.00 10.99 23 LEU C O 1
ATOM 4749 N N . ALA C 1 24 ? -17.744 7.446 60.526 1.00 10.40 24 ALA C N 1
ATOM 4750 C CA . ALA C 1 24 ? -17.463 8.809 60.975 1.00 11.20 24 ALA C CA 1
ATOM 4751 C C . ALA C 1 24 ? -16.057 9.229 60.551 1.00 11.48 24 ALA C C 1
ATOM 4752 O O . ALA C 1 24 ? -15.863 10.340 60.056 1.00 12.12 24 ALA C O 1
ATOM 4754 N N . GLY C 1 25 ? -15.086 8.326 60.711 1.00 11.54 25 GLY C N 1
ATOM 4755 C CA . GLY C 1 25 ? -13.716 8.596 60.288 1.00 11.59 25 GLY C CA 1
ATOM 4756 C C . GLY C 1 25 ? -13.597 8.833 58.793 1.00 11.53 25 GLY C C 1
ATOM 4757 O O . GLY C 1 25 ? -12.788 9.651 58.343 1.00 12.35 25 GLY C O 1
ATOM 4758 N N . LEU C 1 26 ? -14.404 8.111 58.023 1.00 11.58 26 LEU C N 1
ATOM 4759 C CA . LEU C 1 26 ? -14.394 8.236 56.566 1.00 11.75 26 LEU C CA 1
ATOM 4760 C C . LEU C 1 26 ? -14.930 9.596 56.115 1.00 11.26 26 LEU C C 1
ATOM 4761 O O . LEU C 1 26 ? -14.375 10.234 55.215 1.00 11.62 26 LEU C O 1
ATOM 4766 N N . VAL C 1 27 ? -16.003 10.048 56.753 1.00 10.49 27 VAL C N 1
ATOM 4767 C CA . VAL C 1 27 ? -16.516 11.383 56.476 1.00 10.62 27 VAL C CA 1
ATOM 4768 C C . VAL C 1 27 ? -15.425 12.430 56.737 1.00 10.55 27 VAL C C 1
ATOM 4769 O O . VAL C 1 27 ? -15.169 13.298 55.894 1.00 11.06 27 VAL C O 1
ATOM 4773 N N . ASP C 1 28 ? -14.782 12.357 57.902 1.00 10.71 28 ASP C N 1
ATOM 4774 C CA . ASP C 1 28 ? -13.741 13.341 58.227 1.00 11.02 28 ASP C CA 1
ATOM 4775 C C . ASP C 1 28 ? -12.581 13.297 57.231 1.00 10.94 28 ASP C C 1
ATOM 4776 O O . ASP C 1 28 ? -12.095 14.338 56.788 1.00 11.35 28 ASP C O 1
ATOM 4781 N N . TRP C 1 29 ? -12.148 12.089 56.868 1.00 10.58 29 TRP C N 1
ATOM 4782 C CA . TRP C 1 29 ? -10.984 11.935 55.998 1.00 10.17 29 TRP C CA 1
ATOM 4783 C C . TRP C 1 29 ? -11.315 12.423 54.585 1.00 10.67 29 TRP C C 1
ATOM 4784 O O . TRP C 1 29 ? -10.521 13.136 53.962 1.00 10.99 29 TRP C O 1
ATOM 4795 N N . GLN C 1 30 ? -12.496 12.067 54.088 1.00 10.88 30 GLN C N 1
ATOM 4796 C CA . GLN C 1 30 ? -12.878 12.483 52.742 1.00 11.11 30 GLN C CA 1
ATOM 4797 C C . GLN C 1 30 ? -13.036 13.993 52.638 1.00 11.62 30 GLN C C 1
ATOM 4798 O O . GLN C 1 30 ? -12.598 14.588 51.656 1.00 11.26 30 GLN C O 1
ATOM 4804 N N . ILE C 1 31 ? -13.635 14.612 53.655 1.00 11.06 31 ILE C N 1
ATOM 4805 C CA . ILE C 1 31 ? -13.753 16.075 53.678 1.00 11.42 31 ILE C CA 1
ATOM 4806 C C . ILE C 1 31 ? -12.370 16.728 53.795 1.00 11.70 31 ILE C C 1
ATOM 4807 O O . ILE C 1 31 ? -12.067 17.662 53.048 1.00 12.27 31 ILE C O 1
ATOM 4812 N N . LYS C 1 32 ? -11.526 16.213 54.691 1.00 12.12 32 LYS C N 1
ATOM 4813 C CA . LYS C 1 32 ? -10.167 16.752 54.867 1.00 12.87 32 LYS C CA 1
ATOM 4814 C C . LYS C 1 32 ? -9.370 16.710 53.557 1.00 12.71 32 LYS C C 1
ATOM 4815 O O . LYS C 1 32 ? -8.603 17.640 53.245 1.00 12.90 32 LYS C O 1
ATOM 4821 N N . HIS C 1 33 ? -9.558 15.637 52.792 1.00 12.55 33 HIS C N 1
ATOM 4822 C CA . HIS C 1 33 ? -8.767 15.424 51.579 1.00 13.31 33 HIS C CA 1
ATOM 4823 C C . HIS C 1 33 ? -9.484 15.815 50.284 1.00 13.34 33 HIS C C 1
ATOM 4824 O O . HIS C 1 33 ? -9.098 15.358 49.201 1.00 14.49 33 HIS C O 1
ATOM 4831 N N . GLY C 1 34 ? -10.516 16.649 50.394 1.00 13.08 34 GLY C N 1
ATOM 4832 C CA . GLY C 1 34 ? -11.012 17.371 49.218 1.00 12.32 34 GLY C CA 1
ATOM 4833 C C . GLY C 1 34 ? -12.376 17.057 48.631 1.00 12.40 34 GLY C C 1
ATOM 4834 O O . GLY C 1 34 ? -12.696 17.555 47.551 1.00 12.41 34 GLY C O 1
ATOM 4835 N N . ALA C 1 35 ? -13.197 16.269 49.324 1.00 12.10 35 ALA C N 1
ATOM 4836 C CA . ALA C 1 35 ? -14.566 16.054 48.866 1.00 12.13 35 ALA C CA 1
ATOM 4837 C C . ALA C 1 35 ? -15.266 17.386 48.634 1.00 12.01 35 ALA C C 1
ATOM 4838 O O . ALA C 1 35 ? -15.167 18.284 49.469 1.00 12.28 35 ALA C O 1
ATOM 4840 N N . HIS C 1 36 ? -15.975 17.517 47.513 1.00 11.40 36 HIS C N 1
ATOM 4841 C CA . HIS C 1 36 ? -16.852 18.679 47.319 1.00 11.56 36 HIS C CA 1
ATOM 4842 C C . HIS C 1 36 ? -18.262 18.436 47.839 1.00 11.44 36 HIS C C 1
ATOM 4843 O O . HIS C 1 36 ? -19.052 19.375 48.004 1.00 12.45 36 HIS C O 1
ATOM 4850 N N . GLY C 1 37 ? -18.572 17.170 48.103 1.00 11.14 37 GLY C N 1
ATOM 4851 C CA . GLY C 1 37 ? -19.881 16.763 48.595 1.00 10.51 37 GLY C CA 1
ATOM 4852 C C . GLY C 1 37 ? -19.824 15.273 48.855 1.00 10.81 37 GLY C C 1
ATOM 4853 O O . GLY C 1 37 ? -18.892 14.590 48.410 1.00 10.76 37 GLY C O 1
ATOM 4854 N N . LEU C 1 38 ? -20.821 14.786 49.583 1.00 10.47 38 LEU C N 1
ATOM 4855 C CA . LEU C 1 38 ? -20.908 13.370 49.963 1.00 10.59 38 LEU C CA 1
ATOM 4856 C C . LEU C 1 38 ? -22.275 12.819 49.604 1.00 10.92 38 LEU C C 1
ATOM 4857 O O . LEU C 1 38 ? -23.299 13.484 49.837 1.00 11.44 38 LEU C O 1
ATOM 4862 N N . VAL C 1 39 ? -22.282 11.615 49.041 1.00 11.04 39 VAL C N 1
ATOM 4863 C CA . VAL C 1 39 ? -23.513 10.959 48.595 1.00 11.74 39 VAL C CA 1
ATOM 4864 C C . VAL C 1 39 ? -23.603 9.577 49.251 1.00 12.16 39 VAL C C 1
ATOM 4865 O O . VAL C 1 39 ? -23.201 8.574 48.649 1.00 13.50 39 VAL C O 1
ATOM 4869 N N . PRO C 1 40 ? -24.111 9.528 50.498 1.00 11.87 40 PRO C N 1
ATOM 4870 C CA . PRO C 1 40 ? -24.239 8.245 51.196 1.00 12.59 40 PRO C CA 1
ATOM 4871 C C . PRO C 1 40 ? -25.424 7.400 50.724 1.00 12.98 40 PRO C C 1
ATOM 4872 O O . PRO C 1 40 ? -26.471 7.930 50.326 1.00 14.08 40 PRO C O 1
ATOM 4876 N N . VAL C 1 41 ? -25.238 6.087 50.809 1.00 12.97 41 VAL C N 1
ATOM 4877 C CA . VAL C 1 41 ? -26.273 5.079 50.534 1.00 13.41 41 VAL C CA 1
ATOM 4878 C C . VAL C 1 41 ? -26.874 5.187 49.131 1.00 13.34 41 VAL C C 1
ATOM 4879 O O . VAL C 1 41 ? -28.094 5.099 48.932 1.00 13.79 41 VAL C O 1
ATOM 4883 N N . GLY C 1 42 ? -25.988 5.394 48.165 1.00 13.32 42 GLY C N 1
ATOM 4884 C CA . GLY C 1 42 ? -26.280 5.055 46.774 1.00 14.02 42 GLY C CA 1
ATOM 4885 C C . GLY C 1 42 ? -25.907 3.606 46.501 1.00 14.72 42 GLY C C 1
ATOM 4886 O O . GLY C 1 42 ? -25.731 2.791 47.427 1.00 14.13 42 GLY C O 1
ATOM 4887 N N . THR C 1 43 ? -25.773 3.287 45.213 1.00 15.68 43 THR C N 1
ATOM 4888 C CA . THR C 1 43 ? -25.400 1.953 44.780 1.00 15.87 43 THR C CA 1
ATOM 4889 C C . THR C 1 43 ? -24.058 1.526 45.411 1.00 14.60 43 THR C C 1
ATOM 4890 O O . THR C 1 43 ? -23.886 0.404 45.892 1.00 14.88 43 THR C O 1
ATOM 4894 N N . THR C 1 44 ? -23.104 2.448 45.400 1.00 13.59 44 THR C N 1
ATOM 4895 C CA . THR C 1 44 ? -21.754 2.184 45.887 1.00 12.87 44 THR C CA 1
ATOM 4896 C C . THR C 1 44 ? -21.733 1.977 47.406 1.00 11.39 44 THR C C 1
ATOM 4897 O O . THR C 1 44 ? -20.846 1.293 47.935 1.00 12.42 44 THR C O 1
ATOM 4901 N N . GLY C 1 45 ? -22.730 2.550 48.088 1.00 11.73 45 GLY C N 1
ATOM 4902 C CA . GLY C 1 45 ? -22.903 2.376 49.533 1.00 11.62 45 GLY C CA 1
ATOM 4903 C C . GLY C 1 45 ? -23.730 1.152 49.890 1.00 11.49 45 GLY C C 1
ATOM 4904 O O . GLY C 1 45 ? -24.150 0.994 51.039 1.00 11.87 45 GLY C O 1
ATOM 4905 N N . GLU C 1 46 ? -23.961 0.283 48.902 1.00 11.43 46 GLU C N 1
ATOM 4906 C CA . GLU C 1 46 ? -24.680 -0.989 49.107 1.00 11.27 46 GLU C CA 1
ATOM 4907 C C . GLU C 1 46 ? -26.102 -0.794 49.615 1.00 11.63 46 GLU C C 1
ATOM 4908 O O . GLU C 1 46 ? -26.613 -1.588 50.405 1.00 11.68 46 GLU C O 1
ATOM 4914 N N . SER C 1 47 ? -26.760 0.245 49.099 1.00 11.95 47 SER C N 1
ATOM 4915 C CA . SER C 1 47 ? -28.177 0.463 49.405 1.00 12.51 47 SER C CA 1
ATOM 4916 C C . SER C 1 47 ? -29.043 -0.822 49.282 1.00 12.79 47 SER C C 1
ATOM 4917 O O . SER C 1 47 ? -29.903 -1.047 50.131 1.00 13.20 47 SER C O 1
ATOM 4920 N N . PRO C 1 48 ? -28.814 -1.674 48.247 1.00 12.45 48 PRO C N 1
ATOM 4921 C CA . PRO C 1 48 ? -29.680 -2.862 48.168 1.00 12.51 48 PRO C CA 1
ATOM 4922 C C . PRO C 1 48 ? -29.609 -3.845 49.336 1.00 12.55 48 PRO C C 1
ATOM 4923 O O . PRO C 1 48 ? -30.581 -4.576 49.581 1.00 12.75 48 PRO C O 1
ATOM 4927 N N . THR C 1 49 ? -28.482 -3.894 50.038 1.00 11.80 49 THR C N 1
ATOM 4928 C CA . THR C 1 49 ? -28.309 -4.903 51.094 1.00 11.85 49 THR C CA 1
ATOM 4929 C C . THR C 1 49 ? -28.326 -4.319 52.514 1.00 12.02 49 THR C C 1
ATOM 4930 O O . THR C 1 49 ? -28.142 -5.049 53.500 1.00 12.59 49 THR C O 1
ATOM 4934 N N . LEU C 1 50 ? -28.553 -3.012 52.620 1.00 12.56 50 LEU C N 1
ATOM 4935 C CA . LEU C 1 50 ? -28.837 -2.404 53.920 1.00 12.52 50 LEU C CA 1
ATOM 4936 C C . LEU C 1 50 ? -30.306 -2.596 54.261 1.00 12.71 50 LEU C C 1
ATOM 4937 O O . LEU C 1 50 ? -31.166 -2.539 53.370 1.00 14.13 50 LEU C O 1
ATOM 4942 N N . THR C 1 51 ? -30.606 -2.799 55.542 1.00 12.76 51 THR C N 1
ATOM 4943 C CA . THR C 1 51 ? -32.001 -2.759 55.971 1.00 13.24 51 THR C CA 1
ATOM 4944 C C . THR C 1 51 ? -32.480 -1.317 55.865 1.00 13.73 51 THR C C 1
ATOM 4945 O O . THR C 1 51 ? -31.670 -0.390 55.763 1.00 13.85 51 THR C O 1
ATOM 4949 N N . GLU C 1 52 ? -33.790 -1.113 55.891 1.00 14.14 52 GLU C N 1
ATOM 4950 C CA . GLU C 1 52 ? -34.322 0.248 55.879 1.00 14.73 52 GLU C CA 1
ATOM 4951 C C . GLU C 1 52 ? -33.754 1.066 57.050 1.00 14.47 52 GLU C C 1
ATOM 4952 O O . GLU C 1 52 ? -33.377 2.238 56.887 1.00 14.80 52 GLU C O 1
ATOM 4958 N N . GLU C 1 53 ? -33.671 0.442 58.221 1.00 14.05 53 GLU C N 1
ATOM 4959 C CA . GLU C 1 53 ? -33.118 1.098 59.409 1.00 14.01 53 GLU C CA 1
ATOM 4960 C C . GLU C 1 53 ? -31.650 1.476 59.198 1.00 13.21 53 GLU C C 1
ATOM 4961 O O . GLU C 1 53 ? -31.240 2.592 59.547 1.00 13.27 53 GLU C O 1
ATOM 4967 N N . GLU C 1 54 ? -30.865 0.554 58.638 1.00 12.13 54 GLU C N 1
ATOM 4968 C CA . GLU C 1 54 ? -29.433 0.819 58.389 1.00 11.83 54 GLU C CA 1
ATOM 4969 C C . GLU C 1 54 ? -29.229 1.939 57.375 1.00 11.71 54 GLU C C 1
ATOM 4970 O O . GLU C 1 54 ? -28.335 2.771 57.529 1.00 12.02 54 GLU C O 1
ATOM 4976 N N . HIS C 1 55 ? -30.046 1.942 56.324 1.00 11.84 55 HIS C N 1
ATOM 4977 C CA . HIS C 1 55 ? -29.996 2.994 55.308 1.00 12.19 55 HIS C CA 1
ATOM 4978 C C . HIS C 1 55 ? -30.156 4.360 55.971 1.00 12.34 55 HIS C C 1
ATOM 4979 O O . HIS C 1 55 ? -29.333 5.264 55.768 1.00 12.57 55 HIS C O 1
ATOM 4986 N N . LYS C 1 56 ? -31.205 4.507 56.778 1.00 12.25 56 LYS C N 1
ATOM 4987 C CA . LYS C 1 56 ? -31.482 5.775 57.458 1.00 12.53 56 LYS C CA 1
ATOM 4988 C C . LYS C 1 56 ? -30.380 6.134 58.458 1.00 12.31 56 LYS C C 1
ATOM 4989 O O . LYS C 1 56 ? -29.971 7.294 58.548 1.00 12.62 56 LYS C O 1
ATOM 4995 N N . ARG C 1 57 ? -29.894 5.139 59.197 1.00 12.63 57 ARG C N 1
ATOM 4996 C CA . ARG C 1 57 ? -28.805 5.361 60.155 1.00 12.10 57 ARG C CA 1
ATOM 4997 C C . ARG C 1 57 ? -27.519 5.849 59.467 1.00 11.79 57 ARG C C 1
ATOM 4998 O O . ARG C 1 57 ? -26.863 6.781 59.961 1.00 11.74 57 ARG C O 1
ATOM 5006 N N . VAL C 1 58 ? -27.161 5.253 58.335 1.00 11.25 58 VAL C N 1
ATOM 5007 C CA . VAL C 1 58 ? -25.964 5.696 57.610 1.00 10.79 58 VAL C CA 1
ATOM 5008 C C . VAL C 1 58 ? -26.123 7.142 57.115 1.00 11.22 58 VAL C C 1
ATOM 5009 O O . VAL C 1 58 ? -25.222 7.970 57.294 1.00 11.40 58 VAL C O 1
ATOM 5013 N N . VAL C 1 59 ? -27.286 7.463 56.555 1.00 11.57 59 VAL C N 1
ATOM 5014 C CA . VAL C 1 59 ? -27.554 8.838 56.134 1.00 12.04 59 VAL C CA 1
ATOM 5015 C C . VAL C 1 59 ? -27.440 9.810 57.315 1.00 11.90 59 VAL C C 1
ATOM 5016 O O . VAL C 1 59 ? -26.787 10.863 57.211 1.00 12.38 59 VAL C O 1
ATOM 5020 N N . ALA C 1 60 ? -28.049 9.465 58.446 1.00 11.53 60 ALA C N 1
ATOM 5021 C CA . ALA C 1 60 ? -28.033 10.352 59.606 1.00 12.07 60 ALA C CA 1
ATOM 5022 C C . ALA C 1 60 ? -26.616 10.561 60.138 1.00 12.25 60 ALA C C 1
ATOM 5023 O O . ALA C 1 60 ? -26.230 11.683 60.473 1.00 12.70 60 ALA C O 1
ATOM 5025 N N . LEU C 1 61 ? -25.840 9.479 60.208 1.00 12.24 61 LEU C N 1
ATOM 5026 C CA . LEU C 1 61 ? -24.474 9.562 60.728 1.00 12.00 61 LEU C CA 1
ATOM 5027 C C . LEU C 1 61 ? -23.578 10.388 59.811 1.00 11.60 61 LEU C C 1
ATOM 5028 O O . LEU C 1 61 ? -22.751 11.164 60.282 1.00 12.42 61 LEU C O 1
ATOM 5033 N N . VAL C 1 62 ? -23.748 10.229 58.504 1.00 10.94 62 VAL C N 1
ATOM 5034 C CA . VAL C 1 62 ? -22.959 11.012 57.561 1.00 11.05 62 VAL C CA 1
ATOM 5035 C C . VAL C 1 62 ? -23.337 12.493 57.640 1.00 11.25 62 VAL C C 1
ATOM 5036 O O . VAL C 1 62 ? -22.463 13.351 57.683 1.00 11.55 62 VAL C O 1
ATOM 5040 N N . ALA C 1 63 ? -24.632 12.792 57.673 1.00 11.78 63 ALA C N 1
ATOM 5041 C CA . ALA C 1 63 ? -25.050 14.190 57.794 1.00 12.44 63 ALA C CA 1
ATOM 5042 C C . ALA C 1 63 ? -24.544 14.805 59.101 1.00 12.97 63 ALA C C 1
ATOM 5043 O O . ALA C 1 63 ? -24.062 15.943 59.118 1.00 13.22 63 ALA C O 1
ATOM 5045 N N . GLU C 1 64 ? -24.625 14.041 60.186 1.00 12.95 64 GLU C N 1
ATOM 5046 C CA A GLU C 1 64 ? -24.165 14.516 61.484 0.50 13.41 64 GLU C CA 1
ATOM 5047 C CA B GLU C 1 64 ? -24.160 14.509 61.491 0.50 13.60 64 GLU C CA 1
ATOM 5048 C C . GLU C 1 64 ? -22.673 14.836 61.444 1.00 13.18 64 GLU C C 1
ATOM 5049 O O . GLU C 1 64 ? -22.257 15.914 61.849 1.00 13.61 64 GLU C O 1
ATOM 5060 N N . GLN C 1 65 ? -21.865 13.902 60.946 1.00 12.02 65 GLN C N 1
ATOM 5061 C CA . GLN C 1 65 ? -20.419 14.094 60.977 1.00 11.30 65 GLN C CA 1
ATOM 5062 C C . GLN C 1 65 ? -19.928 15.115 59.944 1.00 10.88 65 GLN C C 1
ATOM 5063 O O . GLN C 1 65 ? -18.924 15.800 60.175 1.00 10.48 65 GLN C O 1
ATOM 5069 N N . ALA C 1 66 ? -20.638 15.232 58.822 1.00 10.48 66 ALA C N 1
ATOM 5070 C CA . ALA C 1 66 ? -20.296 16.252 57.823 1.00 10.11 66 ALA C CA 1
ATOM 5071 C C . ALA C 1 66 ? -20.390 17.674 58.390 1.00 10.24 66 ALA C C 1
ATOM 5072 O O . ALA C 1 66 ? -19.605 18.553 58.002 1.00 10.67 66 ALA C O 1
ATOM 5074 N N . GLN C 1 67 ? -21.329 17.880 59.321 1.00 10.14 67 GLN C N 1
ATOM 5075 C CA . GLN C 1 67 ? -21.480 19.156 60.041 1.00 10.62 67 GLN C CA 1
ATOM 5076 C C . GLN C 1 67 ? -21.681 20.334 59.079 1.00 10.42 67 GLN C C 1
ATOM 5077 O O . GLN C 1 67 ? -21.245 21.455 59.358 1.00 11.61 67 GLN C O 1
ATOM 5083 N N . GLY C 1 68 ? -22.348 20.070 57.957 1.00 11.01 68 GLY C N 1
ATOM 5084 C CA . GLY C 1 68 ? -22.615 21.114 56.964 1.00 11.16 68 GLY C CA 1
ATOM 5085 C C . GLY C 1 68 ? -21.397 21.646 56.233 1.00 11.60 68 GLY C C 1
ATOM 5086 O O . GLY C 1 68 ? -21.489 22.680 55.560 1.00 11.56 68 GLY C O 1
ATOM 5087 N N . ARG C 1 69 ? -20.264 20.950 56.346 1.00 11.10 69 ARG C N 1
ATOM 5088 C CA . ARG C 1 69 ? -19.018 21.424 55.733 1.00 11.35 69 ARG C CA 1
ATOM 5089 C C . ARG C 1 69 ? -19.053 21.297 54.227 1.00 11.58 69 ARG C C 1
ATOM 5090 O O . ARG C 1 69 ? -18.407 22.073 53.533 1.00 11.89 69 ARG C O 1
ATOM 5098 N N . VAL C 1 70 ? -19.769 20.278 53.751 1.00 11.52 70 VAL C N 1
ATOM 5099 C CA . VAL C 1 70 ? -20.022 20.068 52.327 1.00 12.12 70 VAL C CA 1
ATOM 5100 C C . VAL C 1 70 ? -21.477 19.640 52.163 1.00 12.60 70 VAL C C 1
ATOM 5101 O O . VAL C 1 70 ? -22.101 19.194 53.130 1.00 12.75 70 VAL C O 1
ATOM 5105 N N . PRO C 1 71 ? -22.028 19.785 50.944 1.00 12.99 71 PRO C N 1
ATOM 5106 C CA . PRO C 1 71 ? -23.360 19.259 50.644 1.00 13.14 71 PRO C CA 1
ATOM 5107 C C . PRO C 1 71 ? -23.432 17.744 50.834 1.00 12.82 71 PRO C C 1
ATOM 5108 O O . PRO C 1 71 ? -22.480 17.025 50.521 1.00 12.83 71 PRO C O 1
ATOM 5112 N N . VAL C 1 72 ? -24.549 17.289 51.383 1.00 12.57 72 VAL C N 1
ATOM 5113 C CA . VAL C 1 72 ? -24.817 15.868 51.568 1.00 12.56 72 VAL C CA 1
ATOM 5114 C C . VAL C 1 72 ? -26.062 15.524 50.759 1.00 12.65 72 VAL C C 1
ATOM 5115 O O . VAL C 1 72 ? -27.138 16.070 51.011 1.00 13.39 72 VAL C O 1
ATOM 5119 N N . ILE C 1 73 ? -25.888 14.649 49.771 1.00 11.91 73 ILE C N 1
ATOM 5120 C CA . ILE C 1 73 ? -26.990 14.207 48.914 1.00 12.59 73 ILE C CA 1
ATOM 5121 C C . ILE C 1 73 ? -27.286 12.763 49.274 1.00 12.04 73 ILE C C 1
ATOM 5122 O O . ILE C 1 73 ? -26.491 11.876 48.991 1.00 12.23 73 ILE C O 1
ATOM 5127 N N . ALA C 1 74 ? -28.417 12.524 49.929 1.00 11.71 74 ALA C N 1
ATOM 5128 C CA . ALA C 1 74 ? -28.692 11.194 50.468 1.00 11.41 74 ALA C CA 1
ATOM 5129 C C . ALA C 1 74 ? -29.339 10.284 49.426 1.00 11.73 74 ALA C C 1
ATOM 5130 O O . ALA C 1 74 ? -30.233 10.715 48.698 1.00 11.87 74 ALA C O 1
ATOM 5132 N N . GLY C 1 75 ? -28.906 9.030 49.354 1.00 12.23 75 GLY C N 1
ATOM 5133 C CA . GLY C 1 75 ? -29.596 8.075 48.486 1.00 12.31 75 GLY C CA 1
ATOM 5134 C C . GLY C 1 75 ? -31.029 7.856 48.964 1.00 12.49 75 GLY C C 1
ATOM 5135 O O . GLY C 1 75 ? -31.272 7.603 50.146 1.00 13.00 75 GLY C O 1
ATOM 5136 N N . ALA C 1 76 ? -31.981 7.968 48.043 1.00 12.29 76 ALA C N 1
ATOM 5137 C CA . ALA C 1 76 ? -33.377 7.634 48.322 1.00 12.78 76 ALA C CA 1
ATOM 5138 C C . ALA C 1 76 ? -33.922 6.819 47.149 1.00 12.75 76 ALA C C 1
ATOM 5139 O O . ALA C 1 76 ? -35.035 7.049 46.653 1.00 13.54 76 ALA C O 1
ATOM 5141 N N . GLY C 1 77 ? -33.111 5.865 46.709 1.00 13.04 77 GLY C N 1
ATOM 5142 C CA . GLY C 1 77 ? -33.498 4.979 45.621 1.00 13.25 77 GLY C CA 1
ATOM 5143 C C . GLY C 1 77 ? -34.391 3.844 46.076 1.00 13.48 77 GLY C C 1
ATOM 5144 O O . GLY C 1 77 ? -34.257 3.334 47.191 1.00 14.52 77 GLY C O 1
ATOM 5145 N N . SER C 1 78 ? -35.296 3.448 45.186 1.00 13.31 78 SER C N 1
ATOM 5146 C CA . SER C 1 78 ? -36.107 2.241 45.328 1.00 12.73 78 SER C CA 1
ATOM 5147 C C . SER C 1 78 ? -36.863 2.049 44.029 1.00 12.33 78 SER C C 1
ATOM 5148 O O . SER C 1 78 ? -37.070 3.012 43.282 1.00 13.11 78 SER C O 1
ATOM 5151 N N . ASN C 1 79 ? -37.278 0.817 43.754 1.00 12.00 79 ASN C N 1
ATOM 5152 C CA . ASN C 1 79 ? -38.238 0.607 42.667 1.00 11.80 79 ASN C CA 1
ATOM 5153 C C . ASN C 1 79 ? -39.701 0.749 43.125 1.00 11.78 79 ASN C C 1
ATOM 5154 O O . ASN C 1 79 ? -40.636 0.632 42.323 1.00 11.22 79 ASN C O 1
ATOM 5159 N N . ASN C 1 80 ? -39.875 1.037 44.421 1.00 11.24 80 ASN C N 1
ATOM 5160 C CA . ASN C 1 80 ? -41.183 1.352 45.001 1.00 12.08 80 ASN C CA 1
ATOM 5161 C C . ASN C 1 80 ? -41.175 2.782 45.525 1.00 12.07 80 ASN C C 1
ATOM 5162 O O . ASN C 1 80 ? -40.475 3.064 46.501 1.00 12.84 80 ASN C O 1
ATOM 5167 N N . PRO C 1 81 ? -41.945 3.686 44.881 1.00 12.47 81 PRO C N 1
ATOM 5168 C CA . PRO C 1 81 ? -41.880 5.090 45.323 1.00 12.36 81 PRO C CA 1
ATOM 5169 C C . PRO C 1 81 ? -42.348 5.309 46.763 1.00 12.33 81 PRO C C 1
ATOM 5170 O O . PRO C 1 81 ? -41.927 6.284 47.388 1.00 12.59 81 PRO C O 1
ATOM 5174 N N . VAL C 1 82 ? -43.182 4.415 47.285 1.00 12.37 82 VAL C N 1
ATOM 5175 C CA . VAL C 1 82 ? -43.603 4.491 48.690 1.00 12.73 82 VAL C CA 1
ATOM 5176 C C . VAL C 1 82 ? -42.381 4.403 49.617 1.00 12.75 82 VAL C C 1
ATOM 5177 O O . VAL C 1 82 ? -42.253 5.158 50.582 1.00 12.63 82 VAL C O 1
ATOM 5181 N N . GLU C 1 83 ? -41.475 3.479 49.298 1.00 12.76 83 GLU C N 1
ATOM 5182 C CA . GLU C 1 83 ? -40.247 3.296 50.060 1.00 14.36 83 GLU C CA 1
ATOM 5183 C C . GLU C 1 83 ? -39.311 4.493 49.854 1.00 13.28 83 GLU C C 1
ATOM 5184 O O . GLU C 1 83 ? -38.744 5.017 50.816 1.00 13.72 83 GLU C O 1
ATOM 5190 N N . ALA C 1 84 ? -39.158 4.927 48.600 1.00 13.26 84 ALA C N 1
ATOM 5191 C CA . ALA C 1 84 ? -38.331 6.098 48.285 1.00 12.85 84 ALA C CA 1
ATOM 5192 C C . ALA C 1 84 ? -38.764 7.331 49.087 1.00 12.28 84 ALA C C 1
ATOM 5193 O O . ALA C 1 84 ? -37.914 8.089 49.574 1.00 12.94 84 ALA C O 1
ATOM 5195 N N . VAL C 1 85 ? -40.075 7.531 49.222 1.00 12.86 85 VAL C N 1
ATOM 5196 C CA . VAL C 1 85 ? -40.607 8.630 50.037 1.00 12.85 85 VAL C CA 1
ATOM 5197 C C . VAL C 1 85 ? -40.129 8.546 51.491 1.00 12.84 85 VAL C C 1
ATOM 5198 O O . VAL C 1 85 ? -39.730 9.556 52.065 1.00 13.41 85 VAL C O 1
ATOM 5202 N N . ARG C 1 86 ? -40.135 7.343 52.062 1.00 13.16 86 ARG C N 1
ATOM 5203 C CA . ARG C 1 86 ? -39.647 7.171 53.438 1.00 13.23 86 ARG C CA 1
ATOM 5204 C C . ARG C 1 86 ? -38.173 7.551 53.569 1.00 13.32 86 ARG C C 1
ATOM 5205 O O . ARG C 1 86 ? -37.789 8.255 54.510 1.00 14.12 86 ARG C O 1
ATOM 5213 N N . TYR C 1 87 ? -37.340 7.122 52.618 1.00 13.25 87 TYR C N 1
ATOM 5214 C CA . TYR C 1 87 ? -35.917 7.512 52.680 1.00 13.35 87 TYR C CA 1
ATOM 5215 C C . TYR C 1 87 ? -35.723 9.008 52.533 1.00 12.97 87 TYR C C 1
ATOM 5216 O O . TYR C 1 87 ? -34.866 9.602 53.202 1.00 13.19 87 TYR C O 1
ATOM 5225 N N . ALA C 1 88 ? -36.498 9.616 51.636 1.00 12.72 88 ALA C N 1
ATOM 5226 C CA . ALA C 1 88 ? -36.320 11.030 51.352 1.00 12.97 88 ALA C CA 1
ATOM 5227 C C . ALA C 1 88 ? -36.789 11.895 52.523 1.00 12.55 88 ALA C C 1
ATOM 5228 O O . ALA C 1 88 ? -36.150 12.900 52.850 1.00 13.06 88 ALA C O 1
ATOM 5230 N N . GLN C 1 89 ? -37.908 11.508 53.150 1.00 13.34 89 GLN C N 1
ATOM 5231 C CA . GLN C 1 89 ? -38.403 12.244 54.325 1.00 13.52 89 GLN C CA 1
ATOM 5232 C C . GLN C 1 89 ? -37.437 12.152 55.508 1.00 13.21 89 GLN C C 1
ATOM 5233 O O . GLN C 1 89 ? -37.144 13.156 56.172 1.00 13.42 89 GLN C O 1
ATOM 5239 N N . HIS C 1 90 ? -36.904 10.959 55.746 1.00 12.92 90 HIS C N 1
ATOM 5240 C CA . HIS C 1 90 ? -35.865 10.817 56.758 1.00 13.54 90 HIS C CA 1
ATOM 5241 C C . HIS C 1 90 ? -34.623 11.672 56.439 1.00 13.48 90 HIS C C 1
ATOM 5242 O O . HIS C 1 90 ? -34.086 12.357 57.323 1.00 13.37 90 HIS C O 1
ATOM 5249 N N . ALA C 1 91 ? -34.159 11.625 55.186 1.00 13.33 91 ALA C N 1
ATOM 5250 C CA . ALA C 1 91 ? -32.984 12.406 54.785 1.00 13.12 91 ALA C CA 1
ATOM 5251 C C . ALA C 1 91 ? -33.160 13.893 55.080 1.00 13.63 91 ALA C C 1
ATOM 5252 O O . ALA C 1 91 ? -32.251 14.549 55.590 1.00 13.45 91 ALA C O 1
ATOM 5254 N N . GLN C 1 92 ? -34.335 14.425 54.760 1.00 13.45 92 GLN C N 1
ATOM 5255 C CA . GLN C 1 92 ? -34.605 15.827 55.030 1.00 13.77 92 GLN C CA 1
ATOM 5256 C C . GLN C 1 92 ? -34.502 16.101 56.528 1.00 14.32 92 GLN C C 1
ATOM 5257 O O . GLN C 1 92 ? -33.852 17.064 56.941 1.00 14.59 92 GLN C O 1
ATOM 5263 N N . GLN C 1 93 ? -35.135 15.249 57.328 1.00 14.78 93 GLN C N 1
ATOM 5264 C CA . GLN C 1 93 ? -35.128 15.414 58.788 1.00 15.98 93 GLN C CA 1
ATOM 5265 C C . GLN C 1 93 ? -33.698 15.352 59.343 1.00 15.88 93 GLN C C 1
ATOM 5266 O O . GLN C 1 93 ? -33.354 16.067 60.298 1.00 15.94 93 GLN C O 1
ATOM 5272 N N . ALA C 1 94 ? -32.869 14.511 58.728 1.00 15.39 94 ALA C N 1
ATOM 5273 C CA . ALA C 1 94 ? -31.481 14.312 59.171 1.00 16.16 94 ALA C CA 1
ATOM 5274 C C . ALA C 1 94 ? -30.539 15.427 58.729 1.00 16.11 94 ALA C C 1
ATOM 5275 O O . ALA C 1 94 ? -29.382 15.484 59.168 1.00 16.55 94 ALA C O 1
ATOM 5277 N N . GLY C 1 95 ? -31.020 16.309 57.862 1.00 15.90 95 GLY C N 1
ATOM 5278 C CA . GLY C 1 95 ? -30.243 17.468 57.438 1.00 15.88 95 GLY C CA 1
ATOM 5279 C C . GLY C 1 95 ? -29.542 17.318 56.105 1.00 15.92 95 GLY C C 1
ATOM 5280 O O . GLY C 1 95 ? -28.620 18.074 55.802 1.00 17.08 95 GLY C O 1
ATOM 5281 N N . ALA C 1 96 ? -29.985 16.367 55.280 1.00 14.82 96 ALA C N 1
ATOM 5282 C CA . ALA C 1 96 ? -29.456 16.258 53.928 1.00 14.71 96 ALA C CA 1
ATOM 5283 C C . ALA C 1 96 ? -29.865 17.470 53.093 1.00 14.55 96 ALA C C 1
ATOM 5284 O O . ALA C 1 96 ? -30.925 18.074 53.318 1.00 15.16 96 ALA C O 1
ATOM 5286 N N . ASP C 1 97 ? -29.020 17.841 52.143 1.00 14.28 97 ASP C N 1
ATOM 5287 C CA . ASP C 1 97 ? -29.295 18.975 51.272 1.00 14.36 97 ASP C CA 1
ATOM 5288 C C . ASP C 1 97 ? -30.171 18.610 50.090 1.00 14.10 97 ASP C C 1
ATOM 5289 O O . ASP C 1 97 ? -30.804 19.475 49.492 1.00 15.04 97 ASP C O 1
ATOM 5294 N N . ALA C 1 98 ? -30.165 17.326 49.733 1.00 12.89 98 ALA C N 1
ATOM 5295 C CA . ALA C 1 98 ? -30.876 16.821 48.562 1.00 12.07 98 ALA C CA 1
ATOM 5296 C C . ALA C 1 98 ? -30.914 15.307 48.663 1.00 11.72 98 ALA C C 1
ATOM 5297 O O . ALA C 1 98 ? -30.281 14.721 49.544 1.00 11.97 98 ALA C O 1
ATOM 5299 N N . VAL C 1 99 ? -31.671 14.686 47.758 1.00 10.78 99 VAL C N 1
ATOM 5300 C CA . VAL C 1 99 ? -31.659 13.230 47.623 1.00 11.11 99 VAL C CA 1
ATOM 5301 C C . VAL C 1 99 ? -31.328 12.818 46.202 1.00 10.98 99 VAL C C 1
ATOM 5302 O O . VAL C 1 99 ? -31.580 13.572 45.248 1.00 11.95 99 VAL C O 1
ATOM 5306 N N . LEU C 1 100 ? -30.751 11.625 46.079 1.00 10.71 100 LEU C N 1
ATOM 5307 C CA . LEU C 1 100 ? -30.456 11.007 44.785 1.00 11.20 100 LEU C CA 1
ATOM 5308 C C . LEU C 1 100 ? -31.405 9.834 44.592 1.00 11.98 100 LEU C C 1
ATOM 5309 O O . LEU C 1 100 ? -31.413 8.911 45.409 1.00 11.62 100 LEU C O 1
ATOM 5314 N N . CYS C 1 101 ? -32.196 9.870 43.514 1.00 11.75 101 CYS C N 1
ATOM 5315 C CA . CYS C 1 101 ? -33.269 8.894 43.327 1.00 11.71 101 CYS C CA 1
ATOM 5316 C C . CYS C 1 101 ? -33.201 8.142 42.005 1.00 11.64 101 CYS C C 1
ATOM 5317 O O . CYS C 1 101 ? -33.430 8.731 40.945 1.00 11.61 101 CYS C O 1
ATOM 5320 N N . VAL C 1 102 ? -32.903 6.846 42.082 1.00 12.10 102 VAL C N 1
ATOM 5321 C CA . VAL C 1 102 ? -33.158 5.921 40.980 1.00 12.76 102 VAL C CA 1
ATOM 5322 C C . VAL C 1 102 ? -34.587 5.378 41.125 1.00 12.92 102 VAL C C 1
ATOM 5323 O O . VAL C 1 102 ? -35.143 5.322 42.232 1.00 13.18 102 VAL C O 1
ATOM 5327 N N . ALA C 1 103 ? -35.170 4.969 40.005 1.00 12.47 103 ALA C N 1
ATOM 5328 C CA . ALA C 1 103 ? -36.506 4.364 40.001 1.00 12.19 103 ALA C CA 1
ATOM 5329 C C . ALA C 1 103 ? -36.570 3.259 38.960 1.00 11.95 103 ALA C C 1
ATOM 5330 O O . ALA C 1 103 ? -35.778 3.233 38.009 1.00 12.64 103 ALA C O 1
ATOM 5332 N N . GLY C 1 104 ? -37.501 2.327 39.156 1.00 11.75 104 GLY C N 1
ATOM 5333 C CA . GLY C 1 104 ? -37.930 1.465 38.057 1.00 11.79 104 GLY C CA 1
ATOM 5334 C C . GLY C 1 104 ? -37.074 0.262 37.715 1.00 11.71 104 GLY C C 1
ATOM 5335 O O . GLY C 1 104 ? -37.376 -0.439 36.755 1.00 11.91 104 GLY C O 1
ATOM 5336 N N . TYR C 1 105 ? -36.025 -0.002 38.488 1.00 11.71 105 TYR C N 1
ATOM 5337 C CA . TYR C 1 105 ? -35.254 -1.219 38.237 1.00 11.55 105 TYR C CA 1
ATOM 5338 C C . TYR C 1 105 ? -36.109 -2.446 38.530 1.00 11.55 105 TYR C C 1
ATOM 5339 O O . TYR C 1 105 ? -36.887 -2.478 39.491 1.00 11.47 105 TYR C O 1
ATOM 5348 N N . TYR C 1 106 ? -35.961 -3.451 37.671 1.00 11.28 106 TYR C N 1
ATOM 5349 C CA . TYR C 1 106 ? -36.624 -4.744 37.803 1.00 11.74 106 TYR C CA 1
ATOM 5350 C C . TYR C 1 106 ? -38.121 -4.738 37.416 1.00 11.29 106 TYR C C 1
ATOM 5351 O O . TYR C 1 106 ? -38.526 -5.505 36.531 1.00 11.21 106 TYR C O 1
ATOM 5360 N N . ASN C 1 107 ? -38.935 -3.883 38.040 1.00 11.66 107 ASN C N 1
ATOM 5361 C CA . ASN C 1 107 ? -40.323 -3.755 37.577 1.00 11.03 107 ASN C CA 1
ATOM 5362 C C . ASN C 1 107 ? -40.491 -3.087 36.209 1.00 11.25 107 ASN C C 1
ATOM 5363 O O . ASN C 1 107 ? -41.499 -3.314 35.526 1.00 11.11 107 ASN C O 1
ATOM 5368 N N . ARG C 1 108 ? -39.491 -2.295 35.816 1.00 11.27 108 ARG C N 1
ATOM 5369 C CA . ARG C 1 108 ? -39.343 -1.802 34.437 1.00 11.58 108 ARG C CA 1
ATOM 5370 C C . ARG C 1 108 ? -40.584 -1.043 33.911 1.00 11.88 108 ARG C C 1
ATOM 5371 O O . ARG C 1 108 ? -41.197 -1.425 32.910 1.00 12.42 108 ARG C O 1
ATOM 5379 N N . PRO C 1 109 ? -40.942 0.064 34.585 1.00 11.32 109 PRO C N 1
ATOM 5380 C CA . PRO C 1 109 ? -42.129 0.827 34.196 1.00 11.16 109 PRO C CA 1
ATOM 5381 C C . PRO C 1 109 ? -41.931 1.670 32.943 1.00 11.39 109 PRO C C 1
ATOM 5382 O O . PRO C 1 109 ? -40.802 1.813 32.435 1.00 12.05 109 PRO C O 1
ATOM 5386 N N . SER C 1 110 ? -43.038 2.240 32.482 1.00 11.00 110 SER C N 1
ATOM 5387 C CA . SER C 1 110 ? -43.051 3.183 31.369 1.00 11.29 110 SER C CA 1
ATOM 5388 C C . SER C 1 110 ? -42.466 4.545 31.768 1.00 11.23 110 SER C C 1
ATOM 5389 O O . SER C 1 110 ? -42.202 4.819 32.951 1.00 11.58 110 SER C O 1
ATOM 5392 N N . GLN C 1 111 ? -42.297 5.414 30.775 1.00 11.37 111 GLN C N 1
ATOM 5393 C CA . GLN C 1 111 ? -41.887 6.800 31.027 1.00 11.20 111 GLN C CA 1
ATOM 5394 C C . GLN C 1 111 ? -42.856 7.504 31.971 1.00 11.28 111 GLN C C 1
ATOM 5395 O O . GLN C 1 111 ? -42.432 8.231 32.876 1.00 11.75 111 GLN C O 1
ATOM 5401 N N . GLU C 1 112 ? -44.154 7.274 31.775 1.00 11.32 112 GLU C N 1
ATOM 5402 C CA . GLU C 1 112 ? -45.159 7.858 32.653 1.00 11.56 112 GLU C CA 1
ATOM 5403 C C . GLU C 1 112 ? -45.018 7.341 34.083 1.00 11.53 112 GLU C C 1
ATOM 5404 O O . GLU C 1 112 ? -45.138 8.112 35.023 1.00 11.37 112 GLU C O 1
ATOM 5410 N N . GLY C 1 113 ? -44.786 6.037 34.240 1.00 11.14 113 GLY C N 1
ATOM 5411 C CA . GLY C 1 113 ? -44.564 5.460 35.566 1.00 11.50 113 GLY C CA 1
ATOM 5412 C C . GLY C 1 113 ? -43.352 6.045 36.269 1.00 11.60 113 GLY C C 1
ATOM 5413 O O . GLY C 1 113 ? -43.394 6.316 37.478 1.00 11.51 113 GLY C O 1
ATOM 5414 N N . LEU C 1 114 ? -42.260 6.228 35.523 1.00 11.29 114 LEU C N 1
ATOM 5415 C CA . LEU C 1 114 ? -41.068 6.877 36.082 1.00 11.55 114 LEU C CA 1
ATOM 5416 C C . LEU C 1 114 ? -41.404 8.296 36.525 1.00 11.26 114 LEU C C 1
ATOM 5417 O O . LEU C 1 114 ? -41.057 8.710 37.643 1.00 11.91 114 LEU C O 1
ATOM 5422 N N . TYR C 1 115 ? -42.083 9.037 35.651 1.00 10.87 115 TYR C N 1
ATOM 5423 C CA . TYR C 1 115 ? -42.481 10.401 35.986 1.00 11.13 115 TYR C CA 1
ATOM 5424 C C . TYR C 1 115 ? -43.294 10.426 37.282 1.00 11.45 115 TYR C C 1
ATOM 5425 O O . TYR C 1 115 ? -43.018 11.220 38.176 1.00 11.53 115 TYR C O 1
ATOM 5434 N N . GLN C 1 116 ? -44.293 9.547 37.385 1.00 10.85 116 GLN C N 1
ATOM 5435 C CA . GLN C 1 116 ? -45.159 9.528 38.571 1.00 11.72 116 GLN C CA 1
ATOM 5436 C C . GLN C 1 116 ? -44.415 9.131 39.852 1.00 11.19 116 GLN C C 1
ATOM 5437 O O . GLN C 1 116 ? -44.705 9.652 40.943 1.00 12.06 116 GLN C O 1
ATOM 5443 N N . HIS C 1 117 ? -43.440 8.230 39.718 1.00 10.98 117 HIS C N 1
ATOM 5444 C CA . HIS C 1 117 ? -42.577 7.854 40.840 1.00 11.43 117 HIS C CA 1
ATOM 5445 C C . HIS C 1 117 ? -41.847 9.092 41.369 1.00 11.64 117 HIS C C 1
ATOM 5446 O O . HIS C 1 117 ? -41.932 9.430 42.574 1.00 11.15 117 HIS C O 1
ATOM 5453 N N . PHE C 1 118 ? -41.131 9.772 40.468 1.00 11.65 118 PHE C N 1
ATOM 5454 C CA . PHE C 1 118 ? -40.364 10.954 40.874 1.00 12.17 118 PHE C CA 1
ATOM 5455 C C . PHE C 1 118 ? -41.270 12.067 41.400 1.00 12.02 118 PHE C C 1
ATOM 5456 O O . PHE C 1 118 ? -40.896 12.746 42.358 1.00 12.23 118 PHE C O 1
ATOM 5464 N N . LYS C 1 119 ? -42.450 12.246 40.795 1.00 12.09 119 LYS C N 1
ATOM 5465 C CA . LYS C 1 119 ? -43.368 13.289 41.251 1.00 12.32 119 LYS C CA 1
ATOM 5466 C C . LYS C 1 119 ? -43.863 13.000 42.670 1.00 12.45 119 LYS C C 1
ATOM 5467 O O . LYS C 1 119 ? -44.022 13.916 43.492 1.00 12.35 119 LYS C O 1
ATOM 5473 N N . MET C 1 120 ? -44.094 11.723 42.962 1.00 13.02 120 MET C N 1
ATOM 5474 C CA . MET C 1 120 ? -44.511 11.329 44.300 1.00 14.09 120 MET C CA 1
ATOM 5475 C C . MET C 1 120 ? -43.435 11.676 45.337 1.00 13.05 120 MET C C 1
ATOM 5476 O O . MET C 1 120 ? -43.742 12.236 46.394 1.00 12.74 120 MET C O 1
ATOM 5481 N N . VAL C 1 121 ? -42.176 11.349 45.044 1.00 12.29 121 VAL C N 1
ATOM 5482 C CA . VAL C 1 121 ? -41.082 11.700 45.959 1.00 12.12 121 VAL C CA 1
ATOM 5483 C C . VAL C 1 121 ? -40.967 13.232 46.087 1.00 11.80 121 VAL C C 1
ATOM 5484 O O . VAL C 1 121 ? -40.864 13.769 47.200 1.00 12.16 121 VAL C O 1
ATOM 5488 N N . HIS C 1 122 ? -41.016 13.920 44.948 1.00 11.52 122 HIS C N 1
ATOM 5489 C CA . HIS C 1 122 ? -40.918 15.389 44.883 1.00 11.68 122 HIS C CA 1
ATOM 5490 C C . HIS C 1 122 ? -41.938 16.067 45.791 1.00 12.00 122 HIS C C 1
ATOM 5491 O O . HIS C 1 122 ? -41.601 16.954 46.587 1.00 12.41 122 HIS C O 1
ATOM 5498 N N . ASP C 1 123 ? -43.183 15.624 45.682 1.00 12.04 123 ASP C N 1
ATOM 5499 C CA . ASP C 1 123 ? -44.288 16.245 46.407 1.00 12.85 123 ASP C CA 1
ATOM 5500 C C . ASP C 1 123 ? -44.286 15.948 47.907 1.00 13.38 123 ASP C C 1
ATOM 5501 O O . ASP C 1 123 ? -44.968 16.638 48.672 1.00 14.60 123 ASP C O 1
ATOM 5506 N N . ALA C 1 124 ? -43.514 14.943 48.325 1.00 14.01 124 ALA C N 1
ATOM 5507 C CA . ALA C 1 124 ? -43.495 14.510 49.727 1.00 14.40 124 ALA C CA 1
ATOM 5508 C C . ALA C 1 124 ? -42.415 15.198 50.564 1.00 14.65 124 ALA C C 1
ATOM 5509 O O . ALA C 1 124 ? -42.377 15.037 51.788 1.00 15.25 124 ALA C O 1
ATOM 5511 N N . ILE C 1 125 ? -41.541 15.960 49.917 1.00 14.49 125 ILE C N 1
ATOM 5512 C CA . ILE C 1 125 ? -40.390 16.565 50.607 1.00 14.47 125 ILE C CA 1
ATOM 5513 C C . ILE C 1 125 ? -40.160 18.017 50.187 1.00 14.49 125 ILE C C 1
ATOM 5514 O O . ILE C 1 125 ? -40.730 18.477 49.194 1.00 14.92 125 ILE C O 1
ATOM 5519 N N . ASP C 1 126 ? -39.331 18.735 50.947 1.00 14.83 126 ASP C N 1
ATOM 5520 C CA . ASP C 1 126 ? -39.027 20.139 50.663 1.00 15.18 126 ASP C CA 1
ATOM 5521 C C . ASP C 1 126 ? -37.635 20.347 50.092 1.00 15.27 126 ASP C C 1
ATOM 5522 O O . ASP C 1 126 ? -37.318 21.433 49.608 1.00 16.42 126 ASP C O 1
ATOM 5527 N N . ILE C 1 127 ? -36.803 19.309 50.161 1.00 14.42 127 ILE C N 1
ATOM 5528 C CA . ILE C 1 127 ? -35.445 19.379 49.627 1.00 13.90 127 ILE C CA 1
ATOM 5529 C C . ILE C 1 127 ? -35.424 18.880 48.171 1.00 13.54 127 ILE C C 1
ATOM 5530 O O . ILE C 1 127 ? -36.321 18.137 47.751 1.00 13.82 127 ILE C O 1
ATOM 5535 N N . PRO C 1 128 ? -34.426 19.321 47.390 1.00 13.27 128 PRO C N 1
ATOM 5536 C CA . PRO C 1 128 ? -34.363 18.939 45.978 1.00 13.06 128 PRO C CA 1
ATOM 5537 C C . PRO C 1 128 ? -33.912 17.514 45.698 1.00 12.54 128 PRO C C 1
ATOM 5538 O O . PRO C 1 128 ? -33.392 16.812 46.581 1.00 11.92 128 PRO C O 1
ATOM 5542 N N . ILE C 1 129 ? -34.135 17.110 44.451 1.00 11.45 129 ILE C N 1
ATOM 5543 C CA . ILE C 1 129 ? -33.884 15.759 43.977 1.00 11.62 129 ILE C CA 1
ATOM 5544 C C . ILE C 1 129 ? -32.990 15.792 42.750 1.00 11.43 129 ILE C C 1
ATOM 5545 O O . ILE C 1 129 ? -33.195 16.587 41.818 1.00 10.90 129 ILE C O 1
ATOM 5550 N N . ILE C 1 130 ? -31.988 14.922 42.788 1.00 10.93 130 ILE C N 1
ATOM 5551 C CA A ILE C 1 130 ? -31.174 14.575 41.629 0.50 10.98 130 ILE C CA 1
ATOM 5552 C CA B ILE C 1 130 ? -31.200 14.588 41.614 0.50 11.36 130 ILE C CA 1
ATOM 5553 C C . ILE C 1 130 ? -31.692 13.225 41.137 1.00 11.33 130 ILE C C 1
ATOM 5554 O O . ILE C 1 130 ? -31.640 12.228 41.881 1.00 11.66 130 ILE C O 1
ATOM 5563 N N . VAL C 1 131 ? -32.204 13.181 39.912 1.00 11.51 131 VAL C N 1
ATOM 5564 C CA A VAL C 1 131 ? -32.681 11.896 39.391 0.50 11.68 131 VAL C CA 1
ATOM 5565 C CA B VAL C 1 131 ? -32.701 11.944 39.313 0.50 12.47 131 VAL C CA 1
ATOM 5566 C C . VAL C 1 131 ? -31.512 11.089 38.843 1.00 12.13 131 VAL C C 1
ATOM 5567 O O . VAL C 1 131 ? -30.543 11.622 38.296 1.00 12.61 131 VAL C O 1
ATOM 5574 N N . TYR C 1 132 ? -31.594 9.783 39.038 1.00 11.57 132 TYR C N 1
ATOM 5575 C CA . TYR C 1 132 ? -30.477 8.896 38.747 1.00 11.25 132 TYR C CA 1
ATOM 5576 C C . TYR C 1 132 ? -30.825 8.057 37.523 1.00 11.05 132 TYR C C 1
ATOM 5577 O O . TYR C 1 132 ? -31.699 7.171 37.591 1.00 11.46 132 TYR C O 1
ATOM 5586 N N . ASN C 1 133 ? -30.180 8.361 36.396 1.00 11.02 133 ASN C N 1
ATOM 5587 C CA . ASN C 1 133 ? -30.469 7.653 35.142 1.00 10.70 133 ASN C CA 1
ATOM 5588 C C . ASN C 1 133 ? -29.372 6.633 34.877 1.00 11.25 133 ASN C C 1
ATOM 5589 O O . ASN C 1 133 ? -28.238 6.994 34.555 1.00 11.51 133 ASN C O 1
ATOM 5594 N N . ILE C 1 134 ? -29.696 5.351 35.057 1.00 11.35 134 ILE C N 1
ATOM 5595 C CA . ILE C 1 134 ? -28.670 4.308 34.963 1.00 11.33 134 ILE C CA 1
ATOM 5596 C C . ILE C 1 134 ? -29.210 3.042 34.277 1.00 11.60 134 ILE C C 1
ATOM 5597 O O . ILE C 1 134 ? -29.324 1.969 34.883 1.00 10.54 134 ILE C O 1
ATOM 5602 N N . PRO C 1 135 ? -29.518 3.156 32.983 1.00 11.10 135 PRO C N 1
ATOM 5603 C CA . PRO C 1 135 ? -29.959 1.960 32.245 1.00 11.53 135 PRO C CA 1
ATOM 5604 C C . PRO C 1 135 ? -29.040 0.722 32.378 1.00 11.57 135 PRO C C 1
ATOM 5605 O O . PRO C 1 135 ? -29.554 -0.397 32.438 1.00 11.05 135 PRO C O 1
ATOM 5609 N N . PRO C 1 136 ? -27.696 0.897 32.409 1.00 11.29 136 PRO C N 1
ATOM 5610 C CA . PRO C 1 136 ? -26.843 -0.296 32.560 1.00 11.27 136 PRO C CA 1
ATOM 5611 C C . PRO C 1 136 ? -27.098 -1.149 33.805 1.00 11.58 136 PRO C C 1
ATOM 5612 O O . PRO C 1 136 ? -26.690 -2.319 33.817 1.00 11.90 136 PRO C O 1
ATOM 5616 N N . ARG C 1 137 ? -27.739 -0.580 34.832 1.00 10.93 137 ARG C N 1
ATOM 5617 C CA . ARG C 1 137 ? -28.144 -1.357 36.015 1.00 11.44 137 ARG C CA 1
ATOM 5618 C C . ARG C 1 137 ? -29.663 -1.523 36.126 1.00 11.66 137 ARG C C 1
ATOM 5619 O O . ARG C 1 137 ? -30.134 -2.542 36.615 1.00 12.49 137 ARG C O 1
ATOM 5627 N N . ALA C 1 138 ? -30.421 -0.528 35.677 1.00 11.61 138 ALA C N 1
ATOM 5628 C CA . ALA C 1 138 ? -31.877 -0.499 35.916 1.00 11.27 138 ALA C CA 1
ATOM 5629 C C . ALA C 1 138 ? -32.725 -0.906 34.700 1.00 11.72 138 ALA C C 1
ATOM 5630 O O . ALA C 1 138 ? -33.937 -1.113 34.843 1.00 11.75 138 ALA C O 1
ATOM 5632 N N . VAL C 1 139 ? -32.078 -1.026 33.534 1.00 11.47 139 VAL C N 1
ATOM 5633 C CA . VAL C 1 139 ? -32.696 -1.240 32.209 1.00 11.56 139 VAL C CA 1
ATOM 5634 C C . VAL C 1 139 ? -33.497 -0.028 31.743 1.00 12.01 139 VAL C C 1
ATOM 5635 O O . VAL C 1 139 ? -33.252 0.484 30.639 1.00 12.23 139 VAL C O 1
ATOM 5639 N N . VAL C 1 140 ? -34.447 0.421 32.562 1.00 12.54 140 VAL C N 1
ATOM 5640 C CA . VAL C 1 140 ? -35.201 1.632 32.236 1.00 13.34 140 VAL C CA 1
ATOM 5641 C C . VAL C 1 140 ? -34.263 2.820 32.027 1.00 12.68 140 VAL C C 1
ATOM 5642 O O . VAL C 1 140 ? -33.199 2.921 32.644 1.00 12.56 140 VAL C O 1
ATOM 5646 N N . ASP C 1 141 ? -34.700 3.723 31.160 1.00 12.96 141 ASP C N 1
ATOM 5647 C CA . ASP C 1 141 ? -33.927 4.890 30.753 1.00 13.30 141 ASP C CA 1
ATOM 5648 C C . ASP C 1 141 ? -34.900 6.056 30.767 1.00 13.54 141 ASP C C 1
ATOM 5649 O O . ASP C 1 141 ? -35.917 6.030 30.061 1.00 14.52 141 ASP C O 1
ATOM 5654 N N . ILE C 1 142 ? -34.598 7.058 31.589 1.00 13.04 142 ILE C N 1
ATOM 5655 C CA . ILE C 1 142 ? -35.362 8.305 31.596 1.00 13.28 142 ILE C CA 1
ATOM 5656 C C . ILE C 1 142 ? -34.996 9.053 30.314 1.00 13.18 142 ILE C C 1
ATOM 5657 O O . ILE C 1 142 ? -33.899 9.602 30.207 1.00 13.82 142 ILE C O 1
ATOM 5662 N N . LYS C 1 143 ? -35.909 9.065 29.344 1.00 12.72 143 LYS C N 1
ATOM 5663 C CA A LYS C 1 143 ? -35.646 9.667 28.041 0.50 12.89 143 LYS C CA 1
ATOM 5664 C CA B LYS C 1 143 ? -35.630 9.668 28.046 0.50 12.92 143 LYS C CA 1
ATOM 5665 C C . LYS C 1 143 ? -35.624 11.200 28.128 1.00 12.74 143 LYS C C 1
ATOM 5666 O O . LYS C 1 143 ? -36.196 11.773 29.055 1.00 12.17 143 LYS C O 1
ATOM 5677 N N . PRO C 1 144 ? -34.949 11.870 27.162 1.00 12.46 144 PRO C N 1
ATOM 5678 C CA . PRO C 1 144 ? -34.846 13.338 27.242 1.00 12.53 144 PRO C CA 1
ATOM 5679 C C . PRO C 1 144 ? -36.168 14.094 27.447 1.00 12.32 144 PRO C C 1
ATOM 5680 O O . PRO C 1 144 ? -36.219 15.037 28.239 1.00 12.57 144 PRO C O 1
ATOM 5684 N N . GLU C 1 145 ? -37.231 13.681 26.765 1.00 12.56 145 GLU C N 1
ATOM 5685 C CA . GLU C 1 145 ? -38.520 14.357 26.906 1.00 12.93 145 GLU C CA 1
ATOM 5686 C C . GLU C 1 145 ? -39.081 14.167 28.315 1.00 12.59 145 GLU C C 1
ATOM 5687 O O . GLU C 1 145 ? -39.714 15.067 28.866 1.00 13.00 145 GLU C O 1
ATOM 5693 N N . THR C 1 146 ? -38.832 12.998 28.904 1.00 12.03 146 THR C N 1
ATOM 5694 C CA . THR C 1 146 ? -39.244 12.748 30.285 1.00 12.33 146 THR C CA 1
ATOM 5695 C C . THR C 1 146 ? -38.408 13.583 31.271 1.00 12.50 146 THR C C 1
ATOM 5696 O O . THR C 1 146 ? -38.943 14.124 32.249 1.00 12.68 146 THR C O 1
ATOM 5700 N N . MET C 1 147 ? -37.103 13.676 31.016 1.00 12.32 147 MET C N 1
ATOM 5701 C CA . MET C 1 147 ? -36.222 14.543 31.814 1.00 12.53 147 MET C CA 1
ATOM 5702 C C . MET C 1 147 ? -36.690 16.000 31.776 1.00 12.21 147 MET C C 1
ATOM 5703 O O . MET C 1 147 ? -36.682 16.690 32.806 1.00 12.28 147 MET C O 1
ATOM 5708 N N . ALA C 1 148 ? -37.115 16.457 30.599 1.00 12.08 148 ALA C N 1
ATOM 5709 C CA . ALA C 1 148 ? -37.627 17.826 30.469 1.00 12.00 148 ALA C CA 1
ATOM 5710 C C . ALA C 1 148 ? -38.927 18.020 31.264 1.00 12.50 148 ALA C C 1
ATOM 5711 O O . ALA C 1 148 ? -39.141 19.074 31.887 1.00 13.08 148 ALA C O 1
ATOM 5713 N N . ARG C 1 149 ? -39.783 16.997 31.253 1.00 12.87 149 ARG C N 1
ATOM 5714 C CA . ARG C 1 149 ? -41.014 17.031 32.033 1.00 13.24 149 ARG C CA 1
ATOM 5715 C C . ARG C 1 149 ? -40.715 17.089 33.530 1.00 13.20 149 ARG C C 1
ATOM 5716 O O . ARG C 1 149 ? -41.343 17.863 34.270 1.00 13.05 149 ARG C O 1
ATOM 5724 N N . LEU C 1 150 ? -39.755 16.267 33.959 1.00 12.36 150 LEU C N 1
ATOM 5725 C CA . LEU C 1 150 ? -39.249 16.300 35.335 1.00 12.52 150 LEU C CA 1
ATOM 5726 C C . LEU C 1 150 ? -38.660 17.664 35.705 1.00 12.65 150 LEU C C 1
ATOM 5727 O O . LEU C 1 150 ? -38.908 18.183 36.807 1.00 13.04 150 LEU C O 1
ATOM 5732 N N . ALA C 1 151 ? -37.891 18.250 34.785 1.00 12.60 151 ALA C N 1
ATOM 5733 C CA . ALA C 1 151 ? -37.269 19.563 35.029 1.00 12.57 151 ALA C CA 1
ATOM 5734 C C . ALA C 1 151 ? -38.302 20.678 35.205 1.00 12.96 151 ALA C C 1
ATOM 5735 O O . ALA C 1 151 ? -37.985 21.724 35.769 1.00 12.96 151 ALA C O 1
ATOM 5737 N N . ALA C 1 152 ? -39.536 20.454 34.756 1.00 12.58 152 ALA C N 1
ATOM 5738 C CA . ALA C 1 152 ? -40.591 21.455 34.951 1.00 12.69 152 ALA C CA 1
ATOM 5739 C C . ALA C 1 152 ? -41.076 21.523 36.403 1.00 12.80 152 ALA C C 1
ATOM 5740 O O . ALA C 1 152 ? -41.701 22.514 36.811 1.00 13.59 152 ALA C O 1
ATOM 5742 N N . LEU C 1 153 ? -40.779 20.478 37.178 1.00 12.59 153 LEU C N 1
ATOM 5743 C CA . LEU C 1 153 ? -41.063 20.467 38.616 1.00 12.03 153 LEU C CA 1
ATOM 5744 C C . LEU C 1 153 ? -40.016 21.303 39.347 1.00 12.05 153 LEU C C 1
ATOM 5745 O O . LEU C 1 153 ? -38.833 21.234 39.011 1.00 12.63 153 LEU C O 1
ATOM 5750 N N . PRO C 1 154 ? -40.444 22.104 40.343 1.00 11.79 154 PRO C N 1
ATOM 5751 C CA . PRO C 1 154 ? -39.532 23.075 40.973 1.00 11.77 154 PRO C CA 1
ATOM 5752 C C . PRO C 1 154 ? -38.326 22.462 41.677 1.00 11.81 154 PRO C C 1
ATOM 5753 O O . PRO C 1 154 ? -37.273 23.102 41.754 1.00 12.55 154 PRO C O 1
ATOM 5757 N N . ARG C 1 155 ? -38.468 21.241 42.187 1.00 11.51 155 ARG C N 1
ATOM 5758 C CA . ARG C 1 155 ? -37.402 20.658 43.004 1.00 11.89 155 ARG C CA 1
ATOM 5759 C C . ARG C 1 155 ? -36.689 19.458 42.387 1.00 11.66 155 ARG C C 1
ATOM 5760 O O . ARG C 1 155 ? -35.926 18.785 43.074 1.00 12.46 155 ARG C O 1
ATOM 5768 N N . ILE C 1 156 ? -36.939 19.189 41.105 1.00 11.61 156 ILE C N 1
ATOM 5769 C CA A ILE C 1 156 ? -36.080 18.296 40.325 0.50 11.33 156 ILE C CA 1
ATOM 5770 C CA B ILE C 1 156 ? -36.054 18.301 40.367 0.50 11.83 156 ILE C CA 1
ATOM 5771 C C . ILE C 1 156 ? -34.971 19.186 39.777 1.00 11.79 156 ILE C C 1
ATOM 5772 O O . ILE C 1 156 ? -35.223 20.012 38.893 1.00 12.24 156 ILE C O 1
ATOM 5781 N N . VAL C 1 157 ? -33.761 19.031 40.305 1.00 11.53 157 VAL C N 1
ATOM 5782 C CA . VAL C 1 157 ? -32.723 20.032 40.045 1.00 11.85 157 VAL C CA 1
ATOM 5783 C C . VAL C 1 157 ? -31.502 19.521 39.297 1.00 11.59 157 VAL C C 1
ATOM 5784 O O . VAL C 1 157 ? -30.618 20.304 38.963 1.00 11.67 157 VAL C O 1
ATOM 5788 N N . GLY C 1 158 ? -31.440 18.222 39.038 1.00 10.84 158 GLY C N 1
ATOM 5789 C CA . GLY C 1 158 ? -30.306 17.692 38.291 1.00 10.72 158 GLY C CA 1
ATOM 5790 C C . GLY C 1 158 ? -30.460 16.225 37.985 1.00 10.77 158 GLY C C 1
ATOM 5791 O O . GLY C 1 158 ? -31.484 15.608 38.312 1.00 10.34 158 GLY C O 1
ATOM 5792 N N . VAL C 1 159 ? -29.421 15.670 37.360 1.00 10.66 159 VAL C N 1
ATOM 5793 C CA . VAL C 1 159 ? -29.393 14.263 36.958 1.00 10.74 159 VAL C CA 1
ATOM 5794 C C . VAL C 1 159 ? -27.992 13.703 37.198 1.00 11.05 159 VAL C C 1
ATOM 5795 O O . VAL C 1 159 ? -26.991 14.397 36.958 1.00 11.06 159 VAL C O 1
ATOM 5799 N N . LYS C 1 160 ? -27.942 12.469 37.696 1.00 10.21 160 LYS C N 1
ATOM 5800 C CA . LYS C 1 160 ? -26.722 11.673 37.683 1.00 10.56 160 LYS C CA 1
ATOM 5801 C C . LYS C 1 160 ? -26.847 10.791 36.446 1.00 10.56 160 LYS C C 1
ATOM 5802 O O . LYS C 1 160 ? -27.628 9.842 36.432 1.00 11.05 160 LYS C O 1
ATOM 5808 N N . ASP C 1 161 ? -26.098 11.133 35.404 1.00 10.94 161 ASP C N 1
ATOM 5809 C CA . ASP C 1 161 ? -26.224 10.454 34.125 1.00 11.20 161 ASP C CA 1
ATOM 5810 C C . ASP C 1 161 ? -25.194 9.340 34.055 1.00 11.65 161 ASP C C 1
ATOM 5811 O O . ASP C 1 161 ? -24.006 9.582 33.828 1.00 11.63 161 ASP C O 1
ATOM 5816 N N . ALA C 1 162 ? -25.670 8.117 34.273 1.00 11.19 162 ALA C N 1
ATOM 5817 C CA . ALA C 1 162 ? -24.834 6.925 34.178 1.00 11.81 162 ALA C CA 1
ATOM 5818 C C . ALA C 1 162 ? -25.230 6.095 32.954 1.00 11.96 162 ALA C C 1
ATOM 5819 O O . ALA C 1 162 ? -25.071 4.861 32.932 1.00 12.56 162 ALA C O 1
ATOM 5821 N N . THR C 1 163 ? -25.732 6.770 31.918 1.00 11.81 163 THR C N 1
ATOM 5822 C CA . THR C 1 163 ? -26.051 6.084 30.663 1.00 12.17 163 THR C CA 1
ATOM 5823 C C . THR C 1 163 ? -24.799 5.628 29.923 1.00 12.79 163 THR C C 1
ATOM 5824 O O . THR C 1 163 ? -24.846 4.661 29.164 1.00 13.66 163 THR C O 1
ATOM 5828 N N . THR C 1 164 ? -23.693 6.334 30.170 1.00 13.92 164 THR C N 1
ATOM 5829 C CA . THR C 1 164 ? -22.438 6.226 29.392 1.00 14.86 164 THR C CA 1
ATOM 5830 C C . THR C 1 164 ? -22.583 6.656 27.921 1.00 14.96 164 THR C C 1
ATOM 5831 O O . THR C 1 164 ? -21.672 6.435 27.115 1.00 15.75 164 THR C O 1
ATOM 5835 N N . ASP C 1 165 ? -23.718 7.268 27.583 1.00 13.37 165 ASP C N 1
ATOM 5836 C CA . ASP C 1 165 ? -23.966 7.804 26.242 1.00 12.94 165 ASP C CA 1
ATOM 5837 C C . ASP C 1 165 ? -23.709 9.308 26.314 1.00 12.38 165 ASP C C 1
ATOM 5838 O O . ASP C 1 165 ? -24.532 10.069 26.831 1.00 12.37 165 ASP C O 1
ATOM 5843 N N . LEU C 1 166 ? -22.560 9.736 25.798 1.00 11.93 166 LEU C N 1
ATOM 5844 C CA . LEU C 1 166 ? -22.158 11.128 25.948 1.00 11.96 166 LEU C CA 1
ATOM 5845 C C . LEU C 1 166 ? -22.948 12.092 25.054 1.00 11.66 166 LEU C C 1
ATOM 5846 O O . LEU C 1 166 ? -22.823 13.304 25.203 1.00 12.78 166 LEU C O 1
ATOM 5851 N N . ALA C 1 167 ? -23.780 11.559 24.157 1.00 11.60 167 ALA C N 1
ATOM 5852 C CA . ALA C 1 167 ? -24.710 12.402 23.409 1.00 11.48 167 ALA C CA 1
ATOM 5853 C C . ALA C 1 167 ? -25.922 12.792 24.257 1.00 11.60 167 ALA C C 1
ATOM 5854 O O . ALA C 1 167 ? -26.614 13.757 23.932 1.00 12.12 167 ALA C O 1
ATOM 5856 N N . ARG C 1 168 ? -26.173 12.062 25.348 1.00 11.49 168 ARG C N 1
ATOM 5857 C CA . ARG C 1 168 ? -27.422 12.256 26.078 1.00 11.41 168 ARG C CA 1
ATOM 5858 C C . ARG C 1 168 ? -27.512 13.649 26.689 1.00 11.46 168 ARG C C 1
ATOM 5859 O O . ARG C 1 168 ? -28.560 14.291 26.605 1.00 11.76 168 ARG C O 1
ATOM 5867 N N . ILE C 1 169 ? -26.413 14.124 27.277 1.00 11.27 169 ILE C N 1
ATOM 5868 C CA . ILE C 1 169 ? -26.420 15.456 27.881 1.00 11.54 169 ILE C CA 1
ATOM 5869 C C . ILE C 1 169 ? -26.800 16.521 26.844 1.00 11.87 169 ILE C C 1
ATOM 5870 O O . ILE C 1 169 ? -27.538 17.452 27.160 1.00 12.56 169 ILE C O 1
ATOM 5875 N N . SER C 1 170 ? -26.328 16.363 25.604 1.00 12.13 170 SER C N 1
ATOM 5876 C CA . SER C 1 170 ? -26.681 17.318 24.543 1.00 12.82 170 SER C CA 1
ATOM 5877 C C . SER C 1 170 ? -28.187 17.303 24.279 1.00 13.35 170 SER C C 1
ATOM 5878 O O . SER C 1 170 ? -28.813 18.358 24.146 1.00 14.10 170 SER C O 1
ATOM 5881 N N . ARG C 1 171 ? -28.764 16.102 24.206 1.00 13.41 171 ARG C N 1
ATOM 5882 C CA . ARG C 1 171 ? -30.199 15.959 23.962 1.00 14.27 171 ARG C CA 1
ATOM 5883 C C . ARG C 1 171 ? -31.035 16.546 25.098 1.00 13.97 171 ARG C C 1
ATOM 5884 O O . ARG C 1 171 ? -32.081 17.152 24.856 1.00 15.02 171 ARG C O 1
ATOM 5892 N N . GLU C 1 172 ? -30.569 16.388 26.332 1.00 13.46 172 GLU C N 1
ATOM 5893 C CA . GLU C 1 172 ? -31.261 16.966 27.485 1.00 13.48 172 GLU C CA 1
ATOM 5894 C C . GLU C 1 172 ? -31.143 18.489 27.532 1.00 13.93 172 GLU C C 1
ATOM 5895 O O . GLU C 1 172 ? -32.131 19.182 27.777 1.00 14.70 172 GLU C O 1
ATOM 5901 N N . ARG C 1 173 ? -29.937 19.001 27.286 1.00 13.80 173 ARG C N 1
ATOM 5902 C CA . ARG C 1 173 ? -29.695 20.450 27.292 1.00 14.36 173 ARG C CA 1
ATOM 5903 C C . ARG C 1 173 ? -30.520 21.181 26.234 1.00 15.21 173 ARG C C 1
ATOM 5904 O O . ARG C 1 173 ? -30.915 22.338 26.444 1.00 16.56 173 ARG C O 1
ATOM 5912 N N . MET C 1 174 ? -30.785 20.500 25.117 1.00 16.22 174 MET C N 1
ATOM 5913 C CA . MET C 1 174 ? -31.627 21.038 24.038 1.00 17.69 174 MET C CA 1
ATOM 5914 C C . MET C 1 174 ? -33.076 21.261 24.508 1.00 16.73 174 MET C C 1
ATOM 5915 O O . MET C 1 174 ? -33.793 22.093 23.946 1.00 17.57 174 MET C O 1
ATOM 5920 N N . LEU C 1 175 ? -33.502 20.537 25.549 1.00 15.91 175 LEU C N 1
ATOM 5921 C CA . LEU C 1 175 ? -34.906 20.547 25.986 1.00 15.56 175 LEU C CA 1
ATOM 5922 C C . LEU C 1 175 ? -35.177 21.200 27.340 1.00 15.71 175 LEU C C 1
ATOM 5923 O O . LEU C 1 175 ? -36.335 21.444 27.688 1.00 16.06 175 LEU C O 1
ATOM 5928 N N . ILE C 1 176 ? -34.122 21.462 28.105 1.00 15.28 176 ILE C N 1
ATOM 5929 C CA . ILE C 1 176 ? -34.277 21.999 29.455 1.00 15.14 176 ILE C CA 1
ATOM 5930 C C . ILE C 1 176 ? -33.867 23.468 29.474 1.00 15.60 176 ILE C C 1
ATOM 5931 O O . ILE C 1 176 ? -32.744 23.802 29.088 1.00 16.14 176 ILE C O 1
ATOM 5936 N N . ASN C 1 177 ? -34.781 24.328 29.935 1.00 15.53 177 ASN C N 1
ATOM 5937 C CA A ASN C 1 177 ? -34.630 25.786 29.873 0.50 15.33 177 ASN C CA 1
ATOM 5938 C CA B ASN C 1 177 ? -34.539 25.772 29.872 0.50 15.69 177 ASN C CA 1
ATOM 5939 C C . ASN C 1 177 ? -34.422 26.460 31.233 1.00 15.04 177 ASN C C 1
ATOM 5940 O O . ASN C 1 177 ? -34.627 27.678 31.365 1.00 15.43 177 ASN C O 1
ATOM 5949 N N . LYS C 1 178 ? -34.056 25.669 32.239 1.00 14.52 178 LYS C N 1
ATOM 5950 C CA . LYS C 1 178 ? -33.704 26.191 33.552 1.00 13.47 178 LYS C CA 1
ATOM 5951 C C . LYS C 1 178 ? -32.322 25.655 33.912 1.00 13.93 178 LYS C C 1
ATOM 5952 O O . LYS C 1 178 ? -31.889 24.637 33.355 1.00 13.06 178 LYS C O 1
ATOM 5958 N N . PRO C 1 179 ? -31.604 26.351 34.803 1.00 14.21 179 PRO C N 1
ATOM 5959 C CA . PRO C 1 179 ? -30.351 25.789 35.311 1.00 14.40 179 PRO C CA 1
ATOM 5960 C C . PRO C 1 179 ? -30.558 24.388 35.890 1.00 14.15 179 PRO C C 1
ATOM 5961 O O . PRO C 1 179 ? -31.548 24.124 36.578 1.00 14.43 179 PRO C O 1
ATOM 5965 N N . PHE C 1 180 ? -29.632 23.489 35.580 1.00 13.07 180 PHE C N 1
ATOM 5966 C CA . PHE C 1 180 ? -29.796 22.078 35.908 1.00 12.32 180 PHE C CA 1
ATOM 5967 C C . PHE C 1 180 ? -28.433 21.500 36.243 1.00 12.32 180 PHE C C 1
ATOM 5968 O O . PHE C 1 180 ? -27.452 21.766 35.552 1.00 12.79 180 PHE C O 1
ATOM 5976 N N . SER C 1 181 ? -28.363 20.742 37.330 1.00 11.88 181 SER C N 1
ATOM 5977 C CA . SER C 1 181 ? -27.100 20.164 37.771 1.00 12.06 181 SER C CA 1
ATOM 5978 C C . SER C 1 181 ? -26.861 18.852 37.024 1.00 11.20 181 SER C C 1
ATOM 5979 O O . SER C 1 181 ? -27.230 17.765 37.503 1.00 11.75 181 SER C O 1
ATOM 5982 N N . PHE C 1 182 ? -26.250 18.963 35.846 1.00 10.87 182 PHE C N 1
ATOM 5983 C CA . PHE C 1 182 ? -25.842 17.783 35.080 1.00 11.00 182 PHE C CA 1
ATOM 5984 C C . PHE C 1 182 ? -24.596 17.188 35.723 1.00 11.19 182 PHE C C 1
ATOM 5985 O O . PHE C 1 182 ? -23.543 17.838 35.762 1.00 11.92 182 PHE C O 1
ATOM 5993 N N . LEU C 1 183 ? -24.726 15.966 36.244 1.00 10.72 183 LEU C N 1
ATOM 5994 C CA . LEU C 1 183 ? -23.615 15.301 36.940 1.00 10.61 183 LEU C CA 1
ATOM 5995 C C . LEU C 1 183 ? -23.299 13.961 36.297 1.00 10.79 183 LEU C C 1
ATOM 5996 O O . LEU C 1 183 ? -24.206 13.170 36.020 1.00 11.60 183 LEU C O 1
ATOM 6001 N N . SER C 1 184 ? -22.019 13.706 36.029 1.00 10.88 184 SER C N 1
ATOM 6002 C CA . SER C 1 184 ? -21.631 12.405 35.493 1.00 11.07 184 SER C CA 1
ATOM 6003 C C . SER C 1 184 ? -21.869 11.298 36.506 1.00 11.19 184 SER C C 1
ATOM 6004 O O . SER C 1 184 ? -21.616 11.472 37.711 1.00 11.47 184 SER C O 1
ATOM 6007 N N . GLY C 1 185 ? -22.337 10.154 36.008 1.00 11.16 185 GLY C N 1
ATOM 6008 C CA . GLY C 1 185 ? -22.351 8.935 36.805 1.00 12.06 185 GLY C CA 1
ATOM 6009 C C . GLY C 1 185 ? -21.304 7.926 36.365 1.00 12.31 185 GLY C C 1
ATOM 6010 O O . GLY C 1 185 ? -21.456 6.739 36.633 1.00 13.93 185 GLY C O 1
ATOM 6011 N N . ASP C 1 186 ? -20.241 8.384 35.708 1.00 12.33 186 ASP C N 1
ATOM 6012 C CA . ASP C 1 186 ? -19.211 7.490 35.168 1.00 12.99 186 ASP C CA 1
ATOM 6013 C C . ASP C 1 186 ? -17.846 8.144 35.255 1.00 13.09 186 ASP C C 1
ATOM 6014 O O . ASP C 1 186 ? -17.562 9.089 34.533 1.00 13.94 186 ASP C O 1
ATOM 6019 N N . ASP C 1 187 ? -16.987 7.628 36.131 1.00 12.39 187 ASP C N 1
ATOM 6020 C CA . ASP C 1 187 ? -15.677 8.234 36.353 1.00 12.68 187 ASP C CA 1
ATOM 6021 C C . ASP C 1 187 ? -14.812 8.300 35.093 1.00 12.19 187 ASP C C 1
ATOM 6022 O O . ASP C 1 187 ? -14.145 9.314 34.848 1.00 12.11 187 ASP C O 1
ATOM 6027 N N . MET C 1 188 ? -14.816 7.228 34.308 1.00 12.12 188 MET C N 1
ATOM 6028 C CA . MET C 1 188 ? -13.944 7.173 33.136 1.00 12.41 188 MET C CA 1
ATOM 6029 C C . MET C 1 188 ? -14.230 8.273 32.113 1.00 12.90 188 MET C C 1
ATOM 6030 O O . MET C 1 188 ? -13.321 8.678 31.379 1.00 14.56 188 MET C O 1
ATOM 6035 N N . THR C 1 189 ? -15.468 8.767 32.077 1.00 11.74 189 THR C N 1
ATOM 6036 C CA . THR C 1 189 ? -15.865 9.793 31.096 1.00 11.06 189 THR C CA 1
ATOM 6037 C C . THR C 1 189 ? -16.225 11.128 31.760 1.00 11.23 189 THR C C 1
ATOM 6038 O O . THR C 1 189 ? -16.860 11.983 31.142 1.00 10.77 189 THR C O 1
ATOM 6042 N N . ALA C 1 190 ? -15.792 11.318 33.008 1.00 11.00 190 ALA C N 1
ATOM 6043 C CA . ALA C 1 190 ? -16.106 12.547 33.744 1.00 11.51 190 ALA C CA 1
ATOM 6044 C C . ALA C 1 190 ? -15.676 13.815 33.009 1.00 11.48 190 ALA C C 1
ATOM 6045 O O . ALA C 1 190 ? -16.416 14.799 33.000 1.00 11.86 190 ALA C O 1
ATOM 6047 N N . ILE C 1 191 ? -14.491 13.797 32.395 1.00 12.06 191 ILE C N 1
ATOM 6048 C CA A ILE C 1 191 ? -13.994 14.961 31.654 0.50 12.42 191 ILE C CA 1
ATOM 6049 C CA B ILE C 1 191 ? -13.994 14.959 31.647 0.50 12.47 191 ILE C CA 1
ATOM 6050 C C . ILE C 1 191 ? -14.840 15.212 30.409 1.00 12.34 191 ILE C C 1
ATOM 6051 O O . ILE C 1 191 ? -15.214 16.355 30.120 1.00 12.69 191 ILE C O 1
ATOM 6060 N N . ALA C 1 192 ? -15.136 14.145 29.674 1.00 11.53 192 ALA C N 1
ATOM 6061 C CA . ALA C 1 192 ? -15.967 14.246 28.486 1.00 11.16 192 ALA C CA 1
ATOM 6062 C C . ALA C 1 192 ? -17.316 14.878 28.837 1.00 10.98 192 ALA C C 1
ATOM 6063 O O . ALA C 1 192 ? -17.833 15.743 28.106 1.00 10.74 192 ALA C O 1
ATOM 6065 N N . TYR C 1 193 ? -17.878 14.441 29.960 1.00 10.36 193 TYR C N 1
ATOM 6066 C CA . TYR C 1 193 ? -19.194 14.897 30.387 1.00 10.02 193 TYR C CA 1
ATOM 6067 C C . TYR C 1 193 ? -19.180 16.395 30.723 1.00 9.79 193 TYR C C 1
ATOM 6068 O O . TYR C 1 193 ? -20.048 17.156 30.275 1.00 9.31 193 TYR C O 1
ATOM 6077 N N . ASN C 1 194 ? -18.192 16.836 31.495 1.00 9.35 194 ASN C N 1
ATOM 6078 C CA . ASN C 1 194 ? -18.123 18.262 31.837 1.00 10.00 194 ASN C CA 1
ATOM 6079 C C . ASN C 1 194 ? -17.821 19.149 30.630 1.00 10.40 194 ASN C C 1
ATOM 6080 O O . ASN C 1 194 ? -18.316 20.277 30.537 1.00 11.06 194 ASN C O 1
ATOM 6085 N N . ALA C 1 195 ? -17.035 18.636 29.685 1.00 10.57 195 ALA C N 1
ATOM 6086 C CA . ALA C 1 195 ? -16.750 19.379 28.452 1.00 10.98 195 ALA C CA 1
ATOM 6087 C C . ALA C 1 195 ? -18.013 19.576 27.627 1.00 10.57 195 ALA C C 1
ATOM 6088 O O . ALA C 1 195 ? -18.089 20.502 26.817 1.00 11.55 195 ALA C O 1
ATOM 6090 N N . SER C 1 196 ? -19.007 18.714 27.856 1.00 10.63 196 SER C N 1
ATOM 6091 C CA . SER C 1 196 ? -20.262 18.726 27.121 1.00 10.58 196 SER C CA 1
ATOM 6092 C C . SER C 1 196 ? -21.369 19.459 27.874 1.00 10.66 196 SER C C 1
ATOM 6093 O O . SER C 1 196 ? -22.535 19.420 27.463 1.00 11.83 196 SER C O 1
ATOM 6096 N N . GLY C 1 197 ? -21.006 20.107 28.980 1.00 10.66 197 GLY C N 1
ATOM 6097 C CA . GLY C 1 197 ? -21.969 20.899 29.739 1.00 10.60 197 GLY C CA 1
ATOM 6098 C C . GLY C 1 197 ? -22.197 20.419 31.161 1.00 10.85 197 GLY C C 1
ATOM 6099 O O . GLY C 1 197 ? -22.929 21.075 31.914 1.00 11.73 197 GLY C O 1
ATOM 6100 N N . GLY C 1 198 ? -21.563 19.309 31.548 1.00 10.28 198 GLY C N 1
ATOM 6101 C CA . GLY C 1 198 ? -21.668 18.789 32.919 1.00 10.70 198 GLY C CA 1
ATOM 6102 C C . GLY C 1 198 ? -21.013 19.698 33.945 1.00 10.78 198 GLY C C 1
ATOM 6103 O O . GLY C 1 198 ? -20.157 20.523 33.597 1.00 11.25 198 GLY C O 1
ATOM 6104 N N . GLN C 1 199 ? -21.401 19.531 35.211 1.00 11.02 199 GLN C N 1
ATOM 6105 C CA A GLN C 1 199 ? -20.782 20.382 36.236 0.50 11.06 199 GLN C CA 1
ATOM 6106 C CA B GLN C 1 199 ? -21.008 20.382 36.333 0.50 11.51 199 GLN C CA 1
ATOM 6107 C C . GLN C 1 199 ? -20.285 19.602 37.438 1.00 11.27 199 GLN C C 1
ATOM 6108 O O . GLN C 1 199 ? -20.033 20.162 38.495 1.00 11.73 199 GLN C O 1
ATOM 6119 N N . GLY C 1 200 ? -20.049 18.311 37.231 1.00 10.74 200 GLY C N 1
ATOM 6120 C CA . GLY C 1 200 ? -19.473 17.484 38.293 1.00 10.72 200 GLY C CA 1
ATOM 6121 C C . GLY C 1 200 ? -19.699 16.013 38.040 1.00 10.53 200 GLY C C 1
ATOM 6122 O O . GLY C 1 200 ? -20.171 15.628 36.970 1.00 10.87 200 GLY C O 1
ATOM 6123 N N . CYS C 1 201 ? -19.366 15.201 39.043 1.00 11.07 201 CYS C N 1
ATOM 6124 C CA . CYS C 1 201 ? -19.519 13.748 38.955 1.00 11.34 201 CYS C CA 1
ATOM 6125 C C . CYS C 1 201 ? -19.841 13.219 40.334 1.00 11.34 201 CYS C C 1
ATOM 6126 O O . CYS C 1 201 ? -19.184 13.598 41.315 1.00 11.89 201 CYS C O 1
ATOM 6129 N N . ILE C 1 202 ? -20.835 12.337 40.400 1.00 11.39 202 ILE C N 1
ATOM 6130 C CA . ILE C 1 202 ? -21.032 11.524 41.592 1.00 11.59 202 ILE C CA 1
ATOM 6131 C C . ILE C 1 202 ? -20.170 10.277 41.389 1.00 11.33 202 ILE C C 1
ATOM 6132 O O . ILE C 1 202 ? -20.494 9.366 40.598 1.00 12.49 202 ILE C O 1
ATOM 6137 N N . SER C 1 203 ? -19.046 10.275 42.105 1.00 11.38 203 SER C N 1
ATOM 6138 C CA . SER C 1 203 ? -17.865 9.488 41.761 1.00 11.10 203 SER C CA 1
ATOM 6139 C C . SER C 1 203 ? -17.552 8.359 42.738 1.00 11.36 203 SER C C 1
ATOM 6140 O O . SER C 1 203 ? -17.615 8.548 43.958 1.00 11.75 203 SER C O 1
ATOM 6143 N N . VAL C 1 204 ? -17.188 7.199 42.193 1.00 11.04 204 VAL C N 1
ATOM 6144 C CA . VAL C 1 204 ? -16.709 6.088 43.013 1.00 11.36 204 VAL C CA 1
ATOM 6145 C C . VAL C 1 204 ? -15.228 6.271 43.343 1.00 11.22 204 VAL C C 1
ATOM 6146 O O . VAL C 1 204 ? -14.817 6.102 44.496 1.00 11.60 204 VAL C O 1
ATOM 6150 N N . SER C 1 205 ? -14.431 6.627 42.337 1.00 10.73 205 SER C N 1
ATOM 6151 C CA . SER C 1 205 ? -12.979 6.773 42.508 1.00 11.40 205 SER C CA 1
ATOM 6152 C C . SER C 1 205 ? -12.587 7.845 43.525 1.00 10.98 205 SER C C 1
ATOM 6153 O O . SER C 1 205 ? -11.533 7.743 44.163 1.00 11.42 205 SER C O 1
ATOM 6156 N N . ALA C 1 206 ? -13.431 8.864 43.668 1.00 11.27 206 ALA C N 1
ATOM 6157 C CA . ALA C 1 206 ? -13.196 9.928 44.640 1.00 11.10 206 ALA C CA 1
ATOM 6158 C C . ALA C 1 206 ? -13.210 9.430 46.091 1.00 10.95 206 ALA C C 1
ATOM 6159 O O . ALA C 1 206 ? -12.685 10.112 46.974 1.00 11.43 206 ALA C O 1
ATOM 6161 N N . ASN C 1 207 ? -13.773 8.240 46.343 1.00 10.63 207 ASN C N 1
ATOM 6162 C CA . ASN C 1 207 ? -13.646 7.624 47.680 1.00 11.21 207 ASN C CA 1
ATOM 6163 C C . ASN C 1 207 ? -12.186 7.452 48.065 1.00 11.83 207 ASN C C 1
ATOM 6164 O O . ASN C 1 207 ? -11.828 7.569 49.233 1.00 12.08 207 ASN C O 1
ATOM 6169 N N . ILE C 1 208 ? -11.370 7.138 47.058 1.00 11.49 208 ILE C N 1
ATOM 6170 C CA . ILE C 1 208 ? -9.996 6.657 47.228 1.00 11.76 208 ILE C CA 1
ATOM 6171 C C . ILE C 1 208 ? -8.946 7.730 46.944 1.00 11.91 208 ILE C C 1
ATOM 6172 O O . ILE C 1 208 ? -7.919 7.789 47.620 1.00 12.11 208 ILE C O 1
ATOM 6177 N N . ALA C 1 209 ? -9.222 8.573 45.946 1.00 11.78 209 ALA C N 1
ATOM 6178 C CA . ALA C 1 209 ? -8.338 9.674 45.573 1.00 11.82 209 ALA C CA 1
ATOM 6179 C C . ALA C 1 209 ? -9.096 11.005 45.565 1.00 11.93 209 ALA C C 1
ATOM 6180 O O . ALA C 1 209 ? -9.176 11.688 44.535 1.00 11.79 209 ALA C O 1
ATOM 6182 N N . PRO C 1 210 ? -9.654 11.399 46.731 1.00 11.86 210 PRO C N 1
ATOM 6183 C CA . PRO C 1 210 ? -10.485 12.606 46.747 1.00 11.76 210 PRO C CA 1
ATOM 6184 C C . PRO C 1 210 ? -9.708 13.876 46.394 1.00 11.60 210 PRO C C 1
ATOM 6185 O O . PRO C 1 210 ? -10.256 14.775 45.76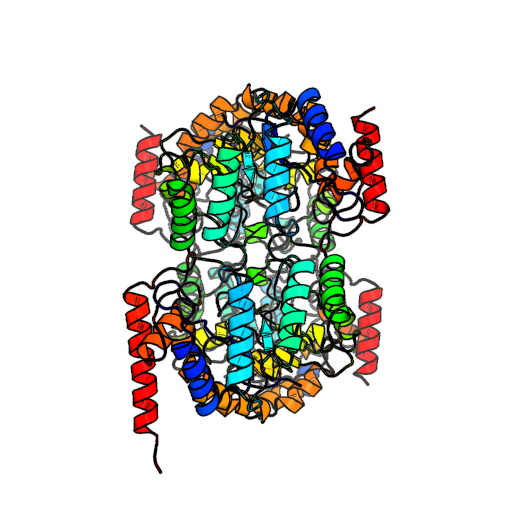1 1.00 11.24 210 PRO C O 1
ATOM 6189 N N . ALA C 1 211 ? -8.435 13.952 46.774 1.00 11.64 211 ALA C N 1
ATOM 6190 C CA . ALA C 1 211 ? -7.672 15.171 46.500 1.00 11.71 211 ALA C CA 1
ATOM 6191 C C . ALA C 1 211 ? -7.451 15.376 45.006 1.00 11.69 211 ALA C C 1
ATOM 6192 O O . ALA C 1 211 ? -7.778 16.434 44.461 1.00 12.32 211 ALA C O 1
ATOM 6194 N N . LEU C 1 212 ? -6.923 14.351 44.347 1.00 12.09 212 LEU C N 1
ATOM 6195 C CA . LEU C 1 212 ? -6.700 14.430 42.904 1.00 12.41 212 LEU C CA 1
ATOM 6196 C C . LEU C 1 212 ? -8.005 14.573 42.124 1.00 12.24 212 LEU C C 1
ATOM 6197 O O . LEU C 1 212 ? -8.095 15.378 41.197 1.00 12.20 212 LEU C O 1
ATOM 6202 N N . TYR C 1 213 ? -9.022 13.803 42.505 1.00 12.12 213 TYR C N 1
ATOM 6203 C CA . TYR C 1 213 ? -10.318 13.898 41.831 1.00 12.32 213 TYR C CA 1
ATOM 6204 C C . TYR C 1 213 ? -10.931 15.297 41.961 1.00 12.43 213 TYR C C 1
ATOM 6205 O O . TYR C 1 213 ? -11.483 15.837 40.995 1.00 12.09 213 TYR C O 1
ATOM 6214 N N . GLY C 1 214 ? -10.829 15.886 43.150 1.00 11.63 214 GLY C N 1
ATOM 6215 C CA . GLY C 1 214 ? -11.297 17.252 43.380 1.00 11.97 214 GLY C CA 1
ATOM 6216 C C . GLY C 1 214 ? -10.561 18.243 42.497 1.00 11.86 214 GLY C C 1
ATOM 6217 O O . GLY C 1 214 ? -11.178 19.138 41.905 1.00 12.76 214 GLY C O 1
ATOM 6218 N N . GLN C 1 215 ? -9.241 18.077 42.417 1.00 11.88 215 GLN C N 1
ATOM 6219 C CA A GLN C 1 215 ? -8.416 18.929 41.561 0.50 12.09 215 GLN C CA 1
ATOM 6220 C CA B GLN C 1 215 ? -8.398 18.913 41.562 0.50 12.17 215 GLN C CA 1
ATOM 6221 C C . GLN C 1 215 ? -8.839 18.818 40.097 1.00 12.02 215 GLN C C 1
ATOM 6222 O O . GLN C 1 215 ? -8.916 19.831 39.392 1.00 12.05 215 GLN C O 1
ATOM 6233 N N . MET C 1 216 ? -9.119 17.596 39.648 1.00 11.93 216 MET C N 1
ATOM 6234 C CA . MET C 1 216 ? -9.562 17.368 38.274 1.00 11.79 216 MET C CA 1
ATOM 6235 C C . MET C 1 216 ? -10.894 18.074 37.989 1.00 11.90 216 MET C C 1
ATOM 6236 O O . MET C 1 216 ? -11.045 18.787 36.991 1.00 11.98 216 MET C O 1
ATOM 6241 N N . GLN C 1 217 ? -11.862 17.865 38.875 1.00 11.31 217 GLN C N 1
ATOM 6242 C CA . GLN C 1 217 ? -13.170 18.481 38.722 1.00 11.28 217 GLN C CA 1
ATOM 6243 C C . GLN C 1 217 ? -13.078 20.005 38.712 1.00 11.21 217 GLN C C 1
ATOM 6244 O O . GLN C 1 217 ? -13.651 20.664 37.840 1.00 11.56 217 GLN C O 1
ATOM 6250 N N . THR C 1 218 ? -12.348 20.565 39.675 1.00 11.47 218 THR C N 1
ATOM 6251 C CA . THR C 1 218 ? -12.158 22.011 39.715 1.00 11.63 218 THR C CA 1
ATOM 6252 C C . THR C 1 218 ? -11.525 22.538 38.429 1.00 11.72 218 THR C C 1
ATOM 6253 O O . THR C 1 218 ? -11.951 23.571 37.904 1.00 11.19 218 THR C O 1
ATOM 6257 N N . ALA C 1 219 ? -10.539 21.817 37.907 1.00 11.58 219 ALA C N 1
ATOM 6258 C CA . ALA C 1 219 ? -9.936 22.214 36.630 1.00 11.64 219 ALA C CA 1
ATOM 6259 C C . ALA C 1 219 ? -10.981 22.301 35.516 1.00 11.84 219 ALA C C 1
ATOM 6260 O O . ALA C 1 219 ? -11.002 23.270 34.760 1.00 11.97 219 ALA C O 1
ATOM 6262 N N . THR C 1 220 ? -11.870 21.309 35.416 1.00 12.26 220 THR C N 1
ATOM 6263 C CA . THR C 1 220 ? -12.902 21.387 34.376 1.00 12.65 220 THR C CA 1
ATOM 6264 C C . THR C 1 220 ? -13.829 22.589 34.578 1.00 13.16 220 THR C C 1
ATOM 6265 O O . THR C 1 220 ? -14.189 23.267 33.615 1.00 13.86 220 THR C O 1
ATOM 6269 N N . LEU C 1 221 ? -14.175 22.868 35.836 1.00 13.19 221 LEU C N 1
ATOM 6270 C CA . LEU C 1 221 ? -15.101 23.946 36.159 1.00 13.82 221 LEU C CA 1
ATOM 6271 C C . LEU C 1 221 ? -14.487 25.321 35.909 1.00 14.11 221 LEU C C 1
ATOM 6272 O O . LEU C 1 221 ? -15.208 26.296 35.661 1.00 14.70 221 LEU C O 1
ATOM 6277 N N . GLN C 1 222 ? -13.160 25.399 35.967 1.00 14.62 222 GLN C N 1
ATOM 6278 C CA . GLN C 1 222 ? -12.452 26.651 35.678 1.00 16.05 222 GLN C CA 1
ATOM 6279 C C . GLN C 1 222 ? -11.981 26.740 34.216 1.00 15.43 222 GLN C C 1
ATOM 6280 O O . GLN C 1 222 ? -11.331 27.723 33.824 1.00 16.19 222 GLN C O 1
ATOM 6286 N N . GLY C 1 223 ? -12.314 25.725 33.418 1.00 15.20 223 GLY C N 1
ATOM 6287 C CA . GLY C 1 223 ? -12.024 25.728 31.978 1.00 15.42 223 GLY C CA 1
ATOM 6288 C C . GLY C 1 223 ? -10.643 25.216 31.593 1.00 14.91 223 GLY C C 1
ATOM 6289 O O . GLY C 1 223 ? -10.275 25.231 30.408 1.00 15.55 223 GLY C O 1
ATOM 6290 N N . ASP C 1 224 ? -9.880 24.761 32.583 1.00 14.01 224 ASP C N 1
ATOM 6291 C CA . ASP C 1 224 ? -8.524 24.266 32.354 1.00 13.41 224 ASP C CA 1
ATOM 6292 C C . ASP C 1 224 ? -8.574 22.771 32.043 1.00 13.29 224 ASP C C 1
ATOM 6293 O O . ASP C 1 224 ? -8.224 21.922 32.871 1.00 12.25 224 ASP C O 1
ATOM 6298 N N . PHE C 1 225 ? -9.015 22.458 30.831 1.00 12.89 225 PHE C N 1
ATOM 6299 C CA . PHE C 1 225 ? -9.172 21.074 30.428 1.00 13.15 225 PHE C CA 1
ATOM 6300 C C . PHE C 1 225 ? -7.852 20.339 30.175 1.00 13.22 225 PHE C C 1
ATOM 6301 O O . PHE C 1 225 ? -7.807 19.110 30.268 1.00 13.47 225 PHE C O 1
ATOM 6309 N N . ARG C 1 226 ? -6.779 21.077 29.888 1.00 13.51 226 ARG C N 1
ATOM 6310 C CA . ARG C 1 226 ? -5.454 20.465 29.793 1.00 13.73 226 ARG C CA 1
ATOM 6311 C C . ARG C 1 226 ? -5.040 19.891 31.153 1.00 13.51 226 ARG C C 1
ATOM 6312 O O . ARG C 1 226 ? -4.587 18.747 31.238 1.00 13.82 226 ARG C O 1
ATOM 6320 N N . GLU C 1 227 ? -5.201 20.688 32.209 1.00 12.72 227 GLU C N 1
ATOM 6321 C CA . GLU C 1 227 ? -4.908 20.234 33.566 1.00 12.63 227 GLU C CA 1
ATOM 6322 C C . GLU C 1 227 ? -5.824 19.073 33.963 1.00 12.30 227 GLU C C 1
ATOM 6323 O O . GLU C 1 227 ? -5.374 18.086 34.553 1.00 12.64 227 GLU C O 1
ATOM 6329 N N . ALA C 1 228 ? -7.108 19.185 33.621 1.00 12.00 228 ALA C N 1
ATOM 6330 C CA . ALA C 1 228 ? -8.059 18.114 33.927 1.00 12.10 228 ALA C CA 1
ATOM 6331 C C . ALA C 1 228 ? -7.637 16.800 33.290 1.00 11.83 228 ALA C C 1
ATOM 6332 O O . ALA C 1 228 ? -7.672 15.762 33.951 1.00 12.25 228 ALA C O 1
ATOM 6334 N N . LEU C 1 229 ? -7.229 16.841 32.021 1.00 11.69 229 LEU C N 1
ATOM 6335 C CA . LEU C 1 229 ? -6.813 15.619 31.333 1.00 11.94 229 LEU C CA 1
ATOM 6336 C C . LEU C 1 229 ? -5.518 15.042 31.912 1.00 11.74 229 LEU C C 1
ATOM 6337 O O . LEU C 1 229 ? -5.371 13.821 32.016 1.00 11.89 229 LEU C O 1
ATOM 6342 N N . ARG C 1 230 ? -4.606 15.915 32.325 1.00 11.54 230 ARG C N 1
ATOM 6343 C CA . ARG C 1 230 ? -3.387 15.465 32.974 1.00 12.07 230 ARG C CA 1
ATOM 6344 C C . ARG C 1 230 ? -3.720 14.614 34.208 1.00 12.04 230 ARG C C 1
ATOM 6345 O O . ARG C 1 230 ? -3.126 13.555 34.421 1.00 12.05 230 ARG C O 1
ATOM 6353 N N . ILE C 1 231 ? -4.678 15.073 35.010 1.00 11.64 231 ILE C N 1
ATOM 6354 C CA . ILE C 1 231 ? -5.034 14.355 36.230 1.00 11.90 231 ILE C CA 1
ATOM 6355 C C . ILE C 1 231 ? -5.851 13.095 35.910 1.00 12.15 231 ILE C C 1
ATOM 6356 O O . ILE C 1 231 ? -5.643 12.039 36.509 1.00 11.87 231 ILE C O 1
ATOM 6361 N N . HIS C 1 232 ? -6.764 13.202 34.947 1.00 12.19 232 HIS C N 1
ATOM 6362 C CA . HIS C 1 232 ? -7.473 12.026 34.447 1.00 12.31 232 HIS C CA 1
ATOM 6363 C C . HIS C 1 232 ? -6.491 10.912 34.086 1.00 12.34 232 HIS C C 1
ATOM 6364 O O . HIS C 1 232 ? -6.718 9.747 34.413 1.00 12.58 232 HIS C O 1
ATOM 6371 N N . ASP C 1 233 ? -5.400 11.282 33.415 1.00 12.52 233 ASP C N 1
ATOM 6372 C CA . ASP C 1 233 ? -4.392 10.303 32.997 1.00 12.90 233 ASP C CA 1
ATOM 6373 C C . ASP C 1 233 ? -3.744 9.586 34.186 1.00 13.60 233 ASP C C 1
ATOM 6374 O O . ASP C 1 233 ? -3.429 8.402 34.099 1.00 14.63 233 ASP C O 1
ATOM 6379 N N . LEU C 1 234 ? -3.580 10.300 35.298 1.00 13.09 234 LEU C N 1
ATOM 6380 C CA . LEU C 1 234 ? -3.107 9.696 36.546 1.00 13.68 234 LEU C CA 1
ATOM 6381 C C . LEU C 1 234 ? -4.131 8.762 37.189 1.00 13.64 234 LEU C C 1
ATOM 6382 O O . LEU C 1 234 ? -3.760 7.803 37.870 1.00 14.41 234 LEU C O 1
ATOM 6387 N N . LEU C 1 235 ? -5.414 9.064 36.995 1.00 12.97 235 LEU C N 1
ATOM 6388 C CA . LEU C 1 235 ? -6.491 8.357 37.686 1.00 13.24 235 LEU C CA 1
ATOM 6389 C C . LEU C 1 235 ? -7.091 7.211 36.891 1.00 13.23 235 LEU C C 1
ATOM 6390 O O . LEU C 1 235 ? -7.751 6.343 37.461 1.00 13.47 235 LEU C O 1
ATOM 6395 N N . ALA C 1 236 ? -6.864 7.204 35.581 1.00 12.99 236 ALA C N 1
ATOM 6396 C CA . ALA C 1 236 ? -7.485 6.201 34.720 1.00 12.95 236 ALA C CA 1
ATOM 6397 C C . ALA C 1 236 ? -7.179 4.748 35.138 1.00 12.77 236 ALA C C 1
ATOM 6398 O O . ALA C 1 236 ? -8.087 3.913 35.119 1.00 13.00 236 ALA C O 1
ATOM 6400 N N . PRO C 1 237 ? -5.916 4.431 35.506 1.00 12.72 237 PRO C N 1
ATOM 6401 C CA . PRO C 1 237 ? -5.667 3.081 36.042 1.00 12.70 237 PRO C CA 1
ATOM 6402 C C . PRO C 1 237 ? -6.520 2.736 37.272 1.00 12.61 237 PRO C C 1
ATOM 6403 O O . PRO C 1 237 ? -7.020 1.617 37.376 1.00 12.56 237 PRO C O 1
ATOM 6407 N N . LEU C 1 238 ? -6.679 3.688 38.187 1.00 12.46 238 LEU C N 1
ATOM 6408 C CA . LEU C 1 238 ? -7.557 3.481 39.337 1.00 12.76 238 LEU C CA 1
ATOM 6409 C C . LEU C 1 238 ? -8.984 3.214 38.873 1.00 13.10 238 LEU C C 1
ATOM 6410 O O . LEU C 1 238 ? -9.637 2.280 39.362 1.00 12.82 238 LEU C O 1
ATOM 6415 N N . HIS C 1 239 ? -9.477 4.036 37.941 1.00 13.58 239 HIS C N 1
ATOM 6416 C CA . HIS C 1 239 ? -10.835 3.850 37.435 1.00 14.02 239 HIS C CA 1
ATOM 6417 C C . HIS C 1 239 ? -11.029 2.426 36.922 1.00 14.73 239 HIS C C 1
ATOM 6418 O O . HIS C 1 239 ? -12.017 1.768 37.259 1.00 15.40 239 HIS C O 1
ATOM 6425 N N . GLU C 1 240 ? -10.093 1.951 36.107 1.00 14.32 240 GLU C N 1
ATOM 6426 C CA . GLU C 1 240 ? -10.210 0.613 35.536 1.00 14.50 240 GLU C CA 1
ATOM 6427 C C . GLU C 1 240 ? -10.207 -0.457 36.637 1.00 14.22 240 GLU C C 1
ATOM 6428 O O . GLU C 1 240 ? -11.058 -1.360 36.635 1.00 14.67 240 GLU C O 1
ATOM 6434 N N . ALA C 1 241 ? -9.274 -0.346 37.584 1.00 13.81 241 ALA C N 1
ATOM 6435 C CA . ALA C 1 241 ? -9.113 -1.379 38.605 1.00 13.69 241 ALA C CA 1
ATOM 6436 C C . ALA C 1 241 ? -10.294 -1.436 39.587 1.00 13.63 241 ALA C C 1
ATOM 6437 O O . ALA C 1 241 ? -10.634 -2.509 40.082 1.00 13.22 241 ALA C O 1
ATOM 6439 N N . LEU C 1 242 ? -10.920 -0.293 39.871 1.00 13.39 242 LEU C N 1
ATOM 6440 C CA . LEU C 1 242 ? -12.062 -0.266 40.801 1.00 13.75 242 LEU C CA 1
ATOM 6441 C C . LEU C 1 242 ? -13.323 -0.873 40.201 1.00 14.01 242 LEU C C 1
ATOM 6442 O O . LEU C 1 242 ? -14.276 -1.159 40.919 1.00 14.35 242 LEU C O 1
ATOM 6447 N N . PHE C 1 243 ? -13.339 -1.058 38.885 1.00 13.85 243 PHE C N 1
ATOM 6448 C CA . PHE C 1 243 ? -14.504 -1.634 38.221 1.00 14.10 243 PHE C CA 1
ATOM 6449 C C . PHE C 1 243 ? -14.217 -2.949 37.518 1.00 13.97 243 PHE C C 1
ATOM 6450 O O . PHE C 1 243 ? -15.071 -3.472 36.799 1.00 15.37 243 PHE C O 1
ATOM 6458 N N . ARG C 1 244 ? -13.034 -3.508 37.751 1.00 13.55 244 ARG C N 1
ATOM 6459 C CA . ARG C 1 244 ? -12.690 -4.758 37.076 1.00 13.49 244 ARG C CA 1
ATOM 6460 C C . ARG C 1 244 ? -13.613 -5.895 37.497 1.00 13.13 244 ARG C C 1
ATOM 6461 O O . ARG C 1 244 ? -14.070 -6.692 36.658 1.00 13.73 244 ARG C O 1
ATOM 6469 N N . GLU C 1 245 ? -13.842 -5.991 38.802 1.00 12.07 245 GLU C N 1
ATOM 6470 C CA . GLU C 1 245 ? -14.849 -6.883 39.372 1.00 12.32 245 GLU C CA 1
ATOM 6471 C C . GLU C 1 245 ? -16.025 -6.017 39.848 1.00 12.15 245 GLU C C 1
ATOM 6472 O O . GLU C 1 245 ? -15.872 -4.798 39.985 1.00 11.74 245 GLU C O 1
ATOM 6478 N N . PRO C 1 246 ? -17.217 -6.620 40.057 1.00 11.95 246 PRO C N 1
ATOM 6479 C CA . PRO C 1 246 ? -18.386 -5.800 40.412 1.00 11.85 246 PRO C CA 1
ATOM 6480 C C . PRO C 1 246 ? -18.217 -4.905 41.649 1.00 11.53 246 PRO C C 1
ATOM 6481 O O . PRO C 1 246 ? -17.973 -5.374 42.772 1.00 11.68 246 PRO C O 1
ATOM 6485 N N . SER C 1 247 ? -18.342 -3.607 41.400 1.00 11.45 247 SER C N 1
ATOM 6486 C CA . SER C 1 247 ? -18.301 -2.594 42.437 1.00 11.37 247 SER C CA 1
ATOM 6487 C C . SER C 1 247 ? -19.453 -2.783 43.440 1.00 11.84 247 SER C C 1
ATOM 6488 O O . SER C 1 247 ? -20.550 -3.184 43.050 1.00 11.85 247 SER C O 1
ATOM 6491 N N . PRO C 1 248 ? -19.240 -2.416 44.714 1.00 11.32 248 PRO C N 1
ATOM 6492 C CA . PRO C 1 248 ? -18.068 -1.761 45.319 1.00 11.62 248 PRO C CA 1
ATOM 6493 C C . PRO C 1 248 ? -16.958 -2.637 45.901 1.00 11.15 248 PRO C C 1
ATOM 6494 O O . PRO C 1 248 ? -16.213 -2.167 46.765 1.00 11.38 248 PRO C O 1
ATOM 6498 N N . ALA C 1 249 ? -16.804 -3.875 45.431 1.00 10.57 249 ALA C N 1
ATOM 6499 C CA . ALA C 1 249 ? -15.725 -4.717 45.963 1.00 10.50 249 ALA C CA 1
ATOM 6500 C C . ALA C 1 249 ? -14.375 -3.992 45.887 1.00 10.71 249 ALA C C 1
ATOM 6501 O O . ALA C 1 249 ? -13.616 -3.996 46.855 1.00 10.71 249 ALA C O 1
ATOM 6503 N N . GLY C 1 250 ? -14.102 -3.361 44.745 1.00 10.59 250 GLY C N 1
ATOM 6504 C CA . GLY C 1 250 ? -12.819 -2.678 44.523 1.00 10.31 250 GLY C CA 1
ATOM 6505 C C . GLY C 1 250 ? -12.617 -1.477 45.432 1.00 10.00 250 GLY C C 1
ATOM 6506 O O . GLY C 1 250 ? -11.589 -1.358 46.088 1.00 10.79 250 GLY C O 1
ATOM 6507 N N . ALA C 1 251 ? -13.605 -0.586 45.477 1.00 9.92 251 ALA C N 1
ATOM 6508 C CA . ALA C 1 251 ? -13.517 0.599 46.333 1.00 10.43 251 ALA C CA 1
ATOM 6509 C C . ALA C 1 251 ? -13.355 0.216 47.811 1.00 10.56 251 ALA C C 1
ATOM 6510 O O . ALA C 1 251 ? -12.558 0.827 48.529 1.00 11.03 251 ALA C O 1
ATOM 6512 N N . LYS C 1 252 ? -14.096 -0.796 48.265 1.00 10.21 252 LYS C N 1
ATOM 6513 C CA . LYS C 1 252 ? -13.984 -1.215 49.674 1.00 10.38 252 LYS C CA 1
ATOM 6514 C C . LYS C 1 252 ? -12.584 -1.749 49.993 1.00 10.74 252 LYS C C 1
ATOM 6515 O O . LYS C 1 252 ? -12.015 -1.430 51.038 1.00 11.47 252 LYS C O 1
ATOM 6521 N N . TYR C 1 253 ? -12.035 -2.565 49.094 1.00 10.97 253 TYR C N 1
ATOM 6522 C CA . TYR C 1 253 ? -10.676 -3.065 49.277 1.00 11.02 253 TYR C CA 1
ATOM 6523 C C . TYR C 1 253 ? -9.641 -1.940 49.271 1.00 10.92 253 TYR C C 1
ATOM 6524 O O . TYR C 1 253 ? -8.754 -1.898 50.136 1.00 11.16 253 TYR C O 1
ATOM 6533 N N . ALA C 1 254 ? -9.747 -1.042 48.293 1.00 11.12 254 ALA C N 1
ATOM 6534 C CA . ALA C 1 254 ? -8.849 0.112 48.215 1.00 11.18 254 ALA C CA 1
ATOM 6535 C C . ALA C 1 254 ? -8.890 0.928 49.508 1.00 11.28 254 ALA C C 1
ATOM 6536 O O . ALA C 1 254 ? -7.849 1.286 50.064 1.00 10.65 254 ALA C O 1
ATOM 6538 N N . ALA C 1 255 ? -10.091 1.189 50.018 1.00 10.89 255 ALA C N 1
ATOM 6539 C CA . ALA C 1 255 ? -10.210 1.962 51.252 1.00 10.96 255 ALA C CA 1
ATOM 6540 C C . ALA C 1 255 ? -9.560 1.237 52.432 1.00 10.90 255 ALA C C 1
ATOM 6541 O O . ALA C 1 255 ? -8.963 1.883 53.309 1.00 11.39 255 ALA C O 1
ATOM 6543 N N . SER C 1 256 ? -9.640 -0.095 52.435 1.00 11.22 256 SER C N 1
ATOM 6544 C CA A SER C 1 256 ? -9.040 -0.884 53.513 0.50 10.41 256 SER C CA 1
ATOM 6545 C CA B SER C 1 256 ? -9.043 -0.879 53.512 0.50 11.56 256 SER C CA 1
ATOM 6546 C C . SER C 1 256 ? -7.522 -0.742 53.506 1.00 11.33 256 SER C C 1
ATOM 6547 O O . SER C 1 256 ? -6.894 -0.720 54.560 1.00 11.34 256 SER C O 1
ATOM 6552 N N . LEU C 1 257 ? -6.943 -0.630 52.310 1.00 11.37 257 LEU C N 1
ATOM 6553 C CA . LEU C 1 257 ? -5.490 -0.436 52.182 1.00 12.35 257 LEU C CA 1
ATOM 6554 C C . LEU C 1 257 ? -5.043 0.928 52.715 1.00 12.38 257 LEU C C 1
ATOM 6555 O O . LEU C 1 257 ? -3.889 1.087 53.139 1.00 13.20 257 LEU C O 1
ATOM 6560 N N . LEU C 1 258 ? -5.954 1.898 52.687 1.00 12.79 258 LEU C N 1
ATOM 6561 C CA . LEU C 1 258 ? -5.700 3.229 53.235 1.00 13.13 258 LEU C CA 1
ATOM 6562 C C . LEU C 1 258 ? -5.986 3.284 54.733 1.00 13.31 258 LEU C C 1
ATOM 6563 O O . LEU C 1 258 ? -5.843 4.339 55.357 1.00 13.37 258 LEU C O 1
ATOM 6568 N N . GLY C 1 259 ? -6.391 2.149 55.301 1.00 13.16 259 GLY C N 1
ATOM 6569 C CA . GLY C 1 259 ? -6.657 2.039 56.741 1.00 13.18 259 GLY C CA 1
ATOM 6570 C C . GLY C 1 259 ? -7.978 2.668 57.150 1.00 13.03 259 GLY C C 1
ATOM 6571 O O . GLY C 1 259 ? -8.164 3.013 58.322 1.00 14.06 259 GLY C O 1
ATOM 6572 N N . LEU C 1 260 ? -8.908 2.802 56.200 1.00 13.20 260 LEU C N 1
ATOM 6573 C CA . LEU C 1 260 ? -10.154 3.529 56.449 1.00 13.20 260 LEU C CA 1
ATOM 6574 C C . LEU C 1 260 ? -11.300 2.657 56.930 1.00 13.55 260 LEU C C 1
ATOM 6575 O O . LEU C 1 260 ? -12.231 3.149 57.562 1.00 14.64 260 LEU C O 1
ATOM 6580 N N . CYS C 1 261 ? -11.246 1.367 56.611 1.00 13.19 261 CYS C N 1
ATOM 6581 C CA . CYS C 1 261 ? -12.350 0.455 56.921 1.00 13.14 261 CYS C CA 1
ATOM 6582 C C . CYS C 1 261 ? -11.942 -0.972 56.618 1.00 12.52 261 CYS C C 1
ATOM 6583 O O . CYS C 1 261 ? -10.870 -1.206 56.064 1.00 13.26 261 CYS C O 1
ATOM 6586 N N . ASN C 1 262 ? -12.801 -1.919 56.971 1.00 11.78 262 ASN C N 1
ATOM 6587 C CA . ASN C 1 262 ? -12.615 -3.313 56.564 1.00 12.18 262 ASN C CA 1
ATOM 6588 C C . ASN C 1 262 ? -12.942 -3.485 55.082 1.00 11.98 262 ASN C C 1
ATOM 6589 O O . ASN C 1 262 ? -13.723 -2.711 54.530 1.00 11.97 262 ASN C O 1
ATOM 6594 N N . GLU C 1 263 ? -12.350 -4.498 54.450 1.00 12.33 263 GLU C N 1
ATOM 6595 C CA . GLU C 1 263 ? -12.547 -4.734 53.007 1.00 12.96 263 GLU C CA 1
ATOM 6596 C C . GLU C 1 263 ? -13.903 -5.360 52.657 1.00 12.46 263 GLU C C 1
ATOM 6597 O O . GLU C 1 263 ? -14.290 -5.393 51.486 1.00 12.06 263 GLU C O 1
ATOM 6603 N N . GLU C 1 264 ? -14.600 -5.892 53.654 1.00 12.24 264 GLU C N 1
ATOM 6604 C CA . GLU C 1 264 ? -15.778 -6.710 53.392 1.00 12.87 264 GLU C CA 1
ATOM 6605 C C . GLU C 1 264 ? -16.980 -5.948 52.824 1.00 12.15 264 GLU C C 1
ATOM 6606 O O . GLU C 1 264 ? -17.287 -4.818 53.219 1.00 11.80 264 GLU C O 1
ATOM 6612 N N . CYS C 1 265 ? -17.647 -6.601 51.875 1.00 11.85 265 CYS C N 1
ATOM 6613 C CA . CYS C 1 265 ? -18.945 -6.169 51.361 1.00 11.88 265 CYS C CA 1
ATOM 6614 C C . CYS C 1 265 ? -19.959 -7.289 51.597 1.00 11.67 265 CYS C C 1
ATOM 6615 O O . CYS C 1 265 ? -19.575 -8.422 51.898 1.00 12.47 265 CYS C O 1
ATOM 6618 N N . ARG C 1 266 ? -21.244 -6.978 51.439 1.00 10.58 266 ARG C N 1
ATOM 6619 C CA . ARG C 1 266 ? -22.295 -7.970 51.640 1.00 10.73 266 ARG C CA 1
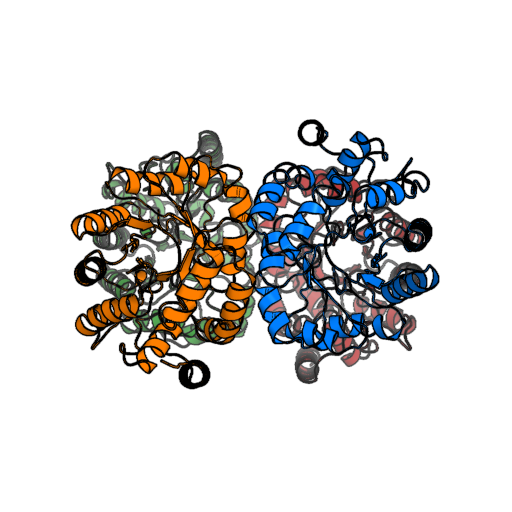ATOM 6620 C C . ARG C 1 266 ? -22.636 -8.690 50.344 1.00 10.58 266 ARG C C 1
ATOM 6621 O O . ARG C 1 266 ? -22.683 -8.079 49.271 1.00 11.12 266 ARG C O 1
ATOM 6629 N N . LEU C 1 267 ? -22.893 -9.993 50.449 1.00 10.82 267 LEU C N 1
ATOM 6630 C CA . LEU C 1 267 ? -23.379 -10.754 49.289 1.00 11.22 267 LEU C CA 1
ATOM 6631 C C . LEU C 1 267 ? -24.564 -10.001 48.664 1.00 11.23 267 LEU C C 1
ATOM 6632 O O . LEU C 1 267 ? -25.413 -9.458 49.387 1.00 11.41 267 LEU C O 1
ATOM 6637 N N . PRO C 1 268 ? -24.653 -9.972 47.320 1.00 10.71 268 PRO C N 1
ATOM 6638 C CA . PRO C 1 268 ? -23.882 -10.748 46.339 1.00 11.13 268 PRO C CA 1
ATOM 6639 C C . PRO C 1 268 ? -22.552 -10.142 45.877 1.00 10.56 268 PRO C C 1
ATOM 6640 O O . PRO C 1 268 ? -21.937 -10.646 44.931 1.00 10.94 268 PRO C O 1
ATOM 6644 N N . ILE C 1 269 ? -22.099 -9.082 46.546 1.00 10.21 269 ILE C N 1
ATOM 6645 C CA . ILE C 1 269 ? -20.751 -8.575 46.311 1.00 10.84 269 ILE C CA 1
ATOM 6646 C C . ILE C 1 269 ? -19.799 -9.553 46.989 1.00 11.16 269 ILE C C 1
ATOM 6647 O O . ILE C 1 269 ? -20.051 -10.001 48.113 1.00 12.06 269 ILE C O 1
ATOM 6652 N N . VAL C 1 270 ? -18.740 -9.917 46.274 1.00 10.99 270 VAL C N 1
ATOM 6653 C CA . VAL C 1 270 ? -17.819 -10.964 46.740 1.00 11.05 270 VAL C CA 1
ATOM 6654 C C . VAL C 1 270 ? -16.377 -10.461 46.846 1.00 11.65 270 VAL C C 1
ATOM 6655 O O . VAL C 1 270 ? -16.031 -9.445 46.244 1.00 11.79 270 VAL C O 1
ATOM 6659 N N . PRO C 1 271 ? -15.536 -11.163 47.636 1.00 11.51 271 PRO C N 1
ATOM 6660 C CA . PRO C 1 271 ? -14.127 -10.779 47.729 1.00 11.85 271 PRO C CA 1
ATOM 6661 C C . PRO C 1 271 ? -13.445 -10.729 46.363 1.00 12.18 271 PRO C C 1
ATOM 6662 O O . PRO C 1 271 ? -13.773 -11.512 45.462 1.00 12.97 271 PRO C O 1
ATOM 6666 N N . LEU C 1 272 ? -12.511 -9.795 46.217 1.00 12.25 272 LEU C N 1
ATOM 6667 C CA . LEU C 1 272 ? -11.716 -9.687 44.998 1.00 12.44 272 LEU C CA 1
ATOM 6668 C C . LEU C 1 272 ? -10.764 -10.872 44.847 1.00 12.79 272 LEU C C 1
ATOM 6669 O O . LEU C 1 272 ? -10.386 -11.508 45.833 1.00 13.14 272 LEU C O 1
ATOM 6674 N N . SER C 1 273 ? -10.355 -11.133 43.608 1.00 13.17 273 SER C N 1
ATOM 6675 C CA . SER C 1 273 ? -9.268 -12.077 43.337 1.00 13.63 273 SER C CA 1
ATOM 6676 C C . SER C 1 273 ? -7.944 -11.482 43.817 1.00 13.88 273 SER C C 1
ATOM 6677 O O . SER C 1 273 ? -7.831 -10.260 43.979 1.00 13.97 273 SER C O 1
ATOM 6680 N N . GLU C 1 274 ? -6.942 -12.332 44.027 1.00 14.13 274 GLU C N 1
ATOM 6681 C CA . GLU C 1 274 ? -5.628 -11.853 44.451 1.00 14.50 274 GLU C CA 1
ATOM 6682 C C . GLU C 1 274 ? -5.003 -10.941 43.393 1.00 14.40 274 GLU C C 1
ATOM 6683 O O . GLU C 1 274 ? -4.331 -9.963 43.731 1.00 14.30 274 GLU C O 1
ATOM 6689 N N . GLN C 1 275 ? -5.271 -11.233 42.120 1.00 14.46 275 GLN C N 1
ATOM 6690 C CA . GLN C 1 275 ? -4.793 -10.394 41.022 1.00 14.85 275 GLN C CA 1
ATOM 6691 C C . GLN C 1 275 ? -5.351 -8.968 41.106 1.00 14.34 275 GLN C C 1
ATOM 6692 O O . GLN C 1 275 ? -4.604 -7.993 40.998 1.00 14.28 275 GLN C O 1
ATOM 6698 N N . THR C 1 276 ? -6.660 -8.846 41.303 1.00 13.63 276 THR C N 1
ATOM 6699 C CA . THR C 1 276 ? -7.268 -7.517 41.386 1.00 13.03 276 THR C CA 1
ATOM 6700 C C . THR C 1 276 ? -6.741 -6.766 42.612 1.00 13.20 276 THR C C 1
ATOM 6701 O O . THR C 1 276 ? -6.409 -5.582 42.518 1.00 13.06 276 THR C O 1
ATOM 6705 N N . LYS C 1 277 ? -6.660 -7.459 43.748 1.00 12.91 277 LYS C N 1
ATOM 6706 C CA . LYS C 1 277 ? -6.108 -6.867 44.973 1.00 13.16 277 LYS C CA 1
ATOM 6707 C C . LYS C 1 277 ? -4.709 -6.324 44.743 1.00 13.59 277 LYS C C 1
ATOM 6708 O O . LYS C 1 277 ? -4.388 -5.208 45.164 1.00 13.43 277 LYS C O 1
ATOM 6714 N N . SER C 1 278 ? -3.884 -7.120 44.061 1.00 13.83 278 SER C N 1
ATOM 6715 C CA . SER C 1 278 ? -2.498 -6.752 43.808 1.00 14.36 278 SER C CA 1
ATOM 6716 C C . SER C 1 278 ? -2.419 -5.507 42.932 1.00 13.96 278 SER C C 1
ATOM 6717 O O . SER C 1 278 ? -1.651 -4.592 43.229 1.00 14.04 278 SER C O 1
ATOM 6720 N N . ASP C 1 279 ? -3.226 -5.469 41.870 1.00 14.00 279 ASP C N 1
ATOM 6721 C CA . ASP C 1 279 ? -3.265 -4.319 40.961 1.00 14.10 279 ASP C CA 1
ATOM 6722 C C . ASP C 1 279 ? -3.732 -3.040 41.668 1.00 13.75 279 ASP C C 1
ATOM 6723 O O . ASP C 1 279 ? -3.199 -1.955 41.421 1.00 13.86 279 ASP C O 1
ATOM 6728 N N . ILE C 1 280 ? -4.721 -3.169 42.551 1.00 13.66 280 ILE C N 1
ATOM 6729 C CA . ILE C 1 280 ? -5.188 -2.030 43.339 1.00 13.51 280 ILE C CA 1
ATOM 6730 C C . ILE C 1 280 ? -4.103 -1.547 44.312 1.00 13.97 280 ILE C C 1
ATOM 6731 O O . ILE C 1 280 ? -3.857 -0.342 44.431 1.00 13.63 280 ILE C O 1
ATOM 6736 N N . LYS C 1 281 ? -3.435 -2.487 44.980 1.00 14.20 281 LYS C N 1
ATOM 6737 C CA . LYS C 1 281 ? -2.344 -2.149 45.899 1.00 15.24 281 LYS C CA 1
ATOM 6738 C C . LYS C 1 281 ? -1.258 -1.364 45.163 1.00 14.97 281 LYS C C 1
ATOM 6739 O O . LYS C 1 281 ? -0.766 -0.352 45.667 1.00 14.84 281 LYS C O 1
ATOM 6745 N N . ASN C 1 282 ? -0.904 -1.824 43.964 1.00 14.87 282 ASN C N 1
ATOM 6746 C CA . ASN C 1 282 ? 0.124 -1.153 43.163 1.00 15.60 282 ASN C CA 1
ATOM 6747 C C . ASN C 1 282 ? -0.289 0.255 42.766 1.00 15.75 282 ASN C C 1
ATOM 6748 O O . ASN C 1 282 ? 0.532 1.177 42.782 1.00 16.20 282 ASN C O 1
ATOM 6753 N N . ILE C 1 283 ? -1.569 0.414 42.432 1.00 15.99 283 ILE C N 1
ATOM 6754 C CA . ILE C 1 283 ? -2.108 1.712 42.040 1.00 16.78 283 ILE C CA 1
ATOM 6755 C C . ILE C 1 283 ? -2.104 2.681 43.218 1.00 17.29 283 ILE C C 1
ATOM 6756 O O . ILE C 1 283 ? -1.724 3.844 43.064 1.00 17.40 283 ILE C O 1
ATOM 6761 N N . ILE C 1 284 ? -2.502 2.196 44.391 1.00 17.21 284 ILE C N 1
ATOM 6762 C CA . ILE C 1 284 ? -2.481 3.028 45.597 1.00 18.46 284 ILE C CA 1
ATOM 6763 C C . ILE C 1 284 ? -1.047 3.416 45.962 1.00 18.92 284 ILE C C 1
ATOM 6764 O O . ILE C 1 284 ? -0.788 4.573 46.303 1.00 18.94 284 ILE C O 1
ATOM 6769 N N . ASN C 1 285 ? -0.118 2.465 45.859 1.00 19.32 285 ASN C N 1
ATOM 6770 C CA . ASN C 1 285 ? 1.298 2.740 46.134 1.00 20.38 285 ASN C CA 1
ATOM 6771 C C . ASN C 1 285 ? 1.852 3.850 45.238 1.00 21.07 285 ASN C C 1
ATOM 6772 O O . ASN C 1 285 ? 2.616 4.705 45.697 1.00 21.16 285 ASN C O 1
ATOM 6777 N N . GLU C 1 286 ? 1.461 3.829 43.965 1.00 21.97 286 GLU C N 1
ATOM 6778 C CA . GLU C 1 286 ? 1.880 4.850 43.004 1.00 23.43 286 GLU C CA 1
ATOM 6779 C C . GLU C 1 286 ? 1.252 6.221 43.290 1.00 23.84 286 GLU C C 1
ATOM 6780 O O . GLU C 1 286 ? 1.941 7.244 43.225 1.00 24.27 286 GLU C O 1
ATOM 6786 N N . LEU C 1 287 ? -0.041 6.236 43.609 1.00 24.32 287 LEU C N 1
ATOM 6787 C CA . LEU C 1 287 ? -0.763 7.485 43.874 1.00 24.90 287 LEU C CA 1
ATOM 6788 C C . LEU C 1 287 ? -0.325 8.166 45.166 1.00 25.77 287 LEU C C 1
ATOM 6789 O O . LEU C 1 287 ? -0.067 9.371 45.174 1.00 26.18 287 LEU C O 1
ATOM 6794 N N . TYR C 1 288 ? -0.256 7.396 46.251 1.00 26.44 288 TYR C N 1
ATOM 6795 C CA . TYR C 1 288 ? 0.127 7.934 47.560 1.00 27.24 288 TYR C CA 1
ATOM 6796 C C . TYR C 1 288 ? 1.637 7.859 47.796 1.00 28.12 288 TYR C C 1
ATOM 6797 O O . TYR C 1 288 ? 2.097 7.810 48.941 1.00 28.82 288 TYR C O 1
ATOM 6806 N N . ARG C 1 289 ? 2.390 7.873 46.694 1.00 29.03 289 ARG C N 1
ATOM 6807 C CA . ARG C 1 289 ? 3.853 7.948 46.694 1.00 29.85 289 ARG C CA 1
ATOM 6808 C C . ARG C 1 289 ? 4.366 8.144 45.271 1.00 30.29 289 ARG C C 1
ATOM 6809 O O . ARG C 1 289 ? 4.253 9.235 44.703 1.00 31.01 289 ARG C O 1
ATOM 6811 N N . MET D 1 1 ? -0.772 13.087 13.154 1.00 27.47 1 MET D N 1
ATOM 6812 C CA . MET D 1 1 ? -0.525 14.404 12.499 1.00 26.75 1 MET D CA 1
ATOM 6813 C C . MET D 1 1 ? -1.736 14.974 11.746 1.00 25.45 1 MET D C 1
ATOM 6814 O O . MET D 1 1 ? -1.680 16.096 11.242 1.00 25.87 1 MET D O 1
ATOM 6819 N N . PHE D 1 2 ? -2.826 14.208 11.690 1.00 23.28 2 PHE D N 1
ATOM 6820 C CA . PHE D 1 2 ? -4.092 14.699 11.137 1.00 21.82 2 PHE D CA 1
ATOM 6821 C C . PHE D 1 2 ? -4.946 15.267 12.265 1.00 20.87 2 PHE D C 1
ATOM 6822 O O . PHE D 1 2 ? -5.170 14.600 13.277 1.00 20.61 2 PHE D O 1
ATOM 6830 N N . ARG D 1 3 ? -5.394 16.506 12.084 1.00 19.73 3 ARG D N 1
ATOM 6831 C CA . ARG D 1 3 ? -6.055 17.271 13.145 1.00 19.12 3 ARG D CA 1
ATOM 6832 C C . ARG D 1 3 ? -7.228 18.097 12.634 1.00 17.53 3 ARG D C 1
ATOM 6833 O O . ARG D 1 3 ? -7.249 18.525 11.474 1.00 17.42 3 ARG D O 1
ATOM 6841 N N . GLY D 1 4 ? -8.199 18.321 13.516 1.00 15.65 4 GLY D N 1
ATOM 6842 C CA . GLY D 1 4 ? -9.269 19.271 13.275 1.00 14.53 4 GLY D CA 1
ATOM 6843 C C . GLY D 1 4 ? -10.465 18.732 12.515 1.00 13.67 4 GLY D C 1
ATOM 6844 O O . GLY D 1 4 ? -10.826 17.550 12.627 1.00 13.34 4 GLY D O 1
ATOM 6845 N N . SER D 1 5 ? -11.074 19.621 11.731 1.00 13.03 5 SER D N 1
ATOM 6846 C CA . SER D 1 5 ? -12.306 19.315 11.016 1.00 13.01 5 SER D CA 1
ATOM 6847 C C . SER D 1 5 ? -11.987 18.673 9.675 1.00 12.42 5 SER D C 1
ATOM 6848 O O . SER D 1 5 ? -11.593 19.365 8.723 1.00 11.78 5 SER D O 1
ATOM 6851 N N . LEU D 1 6 ? -12.151 17.353 9.608 1.00 12.15 6 LEU D N 1
ATOM 6852 C CA . LEU D 1 6 ? -11.875 16.581 8.392 1.00 12.39 6 LEU D CA 1
ATOM 6853 C C . LEU D 1 6 ? -13.204 16.103 7.839 1.00 12.90 6 LEU D C 1
ATOM 6854 O O . LEU D 1 6 ? -13.919 15.367 8.509 1.00 13.57 6 LEU D O 1
ATOM 6859 N N . ILE D 1 7 ? -13.550 16.550 6.631 1.00 12.14 7 ILE D N 1
ATOM 6860 C CA . ILE D 1 7 ? -14.909 16.356 6.118 1.00 12.35 7 ILE D CA 1
ATOM 6861 C C . ILE D 1 7 ? -15.116 14.987 5.461 1.00 11.91 7 ILE D C 1
ATOM 6862 O O . ILE D 1 7 ? -14.420 14.641 4.499 1.00 12.53 7 ILE D O 1
ATOM 6867 N N . ALA D 1 8 ? -16.088 14.239 5.978 1.00 12.03 8 ALA D N 1
ATOM 6868 C CA . ALA D 1 8 ? -16.512 12.969 5.385 1.00 11.54 8 ALA D CA 1
ATOM 6869 C C . ALA D 1 8 ? -17.393 13.314 4.193 1.00 11.88 8 ALA D C 1
ATOM 6870 O O . ALA D 1 8 ? -18.617 13.392 4.310 1.00 12.17 8 ALA D O 1
ATOM 6872 N N . MET D 1 9 ? -16.750 13.546 3.050 1.00 11.43 9 MET D N 1
ATOM 6873 C CA . MET D 1 9 ? -17.430 14.165 1.909 1.00 11.74 9 MET D CA 1
ATOM 6874 C C . MET D 1 9 ? -18.566 13.344 1.336 1.00 11.63 9 MET D C 1
ATOM 6875 O O . MET D 1 9 ? -18.430 12.133 1.104 1.00 11.63 9 MET D O 1
ATOM 6880 N N . ILE D 1 10 ? -19.676 14.026 1.084 1.00 11.78 10 ILE D N 1
ATOM 6881 C CA . ILE D 1 10 ? -20.717 13.496 0.210 1.00 11.93 10 ILE D CA 1
ATOM 6882 C C . ILE D 1 10 ? -20.179 13.371 -1.224 1.00 11.82 10 ILE D C 1
ATOM 6883 O O . ILE D 1 10 ? -19.246 14.086 -1.625 1.00 12.12 10 ILE D O 1
ATOM 6888 N N . THR D 1 11 ? -20.764 12.446 -1.978 1.00 11.76 11 THR D N 1
ATOM 6889 C CA . THR D 1 11 ? -20.485 12.304 -3.412 1.00 11.82 11 THR D CA 1
ATOM 6890 C C . THR D 1 11 ? -21.720 12.753 -4.191 1.00 12.25 11 THR D C 1
ATOM 6891 O O . THR D 1 11 ? -22.777 12.116 -4.090 1.00 12.67 11 THR D O 1
ATOM 6895 N N . PRO D 1 12 ? -21.607 13.864 -4.934 1.00 12.55 12 PRO D N 1
ATOM 6896 C CA . PRO D 1 12 ? -22.749 14.373 -5.691 1.00 12.42 12 PRO D CA 1
ATOM 6897 C C . PRO D 1 12 ? -23.011 13.544 -6.955 1.00 12.48 12 PRO D C 1
ATOM 6898 O O . PRO D 1 12 ? -22.061 13.093 -7.619 1.00 12.45 12 PRO D O 1
ATOM 6902 N N . PHE D 1 13 ? -24.291 13.373 -7.284 1.00 12.09 13 PHE D N 1
ATOM 6903 C CA . PHE D 1 13 ? -24.707 12.637 -8.480 1.00 12.89 13 PHE D CA 1
ATOM 6904 C C . PHE D 1 13 ? -25.549 13.512 -9.398 1.00 13.38 13 PHE D C 1
ATOM 6905 O O . PHE D 1 13 ? -26.230 14.432 -8.938 1.00 13.49 13 PHE D O 1
ATOM 6913 N N . ILE D 1 14 ? -25.490 13.211 -10.692 1.00 13.84 14 ILE D N 1
ATOM 6914 C CA . ILE D 1 14 ? -26.346 13.835 -11.700 1.00 14.79 14 ILE D CA 1
ATOM 6915 C C . ILE D 1 14 ? -26.631 12.814 -12.802 1.00 15.48 14 ILE D C 1
ATOM 6916 O O . ILE D 1 14 ? -25.710 12.172 -13.313 1.00 15.23 14 ILE D O 1
ATOM 6921 N N . ASN D 1 15 ? -27.909 12.649 -13.140 1.00 16.52 15 ASN D N 1
ATOM 6922 C CA . ASN D 1 15 ? -28.334 11.686 -14.166 1.00 17.76 15 ASN D CA 1
ATOM 6923 C C . ASN D 1 15 ? -27.758 10.282 -13.936 1.00 17.56 15 ASN D C 1
ATOM 6924 O O . ASN D 1 15 ? -27.352 9.599 -14.884 1.00 18.28 15 ASN D O 1
ATOM 6929 N N . GLY D 1 16 ? -27.702 9.878 -12.668 1.00 17.65 16 GLY D N 1
ATOM 6930 C CA . GLY D 1 16 ? -27.201 8.557 -12.283 1.00 17.21 16 GLY D CA 1
ATOM 6931 C C . GLY D 1 16 ? -25.689 8.383 -12.294 1.00 16.86 16 GLY D C 1
ATOM 6932 O O . GLY D 1 16 ? -25.196 7.270 -12.112 1.00 17.34 16 GLY D O 1
ATOM 6933 N N . GLN D 1 17 ? -24.957 9.476 -12.509 1.00 15.80 17 GLN D N 1
ATOM 6934 C CA . GLN D 1 17 ? -23.497 9.448 -12.599 1.00 15.08 17 GLN D CA 1
ATOM 6935 C C . GLN D 1 17 ? -22.883 10.340 -11.529 1.00 14.05 17 GLN D C 1
ATOM 6936 O O . GLN D 1 17 ? -23.562 11.203 -10.979 1.00 13.67 17 GLN D O 1
ATOM 6942 N N . VAL D 1 18 ? -21.600 10.140 -11.236 1.00 13.38 18 VAL D N 1
ATOM 6943 C CA . VAL D 1 18 ? -20.874 11.098 -10.401 1.00 13.23 18 VAL D CA 1
ATOM 6944 C C . VAL D 1 18 ? -20.927 12.477 -11.078 1.00 12.70 18 VAL D C 1
ATOM 6945 O O . VAL D 1 18 ? -20.666 12.607 -12.273 1.00 12.68 18 VAL D O 1
ATOM 6949 N N . ASP D 1 19 ? -21.322 13.489 -10.314 1.00 11.95 19 ASP D N 1
ATOM 6950 C CA . ASP D 1 19 ? -21.380 14.855 -10.817 1.00 12.28 19 ASP D CA 1
ATOM 6951 C C . ASP D 1 19 ? -19.998 15.494 -10.636 1.00 12.33 19 ASP D C 1
ATOM 6952 O O . ASP D 1 19 ? -19.699 16.084 -9.598 1.00 12.19 19 ASP D O 1
ATOM 6957 N N . GLU D 1 20 ? -19.151 15.361 -11.655 1.00 12.49 20 GLU D N 1
ATOM 6958 C CA . GLU D 1 20 ? -17.767 15.823 -11.545 1.00 13.09 20 GLU D CA 1
ATOM 6959 C C . GLU D 1 20 ? -17.644 17.329 -11.321 1.00 13.26 20 GLU D C 1
ATOM 6960 O O . GLU D 1 20 ? -16.796 17.776 -10.535 1.00 13.25 20 GLU D O 1
ATOM 6966 N N . LYS D 1 21 ? -18.489 18.104 -12.000 1.00 13.31 21 LYS D N 1
ATOM 6967 C CA . LYS D 1 21 ? -18.447 19.558 -11.864 1.00 14.09 21 LYS D CA 1
ATOM 6968 C C . LYS D 1 21 ? -18.839 19.978 -10.451 1.00 13.76 21 LYS D C 1
ATOM 6969 O O . LYS D 1 21 ? -18.180 20.819 -9.834 1.00 14.24 21 LYS D O 1
ATOM 6975 N N . ALA D 1 22 ? -19.898 19.368 -9.929 1.00 13.25 22 ALA D N 1
ATOM 6976 C CA . ALA D 1 22 ? -20.328 19.659 -8.569 1.00 13.36 22 ALA D CA 1
ATOM 6977 C C . ALA D 1 22 ? -19.280 19.227 -7.546 1.00 13.19 22 ALA D C 1
ATOM 6978 O O . ALA D 1 22 ? -19.087 19.907 -6.533 1.00 13.27 22 ALA D O 1
ATOM 6980 N N . LEU D 1 23 ? -18.636 18.083 -7.796 1.00 13.35 23 LEU D N 1
ATOM 6981 C CA . LEU D 1 23 ? -17.611 17.565 -6.896 1.00 13.87 23 LEU D CA 1
ATOM 6982 C C . LEU D 1 23 ? -16.424 18.526 -6.800 1.00 13.60 23 LEU D C 1
ATOM 6983 O O . LEU D 1 23 ? -15.980 18.858 -5.695 1.00 13.75 23 LEU D O 1
ATOM 6988 N N . ALA D 1 24 ? -15.934 18.990 -7.949 1.00 13.64 24 ALA D N 1
ATOM 6989 C CA . ALA D 1 24 ? -14.840 19.963 -7.977 1.00 13.34 24 ALA D CA 1
ATOM 6990 C C . ALA D 1 24 ? -15.220 21.246 -7.238 1.00 13.29 24 ALA D C 1
ATOM 6991 O O . ALA D 1 24 ? -14.432 21.769 -6.438 1.00 13.22 24 ALA D O 1
ATOM 6993 N N . GLY D 1 25 ? -16.436 21.730 -7.488 1.00 13.11 25 GLY D N 1
ATOM 6994 C CA . GLY D 1 25 ? -16.962 22.920 -6.814 1.00 13.28 25 GLY D CA 1
ATOM 6995 C C . GLY D 1 25 ? -17.076 22.737 -5.312 1.00 13.18 25 GLY D C 1
ATOM 6996 O O . GLY D 1 25 ? -16.824 23.664 -4.544 1.00 13.68 25 GLY D O 1
ATOM 6997 N N . LEU D 1 26 ? -17.460 21.532 -4.897 1.00 12.83 26 LEU D N 1
ATOM 6998 C CA . LEU D 1 26 ? -17.602 21.198 -3.480 1.00 13.09 26 LEU D CA 1
ATOM 6999 C C . LEU D 1 26 ? -16.257 21.215 -2.749 1.00 12.67 26 LEU D C 1
ATOM 7000 O O . LEU D 1 26 ? -16.160 21.751 -1.640 1.00 12.69 26 LEU D O 1
ATOM 7005 N N . VAL D 1 27 ? -15.228 20.644 -3.379 1.00 12.27 27 VAL D N 1
ATOM 7006 C CA . VAL D 1 27 ? -13.864 20.694 -2.841 1.00 12.34 27 VAL D CA 1
ATOM 7007 C C . VAL D 1 27 ? -13.447 22.152 -2.618 1.00 12.15 27 VAL D C 1
ATOM 7008 O O . VAL D 1 27 ? -12.986 22.524 -1.532 1.00 11.80 27 VAL D O 1
ATOM 7012 N N . ASP D 1 28 ? -13.624 22.981 -3.645 1.00 12.52 28 ASP D N 1
ATOM 7013 C CA . ASP D 1 28 ? -13.262 24.389 -3.546 1.00 12.76 28 ASP D CA 1
ATOM 7014 C C . ASP D 1 28 ? -14.045 25.123 -2.452 1.00 12.50 28 ASP D C 1
ATOM 7015 O O . ASP D 1 28 ? -13.471 25.897 -1.678 1.00 12.71 28 ASP D O 1
ATOM 7020 N N . TRP D 1 29 ? -15.352 24.877 -2.395 1.00 12.18 29 TRP D N 1
ATOM 7021 C CA . TRP D 1 29 ? -16.224 25.562 -1.437 1.00 12.13 29 TRP D CA 1
ATOM 7022 C C . TRP D 1 29 ? -15.888 25.144 0.000 1.00 12.38 29 TRP D C 1
ATOM 7023 O O . TRP D 1 29 ? -15.793 25.989 0.891 1.00 12.08 29 TRP D O 1
ATOM 7034 N N . GLN D 1 30 ? -15.687 23.845 0.211 1.00 12.36 30 GLN D N 1
ATOM 7035 C CA . GLN D 1 30 ? -15.361 23.333 1.543 1.00 12.19 30 GLN D CA 1
ATOM 7036 C C . GLN D 1 30 ? -14.002 23.816 2.034 1.00 12.68 30 GLN D C 1
ATOM 7037 O O . GLN D 1 30 ? -13.861 24.189 3.195 1.00 12.27 30 GLN D O 1
ATOM 7043 N N . ILE D 1 31 ? -13.011 23.858 1.145 1.00 12.91 31 ILE D N 1
ATOM 7044 C CA . ILE D 1 31 ? -11.699 24.408 1.509 1.00 13.07 31 ILE D CA 1
ATOM 7045 C C . ILE D 1 31 ? -11.794 25.919 1.797 1.00 13.54 31 ILE D C 1
ATOM 7046 O O . ILE D 1 31 ? -11.265 26.398 2.806 1.00 13.45 31 ILE D O 1
ATOM 7051 N N . LYS D 1 32 ? -12.484 26.652 0.922 1.00 13.78 32 LYS D N 1
ATOM 7052 C CA . LYS D 1 32 ? -12.674 28.096 1.114 1.00 14.76 32 LYS D CA 1
ATOM 7053 C C . LYS D 1 32 ? -13.287 28.409 2.468 1.00 14.62 32 LYS D C 1
ATOM 7054 O O . LYS D 1 32 ? -12.902 29.382 3.125 1.00 14.32 32 LYS D O 1
ATOM 7060 N N . HIS D 1 33 ? -14.229 27.563 2.880 1.00 14.30 33 HIS D N 1
ATOM 7061 C CA . HIS D 1 33 ? -15.025 27.823 4.072 1.00 14.65 33 HIS D CA 1
ATOM 7062 C C . HIS D 1 33 ? -14.586 27.041 5.305 1.00 14.69 33 HIS D C 1
ATOM 7063 O O . HIS D 1 33 ? -15.354 26.895 6.253 1.00 14.65 33 HIS D O 1
ATOM 7070 N N . GLY D 1 34 ? -13.346 26.557 5.288 1.00 14.15 34 GLY D N 1
ATOM 7071 C CA . GLY D 1 34 ? -12.668 26.163 6.520 1.00 13.89 34 GLY D CA 1
ATOM 7072 C C . GLY D 1 34 ? -12.366 24.699 6.775 1.00 13.71 34 GLY D C 1
ATOM 7073 O O . GLY D 1 34 ? -12.011 24.341 7.899 1.00 13.87 34 GLY D O 1
ATOM 7074 N N . ALA D 1 35 ? -12.502 23.844 5.763 1.00 13.47 35 ALA D N 1
ATOM 7075 C CA . ALA D 1 35 ? -12.109 22.445 5.916 1.00 13.43 35 ALA D CA 1
ATOM 7076 C C . ALA D 1 35 ? -10.646 22.349 6.342 1.00 12.86 35 ALA D C 1
ATOM 7077 O O . ALA D 1 35 ? -9.790 23.052 5.796 1.00 13.01 35 ALA D O 1
ATOM 7079 N N . HIS D 1 36 ? -10.357 21.476 7.312 1.00 12.77 36 HIS D N 1
ATOM 7080 C CA . HIS D 1 36 ? -8.967 21.184 7.669 1.00 12.48 36 HIS D CA 1
ATOM 7081 C C . HIS D 1 36 ? -8.430 19.941 6.952 1.00 12.40 36 HIS D C 1
ATOM 7082 O O . HIS D 1 36 ? -7.228 19.658 6.998 1.00 13.30 36 HIS D O 1
ATOM 7089 N N . GLY D 1 37 ? -9.326 19.208 6.298 1.00 12.06 37 GLY D N 1
ATOM 7090 C CA . GLY D 1 37 ? -8.964 18.031 5.508 1.00 11.79 37 GLY D CA 1
ATOM 7091 C C . GLY D 1 37 ? -10.220 17.486 4.858 1.00 11.34 37 GLY D C 1
ATOM 7092 O O . GLY D 1 37 ? -11.331 17.884 5.225 1.00 11.02 37 GLY D O 1
ATOM 7093 N N . LEU D 1 38 ? -10.040 16.581 3.895 1.00 11.60 38 LEU D N 1
ATOM 7094 C CA . LEU D 1 38 ? -11.148 16.017 3.132 1.00 11.52 38 LEU D CA 1
ATOM 7095 C C . LEU D 1 38 ? -11.020 14.510 3.110 1.00 11.96 38 LEU D C 1
ATOM 7096 O O . LEU D 1 38 ? -9.930 13.982 2.899 1.00 11.91 38 LEU D O 1
ATOM 7101 N N . VAL D 1 39 ? -12.140 13.831 3.350 1.00 11.74 39 VAL D N 1
ATOM 7102 C CA . VAL D 1 39 ? -12.179 12.367 3.402 1.00 13.05 39 VAL D CA 1
ATOM 7103 C C . VAL D 1 39 ? -13.203 11.842 2.392 1.00 12.78 39 VAL D C 1
ATOM 7104 O O . VAL D 1 39 ? -14.365 11.576 2.748 1.00 14.04 39 VAL D O 1
ATOM 7108 N N . PRO D 1 40 ? -12.786 11.733 1.119 1.00 13.38 40 PRO D N 1
ATOM 7109 C CA . PRO D 1 40 ? -13.707 11.251 0.098 1.00 13.50 40 PRO D CA 1
ATOM 7110 C C . PRO D 1 40 ? -13.922 9.739 0.157 1.00 14.21 40 PRO D C 1
ATOM 7111 O O . PRO D 1 40 ? -13.049 9.002 0.623 1.00 15.09 40 PRO D O 1
ATOM 7115 N N . VAL D 1 41 ? -15.096 9.320 -0.327 1.00 13.29 41 VAL D N 1
ATOM 7116 C CA A VAL D 1 41 ? -15.479 7.905 -0.507 0.50 13.04 41 VAL D CA 1
ATOM 7117 C CA B VAL D 1 41 ? -15.455 7.904 -0.510 0.50 13.12 41 VAL D CA 1
ATOM 7118 C C . VAL D 1 41 ? -15.360 7.036 0.755 1.00 13.39 41 VAL D C 1
ATOM 7119 O O . VAL D 1 41 ? -14.832 5.905 0.722 1.00 13.30 41 VAL D O 1
ATOM 7126 N N . GLY D 1 42 ? -15.874 7.574 1.855 1.00 13.74 42 GLY D N 1
ATOM 7127 C CA . GLY D 1 42 ? -16.223 6.770 3.032 1.00 14.48 42 GLY D CA 1
ATOM 7128 C C . GLY D 1 42 ? -17.715 6.456 2.887 1.00 14.97 42 GLY D C 1
ATOM 7129 O O . GLY D 1 42 ? -18.281 6.639 1.804 1.00 15.03 42 GLY D O 1
ATOM 7130 N N . THR D 1 43 ? -18.397 5.999 3.943 1.00 16.57 43 THR D N 1
ATOM 7131 C CA . THR D 1 43 ? -19.818 5.691 3.698 1.00 17.30 43 THR D CA 1
ATOM 7132 C C . THR D 1 43 ? -20.682 6.919 3.501 1.00 15.63 43 THR D C 1
ATOM 7133 O O . THR D 1 43 ? -21.725 6.827 2.860 1.00 15.93 43 THR D O 1
ATOM 7137 N N . THR D 1 44 ? -20.256 8.072 4.028 1.00 14.56 44 THR D N 1
ATOM 7138 C CA . THR D 1 44 ? -20.996 9.305 3.768 1.00 13.71 44 THR D CA 1
ATOM 7139 C C . THR D 1 44 ? -20.909 9.663 2.276 1.00 12.89 44 THR D C 1
ATOM 7140 O O . THR D 1 44 ? -21.824 10.288 1.737 1.00 13.50 44 THR D O 1
ATOM 7144 N N . GLY D 1 45 ? -19.813 9.237 1.637 1.00 12.50 45 GLY D N 1
ATOM 7145 C CA . GLY D 1 45 ? -19.602 9.385 0.196 1.00 12.32 45 GLY D CA 1
ATOM 7146 C C . GLY D 1 45 ? -20.204 8.240 -0.601 1.00 12.24 45 GLY D C 1
ATOM 7147 O O . GLY D 1 45 ? -19.961 8.110 -1.805 1.00 12.07 45 GLY D O 1
ATOM 7148 N N . GLU D 1 46 ? -21.004 7.412 0.072 1.00 11.99 46 GLU D N 1
ATOM 7149 C CA . GLU D 1 46 ? -21.706 6.286 -0.563 1.00 12.13 46 GLU D CA 1
ATOM 7150 C C . GLU D 1 46 ? -20.757 5.262 -1.208 1.00 11.96 46 GLU D C 1
ATOM 7151 O O . GLU D 1 46 ? -21.062 4.655 -2.238 1.00 12.19 46 GLU D O 1
ATOM 7157 N N . SER D 1 47 ? -19.634 5.015 -0.538 1.00 12.06 47 SER D N 1
ATOM 7158 C CA . SER D 1 47 ? -18.697 3.984 -0.991 1.00 12.74 47 SER D CA 1
ATOM 7159 C C . SER D 1 47 ? -19.373 2.641 -1.348 1.00 12.59 47 SER D C 1
ATOM 7160 O O . SER D 1 47 ? -18.990 2.019 -2.339 1.00 12.73 47 SER D O 1
ATOM 7163 N N . PRO D 1 48 ? -20.384 2.193 -0.563 1.00 12.14 48 PRO D N 1
ATOM 7164 C CA . PRO D 1 48 ? -20.985 0.884 -0.923 1.00 12.04 48 PRO D CA 1
ATOM 7165 C C . PRO D 1 48 ? -21.678 0.809 -2.283 1.00 11.63 48 PRO D C 1
ATOM 7166 O O . PRO D 1 48 ? -21.784 -0.296 -2.846 1.00 12.40 48 PRO D O 1
ATOM 7170 N N . THR D 1 49 ? -22.149 1.948 -2.796 1.00 11.13 49 THR D N 1
ATOM 7171 C CA . THR D 1 49 ? -22.889 1.941 -4.061 1.00 11.65 49 THR D CA 1
ATOM 7172 C C . THR D 1 49 ? -22.137 2.568 -5.230 1.00 11.86 49 THR D C 1
ATOM 7173 O O . THR D 1 49 ? -22.690 2.701 -6.323 1.00 12.42 49 THR D O 1
ATOM 7177 N N . LEU D 1 50 ? -20.882 2.938 -5.000 1.00 12.04 50 LEU D N 1
ATOM 7178 C CA . LEU D 1 50 ? -20.010 3.375 -6.089 1.00 12.71 50 LEU D CA 1
ATOM 7179 C C . LEU D 1 50 ? -19.384 2.149 -6.729 1.00 12.53 50 LEU D C 1
ATOM 7180 O O . LEU D 1 50 ? -19.039 1.179 -6.046 1.00 13.85 50 LEU D O 1
ATOM 7185 N N . THR D 1 51 ? -19.217 2.183 -8.046 1.00 12.42 51 THR D N 1
ATOM 7186 C CA . THR D 1 51 ? -18.425 1.144 -8.708 1.00 12.45 51 THR D CA 1
ATOM 7187 C C . THR D 1 51 ? -16.950 1.345 -8.333 1.00 12.97 51 THR D C 1
ATOM 7188 O O . THR D 1 51 ? -16.561 2.420 -7.854 1.00 13.05 51 THR D O 1
ATOM 7192 N N . GLU D 1 52 ? -16.118 0.333 -8.569 1.00 13.29 52 GLU D N 1
ATOM 7193 C CA . GLU D 1 52 ? -14.680 0.488 -8.328 1.00 14.38 52 GLU D CA 1
ATOM 7194 C C . GLU D 1 52 ? -14.108 1.648 -9.160 1.00 13.44 52 GLU D C 1
ATOM 7195 O O . GLU D 1 52 ? -13.292 2.435 -8.666 1.00 14.05 52 GLU D O 1
ATOM 7201 N N . GLU D 1 53 ? -14.553 1.750 -10.413 1.00 12.79 53 GLU D N 1
ATOM 7202 C CA . GLU D 1 53 ? -14.179 2.846 -11.310 1.00 12.31 53 GLU D CA 1
ATOM 7203 C C . GLU D 1 53 ? -14.539 4.214 -10.724 1.00 12.22 53 GLU D C 1
ATOM 7204 O O . GLU D 1 53 ? -13.727 5.146 -10.756 1.00 12.02 53 GLU D O 1
ATOM 7210 N N . GLU D 1 54 ? -15.753 4.323 -10.190 1.00 11.57 54 GLU D N 1
ATOM 7211 C CA . GLU D 1 54 ? -16.216 5.573 -9.580 1.00 11.90 54 GLU D CA 1
ATOM 7212 C C . GLU D 1 54 ? -15.445 5.901 -8.310 1.00 12.62 54 GLU D C 1
ATOM 7213 O O . GLU D 1 54 ? -15.063 7.057 -8.104 1.00 12.58 54 GLU D O 1
ATOM 7219 N N . HIS D 1 55 ? -15.234 4.891 -7.468 1.00 13.51 55 HIS D N 1
ATOM 7220 C CA . HIS D 1 55 ? -14.486 5.063 -6.218 1.00 14.65 55 HIS D CA 1
ATOM 7221 C C . HIS D 1 55 ? -13.138 5.719 -6.512 1.00 14.53 55 HIS D C 1
ATOM 7222 O O . HIS D 1 55 ? -12.785 6.755 -5.942 1.00 14.98 55 HIS D O 1
ATOM 7229 N N . LYS D 1 56 ? -12.399 5.129 -7.444 1.00 14.95 56 LYS D N 1
ATOM 7230 C CA . LYS D 1 56 ? -11.073 5.614 -7.760 1.00 14.88 56 LYS D CA 1
ATOM 7231 C C . LYS D 1 56 ? -11.099 7.011 -8.397 1.00 14.54 56 LYS D C 1
ATOM 7232 O O . LYS D 1 56 ? -10.287 7.882 -8.066 1.00 14.79 56 LYS D O 1
ATOM 7238 N N . ARG D 1 57 ? -12.061 7.236 -9.286 1.00 14.09 57 ARG D N 1
ATOM 7239 C CA . ARG D 1 57 ? -12.187 8.518 -9.972 1.00 13.67 57 ARG D CA 1
ATOM 7240 C C . ARG D 1 57 ? -12.529 9.654 -8.992 1.00 13.75 57 ARG D C 1
ATOM 7241 O O . ARG D 1 57 ? -11.953 10.744 -9.078 1.00 13.89 57 ARG D O 1
ATOM 7249 N N . VAL D 1 58 ? -13.442 9.395 -8.057 1.00 13.28 58 VAL D N 1
ATOM 7250 C CA . VAL D 1 58 ? -13.784 10.416 -7.053 1.00 13.01 58 VAL D CA 1
ATOM 7251 C C . VAL D 1 58 ? -12.549 10.779 -6.213 1.00 13.90 58 VAL D C 1
ATOM 7252 O O . VAL D 1 58 ? -12.261 11.957 -6.015 1.00 13.74 58 VAL D O 1
ATOM 7256 N N . VAL D 1 59 ? -11.810 9.767 -5.752 1.00 14.78 59 VAL D N 1
ATOM 7257 C CA . VAL D 1 59 ? -10.567 10.029 -4.999 1.00 15.89 59 VAL D CA 1
ATOM 7258 C C . VAL D 1 59 ? -9.582 10.870 -5.817 1.00 16.09 59 VAL D C 1
ATOM 7259 O O . VAL D 1 59 ? -9.047 11.868 -5.326 1.00 16.69 59 VAL D O 1
ATOM 7263 N N . ALA D 1 60 ? -9.358 10.479 -7.074 1.00 15.83 60 ALA D N 1
ATOM 7264 C CA . ALA D 1 60 ? -8.435 11.191 -7.947 1.00 16.06 60 ALA D CA 1
ATOM 7265 C C . ALA D 1 60 ? -8.855 12.641 -8.148 1.00 15.80 60 ALA D C 1
ATOM 7266 O O . ALA D 1 60 ? -8.023 13.545 -8.074 1.00 16.65 60 ALA D O 1
ATOM 7268 N N . LEU D 1 61 ? -10.147 12.868 -8.379 1.00 15.96 61 LEU D N 1
ATOM 7269 C CA . LEU D 1 61 ? -10.653 14.218 -8.630 1.00 15.99 61 LEU D CA 1
A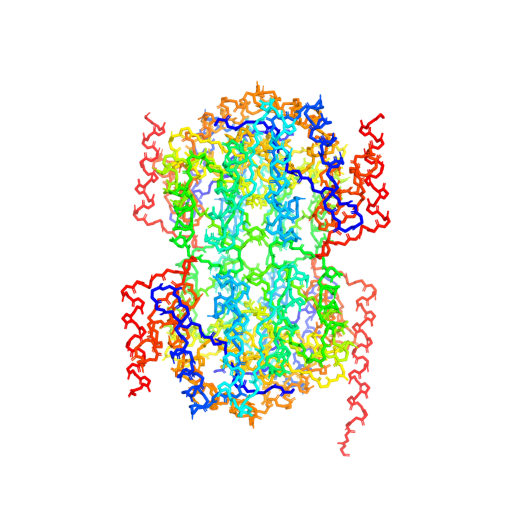TOM 7270 C C . LEU D 1 61 ? -10.555 15.114 -7.391 1.00 15.65 61 LEU D C 1
ATOM 7271 O O . LEU D 1 61 ? -10.263 16.305 -7.498 1.00 15.59 61 LEU D O 1
ATOM 7276 N N . VAL D 1 62 ? -10.804 14.540 -6.216 1.00 14.78 62 VAL D N 1
ATOM 7277 C CA . VAL D 1 62 ? -10.738 15.319 -4.986 1.00 14.55 62 VAL D CA 1
ATOM 7278 C C . VAL D 1 62 ? -9.284 15.680 -4.677 1.00 14.91 62 VAL D C 1
ATOM 7279 O O . VAL D 1 62 ? -8.991 16.825 -4.343 1.00 15.15 62 VAL D O 1
ATOM 7283 N N . ALA D 1 63 ? -8.379 14.711 -4.814 1.00 15.02 63 ALA D N 1
ATOM 7284 C CA . ALA D 1 63 ? -6.952 14.952 -4.578 1.00 16.02 63 ALA D CA 1
ATOM 7285 C C . ALA D 1 63 ? -6.425 16.016 -5.544 1.00 16.64 63 ALA D C 1
ATOM 7286 O O . ALA D 1 63 ? -5.686 16.930 -5.149 1.00 16.76 63 ALA D O 1
ATOM 7288 N N . GLU D 1 64 ? -6.836 15.911 -6.807 1.00 16.94 64 GLU D N 1
ATOM 7289 C CA . GLU D 1 64 ? -6.445 16.868 -7.842 1.00 17.94 64 GLU D CA 1
ATOM 7290 C C . GLU D 1 64 ? -6.945 18.277 -7.512 1.00 17.20 64 GLU D C 1
ATOM 7291 O O . GLU D 1 64 ? -6.169 19.229 -7.528 1.00 17.22 64 GLU D O 1
ATOM 7297 N N . GLN D 1 65 ? -8.231 18.396 -7.190 1.00 16.89 65 GLN D N 1
ATOM 7298 C CA . GLN D 1 65 ? -8.841 19.701 -6.936 1.00 16.38 65 GLN D CA 1
ATOM 7299 C C . GLN D 1 65 ? -8.340 20.332 -5.630 1.00 16.04 65 GLN D C 1
ATOM 7300 O O . GLN D 1 65 ? -8.229 21.555 -5.533 1.00 15.93 65 GLN D O 1
ATOM 7306 N N . ALA D 1 66 ? -8.026 19.498 -4.638 1.00 15.61 66 ALA D N 1
ATOM 7307 C CA . ALA D 1 66 ? -7.491 19.994 -3.366 1.00 15.69 66 ALA D CA 1
ATOM 7308 C C . ALA D 1 66 ? -6.150 20.703 -3.563 1.00 15.76 66 ALA D C 1
ATOM 7309 O O . ALA D 1 66 ? -5.841 21.654 -2.846 1.00 15.97 66 ALA D O 1
ATOM 7311 N N . GLN D 1 67 ? -5.364 20.231 -4.532 1.00 15.68 67 GLN D N 1
ATOM 7312 C CA . GLN D 1 67 ? -4.083 20.861 -4.884 1.00 16.48 67 GLN D CA 1
ATOM 7313 C C . GLN D 1 67 ? -3.188 21.013 -3.648 1.00 16.07 67 GLN D C 1
ATOM 7314 O O . GLN D 1 67 ? -2.505 22.023 -3.495 1.00 16.51 67 GLN D O 1
ATOM 7320 N N . GLY D 1 68 ? -3.217 20.016 -2.763 1.00 15.94 68 GLY D N 1
ATOM 7321 C CA . GLY D 1 68 ? -2.360 20.008 -1.574 1.00 15.53 68 GLY D CA 1
ATOM 7322 C C . GLY D 1 68 ? -2.680 21.026 -0.487 1.00 15.39 68 GLY D C 1
ATOM 7323 O O . GLY D 1 68 ? -1.917 21.165 0.471 1.00 15.97 68 GLY D O 1
ATOM 7324 N N . ARG D 1 69 ? -3.803 21.729 -0.618 1.00 14.78 69 ARG D N 1
ATOM 7325 C CA . ARG D 1 69 ? -4.177 22.786 0.334 1.00 14.34 69 ARG D CA 1
ATOM 7326 C C . ARG D 1 69 ? -4.535 22.253 1.716 1.00 14.39 69 ARG D C 1
ATOM 7327 O O . ARG D 1 69 ? -4.294 22.911 2.745 1.00 14.72 69 ARG D O 1
ATOM 7335 N N . VAL D 1 70 ? -5.137 21.068 1.724 1.00 13.68 70 VAL D N 1
ATOM 7336 C CA . VAL D 1 70 ? -5.480 20.344 2.945 1.00 13.32 70 VAL D CA 1
ATOM 7337 C C . VAL D 1 70 ? -5.201 18.853 2.694 1.00 13.45 70 VAL D C 1
ATOM 7338 O O . VAL D 1 70 ? -5.167 18.424 1.535 1.00 13.13 70 VAL D O 1
ATOM 7342 N N . PRO D 1 71 ? -4.978 18.063 3.764 1.00 13.25 71 PRO D N 1
ATOM 7343 C CA . PRO D 1 71 ? -4.784 16.628 3.519 1.00 13.46 71 PRO D CA 1
ATOM 7344 C C . PRO D 1 71 ? -6.032 15.954 2.962 1.00 12.95 71 PRO D C 1
ATOM 7345 O O . PRO D 1 71 ? -7.167 16.326 3.303 1.00 13.03 71 PRO D O 1
ATOM 7349 N N . VAL D 1 72 ? -5.802 14.970 2.101 1.00 12.48 72 VAL D N 1
ATOM 7350 C CA . VAL D 1 72 ? -6.872 14.145 1.553 1.00 12.45 72 VAL D CA 1
ATOM 7351 C C . VAL D 1 72 ? -6.670 12.709 2.033 1.00 12.88 72 VAL D C 1
ATOM 7352 O O . VAL D 1 72 ? -5.655 12.079 1.732 1.00 12.74 72 VAL D O 1
ATOM 7356 N N . ILE D 1 73 ? -7.642 12.219 2.797 1.00 12.26 73 ILE D N 1
ATOM 7357 C CA . ILE D 1 73 ? -7.603 10.869 3.347 1.00 12.95 73 ILE D CA 1
ATOM 7358 C C . ILE D 1 73 ? -8.683 10.078 2.617 1.00 12.65 73 ILE D C 1
ATOM 7359 O O . ILE D 1 73 ? -9.875 10.286 2.855 1.00 13.37 73 ILE D O 1
ATOM 7364 N N . ALA D 1 74 ? -8.263 9.184 1.726 1.00 12.35 74 ALA D N 1
ATOM 7365 C CA . ALA D 1 74 ? -9.198 8.452 0.876 1.00 12.66 74 ALA D CA 1
ATOM 7366 C C . ALA D 1 74 ? -9.801 7.247 1.584 1.00 12.39 74 ALA D C 1
ATOM 7367 O O . ALA D 1 74 ? -9.081 6.464 2.201 1.00 12.48 74 ALA D O 1
ATOM 7369 N N . GLY D 1 75 ? -11.109 7.055 1.456 1.00 12.12 75 GLY D N 1
ATOM 7370 C CA . GLY D 1 75 ? -11.696 5.788 1.916 1.00 12.28 75 GLY D CA 1
ATOM 7371 C C . GLY D 1 75 ? -11.134 4.591 1.149 1.00 12.84 75 GLY D C 1
ATOM 7372 O O . GLY D 1 75 ? -11.056 4.602 -0.089 1.00 13.70 75 GLY D O 1
ATOM 7373 N N . ALA D 1 76 ? -10.712 3.566 1.887 1.00 12.45 76 ALA D N 1
ATOM 7374 C CA . ALA D 1 76 ? -10.317 2.292 1.286 1.00 12.82 76 ALA D CA 1
ATOM 7375 C C . ALA D 1 76 ? -10.919 1.178 2.131 1.00 13.57 76 ALA D C 1
ATOM 7376 O O . ALA D 1 76 ? -10.229 0.246 2.562 1.00 14.62 76 ALA D O 1
ATOM 7378 N N . GLY D 1 77 ? -12.219 1.298 2.371 1.00 14.06 77 GLY D N 1
ATOM 7379 C CA . GLY D 1 77 ? -12.935 0.328 3.190 1.00 14.40 77 GLY D CA 1
ATOM 7380 C C . GLY D 1 77 ? -13.390 -0.856 2.365 1.00 14.47 77 GLY D C 1
ATOM 7381 O O . GLY D 1 77 ? -13.732 -0.711 1.194 1.00 15.85 77 GLY D O 1
ATOM 7382 N N . SER D 1 78 ? -13.373 -2.034 2.989 1.00 14.34 78 SER D N 1
ATOM 7383 C CA . SER D 1 78 ? -13.991 -3.236 2.433 1.00 13.29 78 SER D CA 1
ATOM 7384 C C . SER D 1 78 ? -13.979 -4.292 3.510 1.00 12.65 78 SER D C 1
ATOM 7385 O O . SER D 1 78 ? -13.176 -4.219 4.441 1.00 12.70 78 SER D O 1
ATOM 7388 N N . ASN D 1 79 ? -14.879 -5.266 3.391 1.00 11.78 79 ASN D N 1
ATOM 7389 C CA . ASN D 1 79 ? -14.772 -6.458 4.226 1.00 11.75 79 ASN D CA 1
ATOM 7390 C C . ASN D 1 79 ? -13.858 -7.530 3.624 1.00 11.50 79 ASN D C 1
ATOM 7391 O O . ASN D 1 79 ? -13.614 -8.565 4.238 1.00 11.46 79 ASN D O 1
ATOM 7396 N N . ASN D 1 80 ? -13.320 -7.245 2.437 1.00 11.05 80 ASN D N 1
ATOM 7397 C CA . ASN D 1 80 ? -12.352 -8.108 1.775 1.00 11.12 80 ASN D CA 1
ATOM 7398 C C . ASN D 1 80 ? -11.020 -7.355 1.669 1.00 11.09 80 ASN D C 1
ATOM 7399 O O . ASN D 1 80 ? -10.942 -6.366 0.929 1.00 10.70 80 ASN D O 1
ATOM 7404 N N . PRO D 1 81 ? -9.983 -7.799 2.408 1.00 11.03 81 PRO D N 1
ATOM 7405 C CA . PRO D 1 81 ? -8.725 -7.024 2.345 1.00 11.13 81 PRO D CA 1
ATOM 7406 C C . PRO D 1 81 ? -8.097 -6.943 0.946 1.00 11.26 81 PRO D C 1
ATOM 7407 O O . PRO D 1 81 ? -7.382 -5.977 0.666 1.00 11.69 81 PRO D O 1
ATOM 7411 N N . VAL D 1 82 ? -8.362 -7.923 0.081 1.00 10.70 82 VAL D N 1
ATOM 7412 C CA . VAL D 1 82 ? -7.838 -7.875 -1.295 1.00 11.31 82 VAL D CA 1
ATOM 7413 C C . VAL D 1 82 ? -8.403 -6.649 -2.018 1.00 12.39 82 VAL D C 1
ATOM 7414 O O . VAL D 1 82 ? -7.679 -5.940 -2.731 1.00 12.36 82 VAL D O 1
ATOM 7418 N N . GLU D 1 83 ? -9.691 -6.392 -1.810 1.00 12.58 83 GLU D N 1
ATOM 7419 C CA A GLU D 1 83 ? -10.347 -5.230 -2.390 0.50 13.31 83 GLU D CA 1
ATOM 7420 C CA B GLU D 1 83 ? -10.344 -5.227 -2.395 0.50 13.57 83 GLU D CA 1
ATOM 7421 C C . GLU D 1 83 ? -9.824 -3.941 -1.754 1.00 13.30 83 GLU D C 1
ATOM 7422 O O . GLU D 1 83 ? -9.539 -2.956 -2.453 1.00 13.28 83 GLU D O 1
ATOM 7433 N N . ALA D 1 84 ? -9.694 -3.949 -0.426 1.00 12.94 84 ALA D N 1
ATOM 7434 C CA . ALA D 1 84 ? -9.153 -2.798 0.293 1.00 13.07 84 ALA D CA 1
ATOM 7435 C C . ALA D 1 84 ? -7.769 -2.421 -0.226 1.00 12.86 84 ALA D C 1
ATOM 7436 O O . ALA D 1 84 ? -7.466 -1.239 -0.388 1.00 13.40 84 ALA D O 1
ATOM 7438 N N . VAL D 1 85 ? -6.941 -3.428 -0.504 1.00 12.76 85 VAL D N 1
ATOM 7439 C CA . VAL D 1 85 ? -5.603 -3.192 -1.056 1.00 12.66 85 VAL D CA 1
ATOM 7440 C C . VAL D 1 85 ? -5.699 -2.440 -2.384 1.00 13.10 85 VAL D C 1
ATOM 7441 O O . VAL D 1 85 ? -4.936 -1.500 -2.607 1.00 13.34 85 VAL D O 1
ATOM 7445 N N . ARG D 1 86 ? -6.627 -2.848 -3.251 1.00 13.98 86 ARG D N 1
ATOM 7446 C CA . ARG D 1 86 ? -6.799 -2.170 -4.547 1.00 14.91 86 ARG D CA 1
ATOM 7447 C C . ARG D 1 86 ? -7.180 -0.705 -4.371 1.00 15.28 86 ARG D C 1
ATOM 7448 O O . ARG D 1 86 ? -6.600 0.156 -5.030 1.00 15.96 86 ARG D O 1
ATOM 7456 N N . TYR D 1 87 ? -8.138 -0.421 -3.486 1.00 15.71 87 TYR D N 1
ATOM 7457 C CA . TYR D 1 87 ? -8.538 0.967 -3.228 1.00 16.48 87 TYR D CA 1
ATOM 7458 C C . TYR D 1 87 ? -7.390 1.789 -2.680 1.00 16.21 87 TYR D C 1
ATOM 7459 O O . TYR D 1 87 ? -7.190 2.936 -3.084 1.00 16.63 87 TYR D O 1
ATOM 7468 N N . ALA D 1 88 ? -6.635 1.210 -1.749 1.00 15.48 88 ALA D N 1
ATOM 7469 C CA . ALA D 1 88 ? -5.540 1.929 -1.109 1.00 15.70 88 ALA D CA 1
ATOM 7470 C C . ALA D 1 88 ? -4.388 2.192 -2.076 1.00 15.84 88 ALA D C 1
ATOM 7471 O O . ALA D 1 88 ? -3.761 3.259 -2.039 1.00 15.72 88 ALA D O 1
ATOM 7473 N N . GLN D 1 89 ? -4.089 1.212 -2.929 1.00 15.77 89 GLN D N 1
ATOM 7474 C CA . GLN D 1 89 ? -3.024 1.378 -3.905 1.00 16.38 89 GLN D CA 1
ATOM 7475 C C . GLN D 1 89 ? -3.388 2.457 -4.903 1.00 16.84 89 GLN D C 1
ATOM 7476 O O . GLN D 1 89 ? -2.539 3.285 -5.261 1.00 16.90 89 GLN D O 1
ATOM 7482 N N . HIS D 1 90 ? -4.639 2.460 -5.348 1.00 17.56 90 HIS D N 1
ATOM 7483 C CA . HIS D 1 90 ? -5.053 3.516 -6.254 1.00 19.29 90 HIS D CA 1
ATOM 7484 C C . HIS D 1 90 ? -4.997 4.880 -5.577 1.00 19.15 90 HIS D C 1
ATOM 7485 O O . HIS D 1 90 ? -4.497 5.846 -6.167 1.00 19.30 90 HIS D O 1
ATOM 7492 N N . ALA D 1 91 ? -5.520 4.957 -4.354 1.00 19.24 91 ALA D N 1
ATOM 7493 C CA . ALA D 1 91 ? -5.501 6.209 -3.603 1.00 18.99 91 ALA D CA 1
ATOM 7494 C C . ALA D 1 91 ? -4.097 6.802 -3.568 1.00 19.04 91 ALA D C 1
ATOM 7495 O O . ALA D 1 91 ? -3.920 8.003 -3.792 1.00 18.57 91 ALA D O 1
ATOM 7497 N N . GLN D 1 92 ? -3.097 5.960 -3.319 1.00 18.80 92 GLN D N 1
ATOM 7498 C CA . GLN D 1 92 ? -1.714 6.407 -3.266 1.00 19.48 92 GLN D CA 1
ATOM 7499 C C . GLN D 1 92 ? -1.248 6.948 -4.615 1.00 19.82 92 GLN D C 1
ATOM 7500 O O . GLN D 1 92 ? -0.648 8.024 -4.677 1.00 19.39 92 GLN D O 1
ATOM 7506 N N . GLN D 1 93 ? -1.522 6.203 -5.685 1.00 20.40 93 GLN D N 1
ATOM 7507 C CA . GLN D 1 93 ? -1.103 6.634 -7.022 1.00 21.42 93 GLN D CA 1
ATOM 7508 C C . GLN D 1 93 ? -1.824 7.923 -7.453 1.00 21.22 93 GLN D C 1
ATOM 7509 O O . GLN D 1 93 ? -1.283 8.710 -8.237 1.00 21.43 93 GLN D O 1
ATOM 7515 N N . ALA D 1 94 ? -3.016 8.146 -6.897 1.00 21.22 94 ALA D N 1
ATOM 7516 C CA . ALA D 1 94 ? -3.816 9.344 -7.181 1.00 21.16 94 ALA D CA 1
ATOM 7517 C C . ALA D 1 94 ? -3.421 10.559 -6.337 1.00 20.94 94 ALA D C 1
ATOM 7518 O O . ALA D 1 94 ? -3.928 11.666 -6.553 1.00 21.78 94 ALA D O 1
ATOM 7520 N N . GLY D 1 95 ? -2.503 10.361 -5.396 1.00 20.07 95 GLY D N 1
ATOM 7521 C CA . GLY D 1 95 ? -1.961 11.468 -4.620 1.00 19.35 95 GLY D CA 1
ATOM 7522 C C . GLY D 1 95 ? -2.688 11.738 -3.316 1.00 18.65 95 GLY D C 1
ATOM 7523 O O . GLY D 1 95 ? -2.538 12.815 -2.743 1.00 18.62 95 GLY D O 1
ATOM 7524 N N . ALA D 1 96 ? -3.466 10.770 -2.837 1.00 17.84 96 ALA D N 1
ATOM 7525 C CA . ALA D 1 96 ? -4.029 10.863 -1.486 1.00 16.21 96 ALA D CA 1
ATOM 7526 C C . ALA D 1 96 ? -2.893 10.832 -0.468 1.00 15.77 96 ALA D C 1
ATOM 7527 O O . ALA D 1 96 ? -1.839 10.237 -0.719 1.00 15.47 96 ALA D O 1
ATOM 7529 N N . ASP D 1 97 ? -3.106 11.473 0.677 1.00 14.88 97 ASP D N 1
ATOM 7530 C CA . ASP D 1 97 ? -2.079 11.560 1.713 1.00 14.81 97 ASP D CA 1
ATOM 7531 C C . ASP D 1 97 ? -2.136 10.407 2.714 1.00 14.68 97 ASP D C 1
ATOM 7532 O O . ASP D 1 97 ? -1.159 10.131 3.419 1.00 15.39 97 ASP D O 1
ATOM 7537 N N . ALA D 1 98 ? -3.293 9.756 2.782 1.00 14.15 98 ALA D N 1
ATOM 7538 C CA . ALA D 1 98 ? -3.526 8.644 3.698 1.00 13.29 98 ALA D CA 1
ATOM 7539 C C . ALA D 1 98 ? -4.781 7.936 3.238 1.00 12.92 98 ALA D C 1
ATOM 7540 O O . ALA D 1 98 ? -5.481 8.425 2.347 1.00 12.33 98 ALA D O 1
ATOM 7542 N N . VAL D 1 99 ? -5.068 6.786 3.844 1.00 12.24 99 VAL D N 1
ATOM 7543 C CA . VAL D 1 99 ? -6.346 6.107 3.623 1.00 11.91 99 VAL D CA 1
ATOM 7544 C C . VAL D 1 99 ? -7.081 5.854 4.939 1.00 11.62 99 VAL D C 1
ATOM 7545 O O . VAL D 1 99 ? -6.459 5.748 5.999 1.00 12.04 99 VAL D O 1
ATOM 7549 N N . LEU D 1 100 ? -8.406 5.756 4.842 1.00 11.23 100 LEU D N 1
ATOM 7550 C CA . LEU D 1 100 ? -9.274 5.430 5.976 1.00 11.66 100 LEU D CA 1
ATOM 7551 C C . LEU D 1 100 ? -9.846 4.038 5.724 1.00 11.85 100 LEU D C 1
ATOM 7552 O O . LEU D 1 100 ? -10.485 3.823 4.697 1.00 11.77 100 LEU D O 1
ATOM 7557 N N . CYS D 1 101 ? -9.639 3.119 6.670 1.00 11.80 101 CYS D N 1
ATOM 7558 C CA . CYS D 1 101 ? -9.956 1.703 6.445 1.00 11.94 101 CYS D CA 1
ATOM 7559 C C . CYS D 1 101 ? -10.828 1.082 7.518 1.00 12.15 101 CYS D C 1
ATOM 7560 O O . CYS D 1 101 ? -10.376 0.886 8.640 1.00 11.89 101 CYS D O 1
ATOM 7563 N N . VAL D 1 102 ? -12.068 0.760 7.148 1.00 12.69 102 VAL D N 1
ATOM 7564 C CA . VAL D 1 102 ? -12.912 -0.140 7.932 1.00 12.69 102 VAL D CA 1
ATOM 7565 C C . VAL D 1 102 ? -12.666 -1.578 7.451 1.00 12.56 102 VAL D C 1
ATOM 7566 O O . VAL D 1 102 ? -12.240 -1.790 6.312 1.00 13.28 102 VAL D O 1
ATOM 7570 N N . ALA D 1 103 ? -12.931 -2.547 8.321 1.00 12.50 103 ALA D N 1
ATOM 7571 C CA . ALA D 1 103 ? -12.801 -3.966 7.975 1.00 11.64 103 ALA D CA 1
ATOM 7572 C C . ALA D 1 103 ? -13.910 -4.777 8.637 1.00 11.60 103 ALA D C 1
ATOM 7573 O O . ALA D 1 103 ? -14.501 -4.333 9.616 1.00 11.97 103 ALA D O 1
ATOM 7575 N N . GLY D 1 104 ? -14.185 -5.964 8.102 1.00 10.66 104 GLY D N 1
ATOM 7576 C CA . GLY D 1 104 ? -14.892 -6.990 8.864 1.00 10.84 104 GLY D CA 1
ATOM 7577 C C . GLY D 1 104 ? -16.398 -6.889 8.995 1.00 10.39 104 GLY D C 1
ATOM 7578 O O . GLY D 1 104 ? -17.005 -7.725 9.673 1.00 11.20 104 GLY D O 1
ATOM 7579 N N . TYR D 1 105 ? -17.014 -5.895 8.356 1.00 10.72 105 TYR D N 1
ATOM 7580 C CA . TYR D 1 105 ? -18.482 -5.839 8.379 1.00 10.89 105 TYR D CA 1
ATOM 7581 C C . TYR D 1 105 ? -19.059 -7.042 7.645 1.00 11.10 105 TYR D C 1
ATOM 7582 O O . TYR D 1 105 ? -18.524 -7.483 6.626 1.00 10.94 105 TYR D O 1
ATOM 7591 N N . TYR D 1 106 ? -20.146 -7.572 8.197 1.00 11.10 106 TYR D N 1
ATOM 7592 C CA . TYR D 1 106 ? -20.916 -8.665 7.617 1.00 11.59 106 TYR D CA 1
ATOM 7593 C C . TYR D 1 106 ? -20.251 -10.033 7.781 1.00 11.34 106 TYR D C 1
ATOM 7594 O O . TYR D 1 106 ? -20.872 -10.938 8.342 1.00 11.59 106 TYR D O 1
ATOM 7603 N N . ASN D 1 107 ? -19.008 -10.209 7.319 1.00 11.07 107 ASN D N 1
ATOM 7604 C CA . ASN D 1 107 ? -18.310 -11.480 7.588 1.00 11.00 107 ASN D CA 1
ATOM 7605 C C . ASN D 1 107 ? -17.867 -11.694 9.045 1.00 10.76 107 ASN D C 1
ATOM 7606 O O . ASN D 1 107 ? -17.702 -12.844 9.485 1.00 10.63 107 ASN D O 1
ATOM 7611 N N . ARG D 1 108 ? -17.713 -10.593 9.791 1.00 11.36 108 ARG D N 1
ATOM 7612 C CA A ARG D 1 108 ? -17.556 -10.661 11.256 0.50 11.85 108 ARG D CA 1
ATOM 7613 C CA B ARG D 1 108 ? -17.543 -10.631 11.247 0.50 11.75 108 ARG D CA 1
ATOM 7614 C C . ARG D 1 108 ? -16.375 -11.521 11.727 1.00 11.45 108 ARG D C 1
ATOM 7615 O O . ARG D 1 108 ? -16.557 -12.490 12.495 1.00 11.54 108 ARG D O 1
ATOM 7630 N N . PRO D 1 109 ? -15.149 -11.182 11.293 1.00 11.44 109 PRO D N 1
ATOM 7631 C CA . PRO D 1 109 ? -13.967 -11.946 11.684 1.00 10.90 109 PRO D CA 1
ATOM 7632 C C . PRO D 1 109 ? -13.546 -11.707 13.133 1.00 11.35 109 PRO D C 1
ATOM 7633 O O . PRO D 1 109 ? -14.055 -10.795 13.804 1.00 11.74 109 PRO D O 1
ATOM 7637 N N . SER D 1 110 ? -12.604 -12.528 13.583 1.00 11.05 110 SER D N 1
ATOM 7638 C CA . SER D 1 110 ? -11.958 -12.399 14.889 1.00 11.00 110 SER D CA 1
ATOM 7639 C C . SER D 1 110 ? -11.021 -11.192 14.941 1.00 10.92 110 SER D C 1
ATOM 7640 O O . SER D 1 110 ? -10.734 -10.564 13.917 1.00 10.72 110 SER D O 1
ATOM 7643 N N . GLN D 1 111 ? -10.508 -10.889 16.134 1.00 10.92 111 GLN D N 1
ATOM 7644 C CA . GLN D 1 111 ? -9.501 -9.835 16.271 1.00 10.72 111 GLN D CA 1
ATOM 7645 C C . GLN D 1 111 ? -8.256 -10.126 15.442 1.00 10.87 111 GLN D C 1
ATOM 7646 O O . GLN D 1 111 ? -7.678 -9.214 14.848 1.00 11.33 111 GLN D O 1
ATOM 7652 N N . GLU D 1 112 ? -7.857 -11.398 15.386 1.00 10.88 112 GLU D N 1
ATOM 7653 C CA . GLU D 1 112 ? -6.726 -11.804 14.572 1.00 11.45 112 GLU D CA 1
ATOM 7654 C C . GLU D 1 112 ? -7.008 -11.557 13.084 1.00 11.17 112 GLU D C 1
ATOM 7655 O O . GLU D 1 112 ? -6.130 -11.094 12.349 1.00 11.25 112 GLU D O 1
ATOM 7661 N N . GLY D 1 113 ? -8.226 -11.864 12.641 1.00 11.12 113 GLY D N 1
ATOM 7662 C CA . GLY D 1 113 ? -8.612 -11.596 11.254 1.00 11.06 113 GLY D CA 1
ATOM 7663 C C . GLY D 1 113 ? -8.601 -10.113 10.916 1.00 10.66 113 GLY D C 1
ATOM 7664 O O . GLY D 1 113 ? -8.110 -9.719 9.854 1.00 11.39 113 GLY D O 1
ATOM 7665 N N . LEU D 1 114 ? -9.123 -9.283 11.821 1.00 10.56 114 LEU D N 1
ATOM 7666 C CA . LEU D 1 114 ? -9.050 -7.827 11.644 1.00 10.36 114 LEU D CA 1
ATOM 7667 C C . LEU D 1 114 ? -7.597 -7.355 11.543 1.00 10.57 114 LEU D C 1
ATOM 7668 O O . LEU D 1 114 ? -7.249 -6.590 10.634 1.00 10.86 114 LEU D O 1
ATOM 7673 N N . TYR D 1 115 ? -6.751 -7.824 12.461 1.00 10.63 115 TYR D N 1
ATOM 7674 C CA . TYR D 1 115 ? -5.336 -7.484 12.422 1.00 10.91 115 TYR D CA 1
ATOM 7675 C C . TYR D 1 115 ? -4.705 -7.845 11.070 1.00 10.88 115 TYR D C 1
ATOM 7676 O O . TYR D 1 115 ? -4.025 -7.011 10.455 1.00 11.00 115 TYR D O 1
ATOM 7685 N N . GLN D 1 116 ? -4.942 -9.071 10.597 1.00 11.27 116 GLN D N 1
ATOM 7686 C CA . GLN D 1 116 ? -4.357 -9.500 9.323 1.00 11.87 116 GLN D CA 1
ATOM 7687 C C . GLN D 1 116 ? -4.868 -8.688 8.135 1.00 11.41 116 GLN D C 1
ATOM 7688 O O . GLN D 1 116 ? -4.124 -8.427 7.193 1.00 12.02 116 GLN D O 1
ATOM 7694 N N . HIS D 1 117 ? -6.141 -8.297 8.182 1.00 11.34 117 HIS D N 1
ATOM 7695 C CA . HIS D 1 117 ? -6.703 -7.414 7.157 1.00 11.26 117 HIS D CA 1
ATOM 7696 C C . HIS D 1 117 ? -5.904 -6.112 7.088 1.00 11.49 117 HIS D C 1
ATOM 7697 O O . HIS D 1 117 ? -5.394 -5.748 6.027 1.00 11.31 117 HIS D O 1
ATOM 7704 N N . PHE D 1 118 ? -5.774 -5.426 8.228 1.00 11.38 118 PHE D N 1
ATOM 7705 C CA . PHE D 1 118 ? -5.071 -4.151 8.255 1.00 11.95 118 PHE D CA 1
ATOM 7706 C C . PHE D 1 118 ? -3.596 -4.303 7.904 1.00 12.53 118 PHE D C 1
ATOM 7707 O O . PHE D 1 118 ? -3.039 -3.450 7.210 1.00 12.74 118 PHE D O 1
ATOM 7715 N N . LYS D 1 119 ? -2.974 -5.396 8.349 1.00 12.51 119 LYS D N 1
ATOM 7716 C CA . LYS D 1 119 ? -1.560 -5.624 8.030 1.00 13.01 119 LYS D CA 1
ATOM 7717 C C . LYS D 1 119 ? -1.358 -5.779 6.519 1.00 12.91 119 LYS D C 1
ATOM 7718 O O . LYS D 1 119 ? -0.373 -5.287 5.952 1.00 13.45 119 LYS D O 1
ATOM 7724 N N . MET D 1 120 ? -2.307 -6.448 5.875 1.00 12.99 120 MET D N 1
ATOM 7725 C CA A MET D 1 120 ? -2.234 -6.657 4.429 0.50 13.26 120 MET D CA 1
ATOM 7726 C CA B MET D 1 120 ? -2.266 -6.663 4.436 0.50 13.21 120 MET D CA 1
ATOM 7727 C C . MET D 1 120 ? -2.299 -5.320 3.698 1.00 13.08 120 MET D C 1
ATOM 7728 O O . MET D 1 120 ? -1.523 -5.080 2.776 1.00 13.12 120 MET D O 1
ATOM 7737 N N . VAL D 1 121 ? -3.206 -4.439 4.120 1.00 13.17 121 VAL D N 1
ATOM 7738 C CA . VAL D 1 121 ? -3.312 -3.120 3.492 1.00 13.23 121 VAL D CA 1
ATOM 7739 C C . VAL D 1 121 ? -2.039 -2.315 3.778 1.00 13.27 121 VAL D C 1
ATOM 7740 O O . VAL D 1 121 ? -1.450 -1.723 2.872 1.00 13.18 121 VAL D O 1
ATOM 7744 N N . HIS D 1 122 ? -1.612 -2.331 5.038 1.00 13.28 122 HIS D N 1
ATOM 7745 C CA . HIS D 1 122 ? -0.409 -1.636 5.485 1.00 13.02 122 HIS D CA 1
ATOM 7746 C C . HIS D 1 122 ? 0.802 -1.989 4.621 1.00 13.30 122 HIS D C 1
ATOM 7747 O O . HIS D 1 122 ? 1.510 -1.099 4.132 1.00 13.77 122 HIS D O 1
ATOM 7754 N N . ASP D 1 123 ? 1.022 -3.287 4.433 1.00 13.17 123 ASP D N 1
ATOM 7755 C CA . ASP D 1 123 ? 2.215 -3.768 3.737 1.00 14.12 123 ASP D CA 1
ATOM 7756 C C . ASP D 1 123 ? 2.176 -3.517 2.228 1.00 14.41 123 ASP D C 1
ATOM 7757 O O . ASP D 1 123 ? 3.209 -3.570 1.565 1.00 14.76 123 ASP D O 1
ATOM 7762 N N . ALA D 1 124 ? 0.991 -3.232 1.694 1.00 14.41 124 ALA D N 1
ATOM 7763 C CA . ALA D 1 124 ? 0.810 -3.047 0.253 1.00 14.92 124 ALA D CA 1
ATOM 7764 C C . ALA D 1 124 ? 0.981 -1.597 -0.215 1.00 15.06 124 ALA D C 1
ATOM 7765 O O . ALA D 1 124 ? 1.025 -1.344 -1.421 1.00 16.10 124 ALA D O 1
ATOM 7767 N N . ILE D 1 125 ? 1.060 -0.654 0.726 1.00 15.02 125 ILE D N 1
ATOM 7768 C CA . ILE D 1 125 ? 1.130 0.774 0.388 1.00 15.27 125 ILE D CA 1
ATOM 7769 C C . ILE D 1 125 ? 2.220 1.509 1.177 1.00 15.62 125 ILE D C 1
ATOM 7770 O O . ILE D 1 125 ? 2.764 0.972 2.143 1.00 16.13 125 ILE D O 1
ATOM 7775 N N . ASP D 1 126 ? 2.530 2.735 0.751 1.00 16.05 126 ASP D N 1
ATOM 7776 C CA . ASP D 1 126 ? 3.545 3.560 1.404 1.00 16.83 126 ASP D CA 1
ATOM 7777 C C . ASP D 1 126 ? 2.963 4.735 2.181 1.00 16.62 126 ASP D C 1
ATOM 7778 O O . ASP D 1 126 ? 3.674 5.357 2.969 1.00 17.77 126 ASP D O 1
ATOM 7783 N N . ILE D 1 127 ? 1.684 5.040 1.950 1.00 16.46 127 ILE D N 1
ATOM 7784 C CA . ILE D 1 127 ? 0.995 6.113 2.672 1.00 15.64 127 ILE D CA 1
ATOM 7785 C C . ILE D 1 127 ? 0.348 5.554 3.940 1.00 15.58 127 ILE D C 1
ATOM 7786 O O . ILE D 1 127 ? 0.070 4.350 4.001 1.00 16.17 127 ILE D O 1
ATOM 7791 N N . PRO D 1 128 ? 0.157 6.410 4.965 1.00 15.22 128 PRO D N 1
ATOM 7792 C CA . PRO D 1 128 ? -0.393 5.957 6.242 1.00 14.77 128 PRO D CA 1
ATOM 7793 C C . PRO D 1 128 ? -1.881 5.614 6.240 1.00 14.35 128 PRO D C 1
ATOM 7794 O O . PRO D 1 128 ? -2.629 5.985 5.326 1.00 13.82 128 PRO D O 1
ATOM 7798 N N . ILE D 1 129 ? -2.278 4.906 7.293 1.00 13.33 129 ILE D N 1
ATOM 7799 C CA . ILE D 1 129 ? -3.629 4.391 7.456 1.00 13.21 129 ILE D CA 1
ATOM 7800 C C . ILE D 1 129 ? -4.237 4.906 8.753 1.00 12.42 129 ILE D C 1
ATOM 7801 O O . ILE D 1 129 ? -3.593 4.895 9.813 1.00 12.07 129 ILE D O 1
ATOM 7806 N N . ILE D 1 130 ? -5.482 5.365 8.641 1.00 11.61 130 ILE D N 1
ATOM 7807 C CA . ILE D 1 130 ? -6.352 5.625 9.781 1.00 12.01 130 ILE D CA 1
ATOM 7808 C C . ILE D 1 130 ? -7.323 4.446 9.861 1.00 12.20 130 ILE D C 1
ATOM 7809 O O . ILE D 1 130 ? -8.094 4.199 8.920 1.00 12.03 130 ILE D O 1
ATOM 7814 N N . VAL D 1 131 ? -7.265 3.703 10.963 1.00 11.93 131 VAL D N 1
ATOM 7815 C CA A VAL D 1 131 ? -8.162 2.574 11.247 0.50 12.07 131 VAL D CA 1
ATOM 7816 C CA B VAL D 1 131 ? -8.204 2.589 11.107 0.50 12.27 131 VAL D CA 1
ATOM 7817 C C . VAL D 1 131 ? -9.573 3.091 11.554 1.00 12.23 131 VAL D C 1
ATOM 7818 O O . VAL D 1 131 ? -9.705 4.008 12.355 1.00 12.81 131 VAL D O 1
ATOM 7825 N N . TYR D 1 132 ? -10.607 2.493 10.971 1.00 11.86 132 TYR D N 1
ATOM 7826 C CA . TYR D 1 132 ? -11.984 2.957 11.167 1.00 11.89 132 TYR D CA 1
ATOM 7827 C C . TYR D 1 132 ? -12.723 1.962 12.047 1.00 12.24 132 TYR D C 1
ATOM 7828 O O . TYR D 1 132 ? -13.007 0.839 11.623 1.00 12.69 132 TYR D O 1
ATOM 7837 N N . ASN D 1 133 ? -12.996 2.361 13.290 1.00 11.41 133 ASN D N 1
ATOM 7838 C CA . ASN D 1 133 ? -13.676 1.479 14.227 1.00 11.06 133 ASN D CA 1
ATOM 7839 C C . ASN D 1 133 ? -15.126 1.919 14.365 1.00 11.16 133 ASN D C 1
ATOM 7840 O O . ASN D 1 133 ? -15.406 2.963 14.947 1.00 11.12 133 ASN D O 1
ATOM 7845 N N . ILE D 1 134 ? -16.051 1.114 13.832 1.00 11.31 134 ILE D N 1
ATOM 7846 C CA . ILE D 1 134 ? -17.470 1.489 13.801 1.00 11.19 134 ILE D CA 1
ATOM 7847 C C . ILE D 1 134 ? -18.402 0.288 14.052 1.00 11.35 134 ILE D C 1
ATOM 7848 O O . ILE D 1 134 ? -19.170 -0.127 13.183 1.00 11.53 134 ILE D O 1
ATOM 7853 N N . PRO D 1 135 ? -18.370 -0.255 15.272 1.00 11.11 135 PRO D N 1
ATOM 7854 C CA . PRO D 1 135 ? -19.284 -1.362 15.598 1.00 11.31 135 PRO D CA 1
ATOM 7855 C C . PRO D 1 135 ? -20.777 -1.088 15.284 1.00 11.39 135 PRO D C 1
ATOM 7856 O O . PRO D 1 135 ? -21.476 -2.021 14.867 1.00 11.88 135 PRO D O 1
ATOM 7860 N N . PRO D 1 136 ? -21.280 0.159 15.478 1.00 11.31 136 PRO D N 1
ATOM 7861 C CA . PRO D 1 136 ? -22.703 0.383 15.127 1.00 11.49 136 PRO D CA 1
ATOM 7862 C C . PRO D 1 136 ? -23.102 0.065 13.685 1.00 11.85 136 PRO D C 1
ATOM 7863 O O . PRO D 1 136 ? -24.289 -0.170 13.435 1.00 12.79 136 PRO D O 1
ATOM 7867 N N . ARG D 1 137 ? -22.140 0.061 12.765 1.00 11.48 137 ARG D N 1
ATOM 7868 C CA . ARG D 1 137 ? -22.411 -0.349 11.383 1.00 11.65 137 ARG D CA 1
ATOM 7869 C C . ARG D 1 137 ? -21.818 -1.710 11.048 1.00 12.07 137 ARG D C 1
ATOM 7870 O O . ARG D 1 137 ? -22.418 -2.464 10.276 1.00 12.35 137 ARG D O 1
ATOM 7878 N N . ALA D 1 138 ? -20.641 -2.001 11.598 1.00 11.97 138 ALA D N 1
ATOM 7879 C CA . ALA D 1 138 ? -19.855 -3.170 11.186 1.00 11.58 138 ALA D CA 1
ATOM 7880 C C . ALA D 1 138 ? -20.000 -4.382 12.114 1.00 11.46 138 ALA D C 1
ATOM 7881 O O . ALA D 1 138 ? -19.573 -5.485 11.757 1.00 11.43 138 ALA D O 1
ATOM 7883 N N . VAL D 1 139 ? -20.599 -4.159 13.287 1.00 11.20 139 VAL D N 1
ATOM 7884 C CA . VAL D 1 139 ? -20.711 -5.128 14.392 1.00 11.62 139 VAL D CA 1
ATOM 7885 C C . VAL D 1 139 ? -19.365 -5.433 15.059 1.00 11.72 139 VAL D C 1
ATOM 7886 O O . VAL D 1 139 ? -19.235 -5.310 16.285 1.00 11.87 139 VAL D O 1
ATOM 7890 N N . VAL D 1 140 ? -18.368 -5.813 14.258 1.00 11.95 140 VAL D N 1
ATOM 7891 C CA . VAL D 1 140 ? -17.018 -6.023 14.798 1.00 13.02 140 VAL D CA 1
ATOM 7892 C C . VAL D 1 140 ? -16.483 -4.757 15.452 1.00 12.76 140 VAL D C 1
ATOM 7893 O O . VAL D 1 140 ? -16.801 -3.629 15.047 1.00 12.78 140 VAL D O 1
ATOM 7897 N N . ASP D 1 141 ? -15.672 -4.977 16.474 1.00 12.65 141 ASP D N 1
ATOM 7898 C CA . ASP D 1 141 ? -15.105 -3.903 17.270 1.00 13.28 141 ASP D CA 1
ATOM 7899 C C . ASP D 1 141 ? -13.627 -4.207 17.397 1.00 13.23 141 ASP D C 1
ATOM 7900 O O . ASP D 1 141 ? -13.248 -5.260 17.914 1.00 14.18 141 ASP D O 1
ATOM 7905 N N . ILE D 1 142 ? -12.798 -3.300 16.902 1.00 13.07 142 ILE D N 1
ATOM 7906 C CA . ILE D 1 142 ? -11.359 -3.379 17.122 1.00 13.23 142 ILE D CA 1
ATOM 7907 C C . ILE D 1 142 ? -11.103 -3.022 18.590 1.00 13.45 142 ILE D C 1
ATOM 7908 O O . ILE D 1 142 ? -11.191 -1.851 18.994 1.00 13.41 142 ILE D O 1
ATOM 7913 N N . LYS D 1 143 ? -10.797 -4.040 19.387 1.00 12.94 143 LYS D N 1
ATOM 7914 C CA . LYS D 1 143 ? -10.632 -3.862 20.823 1.00 13.33 143 LYS D CA 1
ATOM 7915 C C . LYS D 1 143 ? -9.323 -3.141 21.134 1.00 12.69 143 LYS D C 1
ATOM 7916 O O . LYS D 1 143 ? -8.405 -3.152 20.315 1.00 12.55 143 LYS D O 1
ATOM 7922 N N . PRO D 1 144 ? -9.240 -2.487 22.311 1.00 12.58 144 PRO D N 1
ATOM 7923 C CA . PRO D 1 144 ? -8.026 -1.729 22.622 1.00 12.97 144 PRO D CA 1
ATOM 7924 C C . PRO D 1 144 ? -6.701 -2.487 22.450 1.00 13.08 144 PRO D C 1
ATOM 7925 O O . PRO D 1 144 ? -5.745 -1.914 21.928 1.00 13.41 144 PRO D O 1
ATOM 7929 N N . GLU D 1 145 ? -6.642 -3.754 22.858 1.00 13.53 145 GLU D N 1
ATOM 7930 C CA . GLU D 1 145 ? -5.402 -4.516 22.699 1.00 14.62 145 GLU D CA 1
ATOM 7931 C C . GLU D 1 145 ? -5.059 -4.749 21.227 1.00 13.89 145 GLU D C 1
ATOM 7932 O O . GLU D 1 145 ? -3.889 -4.762 20.851 1.00 13.99 145 GLU D O 1
ATOM 7938 N N . THR D 1 146 ? -6.083 -4.897 20.389 1.00 12.80 146 THR D N 1
ATOM 7939 C CA . THR D 1 146 ? -5.870 -5.025 18.951 1.00 13.02 146 THR D CA 1
ATOM 7940 C C . THR D 1 146 ? -5.425 -3.701 18.352 1.00 12.98 146 THR D C 1
ATOM 7941 O O . THR D 1 146 ? -4.546 -3.672 17.499 1.00 12.88 146 THR D O 1
ATOM 7945 N N . MET D 1 147 ? -6.016 -2.605 18.826 1.00 13.10 147 MET D N 1
ATOM 7946 C CA . MET D 1 147 ? -5.599 -1.279 18.378 1.00 13.21 147 MET D CA 1
ATOM 7947 C C . MET D 1 147 ? -4.124 -1.034 18.714 1.00 13.26 147 MET D C 1
ATOM 7948 O O . MET D 1 147 ? -3.379 -0.499 17.895 1.00 13.29 147 MET D O 1
ATOM 7953 N N . ALA D 1 148 ? -3.712 -1.455 19.911 1.00 13.03 148 ALA D N 1
ATOM 7954 C CA . ALA D 1 148 ? -2.317 -1.336 20.336 1.00 13.52 148 ALA D CA 1
ATOM 7955 C C . ALA D 1 148 ? -1.396 -2.188 19.465 1.00 13.76 148 ALA D C 1
ATOM 7956 O O . ALA D 1 148 ? -0.287 -1.772 19.127 1.00 14.47 148 ALA D O 1
ATOM 7958 N N . ARG D 1 149 ? -1.868 -3.372 19.092 1.00 14.22 149 ARG D N 1
ATOM 7959 C CA . ARG D 1 149 ? -1.116 -4.241 18.203 1.00 14.60 149 ARG D CA 1
ATOM 7960 C C . ARG D 1 149 ? -0.962 -3.592 16.818 1.00 14.45 149 ARG D C 1
ATOM 7961 O O . ARG D 1 149 ? 0.122 -3.605 16.231 1.00 14.68 149 ARG D O 1
ATOM 7969 N N . LEU D 1 150 ? -2.044 -3.005 16.316 1.00 14.17 150 LEU D N 1
ATOM 7970 C CA . LEU D 1 150 ? -1.998 -2.247 15.066 1.00 14.07 150 LEU D CA 1
ATOM 7971 C C . LEU D 1 150 ? -1.049 -1.052 15.150 1.00 14.30 150 LEU D C 1
ATOM 7972 O O . LEU D 1 150 ? -0.299 -0.797 14.218 1.00 14.40 150 LEU D O 1
ATOM 7977 N N . ALA D 1 151 ? -1.064 -0.347 16.283 1.00 14.34 151 ALA D N 1
ATOM 7978 C CA . ALA D 1 151 ? -0.182 0.809 16.475 1.00 14.69 151 ALA D CA 1
ATOM 7979 C C . ALA D 1 151 ? 1.312 0.457 16.451 1.00 14.81 151 ALA D C 1
ATOM 7980 O O . ALA D 1 151 ? 2.161 1.339 16.262 1.00 15.54 151 ALA D O 1
ATOM 7982 N N . ALA D 1 152 ? 1.636 -0.826 16.626 1.00 14.63 152 ALA D N 1
ATOM 7983 C CA . ALA D 1 152 ? 3.032 -1.277 16.550 1.00 14.89 152 ALA D CA 1
ATOM 7984 C C . ALA D 1 152 ? 3.549 -1.269 15.110 1.00 14.86 152 ALA D C 1
ATOM 7985 O O . ALA D 1 152 ? 4.762 -1.315 14.889 1.00 15.89 152 ALA D O 1
ATOM 7987 N N . LEU D 1 153 ? 2.631 -1.208 14.143 1.00 14.91 153 LEU D N 1
ATOM 7988 C CA . LEU D 1 153 ? 2.992 -1.097 12.728 1.00 14.37 153 LEU D CA 1
ATOM 7989 C C . LEU D 1 153 ? 3.312 0.364 12.409 1.00 14.51 153 LEU D C 1
ATOM 7990 O O . LEU D 1 153 ? 2.593 1.264 12.860 1.00 15.25 153 LEU D O 1
ATOM 7995 N N . PRO D 1 154 ? 4.384 0.606 11.634 1.00 14.50 154 PRO D N 1
ATOM 7996 C CA . PRO D 1 154 ? 4.860 1.980 11.448 1.00 14.32 154 PRO D CA 1
ATOM 7997 C C . PRO D 1 154 ? 3.887 2.944 10.757 1.00 14.24 154 PRO D C 1
ATOM 7998 O O . PRO D 1 154 ? 3.903 4.134 11.058 1.00 14.03 154 PRO D O 1
ATOM 8002 N N . ARG D 1 155 ? 3.049 2.447 9.852 1.00 13.92 155 ARG D N 1
ATOM 8003 C CA . ARG D 1 155 ? 2.186 3.351 9.092 1.00 14.21 155 ARG D CA 1
ATOM 8004 C C . ARG D 1 155 ? 0.703 3.266 9.477 1.00 13.75 155 ARG D C 1
ATOM 8005 O O . ARG D 1 155 ? -0.160 3.801 8.775 1.00 14.33 155 ARG D O 1
ATOM 8013 N N . ILE D 1 156 ? 0.413 2.611 10.599 1.00 13.67 156 ILE D N 1
ATOM 8014 C CA . ILE D 1 156 ? -0.908 2.750 11.216 1.00 13.57 156 ILE D CA 1
ATOM 8015 C C . ILE D 1 156 ? -0.782 3.946 12.152 1.00 13.51 156 ILE D C 1
ATOM 8016 O O . ILE D 1 156 ? -0.091 3.866 13.173 1.00 13.66 156 ILE D O 1
ATOM 8021 N N . VAL D 1 157 ? -1.430 5.051 11.795 1.00 12.84 157 VAL D N 1
ATOM 8022 C CA . VAL D 1 157 ? -1.124 6.332 12.447 1.00 12.64 157 VAL D CA 1
ATOM 8023 C C . VAL D 1 157 ? -2.270 6.993 13.200 1.00 12.26 157 VAL D C 1
ATOM 8024 O O . VAL D 1 157 ? -2.076 8.040 13.823 1.00 12.13 157 VAL D O 1
ATOM 8028 N N . GLY D 1 158 ? -3.456 6.400 13.149 1.00 11.46 158 GLY D N 1
ATOM 8029 C CA . GLY D 1 158 ? -4.588 6.987 13.841 1.00 11.21 158 GLY D CA 1
ATOM 8030 C C . GLY D 1 158 ? -5.806 6.111 13.779 1.00 11.38 158 GLY D C 1
ATOM 8031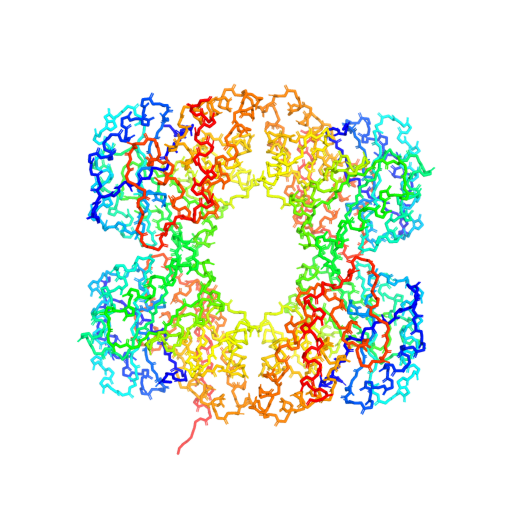 O O . GLY D 1 158 ? -5.778 5.039 13.183 1.00 11.47 158 GLY D O 1
ATOM 8032 N N . VAL D 1 159 ? -6.869 6.584 14.416 1.00 11.07 159 VAL D N 1
ATOM 8033 C CA . VAL D 1 159 ? -8.150 5.896 14.437 1.00 11.60 159 VAL D CA 1
ATOM 8034 C C . VAL D 1 159 ? -9.290 6.890 14.230 1.00 11.45 159 VAL D C 1
ATOM 8035 O O . VAL D 1 159 ? -9.242 8.011 14.740 1.00 11.98 159 VAL D O 1
ATOM 8039 N N . LYS D 1 160 ? -10.301 6.469 13.471 1.00 11.23 160 LYS D N 1
ATOM 8040 C CA . LYS D 1 160 ? -11.579 7.155 13.446 1.00 11.35 160 LYS D CA 1
ATOM 8041 C C . LYS D 1 160 ? -12.482 6.342 14.371 1.00 11.60 160 LYS D C 1
ATOM 8042 O O . LYS D 1 160 ? -12.935 5.238 14.024 1.00 11.59 160 LYS D O 1
ATOM 8048 N N . ASP D 1 161 ? -12.716 6.873 15.566 1.00 11.72 161 ASP D N 1
ATOM 8049 C CA . ASP D 1 161 ? -13.460 6.144 16.591 1.00 11.77 161 ASP D CA 1
ATOM 8050 C C . ASP D 1 161 ? -14.939 6.496 16.525 1.00 12.09 161 ASP D C 1
ATOM 8051 O O . ASP D 1 161 ? -15.371 7.549 17.023 1.00 11.79 161 ASP D O 1
ATOM 8056 N N . ALA D 1 162 ? -15.705 5.602 15.899 1.00 12.18 162 ALA D N 1
ATOM 8057 C CA . ALA D 1 162 ? -17.160 5.755 15.812 1.00 12.36 162 ALA D CA 1
ATOM 8058 C C . ALA D 1 162 ? -17.891 4.745 16.708 1.00 12.47 162 ALA D C 1
ATOM 8059 O O . ALA D 1 162 ? -19.029 4.364 16.445 1.00 13.00 162 ALA D O 1
ATOM 8061 N N . THR D 1 163 ? -17.247 4.343 17.804 1.00 12.35 163 THR D N 1
ATOM 8062 C CA . THR D 1 163 ? -17.897 3.458 18.779 1.00 12.68 163 THR D CA 1
ATOM 8063 C C . THR D 1 163 ? -19.028 4.167 19.536 1.00 13.22 163 THR D C 1
ATOM 8064 O O . THR D 1 163 ? -19.996 3.517 19.962 1.00 13.79 163 THR D O 1
ATOM 8068 N N . THR D 1 164 ? -18.881 5.492 19.682 1.00 13.81 164 THR D N 1
ATOM 8069 C CA . THR D 1 164 ? -19.703 6.354 20.564 1.00 15.05 164 THR D CA 1
ATOM 8070 C C . THR D 1 164 ? -19.549 5.998 22.050 1.00 14.63 164 THR D C 1
ATOM 8071 O O . THR D 1 164 ? -20.351 6.432 22.890 1.00 15.73 164 THR D O 1
ATOM 8075 N N . ASP D 1 165 ? -18.525 5.209 22.368 1.00 13.74 165 ASP D N 1
ATOM 8076 C CA . ASP D 1 165 ? -18.181 4.888 23.744 1.00 13.28 165 ASP D CA 1
ATOM 8077 C C . ASP D 1 165 ? -17.021 5.797 24.114 1.00 12.44 165 ASP D C 1
ATOM 8078 O O . ASP D 1 165 ? -15.889 5.568 23.694 1.00 12.43 165 ASP D O 1
ATOM 8083 N N . LEU D 1 166 ? -17.302 6.834 24.898 1.00 11.59 166 LEU D N 1
ATOM 8084 C CA . LEU D 1 166 ? -16.272 7.830 25.182 1.00 11.10 166 LEU D CA 1
ATOM 8085 C C . LEU D 1 166 ? -15.189 7.356 26.147 1.00 10.98 166 LEU D C 1
ATOM 8086 O O . LEU D 1 166 ? -14.172 8.043 26.327 1.00 11.73 166 LEU D O 1
ATOM 8091 N N . ALA D 1 167 ? -15.401 6.194 26.767 1.00 11.10 167 ALA D N 1
ATOM 8092 C CA . ALA D 1 167 ? -14.354 5.556 27.559 1.00 11.21 167 ALA D CA 1
ATOM 8093 C C . ALA D 1 167 ? -13.282 4.938 26.662 1.00 11.17 167 ALA D C 1
ATOM 8094 O O . ALA D 1 167 ? -12.158 4.711 27.113 1.00 11.33 167 ALA D O 1
ATOM 8096 N N . ARG D 1 168 ? -13.617 4.673 25.393 1.00 11.16 168 ARG D N 1
ATOM 8097 C CA . ARG D 1 168 ? -12.728 3.891 24.536 1.00 11.47 168 ARG D CA 1
ATOM 8098 C C . ARG D 1 168 ? -11.414 4.610 24.287 1.00 11.28 168 ARG D C 1
ATOM 8099 O O . ARG D 1 168 ? -10.351 3.996 24.349 1.00 11.47 168 ARG D O 1
ATOM 8107 N N . ILE D 1 169 ? -11.477 5.917 24.041 1.00 11.28 169 ILE D N 1
ATOM 8108 C CA . ILE D 1 169 ? -10.247 6.662 23.803 1.00 11.66 169 ILE D CA 1
ATOM 8109 C C . ILE D 1 169 ? -9.310 6.560 25.013 1.00 12.18 169 ILE D C 1
ATOM 8110 O O . ILE D 1 169 ? -8.107 6.428 24.840 1.00 12.58 169 ILE D O 1
ATOM 8115 N N . SER D 1 170 ? -9.865 6.589 26.226 1.00 12.45 170 SER D N 1
ATOM 8116 C CA . SER D 1 170 ? -9.045 6.415 27.429 1.00 13.33 170 SER D CA 1
ATOM 8117 C C . SER D 1 170 ? -8.376 5.043 27.463 1.00 13.58 170 SER D C 1
ATOM 8118 O O . SER D 1 170 ? -7.197 4.933 27.777 1.00 14.42 170 SER D O 1
ATOM 8121 N N . ARG D 1 171 ? -9.128 3.999 27.118 1.00 13.52 171 ARG D N 1
ATOM 8122 C CA . ARG D 1 171 ? -8.587 2.643 27.134 1.00 14.47 171 ARG D CA 1
ATOM 8123 C C . ARG D 1 171 ? -7.499 2.474 26.072 1.00 14.49 171 ARG D C 1
ATOM 8124 O O . ARG D 1 171 ? -6.508 1.776 26.301 1.00 15.46 171 ARG D O 1
ATOM 8132 N N . GLU D 1 172 ? -7.673 3.126 24.920 1.00 14.01 172 GLU D N 1
ATOM 8133 C CA . GLU D 1 172 ? -6.661 3.100 23.864 1.00 14.18 172 GLU D CA 1
ATOM 8134 C C . GLU D 1 172 ? -5.418 3.904 24.241 1.00 14.55 172 GLU D C 1
ATOM 8135 O O . GLU D 1 172 ? -4.296 3.449 24.017 1.00 14.88 172 GLU D O 1
ATOM 8141 N N . ARG D 1 173 ? -5.621 5.095 24.814 1.00 14.45 173 ARG D N 1
ATOM 8142 C CA . ARG D 1 173 ? -4.504 5.949 25.248 1.00 15.03 173 ARG D CA 1
ATOM 8143 C C . ARG D 1 173 ? -3.680 5.312 26.366 1.00 15.62 173 ARG D C 1
ATOM 8144 O O . ARG D 1 173 ? -2.483 5.588 26.497 1.00 16.35 173 ARG D O 1
ATOM 8152 N N . MET D 1 174 ? -4.323 4.462 27.167 1.00 15.99 174 MET D N 1
ATOM 8153 C CA . MET D 1 174 ? -3.644 3.728 28.235 1.00 17.03 174 MET D CA 1
ATOM 8154 C C . MET D 1 174 ? -2.692 2.677 27.662 1.00 16.60 174 MET D C 1
ATOM 8155 O O . MET D 1 174 ? -1.787 2.217 28.362 1.00 16.76 174 MET D O 1
ATOM 8160 N N . LEU D 1 175 ? -2.888 2.316 26.390 1.00 16.34 175 LEU D N 1
ATOM 8161 C CA . LEU D 1 175 ? -2.087 1.262 25.749 1.00 16.66 175 LEU D CA 1
ATOM 8162 C C . LEU D 1 175 ? -1.175 1.741 24.619 1.00 17.02 175 LEU D C 1
ATOM 8163 O O . LEU D 1 175 ? -0.232 1.043 24.244 1.00 17.72 175 LEU D O 1
ATOM 8168 N N . ILE D 1 176 ? -1.463 2.910 24.054 1.00 17.33 176 ILE D N 1
ATOM 8169 C CA . ILE D 1 176 ? -0.705 3.406 22.906 1.00 18.02 176 ILE D CA 1
ATOM 8170 C C . ILE D 1 176 ? 0.185 4.573 23.317 1.00 18.84 176 ILE D C 1
ATOM 8171 O O . ILE D 1 176 ? -0.298 5.576 23.834 1.00 19.69 176 ILE D O 1
ATOM 8176 N N . ASN D 1 177 ? 1.484 4.436 23.072 1.00 19.45 177 ASN D N 1
ATOM 8177 C CA . ASN D 1 177 ? 2.462 5.402 23.563 1.00 19.93 177 ASN D CA 1
ATOM 8178 C C . ASN D 1 177 ? 3.035 6.310 22.468 1.00 19.35 177 ASN D C 1
ATOM 8179 O O . ASN D 1 177 ? 3.526 7.408 22.753 1.00 19.86 177 ASN D O 1
ATOM 8184 N N . LYS D 1 178 ? 2.951 5.862 21.218 1.00 18.28 178 LYS D N 1
ATOM 8185 C CA . LYS D 1 178 ? 3.487 6.622 20.090 1.00 17.15 178 LYS D CA 1
ATOM 8186 C C . LYS D 1 178 ? 2.540 7.743 19.644 1.00 16.73 178 LYS D C 1
ATOM 8187 O O . LYS D 1 178 ? 1.351 7.716 19.977 1.00 16.55 178 LYS D O 1
ATOM 8193 N N . PRO D 1 179 ? 3.065 8.742 18.904 1.00 16.75 179 PRO D N 1
ATOM 8194 C CA . PRO D 1 179 ? 2.197 9.744 18.279 1.00 16.38 179 PRO D CA 1
ATOM 8195 C C . PRO D 1 179 ? 1.076 9.065 17.481 1.00 15.71 179 PRO D C 1
ATOM 8196 O O . PRO D 1 179 ? 1.339 8.162 16.677 1.00 16.26 179 PRO D O 1
ATOM 8200 N N . PHE D 1 180 ? -0.164 9.478 17.731 1.00 15.31 180 PHE D N 1
ATOM 8201 C CA . PHE D 1 180 ? -1.340 8.793 17.165 1.00 14.36 180 PHE D CA 1
ATOM 8202 C C . PHE D 1 180 ? -2.460 9.805 16.981 1.00 14.13 180 PHE D C 1
ATOM 8203 O O . PHE D 1 180 ? -2.769 10.572 17.899 1.00 15.03 180 PHE D O 1
ATOM 8211 N N . SER D 1 181 ? -3.061 9.813 15.794 1.00 13.01 181 SER D N 1
ATOM 8212 C CA . SER D 1 181 ? -4.163 10.719 15.511 1.00 12.78 181 SER D CA 1
ATOM 8213 C C . SER D 1 181 ? -5.481 10.090 15.960 1.00 12.22 181 SER D C 1
ATOM 8214 O O . SER D 1 181 ? -6.084 9.293 15.227 1.00 12.96 181 SER D O 1
ATOM 8217 N N . PHE D 1 182 ? -5.915 10.431 17.177 1.00 11.74 182 PHE D N 1
ATOM 8218 C CA . PHE D 1 182 ? -7.227 10.028 17.680 1.00 11.59 182 PHE D CA 1
ATOM 8219 C C . PHE D 1 182 ? -8.262 10.993 17.113 1.00 11.48 182 PHE D C 1
ATOM 8220 O O . PHE D 1 182 ? -8.218 12.199 17.402 1.00 11.68 182 PHE D O 1
ATOM 8228 N N . LEU D 1 183 ? -9.168 10.458 16.293 1.00 11.20 183 LEU D N 1
ATOM 8229 C CA . LEU D 1 183 ? -10.172 11.272 15.604 1.00 11.37 183 LEU D CA 1
ATOM 8230 C C . LEU D 1 183 ? -11.561 10.748 15.910 1.00 11.57 183 LEU D C 1
ATOM 8231 O O . LEU D 1 183 ? -11.804 9.535 15.844 1.00 12.04 183 LEU D O 1
ATOM 8236 N N . SER D 1 184 ? -12.469 11.657 16.251 1.00 11.17 184 SER D N 1
ATOM 8237 C CA . SER D 1 184 ? -13.851 11.271 16.506 1.00 11.53 184 SER D CA 1
ATOM 8238 C C . SER D 1 184 ? -14.519 10.848 15.217 1.00 11.41 184 SER D C 1
ATOM 8239 O O . SER D 1 184 ? -14.262 11.427 14.156 1.00 11.55 184 SER D O 1
ATOM 8242 N N . GLY D 1 185 ? -15.378 9.834 15.312 1.00 11.92 185 GLY D N 1
ATOM 8243 C CA . GLY D 1 185 ? -16.266 9.468 14.215 1.00 12.22 185 GLY D CA 1
ATOM 8244 C C . GLY D 1 185 ? -17.724 9.752 14.531 1.00 12.90 185 GLY D C 1
ATOM 8245 O O . GLY D 1 185 ? -18.610 9.111 13.970 1.00 13.98 185 GLY D O 1
ATOM 8246 N N . ASP D 1 186 ? -17.976 10.707 15.422 1.00 12.40 186 ASP D N 1
ATOM 8247 C CA . ASP D 1 186 ? -19.330 11.015 15.866 1.00 12.79 186 ASP D CA 1
ATOM 8248 C C . ASP D 1 186 ? -19.458 12.504 16.168 1.00 12.90 186 ASP D C 1
ATOM 8249 O O . ASP D 1 186 ? -18.934 12.987 17.174 1.00 13.25 186 ASP D O 1
ATOM 8254 N N . ASP D 1 187 ? -20.161 13.227 15.298 1.00 12.42 187 ASP D N 1
ATOM 8255 C CA . ASP D 1 187 ? -20.333 14.676 15.448 1.00 12.91 187 ASP D CA 1
ATOM 8256 C C . ASP D 1 187 ? -20.910 15.104 16.786 1.00 12.57 187 ASP D C 1
ATOM 8257 O O . ASP D 1 187 ? -20.448 16.082 17.380 1.00 12.90 187 ASP D O 1
ATOM 8262 N N . MET D 1 188 ? -21.913 14.371 17.264 1.00 12.79 188 MET D N 1
ATOM 8263 C CA . MET D 1 188 ? -22.595 14.802 18.490 1.00 13.30 188 MET D CA 1
ATOM 8264 C C . MET D 1 188 ? -21.675 14.794 19.716 1.00 13.65 188 MET D C 1
ATOM 8265 O O . MET D 1 188 ? -21.899 15.556 20.666 1.00 15.27 188 MET D O 1
ATOM 8270 N N . THR D 1 189 ? -20.631 13.960 19.679 1.00 13.12 189 THR D N 1
ATOM 8271 C CA . THR D 1 189 ? -19.710 13.840 20.822 1.00 12.28 189 THR D CA 1
ATOM 8272 C C . THR D 1 189 ? -18.291 14.303 20.493 1.00 11.97 189 THR D C 1
ATOM 8273 O O . THR D 1 189 ? -17.351 14.009 21.228 1.00 11.78 189 THR D O 1
ATOM 8277 N N . ALA D 1 190 ? -18.146 15.082 19.424 1.00 11.73 190 ALA D N 1
ATOM 8278 C CA . ALA D 1 190 ? -16.825 15.542 19.000 1.00 11.94 190 ALA D CA 1
ATOM 8279 C C . ALA D 1 190 ? -16.092 16.325 20.097 1.00 11.92 190 ALA D C 1
ATOM 8280 O O . ALA D 1 190 ? -14.883 16.158 20.273 1.00 11.58 190 ALA D O 1
ATOM 8282 N N . ILE D 1 191 ? -16.823 17.170 20.829 1.00 11.78 191 ILE D N 1
ATOM 8283 C CA . ILE D 1 191 ? -16.223 17.986 21.909 1.00 12.55 191 ILE D CA 1
ATOM 8284 C C . ILE D 1 191 ? -15.742 17.091 23.043 1.00 11.87 191 ILE D C 1
ATOM 8285 O O . ILE D 1 191 ? -14.630 17.263 23.558 1.00 11.99 191 ILE D O 1
ATOM 8290 N N . ALA D 1 192 ? -16.601 16.153 23.432 1.00 10.84 192 ALA D N 1
ATOM 8291 C CA . ALA D 1 192 ? -16.282 15.179 24.473 1.00 10.75 192 ALA D CA 1
ATOM 8292 C C . ALA D 1 192 ? -15.029 14.390 24.103 1.00 10.30 192 ALA D C 1
ATOM 8293 O O . ALA D 1 192 ? -14.167 14.146 24.954 1.00 10.48 192 ALA D O 1
ATOM 8295 N N . TYR D 1 193 ? -14.925 14.001 22.831 1.00 9.78 193 TYR D N 1
ATOM 8296 C CA . TYR D 1 193 ? -13.814 13.188 22.371 1.00 9.41 193 TYR D CA 1
ATOM 8297 C C . TYR D 1 193 ? -12.506 13.976 22.451 1.00 9.38 193 TYR D C 1
ATOM 8298 O O . TYR D 1 193 ? -11.499 13.466 22.962 1.00 9.20 193 TYR D O 1
ATOM 8307 N N . ASN D 1 194 ? -12.521 15.221 21.980 1.00 8.90 194 ASN D N 1
ATOM 8308 C CA . ASN D 1 194 ? -11.302 16.032 22.050 1.00 8.98 194 ASN D CA 1
ATOM 8309 C C . ASN D 1 194 ? -10.898 16.389 23.471 1.00 9.50 194 ASN D C 1
ATOM 8310 O O . ASN D 1 194 ? -9.707 16.436 23.786 1.00 10.08 194 ASN D O 1
ATOM 8315 N N . ALA D 1 195 ? -11.877 16.610 24.348 1.00 9.66 195 ALA D N 1
ATOM 8316 C CA . ALA D 1 195 ? -11.564 16.861 25.758 1.00 9.91 195 ALA D CA 1
ATOM 8317 C C . ALA D 1 195 ? -10.892 15.650 26.405 1.00 9.47 195 ALA D C 1
ATOM 8318 O O . ALA D 1 195 ? -10.188 15.783 27.407 1.00 10.18 195 ALA D O 1
ATOM 8320 N N . SER D 1 196 ? -11.109 14.473 25.820 1.00 9.44 196 SER D N 1
ATOM 8321 C CA . SER D 1 196 ? -10.578 13.227 26.345 1.00 9.50 196 SER D CA 1
ATOM 8322 C C . SER D 1 196 ? -9.258 12.827 25.682 1.00 9.57 196 SER D C 1
ATOM 8323 O O . SER D 1 196 ? -8.773 11.727 25.901 1.00 10.52 196 SER D O 1
ATOM 8326 N N . GLY D 1 197 ? -8.695 13.719 24.867 1.00 9.84 197 GLY D N 1
ATOM 8327 C CA . GLY D 1 197 ? -7.409 13.446 24.217 1.00 10.66 197 GLY D CA 1
ATOM 8328 C C . GLY D 1 197 ? -7.453 13.404 22.701 1.00 10.85 197 GLY D C 1
ATOM 8329 O O . GLY D 1 197 ? -6.411 13.291 22.058 1.00 12.07 197 GLY D O 1
ATOM 8330 N N . GLY D 1 198 ? -8.646 13.493 22.120 1.00 10.08 198 GLY D N 1
ATOM 8331 C CA . GLY D 1 198 ? -8.784 13.498 20.660 1.00 10.61 198 GLY D CA 1
ATOM 8332 C C . GLY D 1 198 ? -8.266 14.784 20.041 1.00 10.82 198 GLY D C 1
ATOM 8333 O O . GLY D 1 198 ? -8.127 15.819 20.716 1.00 11.41 198 GLY D O 1
ATOM 8334 N N . GLN D 1 199 ? -8.003 14.743 18.740 1.00 11.81 199 GLN D N 1
ATOM 8335 C CA . GLN D 1 199 ? -7.459 15.934 18.083 1.00 12.99 199 GLN D CA 1
ATOM 8336 C C . GLN D 1 199 ? -8.179 16.290 16.791 1.00 12.42 199 GLN D C 1
ATOM 8337 O O . GLN D 1 199 ? -7.650 17.030 15.953 1.00 13.19 199 GLN D O 1
ATOM 8343 N N . GLY D 1 200 ? -9.387 15.768 16.627 1.00 12.02 200 GLY D N 1
ATOM 8344 C CA . GLY D 1 200 ? -10.169 16.112 15.447 1.00 11.20 200 GLY D CA 1
ATOM 8345 C C . GLY D 1 200 ? -11.370 15.215 15.271 1.00 11.01 200 GLY D C 1
ATOM 8346 O O . GLY D 1 200 ? -11.660 14.399 16.129 1.00 10.60 200 GLY D O 1
ATOM 8347 N N . CYS D 1 201 ? -12.081 15.393 14.163 1.00 11.35 201 CYS D N 1
ATOM 8348 C CA . CYS D 1 201 ? -13.270 14.600 13.883 1.00 11.86 201 CYS D CA 1
ATOM 8349 C C . CYS D 1 201 ? -13.378 14.466 12.385 1.00 11.62 201 CYS D C 1
ATOM 8350 O O . CYS D 1 201 ? -13.225 15.455 11.658 1.00 12.57 201 CYS D O 1
ATOM 8353 N N . ILE D 1 202 ? -13.631 13.243 11.930 1.00 11.30 202 ILE D N 1
ATOM 8354 C CA . ILE D 1 202 ? -14.021 13.014 10.542 1.00 12.07 202 ILE D CA 1
ATOM 8355 C C . ILE D 1 202 ? -15.555 13.121 10.549 1.00 12.16 202 ILE D C 1
ATOM 8356 O O . ILE D 1 202 ? -16.261 12.234 11.044 1.00 12.46 202 ILE D O 1
ATOM 8361 N N . SER D 1 203 ? -16.032 14.257 10.032 1.00 12.64 203 SER D N 1
ATOM 8362 C CA . SER D 1 203 ? -17.345 14.820 10.323 1.00 12.82 203 SER D CA 1
ATOM 8363 C C . SER D 1 203 ? -18.276 14.805 9.131 1.00 12.87 203 SER D C 1
ATOM 8364 O O . SER D 1 203 ? -17.860 15.146 8.023 1.00 13.55 203 SER D O 1
ATOM 8367 N N . VAL D 1 204 ? -19.538 14.445 9.371 1.00 13.06 204 VAL D N 1
ATOM 8368 C CA . VAL D 1 204 ? -20.593 14.575 8.361 1.00 12.68 204 VAL D CA 1
ATOM 8369 C C . VAL D 1 204 ? -21.116 16.016 8.311 1.00 12.48 204 VAL D C 1
ATOM 8370 O O . VAL D 1 204 ? -21.251 16.602 7.221 1.00 12.02 204 VAL D O 1
ATOM 8374 N N . SER D 1 205 ? -21.400 16.591 9.480 1.00 12.29 205 SER D N 1
ATOM 8375 C CA . SER D 1 205 ? -21.974 17.937 9.564 1.00 12.70 205 SER D CA 1
ATOM 8376 C C . SER D 1 205 ? -21.090 19.003 8.959 1.00 12.27 205 SER D C 1
ATOM 8377 O O . SER D 1 205 ? -21.594 20.019 8.467 1.00 12.04 205 SER D O 1
ATOM 8380 N N . ALA D 1 206 ? -19.777 18.779 8.990 1.00 11.73 206 ALA D N 1
ATOM 8381 C CA . ALA D 1 206 ? -18.824 19.731 8.403 1.00 11.63 206 ALA D CA 1
ATOM 8382 C C . ALA D 1 206 ? -18.996 19.893 6.886 1.00 11.70 206 ALA D C 1
ATOM 8383 O O . ALA D 1 206 ? -18.512 20.883 6.327 1.00 12.36 206 ALA D O 1
ATOM 8385 N N . ASN D 1 207 ? -19.672 18.939 6.229 1.00 11.85 207 ASN D N 1
ATOM 8386 C CA . ASN D 1 207 ? -20.057 19.112 4.809 1.00 11.83 207 ASN D CA 1
ATOM 8387 C C . ASN D 1 207 ? -20.865 20.380 4.612 1.00 12.34 207 ASN D C 1
ATOM 8388 O O . ASN D 1 207 ? -20.739 21.060 3.579 1.00 12.42 207 ASN D O 1
ATOM 8393 N N . ILE D 1 208 ? -21.692 20.679 5.618 1.00 12.44 208 ILE D N 1
ATOM 8394 C CA . ILE D 1 208 ? -22.767 21.666 5.509 1.00 12.49 208 ILE D CA 1
ATOM 8395 C C . ILE D 1 208 ? -22.422 22.971 6.233 1.00 12.58 208 ILE D C 1
ATOM 8396 O O . ILE D 1 208 ? -22.791 24.059 5.769 1.00 12.52 208 ILE D O 1
ATOM 8401 N N . ALA D 1 209 ? -21.729 22.857 7.366 1.00 12.39 209 ALA D N 1
ATOM 8402 C CA . ALA D 1 209 ? -21.304 24.024 8.139 1.00 12.16 209 ALA D CA 1
ATOM 8403 C C . ALA D 1 209 ? -19.793 23.985 8.379 1.00 12.17 209 ALA D C 1
ATOM 8404 O O . ALA D 1 209 ? -19.343 23.941 9.532 1.00 12.27 209 ALA D O 1
ATOM 8406 N N . PRO D 1 210 ? -18.993 23.976 7.288 1.00 11.63 210 PRO D N 1
ATOM 8407 C CA . PRO D 1 210 ? -17.544 23.858 7.497 1.00 11.63 210 PRO D CA 1
ATOM 8408 C C . PRO D 1 210 ? -16.931 25.006 8.317 1.00 11.40 210 PRO D C 1
ATOM 8409 O O . PRO D 1 210 ? -16.011 24.770 9.100 1.00 11.51 210 PRO D O 1
ATOM 8413 N N . ALA D 1 211 ? -17.432 26.229 8.151 1.00 11.54 211 ALA D N 1
ATOM 8414 C CA . ALA D 1 211 ? -16.860 27.370 8.862 1.00 11.42 211 ALA D CA 1
ATOM 8415 C C . ALA D 1 211 ? -17.045 27.239 10.368 1.00 11.76 211 ALA D C 1
ATOM 8416 O O . ALA D 1 211 ? -16.079 27.320 11.124 1.00 12.22 211 ALA D O 1
ATOM 8418 N N . LEU D 1 212 ? -18.279 26.998 10.797 1.00 11.85 212 LEU D N 1
ATOM 8419 C CA . LEU D 1 212 ? -18.559 26.827 12.225 1.00 12.53 212 LEU D CA 1
ATOM 8420 C C . LEU D 1 212 ? -17.883 25.581 12.781 1.00 12.32 212 LEU D C 1
ATOM 8421 O O . LEU D 1 212 ? -17.296 25.629 13.867 1.00 12.21 212 LEU D O 1
ATOM 8426 N N . TYR D 1 213 ? -17.948 24.469 12.042 1.00 11.88 213 TYR D N 1
ATOM 8427 C CA . TYR D 1 213 ? -17.336 23.229 12.514 1.00 11.78 213 TYR D CA 1
ATOM 8428 C C . TYR D 1 213 ? -15.825 23.376 12.697 1.00 11.76 213 TYR D C 1
ATOM 8429 O O . TYR D 1 213 ? -15.275 22.907 13.701 1.00 12.34 213 TYR D O 1
ATOM 8438 N N . GLY D 1 214 ? -15.167 24.043 11.748 1.00 11.52 214 GLY D N 1
ATOM 8439 C CA . GLY D 1 214 ? -13.741 24.321 11.846 1.00 11.62 214 GLY D CA 1
ATOM 8440 C C . GLY D 1 214 ? -13.415 25.176 13.057 1.00 11.80 214 GLY D C 1
ATOM 8441 O O . GLY D 1 214 ? -12.445 24.909 13.770 1.00 12.40 214 GLY D O 1
ATOM 8442 N N . GLN D 1 215 ? -14.222 26.209 13.282 1.00 12.38 215 GLN D N 1
ATOM 8443 C CA . GLN D 1 215 ? -14.059 27.076 14.454 1.00 12.53 215 GLN D CA 1
ATOM 8444 C C . GLN D 1 215 ? -14.175 26.276 15.758 1.00 12.39 215 GLN D C 1
ATOM 8445 O O . GLN D 1 215 ? -13.401 26.479 16.695 1.00 12.34 215 GLN D O 1
ATOM 8451 N N . MET D 1 216 ? -15.144 25.363 15.803 1.00 11.94 216 MET D N 1
ATOM 8452 C CA . MET D 1 216 ? -15.367 24.533 16.986 1.00 12.14 216 MET D CA 1
ATOM 8453 C C . MET D 1 216 ? -14.162 23.629 17.249 1.00 11.50 216 MET D C 1
ATOM 8454 O O . MET D 1 216 ? -13.662 23.551 18.382 1.00 11.20 216 MET D O 1
ATOM 8459 N N . GLN D 1 217 ? -13.696 22.957 16.196 1.00 10.99 217 GLN D N 1
ATOM 8460 C CA . GLN D 1 217 ? -12.524 22.095 16.294 1.00 10.74 217 GLN D CA 1
ATOM 8461 C C . GLN D 1 217 ? -11.285 22.871 16.745 1.00 11.10 217 GLN D C 1
ATOM 8462 O O . GLN D 1 217 ? -10.602 22.474 17.692 1.00 11.10 217 GLN D O 1
ATOM 8468 N N . THR D 1 218 ? -11.008 23.990 16.080 1.00 10.86 218 THR D N 1
ATOM 8469 C CA . THR D 1 218 ? -9.902 24.852 16.483 1.00 11.57 218 THR D CA 1
ATOM 8470 C C . THR D 1 218 ? -10.002 25.279 17.950 1.00 11.55 218 THR D C 1
ATOM 8471 O O . THR D 1 218 ? -8.995 25.252 18.661 1.00 12.23 218 THR D O 1
ATOM 8475 N N . ALA D 1 219 ? -11.204 25.634 18.403 1.00 11.32 219 ALA D N 1
ATOM 8476 C CA . ALA D 1 219 ? -11.394 26.001 19.812 1.00 11.63 219 ALA D CA 1
ATOM 8477 C C . ALA D 1 219 ? -10.968 24.866 20.758 1.00 11.29 219 ALA D C 1
ATOM 8478 O O . ALA D 1 219 ? -10.258 25.115 21.739 1.00 11.25 219 ALA D O 1
ATOM 8480 N N . THR D 1 220 ? -11.364 23.623 20.458 1.00 11.51 220 THR D N 1
ATOM 8481 C CA . THR D 1 220 ? -10.935 22.502 21.304 1.00 11.91 220 THR D CA 1
ATOM 8482 C C . THR D 1 220 ? -9.417 22.338 21.289 1.00 12.06 220 THR D C 1
ATOM 8483 O O . THR D 1 220 ? -8.808 22.069 22.325 1.00 12.42 220 THR D O 1
ATOM 8487 N N . LEU D 1 221 ? -8.811 22.519 20.115 1.00 13.31 221 LEU D N 1
ATOM 8488 C CA . LEU D 1 221 ? -7.369 22.335 19.969 1.00 13.98 221 LEU D CA 1
ATOM 8489 C C . LEU D 1 221 ? -6.575 23.412 20.699 1.00 14.34 221 LEU D C 1
ATOM 8490 O O . LEU D 1 221 ? -5.432 23.182 21.085 1.00 14.90 221 LEU D O 1
ATOM 8495 N N . GLN D 1 222 ? -7.197 24.573 20.890 1.00 14.19 222 GLN D N 1
ATOM 8496 C CA . GLN D 1 222 ? -6.578 25.689 21.608 1.00 15.14 222 GLN D CA 1
ATOM 8497 C C . GLN D 1 222 ? -6.944 25.687 23.096 1.00 14.42 222 GLN D C 1
ATOM 8498 O O . GLN D 1 222 ? -6.504 26.556 23.856 1.00 14.44 222 GLN D O 1
ATOM 8504 N N . GLY D 1 223 ? -7.740 24.698 23.503 1.00 14.13 223 GLY D N 1
ATOM 8505 C CA . GLY D 1 223 ? -8.126 24.552 24.908 1.00 14.06 223 GLY D CA 1
ATOM 8506 C C . GLY D 1 223 ? -9.287 25.438 25.313 1.00 13.80 223 GLY D C 1
ATOM 8507 O O . GLY D 1 223 ? -9.604 25.549 26.502 1.00 14.24 223 GLY D O 1
ATOM 8508 N N . ASP D 1 224 ? -9.923 26.072 24.330 1.00 13.49 224 ASP D N 1
ATOM 8509 C CA . ASP D 1 224 ? -11.056 26.950 24.598 1.00 13.13 224 ASP D CA 1
ATOM 8510 C C . ASP D 1 224 ? -12.356 26.161 24.509 1.00 12.32 224 ASP D C 1
ATOM 8511 O O . ASP D 1 224 ? -13.109 26.270 23.536 1.00 12.23 224 ASP D O 1
ATOM 8516 N N . PHE D 1 225 ? -12.609 25.353 25.536 1.00 11.67 225 PHE D N 1
ATOM 8517 C CA . PHE D 1 225 ? -13.776 24.478 25.540 1.00 11.51 225 PHE D CA 1
ATOM 8518 C C . PHE D 1 225 ? -15.108 25.195 25.756 1.00 11.55 225 PHE D C 1
ATOM 8519 O O . PHE D 1 225 ? -16.147 24.697 25.313 1.00 11.95 225 PHE D O 1
ATOM 8527 N N . ARG D 1 226 ? -15.083 26.365 26.396 1.00 11.86 226 ARG D N 1
ATOM 8528 C CA . ARG D 1 226 ? -16.292 27.178 26.501 1.00 12.09 226 ARG D CA 1
ATOM 8529 C C . ARG D 1 226 ? -16.764 27.613 25.106 1.00 12.28 226 ARG D C 1
ATOM 8530 O O . ARG D 1 226 ? -17.946 27.481 24.768 1.00 12.53 226 ARG D O 1
ATOM 8538 N N . GLU D 1 227 ? -15.826 28.107 24.303 1.00 11.88 227 GLU D N 1
ATOM 8539 C CA . GLU D 1 227 ? -16.113 28.497 22.929 1.00 12.26 227 GLU D CA 1
ATOM 8540 C C . GLU D 1 227 ? -16.560 27.308 22.079 1.00 12.15 227 GLU D C 1
ATOM 8541 O O . GLU D 1 227 ? -17.527 27.407 21.318 1.00 12.77 227 GLU D O 1
ATOM 8547 N N . ALA D 1 228 ? -15.869 26.179 22.224 1.00 11.66 228 ALA D N 1
ATOM 8548 C CA . ALA D 1 228 ? -16.251 24.964 21.503 1.00 11.67 228 ALA D CA 1
ATOM 8549 C C . ALA D 1 228 ? -17.696 24.564 21.818 1.00 11.60 228 ALA D C 1
ATOM 8550 O O . ALA D 1 228 ? -18.463 24.239 20.908 1.00 12.27 228 ALA D O 1
ATOM 8552 N N . LEU D 1 229 ? -18.068 24.599 23.098 1.00 11.81 229 LEU D N 1
ATOM 8553 C CA . LEU D 1 229 ? -19.423 24.227 23.482 1.00 11.96 229 LEU D CA 1
ATOM 8554 C C . LEU D 1 229 ? -20.467 25.233 22.975 1.00 11.90 229 LEU D C 1
ATOM 8555 O O . LEU D 1 229 ? -21.563 24.837 22.577 1.00 12.66 229 LEU D O 1
ATOM 8560 N N . ARG D 1 230 ? -20.121 26.522 22.962 1.00 11.80 230 ARG D N 1
ATOM 8561 C CA . ARG D 1 230 ? -21.011 27.528 22.390 1.00 12.29 230 ARG D CA 1
ATOM 8562 C C . ARG D 1 230 ? -21.343 27.189 20.932 1.00 12.07 230 ARG D C 1
ATOM 8563 O O . ARG D 1 230 ? -22.507 27.223 20.528 1.00 12.90 230 ARG D O 1
ATOM 8571 N N . ILE D 1 231 ? -20.325 26.838 20.154 1.00 11.79 231 ILE D N 1
ATOM 8572 C CA . ILE D 1 231 ? -20.537 26.500 18.750 1.00 12.07 231 ILE D CA 1
ATOM 8573 C C . ILE D 1 231 ? -21.269 25.159 18.596 1.00 12.44 231 ILE D C 1
ATOM 8574 O O . ILE D 1 231 ? -22.162 25.022 17.751 1.00 12.79 231 ILE D O 1
ATOM 8579 N N . HIS D 1 232 ? -20.915 24.180 19.430 1.00 12.86 232 HIS D N 1
ATOM 8580 C CA . HIS D 1 232 ? -21.604 22.895 19.451 1.00 13.23 232 HIS D CA 1
ATOM 8581 C C . HIS D 1 232 ? -23.113 23.101 19.642 1.00 12.84 232 HIS D C 1
ATOM 8582 O O . HIS D 1 232 ? -23.925 22.475 18.955 1.00 13.41 232 HIS D O 1
ATOM 8589 N N . ASP D 1 233 ? -23.469 24.000 20.557 1.00 13.58 233 ASP D N 1
ATOM 8590 C CA . ASP D 1 233 ? -24.868 24.312 20.814 1.00 13.96 233 ASP D CA 1
ATOM 8591 C C . ASP D 1 233 ? -25.583 24.897 19.592 1.00 14.36 233 ASP D C 1
ATOM 8592 O O . ASP D 1 233 ? -26.770 24.631 19.387 1.00 15.53 233 ASP D O 1
ATOM 8597 N N . LEU D 1 234 ? -24.863 25.671 18.782 1.00 13.98 234 LEU D N 1
ATOM 8598 C CA . LEU D 1 234 ? -25.414 26.173 17.523 1.00 14.38 234 LEU D CA 1
ATOM 8599 C C . LEU D 1 234 ? -25.617 25.062 16.494 1.00 14.69 234 LEU D C 1
ATOM 8600 O O . LEU D 1 234 ? -26.535 25.131 15.669 1.00 15.69 234 LEU D O 1
ATOM 8605 N N . LEU D 1 235 ? -24.753 24.053 16.544 1.00 14.40 235 LEU D N 1
ATOM 8606 C CA . LEU D 1 235 ? -24.748 22.968 15.553 1.00 14.31 235 LEU D CA 1
ATOM 8607 C C . LEU D 1 235 ? -25.570 21.748 15.940 1.00 14.47 235 LEU D C 1
ATOM 8608 O O . LEU D 1 235 ? -25.887 20.921 15.082 1.00 14.22 235 LEU D O 1
ATOM 8613 N N . ALA D 1 236 ? -25.903 21.614 17.221 1.00 14.70 236 ALA D N 1
ATOM 8614 C CA . ALA D 1 236 ? -26.615 20.415 17.679 1.00 15.04 236 ALA D CA 1
ATOM 8615 C C . ALA D 1 236 ? -27.928 20.116 16.924 1.00 15.03 236 ALA D C 1
ATOM 8616 O O . ALA D 1 236 ? -28.168 18.950 16.579 1.00 15.08 236 ALA D O 1
ATOM 8618 N N . PRO D 1 237 ? -28.777 21.136 16.662 1.00 15.04 237 PRO D N 1
ATOM 8619 C CA . PRO D 1 237 ? -29.966 20.895 15.827 1.00 15.24 237 PRO D CA 1
ATOM 8620 C C . PRO D 1 237 ? -29.621 20.346 14.437 1.00 15.52 237 PRO D C 1
ATOM 8621 O O . PRO D 1 237 ? -30.311 19.441 13.943 1.00 15.28 237 PRO D O 1
ATOM 8625 N N . LEU D 1 238 ? -28.566 20.874 13.819 1.00 15.10 238 LEU D N 1
ATOM 8626 C CA . LEU D 1 238 ? -28.102 20.350 12.534 1.00 15.15 238 LEU D CA 1
ATOM 8627 C C . LEU D 1 238 ? -27.672 18.891 12.666 1.00 15.44 238 LEU D C 1
ATOM 8628 O O . LEU D 1 238 ? -28.059 18.048 11.843 1.00 15.51 238 LEU D O 1
ATOM 8633 N N . HIS D 1 239 ? -26.879 18.585 13.691 1.00 16.02 239 HIS D N 1
ATOM 8634 C CA . HIS D 1 239 ? -26.452 17.195 13.906 1.00 16.73 239 HIS D CA 1
ATOM 8635 C C . HIS D 1 239 ? -27.668 16.266 13.956 1.00 16.87 239 HIS D C 1
ATOM 8636 O O . HIS D 1 239 ? -27.682 15.217 13.315 1.00 17.54 239 HIS D O 1
ATOM 8643 N N . GLU D 1 240 ? -28.689 16.654 14.718 1.00 16.59 240 GLU D N 1
ATOM 8644 C CA . GLU D 1 240 ? -29.879 15.820 14.865 1.00 16.85 240 GLU D CA 1
ATOM 8645 C C . GLU D 1 240 ? -30.596 15.611 13.533 1.00 16.48 240 GLU D C 1
ATOM 8646 O O . GLU D 1 240 ? -30.945 14.474 13.189 1.00 16.98 240 GLU D O 1
ATOM 8652 N N . ALA D 1 241 ? -30.805 16.697 12.784 1.00 15.74 241 ALA D N 1
ATOM 8653 C CA . ALA D 1 241 ? -31.565 16.625 11.538 1.00 15.61 241 ALA D CA 1
ATOM 8654 C C . ALA D 1 241 ? -30.832 15.836 10.451 1.00 15.62 241 ALA D C 1
ATOM 8655 O O . ALA D 1 241 ? -31.467 15.152 9.648 1.00 15.65 241 ALA D O 1
ATOM 8657 N N . LEU D 1 242 ? -29.504 15.932 10.423 1.00 15.73 242 LEU D N 1
ATOM 8658 C CA . LEU D 1 242 ? -28.718 15.206 9.415 1.00 15.85 242 LEU D CA 1
ATOM 8659 C C . LEU D 1 242 ? -28.699 13.693 9.626 1.00 16.02 242 LEU D C 1
ATOM 8660 O O . LEU D 1 242 ? -28.372 12.942 8.703 1.00 15.59 242 LEU D O 1
ATOM 8665 N N . PHE D 1 243 ? -29.044 13.242 10.830 1.00 15.62 243 PHE D N 1
ATOM 8666 C CA . PHE D 1 243 ? -29.051 11.808 11.134 1.00 16.32 243 PHE D CA 1
ATOM 8667 C C . PHE D 1 243 ? -30.428 11.256 11.489 1.00 16.08 243 PHE D C 1
ATOM 8668 O O . PHE D 1 243 ? -30.550 10.090 11.874 1.00 17.12 243 PHE D O 1
ATOM 8676 N N . ARG D 1 244 ? -31.460 12.081 11.349 1.00 15.41 244 ARG D N 1
ATOM 8677 C CA . ARG D 1 244 ? -32.817 11.639 11.641 1.00 15.28 244 ARG D CA 1
ATOM 8678 C C . ARG D 1 244 ? -33.209 10.437 10.787 1.00 15.10 244 ARG D C 1
ATOM 8679 O O . ARG D 1 244 ? -33.724 9.439 11.309 1.00 15.72 244 ARG D O 1
ATOM 8687 N N . GLU D 1 245 ? -33.008 10.570 9.476 1.00 13.84 245 GLU D N 1
ATOM 8688 C CA . GLU D 1 245 ? -33.174 9.465 8.531 1.00 13.62 245 GLU D CA 1
ATOM 8689 C C . GLU D 1 245 ? -31.783 8.949 8.156 1.00 13.03 245 GLU D C 1
ATOM 8690 O O . GLU D 1 245 ? -30.786 9.612 8.426 1.00 12.79 245 GLU D O 1
ATOM 8696 N N . PRO D 1 246 ? -31.698 7.736 7.594 1.00 12.58 246 PRO D N 1
ATOM 8697 C CA . PRO D 1 246 ? -30.360 7.203 7.303 1.00 12.63 246 PRO D CA 1
ATOM 8698 C C . PRO D 1 246 ? -29.469 8.079 6.404 1.00 12.68 246 PRO D C 1
ATOM 8699 O O . PRO D 1 246 ? -29.799 8.366 5.244 1.00 12.83 246 PRO D O 1
ATOM 8703 N N . SER D 1 247 ? -28.338 8.483 6.973 1.00 12.34 247 SER D N 1
ATOM 8704 C CA . SER D 1 247 ? -27.332 9.291 6.292 1.00 12.27 247 SER D CA 1
ATOM 8705 C C . SER D 1 247 ? -26.730 8.478 5.138 1.00 11.86 247 SER D C 1
ATOM 8706 O O . SER D 1 247 ? -26.593 7.261 5.253 1.00 11.99 247 SER D O 1
ATOM 8709 N N . PRO D 1 248 ? -26.306 9.147 4.043 1.00 11.50 248 PRO D N 1
ATOM 8710 C CA . PRO D 1 248 ? -26.213 10.600 3.828 1.00 11.70 248 PRO D CA 1
ATOM 8711 C C . PRO D 1 248 ? -27.426 11.313 3.201 1.00 11.44 248 PRO D C 1
ATOM 8712 O O . PRO D 1 248 ? -27.253 12.378 2.597 1.00 11.30 248 PRO D O 1
ATOM 8716 N N . ALA D 1 249 ? -28.637 10.781 3.360 1.00 11.42 249 ALA D N 1
ATOM 8717 C CA . ALA D 1 249 ? -29.805 11.459 2.776 1.00 11.61 249 ALA D CA 1
ATOM 8718 C C . ALA D 1 249 ? -29.900 12.916 3.244 1.00 11.71 249 ALA D C 1
ATOM 8719 O O . ALA D 1 249 ? -30.132 13.820 2.429 1.00 11.93 249 ALA D O 1
ATOM 8721 N N . GLY D 1 250 ? -29.724 13.121 4.552 1.00 11.58 250 GLY D N 1
ATOM 8722 C CA . GLY D 1 250 ? -29.798 14.453 5.166 1.00 11.72 250 GLY D CA 1
ATOM 8723 C C . GLY D 1 250 ? -28.742 15.408 4.631 1.00 11.66 250 GLY D C 1
ATOM 8724 O O . GLY D 1 250 ? -29.068 16.509 4.170 1.00 11.60 250 GLY D O 1
ATOM 8725 N N . ALA D 1 251 ? -27.478 14.991 4.692 1.00 11.23 251 ALA D N 1
ATOM 8726 C CA . ALA D 1 251 ? -26.369 15.813 4.194 1.00 11.78 251 ALA D CA 1
ATOM 8727 C C . ALA D 1 251 ? -26.509 16.162 2.712 1.00 11.66 251 ALA D C 1
ATOM 8728 O O . ALA D 1 251 ? -26.231 17.300 2.320 1.00 12.36 251 ALA D O 1
ATOM 8730 N N . LYS D 1 252 ? -26.943 15.205 1.892 1.00 11.74 252 LYS D N 1
ATOM 8731 C CA . LYS D 1 252 ? -27.087 15.469 0.456 1.00 11.54 252 LYS D CA 1
ATOM 8732 C C . LYS D 1 252 ? -28.177 16.513 0.204 1.00 11.78 252 LYS D C 1
ATOM 8733 O O . LYS D 1 252 ? -28.007 17.420 -0.627 1.00 12.05 252 LYS D O 1
ATOM 8739 N N . TYR D 1 253 ? -29.288 16.394 0.926 1.00 11.91 253 TYR D N 1
ATOM 8740 C CA . TYR D 1 253 ? -30.369 17.365 0.775 1.00 12.63 253 TYR D CA 1
ATOM 8741 C C . TYR D 1 253 ? -29.940 18.763 1.257 1.00 12.94 253 TYR D C 1
ATOM 8742 O O . TYR D 1 253 ? -30.217 19.770 0.591 1.00 13.24 253 TYR D O 1
ATOM 8751 N N . ALA D 1 254 ? -29.279 18.822 2.412 1.00 12.80 254 ALA D N 1
ATOM 8752 C CA . ALA D 1 254 ? -28.803 20.103 2.951 1.00 12.88 254 ALA D CA 1
ATOM 8753 C C . ALA D 1 254 ? -27.849 20.798 1.970 1.00 12.88 254 ALA D C 1
ATOM 8754 O O . ALA D 1 254 ? -27.965 22.004 1.722 1.00 13.00 254 ALA D O 1
ATOM 8756 N N . ALA D 1 255 ? -26.923 20.025 1.400 1.00 12.90 255 ALA D N 1
ATOM 8757 C CA . ALA D 1 255 ? -25.991 20.550 0.404 1.00 12.96 255 ALA D CA 1
ATOM 8758 C C . ALA D 1 255 ? -26.723 21.088 -0.827 1.00 13.16 255 ALA D C 1
ATOM 8759 O O . ALA D 1 255 ? -26.304 22.092 -1.418 1.00 13.41 255 ALA D O 1
ATOM 8761 N N . SER D 1 256 ? -27.824 20.438 -1.202 1.00 12.97 256 SER D N 1
ATOM 8762 C CA . SER D 1 256 ? -28.623 20.896 -2.342 1.00 13.19 256 SER D CA 1
ATOM 8763 C C . SER D 1 256 ? -29.276 22.247 -2.063 1.00 13.24 256 SER D C 1
ATOM 8764 O O . SER D 1 256 ? -29.372 23.083 -2.966 1.00 13.18 256 SER D O 1
ATOM 8767 N N . LEU D 1 257 ? -29.688 22.471 -0.813 1.00 13.17 257 LEU D N 1
ATOM 8768 C CA . LEU D 1 257 ? -30.244 23.771 -0.409 1.00 13.46 257 LEU D CA 1
ATOM 8769 C C . LEU D 1 257 ? -29.214 24.896 -0.497 1.00 13.79 257 LEU D C 1
ATOM 8770 O O . LEU D 1 257 ? -29.574 26.061 -0.691 1.00 14.03 257 LEU D O 1
ATOM 8775 N N . LEU D 1 258 ? -27.942 24.536 -0.348 1.00 14.12 258 LEU D N 1
ATOM 8776 C CA . LEU D 1 258 ? -26.835 25.485 -0.443 1.00 14.20 258 LEU D CA 1
ATOM 8777 C C . LEU D 1 258 ? -26.384 25.674 -1.894 1.00 14.57 258 LEU D C 1
ATOM 8778 O O . LEU D 1 258 ? -25.474 26.464 -2.178 1.00 14.99 258 LEU D O 1
ATOM 8783 N N . GLY D 1 259 ? -27.036 24.955 -2.806 1.00 14.67 259 GLY D N 1
ATOM 8784 C CA . GLY D 1 259 ? -26.754 25.058 -4.239 1.00 15.00 259 GLY D CA 1
ATOM 8785 C C . GLY D 1 259 ? -25.490 24.334 -4.674 1.00 14.95 259 GLY D C 1
ATOM 8786 O O . GLY D 1 259 ? -24.954 24.612 -5.750 1.00 15.64 259 GLY D O 1
ATOM 8787 N N . LEU D 1 260 ? -25.038 23.377 -3.865 1.00 14.97 260 LEU D N 1
ATOM 8788 C CA . LEU D 1 260 ? -23.757 22.699 -4.093 1.00 14.86 260 LEU D CA 1
ATOM 8789 C C . LEU D 1 260 ? -23.860 21.460 -4.974 1.00 14.98 260 LEU D C 1
ATOM 8790 O O . LEU D 1 260 ? -22.876 21.057 -5.599 1.00 15.51 260 LEU D O 1
ATOM 8795 N N . CYS D 1 261 ? -25.041 20.847 -5.005 1.00 14.49 261 CYS D N 1
ATOM 8796 C CA . CYS D 1 261 ? -25.245 19.592 -5.718 1.00 14.59 261 CYS D CA 1
ATOM 8797 C C . CYS D 1 261 ? -26.724 19.229 -5.721 1.00 14.35 261 CYS D C 1
ATOM 8798 O O . CYS D 1 261 ? -27.530 19.891 -5.065 1.00 14.50 261 CYS D O 1
ATOM 8801 N N . ASN D 1 262 ? -27.076 18.192 -6.475 1.00 13.65 262 ASN D N 1
ATOM 8802 C CA . ASN D 1 262 ? -28.416 17.626 -6.441 1.00 13.90 262 ASN D CA 1
ATOM 8803 C C . ASN D 1 262 ? -28.622 16.820 -5.161 1.00 13.32 262 ASN D C 1
ATOM 8804 O O . ASN D 1 262 ? -27.661 16.341 -4.549 1.00 13.23 262 ASN D O 1
ATOM 8809 N N . GLU D 1 263 ? -29.879 16.671 -4.756 1.00 13.71 263 GLU D N 1
ATOM 8810 C CA . GLU D 1 263 ? -30.193 16.009 -3.486 1.00 13.76 263 GLU D CA 1
ATOM 8811 C C . GLU D 1 263 ? -30.129 14.480 -3.528 1.00 13.23 263 GLU D C 1
ATOM 8812 O O . GLU D 1 263 ? -30.133 13.829 -2.475 1.00 12.58 263 GLU D O 1
ATOM 8818 N N . GLU D 1 264 ? -30.054 13.911 -4.730 1.00 12.59 264 GLU D N 1
ATOM 8819 C CA . GLU D 1 264 ? -30.206 12.465 -4.907 1.00 13.17 264 GLU D CA 1
ATOM 8820 C C . GLU D 1 264 ? -29.076 11.631 -4.305 1.00 12.55 264 GLU D C 1
ATOM 8821 O O . GLU D 1 264 ? -27.897 11.992 -4.390 1.00 12.41 264 GLU D O 1
ATOM 8827 N N . CYS D 1 265 ? -29.469 10.519 -3.688 1.00 12.08 265 CYS D N 1
ATOM 8828 C CA . CYS D 1 265 ? -28.552 9.461 -3.275 1.00 11.81 265 CYS D CA 1
ATOM 8829 C C . CYS D 1 265 ? -28.972 8.159 -3.939 1.00 11.71 265 CYS D C 1
ATOM 8830 O O . CYS D 1 265 ? -30.073 8.056 -4.484 1.00 12.12 265 CYS D O 1
ATOM 8833 N N . ARG D 1 266 ? -28.101 7.159 -3.884 1.00 11.42 266 ARG D N 1
ATOM 8834 C CA . ARG D 1 266 ? -28.394 5.868 -4.498 1.00 11.13 266 ARG D CA 1
ATOM 8835 C C . ARG D 1 266 ? -29.043 4.908 -3.509 1.00 10.97 266 ARG D C 1
ATOM 8836 O O . ARG D 1 266 ? -28.651 4.858 -2.343 1.00 11.34 266 ARG D O 1
ATOM 8844 N N . LEU D 1 267 ? -30.036 4.154 -3.975 1.00 10.46 267 LEU D N 1
ATOM 8845 C CA . LEU D 1 267 ? -30.618 3.090 -3.155 1.00 10.79 267 LEU D CA 1
ATOM 8846 C C . LEU D 1 267 ? -29.490 2.243 -2.551 1.00 10.99 267 LEU D C 1
ATOM 8847 O O . LEU D 1 267 ? -28.504 1.943 -3.233 1.00 10.99 267 LEU D O 1
ATOM 8852 N N . PRO D 1 268 ? -29.635 1.812 -1.287 1.00 10.34 268 PRO D N 1
ATOM 8853 C CA . PRO D 1 268 ? -30.836 1.858 -0.441 1.00 10.54 268 PRO D CA 1
ATOM 8854 C C . PRO D 1 268 ? -31.057 3.144 0.362 1.00 10.55 268 PRO D C 1
ATOM 8855 O O . PRO D 1 268 ? -31.954 3.186 1.209 1.00 10.80 268 PRO D O 1
ATOM 8859 N N . ILE D 1 269 ? -30.275 4.188 0.091 1.00 10.18 269 ILE D N 1
ATOM 8860 C CA . ILE D 1 269 ? -30.564 5.499 0.659 1.00 11.05 269 ILE D CA 1
ATOM 8861 C C . ILE D 1 269 ? -31.769 6.044 -0.110 1.00 11.18 269 ILE D C 1
ATOM 8862 O O . ILE D 1 269 ? -31.855 5.883 -1.329 1.00 11.83 269 ILE D O 1
ATOM 8867 N N . VAL D 1 270 ? -32.726 6.621 0.610 1.00 11.32 270 VAL D N 1
ATOM 8868 C CA . VAL D 1 270 ? -33.983 7.042 -0.007 1.00 11.40 270 VAL D CA 1
ATOM 8869 C C . VAL D 1 270 ? -34.236 8.533 0.224 1.00 11.69 270 VAL D C 1
ATOM 8870 O O . VAL D 1 270 ? -33.625 9.130 1.112 1.00 11.26 270 VAL D O 1
ATOM 8874 N N . PRO D 1 271 ? -35.118 9.143 -0.595 1.00 12.07 271 PRO D N 1
ATOM 8875 C CA . PRO D 1 271 ? -35.483 10.542 -0.358 1.00 12.37 271 PRO D CA 1
ATOM 8876 C C . PRO D 1 271 ? -36.032 10.785 1.044 1.00 12.80 271 PRO D C 1
ATOM 8877 O O . PRO D 1 271 ? -36.713 9.922 1.618 1.00 12.92 271 PRO D O 1
ATOM 8881 N N . LEU D 1 272 ? -35.729 11.966 1.573 1.00 12.53 272 LEU D N 1
ATOM 8882 C CA . LEU D 1 272 ? -36.227 12.399 2.869 1.00 12.64 272 LEU D CA 1
ATOM 8883 C C . LEU D 1 272 ? -37.727 12.643 2.834 1.00 13.10 272 LEU D C 1
ATOM 8884 O O . LEU D 1 272 ? -38.299 12.946 1.782 1.00 13.42 272 LEU D O 1
ATOM 8889 N N . SER D 1 273 ? -38.354 12.532 4.001 1.00 13.86 273 SER D N 1
ATOM 8890 C CA . SER D 1 273 ? -39.740 12.965 4.170 1.00 14.34 273 SER D CA 1
ATOM 8891 C C . SER D 1 273 ? -39.807 14.489 4.079 1.00 14.96 273 SER D C 1
ATOM 8892 O O . SER D 1 273 ? -38.804 15.187 4.280 1.00 14.76 273 SER D O 1
ATOM 8895 N N . GLU D 1 274 ? -40.998 15.003 3.795 1.00 15.16 274 GLU D N 1
ATOM 8896 C CA . GLU D 1 274 ? -41.199 16.446 3.745 1.00 15.94 274 GLU D CA 1
ATOM 8897 C C . GLU D 1 274 ? -40.896 17.110 5.090 1.00 15.86 274 GLU D C 1
ATOM 8898 O O . GLU D 1 274 ? -40.345 18.217 5.128 1.00 16.07 274 GLU D O 1
ATOM 8904 N N . GLN D 1 275 ? -41.235 16.427 6.183 1.00 15.88 275 GLN D N 1
ATOM 8905 C CA . GLN D 1 275 ? -40.959 16.932 7.529 1.00 15.95 275 GLN D CA 1
ATOM 8906 C C . GLN D 1 275 ? -39.458 17.123 7.768 1.00 15.29 275 GLN D C 1
ATOM 8907 O O . GLN D 1 275 ? -39.032 18.173 8.251 1.00 15.41 275 GLN D O 1
ATOM 8913 N N . THR D 1 276 ? -38.659 16.115 7.423 1.00 14.61 276 THR D N 1
ATOM 8914 C CA . THR D 1 276 ? -37.218 16.225 7.595 1.00 14.18 276 THR D CA 1
ATOM 8915 C C . THR D 1 276 ? -36.637 17.336 6.713 1.00 14.04 276 THR D C 1
ATOM 8916 O O . THR D 1 276 ? -35.783 18.098 7.164 1.00 14.07 276 THR D O 1
ATOM 8920 N N . LYS D 1 277 ? -37.099 17.418 5.466 1.00 14.08 277 LYS D N 1
ATOM 8921 C CA . LYS D 1 277 ? -36.665 18.474 4.544 1.00 14.17 277 LYS D CA 1
ATOM 8922 C C . LYS D 1 277 ? -36.930 19.856 5.133 1.00 14.60 277 LYS D C 1
ATOM 8923 O O . LYS D 1 277 ? -36.060 20.730 5.112 1.00 14.41 277 LYS D O 1
ATOM 8929 N N . SER D 1 278 ? -38.136 20.038 5.661 1.00 15.11 278 SER D N 1
ATOM 8930 C CA . SER D 1 278 ? -38.538 21.313 6.254 1.00 15.47 278 SER D CA 1
ATOM 8931 C C . SER D 1 278 ? -37.654 21.687 7.448 1.00 15.79 278 SER D C 1
ATOM 8932 O O . SER D 1 278 ? -37.207 22.836 7.563 1.00 15.84 278 SER D O 1
ATOM 8935 N N . ASP D 1 279 ? -37.395 20.720 8.326 1.00 15.83 279 ASP D N 1
ATOM 8936 C CA . ASP D 1 279 ? -36.536 20.943 9.486 1.00 16.19 279 ASP D CA 1
ATOM 8937 C C . ASP D 1 279 ? -35.109 21.327 9.091 1.00 16.35 279 ASP D C 1
ATOM 8938 O O . ASP D 1 279 ? -34.514 22.222 9.691 1.00 16.16 279 ASP D O 1
ATOM 8943 N N . ILE D 1 280 ? -34.565 20.648 8.082 1.00 16.11 280 ILE D N 1
ATOM 8944 C CA . ILE D 1 280 ? -33.237 20.977 7.566 1.00 15.95 280 ILE D CA 1
ATOM 8945 C C . ILE D 1 280 ? -33.228 22.383 6.962 1.00 16.44 280 ILE D C 1
ATOM 8946 O O . ILE D 1 280 ? -32.321 23.168 7.238 1.00 16.16 280 ILE D O 1
ATOM 8951 N N . LYS D 1 281 ? -34.251 22.696 6.171 1.00 16.99 281 LYS D N 1
ATOM 8952 C CA . LYS D 1 281 ? -34.377 24.018 5.558 1.00 17.86 281 LYS D CA 1
ATOM 8953 C C . LYS D 1 281 ? -34.372 25.117 6.623 1.00 18.00 281 LYS D C 1
ATOM 8954 O O . LYS D 1 281 ? -33.688 26.130 6.463 1.00 18.16 281 LYS D O 1
ATOM 8960 N N . ASN D 1 282 ? -35.104 24.899 7.715 1.00 18.20 282 ASN D N 1
ATOM 8961 C CA . ASN D 1 282 ? -35.178 25.887 8.801 1.00 18.22 282 ASN D CA 1
ATOM 8962 C C . ASN D 1 282 ? -33.847 26.064 9.529 1.00 18.71 282 ASN D C 1
ATOM 8963 O O . ASN D 1 282 ? -33.466 27.179 9.888 1.00 18.28 282 ASN D O 1
ATOM 8968 N N . ILE D 1 283 ? -33.136 24.956 9.718 1.00 18.86 283 ILE D N 1
ATOM 8969 C CA . ILE D 1 283 ? -31.812 24.967 10.334 1.00 19.62 283 ILE D CA 1
ATOM 8970 C C . ILE D 1 283 ? -30.794 25.711 9.457 1.00 20.14 283 ILE D C 1
ATOM 8971 O O . ILE D 1 283 ? -30.043 26.552 9.960 1.00 20.47 283 ILE D O 1
ATOM 8976 N N . ILE D 1 284 ? -30.794 25.413 8.156 1.00 20.59 284 ILE D N 1
ATOM 8977 C CA . ILE D 1 284 ? -29.931 26.093 7.181 1.00 21.31 284 ILE D CA 1
ATOM 8978 C C . ILE D 1 284 ? -30.177 27.603 7.193 1.00 22.03 284 ILE D C 1
ATOM 8979 O O . ILE D 1 284 ? -29.228 28.393 7.268 1.00 22.11 284 ILE D O 1
ATOM 8984 N N . ASN D 1 285 ? -31.451 27.986 7.132 1.00 22.63 285 ASN D N 1
ATOM 8985 C CA . ASN D 1 285 ? -31.850 29.396 7.181 1.00 23.32 285 ASN D CA 1
ATOM 8986 C C . ASN D 1 285 ? -31.366 30.099 8.446 1.00 24.25 285 ASN D C 1
ATOM 8987 O O . ASN D 1 285 ? -30.954 31.266 8.398 1.00 24.00 285 ASN D O 1
ATOM 8992 N N . GLU D 1 286 ? -31.419 29.388 9.569 1.00 25.19 286 GLU D N 1
ATOM 8993 C CA . GLU D 1 286 ? -30.958 29.918 10.850 1.00 26.57 286 GLU D CA 1
ATOM 8994 C C . GLU D 1 286 ? -29.433 30.095 10.893 1.00 27.08 286 GLU D C 1
ATOM 8995 O O . GLU D 1 286 ? -28.946 31.143 11.325 1.00 27.33 286 GLU D O 1
ATOM 9001 N N . LEU D 1 287 ? -28.690 29.085 10.436 1.00 27.68 287 LEU D N 1
ATOM 9002 C CA . LEU D 1 287 ? -27.223 29.159 10.402 1.00 28.49 287 LEU D CA 1
ATOM 9003 C C . LEU D 1 287 ? -26.692 30.185 9.403 1.00 28.95 287 LEU D C 1
ATOM 9004 O O . LEU D 1 287 ? -25.824 30.988 9.745 1.00 29.49 287 LEU D O 1
ATOM 9009 N N . TYR D 1 288 ? -27.211 30.158 8.178 1.00 29.44 288 TYR D N 1
ATOM 9010 C CA . TYR D 1 288 ? -26.672 31.004 7.110 1.00 30.03 288 TYR D CA 1
ATOM 9011 C C . TYR D 1 288 ? -27.260 32.422 7.060 1.00 30.65 288 TYR D C 1
ATOM 9012 O O . TYR D 1 288 ? -27.145 33.111 6.041 1.00 31.10 288 TYR D O 1
ATOM 9021 N N . ARG D 1 289 ? -27.866 32.833 8.180 1.00 31.27 289 ARG D N 1
ATOM 9022 C CA . ARG D 1 289 ? -28.293 34.221 8.463 1.00 31.72 289 ARG D CA 1
ATOM 9023 C C . ARG D 1 289 ? -29.521 34.225 9.375 1.00 32.03 289 ARG D C 1
ATOM 9024 O O . ARG D 1 289 ? -29.422 34.506 10.573 1.00 32.42 289 ARG D O 1
#

Secondary structure (DSSP, 8-state):
---EEEEE----EETTEE-HHHHHHHHHHHHHTT-SEEE-SSGGGTGGGS-HHHHHHHHHHHHHHHTTSS-BEEE---SSHHHHHHHHHHHHHHT-SEEEE---TTT---HHHHHHHHHHHHHH-SS-EEEEE-HHHHS----HHHHHHHHTSTTEEEEEE-S--TTHHHHHHTT--S--EEEES-GGGHHHHHHTT--EEEESGGGT-HHHHHHHHHHHHHT-HHHHHHHHHHHHHHHHHHHSSSTTHHHHHHHHHTTSS-----TTS-PPPHHHHHHHHHHHHHH--/---EEEEE----EETTEE-HHHHHHHHHHHHHTT-SEEETTSGGGTGGGS-HHHHHHHHHHHHHHHTTSS-BEEE---SSHHHHHHHHHHHHHTT-SEEEE---TTT---HHHHHHHHHHHHHH-SS-EEEEE-HHHHS----HHHHHHHHTSTTEEEEEE-S--TTHHHHHHTT--S--EEEES-GGGHHHHHHTT--EEEESGGGT-HHHHHHHHHHHHTT-HHHHHHHHHHHHHHHHHHHSSSTTHHHHHHHHHTTSS-----TTS-PPPHHHHHHHHHHHHHHHHHHHHH---/---EEEEE----EETTEE-HHHHHHHHHHHHHTT-SEEETTSTTTTGGGS-HHHHHHHHHHHHHHHTTSS-BEEE---SSHHHHHHHHHHHHHHT-SEEEE---TTT---HHHHHHHHHHHHHH-SS-EEEEE-HHHHS----HHHHHHHHTSTTEEEEEE-S--TTHHHHHHTT--S--EEEES-GGGHHHHHHTT--EEEESGGGT-HHHHHHHHHHHHTT-HHHHHHHHHHHHHHHHHHTSSSTTHHHHHHHHHTTSS-----TTS-PPPHHHHHHHHHHHHHHT-/---EEEEE----EETTEE-HHHHHHHHHHHHHTT-SEEE-SSGGGTGGGS-HHHHHHHHHHHHHHHTTSS-BEEE---SSHHHHHHHHHHHHHTT-SEEEE---TTT---HHHHHHHHHHHHHH-SS-EEEEE-HHHHS----HHHHHHHHTSTTEEEEEE-S--TTHHHHHHTT--S--EEEES-GGGHHHHHHTT--EEEESGGGT-HHHHHHHHHHHHTT-HHHHHHHHHHHHHHHHHHTSSSTTHHHHHHHHHTTSS-----TTS-PPPHHHHHHHHHHHHHHT-

InterPro domains:
  IPR002220 DapA-like [PF00701] (2-286)
  IPR002220 DapA-like [PIRSF001365] (1-288)
  IPR002220 DapA-like [PR00146] (34-55)
  IPR002220 DapA-like [PR00146] (70-88)
  IPR002220 DapA-like [PR00146] (102-118)
  IPR002220 DapA-like [PR00146] (127-144)
  IPR002220 DapA-like [PTHR12128] (2-286)
  IPR002220 DapA-like [SM01130] (1-288)
  IPR005263 4-hydroxy-tetrahydrodipicolinate synthase, DapA [MF_00418] (1-286)
  IPR005263 4-hydroxy-tetrahydrodipicolinate synthase, DapA [TIGR00674] (5-286)
  IPR005263 4-hydroxy-tetrahydrodipicolinate synthase, DapA [cd00950] (2-284)
  IPR013785 Aldolase-type TIM barrel [G3DSA:3.20.20.70] (1-289)
  IPR020624 Schiff base-forming aldolase, conserved site [PS00665] (37-54)
  IPR020625 Schiff base-forming aldolase, active site [PS00666] (132-162)